Protein AF-0000000078703886 (afdb_homodimer)

Foldseek 3Di:
DVLVVLLVLQQVLLVLLQPADLVQLLLLLVLLLVLCVVCVPVLQVLLVVLLVVVVVCCVVPNDPPVLSVQSHQQPDVRVNVVVLSVLSVLLNPDDQQFFAWPFWWAFDVQKIKTKTKTFLAEEEEEEESHLSCLSNVLSLQSSNSYAYEYEYDPSNVSSNVVSLVSSLVSQVPPPPSGRDSSSYHYDYDPVSVLVNQEPVPSHAEYEYHYALVRLVVSVVSHPHHYFDFNAQAEEEEEDLAFDQVLSLVQLQCLCQVQPQDRLRHAEYEYEPNCLLPRLCSNLVSLLVSVAQEAEADVNLVNNCPDPDDPSSNVSDHHHDPVSLQDSPSDSYHYYYYDHDLVRVLVSCQVRGRLAEYEYGHPDPVSQVVSQVRRRHLYYYYSHHSVCQECVSVVLSGFPHAGSDPDQDHTTDHSSSRMDIDMDMRHDPDDCVCVVVVVDGTPTGGDDSVRVSVVD/DVLVVLLVLQQVLLVLLQPADLVQLLLLLVLLLVLCVVCVPVLQVLLVVLLVVVVVCCVVPNDPPVLSVQSHQQPDPRVNVVVLSVLSVLLNPDDQQFFAWPFWWAFDVQKIKTKTKTFLAEEEEEEESHLSCLSNVLSLQSSNSYAYEYEYDPSNVSSNVVSLVSSLVSQVPPPPSGRDSSSYHYDYDPVSVLVNLEPVPSHAEYEYHYDLVRLVVSVVSHPHHYFDFRALAEEEEEDLAFDQVLSLVQLLCLCQVQPQDRLRHAEYEYEPNCLLPRLCSNLVSLLVSVAQEAEADVNLVNNCPDDDDPSSNVSDHHHDPVSLQDSPSDSYHYYYYDHDLVRVLVSCQVRGRLAEYEYGHPDPVSQVVSQVRRRHLYYYYSHHSVCQECVSVPLSGFPHAGSDPDQDHTTDHSSSRMDIDMDMRHDPDDCVCVVVVVDGTPTGGDDSVRVSVVD

Sequence (910 aa):
MEALNIAQTARNSALVLQSASNQLKNDALLHIHAALKANKDSILAANRLDLEKAKAQVADGSLSASLFKRLDLAGPSDSKFDALLQGVLDIIQLDDPVGKVTFASQLDDGLNLYRVTCPVGVALIIFEARPEVVVQISSLILKSGNAVILKGGKEADCSNRALMECIQSALSGMNHSGVPVGAVQLVSSRDVVDGLLKMDGLIDLVIPRGGAGLVKHVRESTKIPVLSHADGICSVYVDEESDAKMAAAVIVDSKTDYPAACNAAETLLIHSSVLSTHLPIIGTALLDKGVQLRCDEKALALLESLSLSKQLSALIIPATPKDFDTEFLDLIMAVKVVDSLEETISHINTHGSKHTDVIVTCNKQTASRFMAQVDAGSVYWNASTRFTDGFRYGFGAEIGVSTNKTHVRGPVGLEGLMIYRYRIYGNGHTVAPYNSGEKMYCRQEISLSDAQKRIMEALNIAQTARNSALVLQSASNQLKNDALLHIHAALKANKDSILAANRLDLEKAKAQVADGSLSASLFKRLDLAGPSDSKFDALLQGVLDIIQLDDPVGKVTFASQLDDGLNLYRVTCPVGVALIIFEARPEVVVQISSLILKSGNAVILKGGKEADCSNRALMECIQSALSGMNHSGVPVGAVQLVSSRDVVDGLLKMDGLIDLVIPRGGAGLVKHVRESTKIPVLSHADGICSVYVDEESDAKMAAAVIVDSKTDYPAACNAAETLLIHSSVLSTHLPIIGTALLDKGVQLRCDEKALALLESLSLSKQLSALIIPATPKDFDTEFLDLIMAVKVVDSLEETISHINTHGSKHTDVIVTCNKQTASRFMAQVDAGSVYWNASTRFTDGFRYGFGAEIGVSTNKTHVRGPVGLEGLMIYRYRIYGNGHTVAPYNSGEKMYCRQEISLSDAQKRI

InterPro domains:
  IPR000965 GPR domain [MF_00412] (2-431)
  IPR000965 GPR domain [TIGR00407] (10-421)
  IPR000965 GPR domain [cd07079] (5-427)
  IPR012134 Glutamate-5-semialdehyde dehydrogenase [PIRSF000151] (4-430)
  IPR015590 Aldehyde dehydrogenase domain [PF00171] (109-278)
  IPR016161 Aldehyde/histidinol dehydrogenase [SSF53720] (5-431)
  IPR016162 Aldehyde dehydrogenase, N-terminal [G3DSA:3.40.605.10] (12-429)
  IPR016163 Aldehyde dehydrogenase, C-terminal [G3DSA:3.40.309.10] (231-389)

pLDDT: mean 94.42, std 5.3, range [54.94, 98.94]

Nearest PDB structures (foldseek):
  1o20-assembly1_A  TM=9.680E-01  e=2.217E-47  Thermotoga maritima
  4ghk-assembly2_B  TM=9.586E-01  e=2.901E-45  Burkholderia thailandensis E264
  4ghk-assembly3_D  TM=9.645E-01  e=3.319E-44  Burkholderia thailandensis E264
  2h5g-assembly2_B  TM=8.690E-01  e=4.978E-43  Homo sapiens
  2h5g-assembly1_A-2  TM=8.668E-01  e=1.928E-42  Homo sapiens

Solvent-accessible surface area (backbone atoms only — not comparable to full-atom values): 45059 Å² total; per-residue (Å²): 110,68,35,57,50,55,39,49,41,17,38,56,26,11,58,57,30,51,64,53,50,66,63,59,38,41,50,49,48,50,38,28,43,51,36,45,63,74,38,43,67,61,36,51,52,31,30,49,54,24,48,56,56,43,52,55,31,37,74,72,63,81,33,54,70,68,46,51,60,42,44,55,52,39,55,74,94,38,46,45,43,53,50,53,49,48,49,49,56,53,57,57,70,48,79,68,63,56,67,41,49,80,45,37,33,32,38,38,94,70,28,36,41,34,33,29,28,32,39,41,34,19,34,39,38,39,37,51,33,42,48,63,49,62,56,54,48,50,48,54,32,42,56,37,19,26,8,36,40,35,30,59,30,79,65,28,46,48,28,41,49,45,51,47,51,31,42,41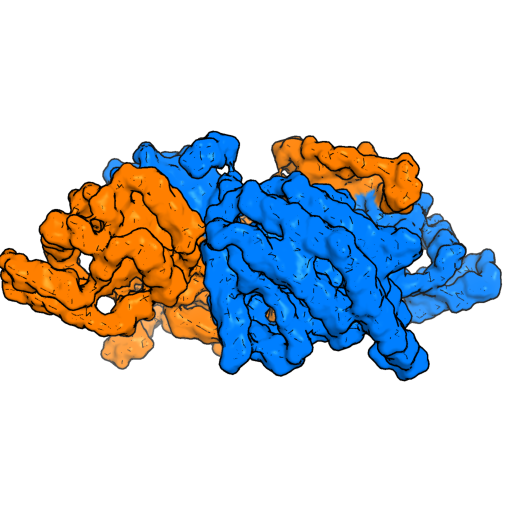,50,26,34,60,65,44,65,92,88,62,66,54,47,46,23,59,42,78,47,79,55,69,67,42,49,58,48,48,38,63,33,64,86,49,41,52,35,33,36,57,44,64,54,54,68,56,37,50,49,52,60,72,57,31,78,43,52,67,55,37,49,70,49,26,27,8,36,39,34,39,42,70,54,46,56,49,68,45,45,29,52,19,52,42,39,10,25,63,72,50,26,70,40,56,40,13,37,22,33,40,36,34,23,56,87,32,39,85,75,28,44,63,57,32,50,49,57,34,38,75,72,59,32,28,35,27,16,31,72,70,53,36,56,54,60,68,67,47,95,62,56,72,74,54,50,69,32,58,39,80,46,56,79,62,50,60,66,40,63,62,55,38,59,40,32,25,36,40,70,33,86,43,70,68,55,46,41,50,47,46,64,69,39,35,40,25,37,32,37,28,39,29,54,75,43,67,68,60,46,51,52,49,57,53,60,41,71,30,11,25,31,25,33,23,34,23,44,61,53,74,34,22,55,70,72,63,56,78,39,59,80,46,50,18,42,45,56,57,67,47,39,19,55,24,33,72,65,67,48,40,32,51,24,33,37,38,45,37,80,45,41,51,60,63,48,49,77,74,58,78,40,71,78,64,65,42,81,42,56,50,72,61,48,45,76,72,102,110,67,35,56,52,54,39,49,41,18,38,56,25,11,58,56,31,49,66,55,50,67,65,59,38,40,49,50,47,51,37,29,43,52,36,45,63,75,39,45,66,62,36,51,51,29,30,48,53,24,50,55,56,42,52,56,32,37,75,70,63,79,32,55,71,68,48,54,61,43,45,54,52,40,57,75,94,38,46,45,42,53,47,52,49,48,49,49,57,54,56,59,71,50,78,68,63,57,66,42,47,81,44,38,32,31,38,39,95,69,27,36,40,35,32,31,27,34,40,42,34,19,35,38,38,39,35,50,32,43,46,64,48,62,58,55,48,50,48,53,34,42,57,37,20,26,8,36,39,36,31,59,30,78,65,29,44,50,27,41,48,44,52,45,51,31,44,41,49,27,34,59,66,44,64,94,89,62,66,54,46,46,23,58,41,79,48,81,54,69,68,43,49,57,50,47,38,64,34,66,86,49,42,50,35,34,37,56,45,63,55,57,68,55,38,50,48,53,59,74,56,32,78,42,53,66,56,37,48,72,50,26,28,8,37,39,34,39,44,70,54,47,55,48,68,46,44,29,51,17,52,42,39,10,24,63,73,48,25,69,40,55,40,14,38,20,33,39,37,35,25,57,86,34,40,84,74,26,43,63,57,30,50,48,58,34,36,75,72,61,30,29,36,28,17,32,72,71,52,37,55,54,60,66,68,48,94,60,55,72,73,53,52,69,32,58,40,80,45,56,80,62,49,61,66,42,62,63,55,38,61,41,32,26,34,40,69,34,87,43,71,68,55,46,42,51,47,47,62,69,41,35,38,26,38,33,37,28,38,29,55,74,45,67,68,60,46,52,52,49,57,54,61,41,70,32,12,24,30,27,34,22,33,24,44,61,53,72,33,20,56,70,71,64,57,77,38,58,79,46,49,19,43,44,56,56,67,48,39,21,55,24,34,72,66,68,48,39,29,50,25,34,36,36,44,36,80,45,42,52,60,63,48,49,77,73,58,78,39,73,78,64,64,41,80,42,56,49,72,60,48,45,75,72,101

Structure (mmCIF, N/CA/C/O backbone):
data_AF-0000000078703886-model_v1
#
loop_
_entity.id
_entity.type
_entity.pdbx_description
1 polymer 'glutamate-5-semialdehyde dehydrogenase'
#
loop_
_atom_site.group_PDB
_atom_site.id
_atom_site.type_symbol
_atom_site.label_atom_id
_atom_site.label_alt_id
_atom_site.label_comp_id
_atom_site.label_asym_id
_atom_site.label_entity_id
_atom_site.label_seq_id
_atom_site.pdbx_PDB_ins_code
_atom_site.Cartn_x
_atom_site.Cartn_y
_atom_site.Cartn_z
_atom_site.occupancy
_atom_site.B_iso_or_equiv
_atom_site.auth_seq_id
_atom_site.auth_comp_id
_atom_site.auth_asym_id
_atom_site.auth_atom_id
_atom_site.pdbx_PDB_model_num
ATOM 1 N N . MET A 1 1 ? 22.547 -3.184 19.719 1 72.56 1 MET A N 1
ATOM 2 C CA . MET A 1 1 ? 23.406 -2.068 19.312 1 72.56 1 MET A CA 1
ATOM 3 C C . MET A 1 1 ? 23.828 -2.223 17.844 1 72.56 1 MET A C 1
ATOM 5 O O . MET A 1 1 ? 23.703 -1.288 17.062 1 72.56 1 MET A O 1
ATOM 9 N N . GLU A 1 2 ? 24.094 -3.471 17.5 1 89.38 2 GLU A N 1
ATOM 10 C CA . GLU A 1 2 ? 24.562 -3.693 16.125 1 89.38 2 GLU A CA 1
ATOM 11 C C . GLU A 1 2 ? 23.422 -3.531 15.125 1 89.38 2 GLU A C 1
ATOM 13 O O . GLU A 1 2 ? 23.562 -2.838 14.117 1 89.38 2 GLU A O 1
ATOM 18 N N . ALA A 1 3 ? 22.297 -4.066 15.453 1 93.62 3 ALA A N 1
ATOM 19 C CA . ALA A 1 3 ? 21.125 -3.961 14.586 1 93.62 3 ALA A CA 1
ATOM 20 C C . ALA A 1 3 ? 20.734 -2.502 14.367 1 93.62 3 ALA A C 1
ATOM 22 O O . ALA A 1 3 ? 20.422 -2.096 13.25 1 93.62 3 ALA A O 1
ATOM 23 N N . LEU A 1 4 ? 20.766 -1.734 15.438 1 94.88 4 LEU A N 1
ATOM 24 C CA . LEU A 1 4 ? 20.406 -0.323 15.359 1 94.88 4 LEU A CA 1
ATOM 25 C C . LEU A 1 4 ? 21.359 0.435 14.445 1 94.88 4 LEU A C 1
ATOM 27 O O . LEU A 1 4 ? 20.922 1.239 13.617 1 94.88 4 LEU A O 1
ATOM 31 N N . ASN A 1 5 ? 22.609 0.175 14.562 1 95.75 5 ASN A N 1
ATOM 32 C CA . ASN A 1 5 ? 23.594 0.834 13.719 1 95.75 5 ASN A CA 1
ATOM 33 C C . ASN A 1 5 ? 23.391 0.499 12.25 1 95.75 5 ASN A C 1
ATOM 35 O O . ASN A 1 5 ? 23.5 1.374 11.391 1 95.75 5 ASN A O 1
ATOM 39 N N . ILE A 1 6 ? 23.141 -0.737 11.984 1 96.81 6 ILE A N 1
ATOM 40 C CA . ILE A 1 6 ? 22.906 -1.197 10.617 1 96.81 6 ILE A CA 1
ATOM 41 C C . ILE A 1 6 ? 21.688 -0.492 10.039 1 96.81 6 ILE A C 1
ATOM 43 O O . ILE A 1 6 ? 21.734 0.026 8.922 1 96.81 6 ILE A O 1
ATOM 47 N N . ALA A 1 7 ? 20.656 -0.471 10.812 1 97 7 ALA A N 1
ATOM 48 C CA . ALA A 1 7 ? 19.406 0.151 10.367 1 97 7 ALA A CA 1
ATOM 49 C C . ALA A 1 7 ? 19.594 1.65 10.156 1 97 7 ALA A C 1
ATOM 51 O O . ALA A 1 7 ? 19.094 2.211 9.18 1 97 7 ALA A O 1
ATOM 52 N N . GLN A 1 8 ? 20.266 2.277 11.031 1 95.56 8 GLN A N 1
ATOM 53 C CA . GLN A 1 8 ? 20.5 3.713 10.922 1 95.56 8 GLN A CA 1
ATOM 54 C C . GLN A 1 8 ? 21.344 4.035 9.695 1 95.56 8 GLN A C 1
ATOM 56 O O . GLN A 1 8 ? 21.094 5.027 9.008 1 95.56 8 GLN A O 1
ATOM 61 N N . THR A 1 9 ? 22.344 3.256 9.508 1 96 9 THR A N 1
ATOM 62 C CA . THR A 1 9 ? 23.188 3.428 8.328 1 96 9 THR A CA 1
ATOM 63 C C . THR A 1 9 ? 22.375 3.309 7.051 1 96 9 THR A C 1
ATOM 65 O O . THR A 1 9 ? 22.516 4.117 6.133 1 96 9 THR A O 1
ATOM 68 N N . ALA A 1 10 ? 21.531 2.328 7.02 1 97.06 10 ALA A N 1
ATOM 69 C CA . ALA A 1 10 ? 20.656 2.148 5.867 1 97.06 10 ALA A CA 1
ATOM 70 C C . ALA A 1 10 ? 19.734 3.35 5.691 1 97.06 10 ALA A C 1
ATOM 72 O O . ALA A 1 10 ? 19.562 3.846 4.574 1 97.06 10 ALA A O 1
ATOM 73 N N . ARG A 1 11 ? 19.141 3.824 6.773 1 94.94 11 ARG A N 1
ATOM 74 C CA . ARG A 1 11 ? 18.234 4.961 6.73 1 94.94 11 ARG A CA 1
ATOM 75 C C . ARG A 1 11 ? 18.922 6.207 6.191 1 94.94 11 ARG A C 1
ATOM 77 O O . ARG A 1 11 ? 18.391 6.891 5.316 1 94.94 11 ARG A O 1
ATOM 84 N N . ASN A 1 12 ? 20.047 6.465 6.703 1 92.06 12 ASN A N 1
ATOM 85 C CA . ASN A 1 12 ? 20.812 7.617 6.238 1 92.06 12 ASN A CA 1
ATOM 86 C C . ASN A 1 12 ? 21.156 7.512 4.754 1 92.06 12 ASN A C 1
ATOM 88 O O . ASN A 1 12 ? 21.094 8.508 4.031 1 92.06 12 ASN A O 1
ATOM 92 N N . SER A 1 13 ? 21.469 6.359 4.352 1 94.12 13 SER A N 1
ATOM 93 C CA . SER A 1 13 ? 21.781 6.133 2.943 1 94.12 13 SER A CA 1
ATOM 94 C C . SER A 1 13 ? 20.547 6.332 2.068 1 94.12 13 SER A C 1
ATOM 96 O O . SER A 1 13 ? 20.625 6.918 0.987 1 94.12 13 SER A O 1
ATOM 98 N N . ALA A 1 14 ? 19.422 5.828 2.562 1 94.31 14 ALA A N 1
ATOM 99 C CA . ALA A 1 14 ? 18.172 5.965 1.822 1 94.31 14 ALA A CA 1
ATOM 100 C C . ALA A 1 14 ? 17.812 7.434 1.621 1 94.31 14 ALA A C 1
ATOM 102 O O . ALA A 1 14 ? 17.297 7.812 0.564 1 94.31 14 ALA A O 1
ATOM 103 N N . LEU A 1 15 ? 18.047 8.211 2.605 1 88.81 15 LEU A N 1
ATOM 104 C CA . LEU A 1 15 ? 17.734 9.633 2.529 1 88.81 15 LEU A CA 1
ATOM 105 C C . LEU A 1 15 ? 18.547 10.305 1.427 1 88.81 15 LEU A C 1
ATOM 107 O O . LEU A 1 15 ? 18.031 11.172 0.71 1 88.81 15 LEU A O 1
ATOM 111 N N . VAL A 1 16 ? 19.719 9.867 1.261 1 88.38 16 VAL A N 1
ATOM 112 C CA . VAL A 1 16 ? 20.594 10.406 0.215 1 88.38 16 VAL A CA 1
ATOM 113 C C . VAL A 1 16 ? 20.109 9.922 -1.151 1 88.38 16 VAL A C 1
ATOM 115 O O . VAL A 1 16 ? 20.016 10.703 -2.098 1 88.38 16 VAL A O 1
ATOM 118 N N . LEU A 1 17 ? 19.734 8.711 -1.245 1 92 17 LEU A N 1
ATOM 119 C CA . LEU A 1 17 ? 19.375 8.078 -2.51 1 92 17 LEU A CA 1
ATOM 120 C C . LEU A 1 17 ? 18.031 8.617 -3.023 1 92 17 LEU A C 1
ATOM 122 O O . LEU A 1 17 ? 17.766 8.555 -4.223 1 92 17 LEU A O 1
ATOM 126 N N . GLN A 1 18 ? 17.234 9.062 -2.139 1 88.31 18 GLN A N 1
ATOM 127 C CA . GLN A 1 18 ? 15.906 9.531 -2.521 1 88.31 18 GLN A CA 1
ATOM 128 C C . GLN A 1 18 ? 16 10.68 -3.525 1 88.31 18 GLN A C 1
ATOM 130 O O . GLN A 1 18 ? 15.07 10.898 -4.305 1 88.31 18 GLN A O 1
ATOM 135 N N . SER A 1 19 ? 17.078 11.359 -3.559 1 86.19 19 SER A N 1
ATOM 136 C CA . SER A 1 19 ? 17.25 12.492 -4.465 1 86.19 19 SER A CA 1
ATOM 137 C C . SER A 1 19 ? 18.297 12.203 -5.523 1 86.19 19 SER A C 1
ATOM 139 O O . SER A 1 19 ? 18.703 13.102 -6.277 1 86.19 19 SER A O 1
ATOM 141 N N . ALA A 1 20 ? 18.766 10.969 -5.527 1 91.19 20 ALA A N 1
ATOM 142 C CA . ALA A 1 20 ? 19.781 10.602 -6.512 1 91.19 20 ALA A CA 1
ATOM 143 C C . ALA A 1 20 ? 19.203 10.609 -7.922 1 91.19 20 ALA A C 1
ATOM 145 O O . ALA A 1 20 ? 18.062 10.188 -8.133 1 91.19 20 ALA A O 1
ATOM 146 N N . SER A 1 21 ? 19.953 11.078 -8.875 1 92 21 SER A N 1
ATOM 147 C CA . SER A 1 21 ? 19.516 11.086 -10.273 1 92 21 SER A CA 1
ATOM 148 C C . SER A 1 21 ? 19.531 9.688 -10.867 1 92 21 SER A C 1
ATOM 150 O O . SER A 1 21 ? 20.25 8.805 -10.375 1 92 21 SER A O 1
ATOM 152 N N . ASN A 1 22 ? 18.781 9.539 -11.891 1 94.38 22 ASN A N 1
ATOM 153 C CA . ASN A 1 22 ? 18.797 8.273 -12.617 1 94.38 22 ASN A CA 1
ATOM 154 C C . ASN A 1 22 ? 20.203 7.934 -13.109 1 94.38 22 ASN A C 1
ATOM 156 O O . ASN A 1 22 ? 20.609 6.777 -13.055 1 94.38 22 ASN A O 1
ATOM 160 N N . GLN A 1 23 ? 20.922 8.93 -13.562 1 94.75 23 GLN A N 1
ATOM 161 C CA . GLN A 1 23 ? 22.266 8.734 -14.07 1 94.75 23 GLN A CA 1
ATOM 162 C C . GLN A 1 23 ? 23.203 8.219 -12.984 1 94.75 23 GLN A C 1
ATOM 164 O O . GLN A 1 23 ? 23.969 7.277 -13.211 1 94.75 23 GLN A O 1
ATOM 169 N N . LEU A 1 24 ? 23.125 8.828 -11.844 1 93.94 24 LEU A N 1
ATOM 170 C CA . LEU A 1 24 ? 23.969 8.398 -10.742 1 93.94 24 LEU A CA 1
ATOM 171 C C . LEU A 1 24 ? 23.688 6.949 -10.359 1 93.94 24 LEU A C 1
ATOM 173 O O . LEU A 1 24 ? 24.609 6.168 -10.141 1 93.94 24 LEU A O 1
ATOM 177 N N . LYS A 1 25 ? 22.453 6.602 -10.273 1 95.75 25 LYS A N 1
ATOM 178 C CA . LYS A 1 25 ? 22.062 5.238 -9.93 1 95.75 25 LYS A CA 1
ATOM 179 C C . LYS A 1 25 ? 22.531 4.25 -10.992 1 95.75 25 LYS A C 1
ATOM 181 O O . LYS A 1 25 ? 23.047 3.178 -10.672 1 95.75 25 LYS A O 1
ATOM 186 N N . ASN A 1 26 ? 22.328 4.613 -12.25 1 96.38 26 ASN A N 1
ATOM 187 C CA . ASN A 1 26 ? 22.797 3.758 -13.336 1 96.38 26 ASN A CA 1
ATOM 188 C C . ASN A 1 26 ? 24.312 3.596 -13.328 1 96.38 26 ASN A C 1
ATOM 190 O O . ASN A 1 26 ? 24.828 2.508 -13.594 1 96.38 26 ASN A O 1
ATOM 194 N N . ASP A 1 27 ? 24.984 4.672 -13.023 1 95.44 27 ASP A N 1
ATOM 195 C CA . ASP A 1 27 ? 26.438 4.598 -12.93 1 95.44 27 ASP A CA 1
ATOM 196 C C . ASP A 1 27 ? 26.875 3.619 -11.836 1 95.44 27 ASP A C 1
ATOM 198 O O . ASP A 1 27 ? 27.812 2.85 -12.016 1 95.44 27 ASP A O 1
ATOM 202 N N . ALA A 1 28 ? 26.219 3.719 -10.734 1 96.12 28 ALA A N 1
ATOM 203 C CA . ALA A 1 28 ? 26.516 2.779 -9.656 1 96.12 28 ALA A CA 1
ATOM 204 C C . ALA A 1 28 ? 26.328 1.337 -10.117 1 96.12 28 ALA A C 1
ATOM 206 O O . ALA A 1 28 ? 27.172 0.478 -9.836 1 96.12 28 ALA A O 1
ATOM 207 N N . LEU A 1 29 ? 25.281 1.046 -10.852 1 97.25 29 LEU A N 1
ATOM 208 C CA . LEU A 1 29 ? 24.984 -0.302 -11.328 1 97.25 29 LEU A CA 1
ATOM 209 C C . LEU A 1 29 ? 26.031 -0.755 -12.344 1 97.25 29 LEU A C 1
ATOM 211 O O . LEU A 1 29 ? 26.406 -1.93 -12.367 1 97.25 29 LEU A O 1
ATOM 215 N N . LEU A 1 30 ? 26.484 0.171 -13.148 1 96.94 30 LEU A N 1
ATOM 216 C CA . LEU A 1 30 ? 27.547 -0.155 -14.094 1 96.94 30 LEU A CA 1
ATOM 217 C C . LEU A 1 30 ? 28.828 -0.521 -13.367 1 96.94 30 LEU A C 1
ATOM 219 O O . LEU A 1 30 ? 29.531 -1.455 -13.766 1 96.94 30 LEU A O 1
ATOM 223 N N . HIS A 1 31 ? 29.125 0.218 -12.305 1 96.38 31 HIS A N 1
ATOM 224 C CA . HIS A 1 31 ? 30.297 -0.098 -11.5 1 96.38 31 HIS A CA 1
ATOM 225 C C . HIS A 1 31 ? 30.172 -1.468 -10.844 1 96.38 31 HIS A C 1
ATOM 227 O O . HIS A 1 31 ? 31.141 -2.229 -10.781 1 96.38 31 HIS A O 1
ATOM 233 N N . ILE A 1 32 ? 29.031 -1.733 -10.398 1 97.25 32 ILE A N 1
ATOM 234 C CA . ILE A 1 32 ? 28.781 -3.033 -9.789 1 97.25 32 ILE A CA 1
ATOM 235 C C . ILE A 1 32 ? 28.938 -4.137 -10.836 1 97.25 32 ILE A C 1
ATOM 237 O O . ILE A 1 32 ? 29.594 -5.148 -10.578 1 97.25 32 ILE A O 1
ATOM 241 N N . HIS A 1 33 ? 28.297 -3.912 -11.992 1 98.19 33 HIS A N 1
ATOM 242 C CA . HIS A 1 33 ? 28.438 -4.863 -13.086 1 98.19 33 HIS A CA 1
ATOM 243 C C . HIS A 1 33 ? 29.906 -5.141 -13.398 1 98.19 33 HIS A C 1
ATOM 245 O O . HIS A 1 33 ? 30.312 -6.301 -13.508 1 98.19 33 HIS A O 1
ATOM 251 N N . ALA A 1 34 ? 30.703 -4.129 -13.523 1 97.69 34 ALA A N 1
ATOM 252 C CA . ALA A 1 34 ? 32.125 -4.25 -13.844 1 97.69 34 ALA A CA 1
ATOM 253 C C . ALA A 1 34 ? 32.875 -4.992 -12.75 1 97.69 34 ALA A C 1
ATOM 255 O O . ALA A 1 34 ? 33.719 -5.836 -13.031 1 97.69 34 ALA A O 1
ATOM 256 N N . ALA A 1 35 ? 32.562 -4.645 -11.516 1 97.69 35 ALA A N 1
ATOM 257 C CA . ALA A 1 35 ? 33.219 -5.293 -10.383 1 97.69 35 ALA A CA 1
ATOM 258 C C . ALA A 1 35 ? 32.906 -6.785 -10.352 1 97.69 35 ALA A C 1
ATOM 260 O O . ALA A 1 35 ? 33.812 -7.605 -10.117 1 97.69 35 ALA A O 1
ATOM 261 N N . LEU A 1 36 ? 31.688 -7.133 -10.562 1 98.44 36 LEU A N 1
ATOM 262 C CA . LEU A 1 36 ? 31.281 -8.539 -10.586 1 98.44 36 LEU A CA 1
ATOM 263 C C . LEU A 1 36 ? 31.984 -9.281 -11.719 1 98.44 36 LEU A C 1
ATOM 265 O O . LEU A 1 36 ? 32.5 -10.391 -11.508 1 98.44 36 LEU A O 1
ATOM 269 N N . LYS A 1 37 ? 31.969 -8.68 -12.883 1 98.12 37 LYS A N 1
ATOM 270 C CA . LYS A 1 37 ? 32.625 -9.281 -14.047 1 98.12 37 LYS A CA 1
ATOM 271 C C . LYS A 1 37 ? 34.094 -9.508 -13.789 1 98.12 37 LYS A C 1
ATOM 273 O O . LYS A 1 37 ? 34.625 -10.578 -14.086 1 98.12 37 LYS A O 1
ATOM 278 N N . ALA A 1 38 ? 34.75 -8.586 -13.219 1 97.81 38 ALA A N 1
ATOM 279 C CA . ALA A 1 38 ? 36.188 -8.633 -12.969 1 97.81 38 ALA A CA 1
ATOM 280 C C . ALA A 1 38 ? 36.531 -9.68 -11.914 1 97.81 38 ALA A C 1
ATOM 282 O O . ALA A 1 38 ? 37.625 -10.219 -11.898 1 97.81 38 ALA A O 1
ATOM 283 N N . ASN A 1 39 ? 35.625 -9.945 -11.062 1 98.06 39 ASN A N 1
ATOM 284 C CA . ASN A 1 39 ? 35.906 -10.852 -9.953 1 98.06 39 ASN A CA 1
ATOM 285 C C . ASN A 1 39 ? 35.156 -12.172 -10.109 1 98.06 39 ASN A C 1
ATOM 287 O O . ASN A 1 39 ? 34.906 -12.867 -9.125 1 98.06 39 ASN A O 1
ATOM 291 N N . LYS A 1 40 ? 34.75 -12.531 -11.289 1 97.88 40 LYS A N 1
ATOM 292 C CA . LYS A 1 40 ? 33.969 -13.727 -11.578 1 97.88 40 LYS A CA 1
ATOM 293 C C . LYS A 1 40 ? 34.625 -14.969 -10.969 1 97.88 40 LYS A C 1
ATOM 295 O O . LYS A 1 40 ? 33.969 -15.734 -10.266 1 97.88 40 LYS A O 1
ATOM 300 N N . ASP A 1 41 ? 35.906 -15.133 -11.133 1 97.5 41 ASP A N 1
ATOM 301 C CA . ASP A 1 41 ? 36.594 -16.344 -10.695 1 97.5 41 ASP A CA 1
ATOM 302 C C . ASP A 1 41 ? 36.594 -16.453 -9.172 1 97.5 41 ASP A C 1
ATOM 304 O O . ASP A 1 41 ? 36.344 -17.531 -8.625 1 97.5 41 ASP A O 1
ATOM 308 N N . SER A 1 42 ? 36.844 -15.344 -8.555 1 97.88 42 SER A N 1
ATOM 309 C CA . SER A 1 42 ? 36.844 -15.344 -7.094 1 97.88 42 SER A CA 1
ATOM 310 C C . SER A 1 42 ? 35.469 -15.648 -6.547 1 97.88 42 SER A C 1
ATOM 312 O O . SER A 1 42 ? 35.312 -16.359 -5.547 1 97.88 42 SER A O 1
ATOM 314 N N . ILE A 1 43 ? 34.438 -15.094 -7.133 1 98.25 43 ILE A N 1
ATOM 315 C CA . ILE A 1 43 ? 33.031 -15.312 -6.715 1 98.25 43 ILE A CA 1
ATOM 316 C C . ILE A 1 43 ? 32.688 -16.781 -6.891 1 98.25 43 ILE A C 1
ATOM 318 O O . ILE A 1 43 ? 32.125 -17.406 -5.984 1 98.25 43 ILE A O 1
ATOM 322 N N . LEU A 1 44 ? 33.062 -17.359 -8.047 1 97.94 44 LEU A N 1
ATOM 323 C CA . LEU A 1 44 ? 32.719 -18.75 -8.328 1 97.94 44 LEU A CA 1
ATOM 324 C C . LEU A 1 44 ? 33.5 -19.688 -7.422 1 97.94 44 LEU A C 1
ATOM 326 O O . LEU A 1 44 ? 33 -20.75 -7.039 1 97.94 44 LEU A O 1
ATOM 330 N N . ALA A 1 45 ? 34.719 -19.297 -7.105 1 97.94 45 ALA A N 1
ATOM 331 C CA . ALA A 1 45 ? 35.5 -20.078 -6.141 1 97.94 45 ALA A CA 1
ATOM 332 C C . ALA A 1 45 ? 34.812 -20.094 -4.781 1 97.94 45 ALA A C 1
ATOM 334 O O . ALA A 1 45 ? 34.75 -21.141 -4.129 1 97.94 45 ALA A O 1
ATOM 335 N N . ALA A 1 46 ? 34.375 -18.953 -4.355 1 98.06 46 ALA A N 1
ATOM 336 C CA . ALA A 1 46 ? 33.594 -18.875 -3.105 1 98.06 46 ALA A CA 1
ATOM 337 C C . ALA A 1 46 ? 32.344 -19.734 -3.182 1 98.06 46 ALA A C 1
ATOM 339 O O . ALA A 1 46 ? 31.969 -20.391 -2.207 1 98.06 46 ALA A O 1
ATOM 340 N N . ASN A 1 47 ? 31.656 -19.688 -4.32 1 97.81 47 ASN A N 1
ATOM 341 C CA . ASN A 1 47 ? 30.438 -20.484 -4.512 1 97.81 47 ASN A CA 1
ATOM 342 C C . ASN A 1 47 ? 30.734 -21.984 -4.434 1 97.81 47 ASN A C 1
ATOM 344 O O . ASN A 1 47 ? 29.922 -22.734 -3.887 1 97.81 47 ASN A O 1
ATOM 348 N N . ARG A 1 48 ? 31.859 -22.375 -4.938 1 96.56 48 ARG A N 1
ATOM 349 C CA . ARG A 1 48 ? 32.25 -23.781 -4.879 1 96.56 48 ARG A CA 1
ATOM 350 C C . ARG A 1 48 ? 32.406 -24.25 -3.436 1 96.56 48 ARG A C 1
ATOM 352 O O . ARG A 1 48 ? 32.094 -25.391 -3.102 1 96.56 48 ARG A O 1
ATOM 359 N N . LEU A 1 49 ? 32.938 -23.406 -2.619 1 96.94 49 LEU A N 1
ATOM 360 C CA . LEU A 1 49 ? 33.062 -23.75 -1.206 1 96.94 49 LEU A CA 1
ATOM 361 C C . LEU A 1 49 ? 31.703 -24 -0.576 1 96.94 49 LEU A C 1
ATOM 363 O O . LEU A 1 49 ? 31.531 -24.953 0.187 1 96.94 49 LEU A O 1
ATOM 367 N N . ASP A 1 50 ? 30.75 -23.125 -0.867 1 96.44 50 ASP A N 1
ATOM 368 C CA . ASP A 1 50 ? 29.391 -23.297 -0.367 1 96.44 50 ASP A CA 1
ATOM 369 C C . ASP A 1 50 ? 28.766 -24.594 -0.888 1 96.44 50 ASP A C 1
ATOM 371 O O . ASP A 1 50 ? 28.125 -25.328 -0.136 1 96.44 50 ASP A O 1
ATOM 375 N N . LEU A 1 51 ? 29 -24.891 -2.15 1 95.56 51 LEU A N 1
ATOM 376 C CA . LEU A 1 51 ? 28.422 -26.078 -2.783 1 95.56 51 LEU A CA 1
ATOM 377 C C . LEU A 1 51 ? 28.984 -27.344 -2.17 1 95.56 51 LEU A C 1
ATOM 379 O O . LEU A 1 51 ? 28.266 -28.312 -1.966 1 95.56 51 LEU A O 1
ATOM 383 N N . GLU A 1 52 ? 30.203 -27.297 -1.878 1 94.88 52 GLU A N 1
ATOM 384 C CA . GLU A 1 52 ? 30.844 -28.453 -1.258 1 94.88 52 GLU A CA 1
ATOM 385 C C . GLU A 1 52 ? 30.25 -28.734 0.121 1 94.88 52 GLU A C 1
ATOM 387 O O . GLU A 1 52 ? 29.953 -29.891 0.447 1 94.88 52 GLU A O 1
ATOM 392 N N . LYS A 1 53 ? 30.156 -27.719 0.813 1 93.56 53 LYS A N 1
ATOM 393 C CA . LYS A 1 53 ? 29.547 -27.859 2.131 1 93.56 53 LYS A CA 1
ATOM 394 C C . LYS A 1 53 ? 28.094 -28.328 2.018 1 93.56 53 LYS A C 1
ATOM 396 O O . LYS A 1 53 ? 27.625 -29.156 2.807 1 93.56 53 LYS A O 1
ATOM 401 N N . ALA A 1 54 ? 27.375 -27.734 1.059 1 93.19 54 ALA A N 1
ATOM 402 C CA . ALA A 1 54 ? 25.953 -28.031 0.877 1 93.19 54 ALA A CA 1
ATOM 403 C C . ALA A 1 54 ? 25.734 -29.453 0.407 1 93.19 54 ALA A C 1
ATOM 405 O O . ALA A 1 54 ? 24.719 -30.078 0.73 1 93.19 54 ALA A O 1
ATOM 406 N N . LYS A 1 55 ? 26.656 -30 -0.348 1 92.12 55 LYS A N 1
ATOM 407 C CA . LYS A 1 55 ? 26.562 -31.375 -0.804 1 92.12 55 LYS A CA 1
ATOM 408 C C . LYS A 1 55 ? 26.453 -32.344 0.377 1 92.12 55 LYS A C 1
ATOM 410 O O . LYS A 1 55 ? 25.656 -33.281 0.353 1 92.12 55 LYS A O 1
ATOM 415 N N . ALA A 1 56 ? 27.234 -32.062 1.329 1 91 56 ALA A N 1
ATOM 416 C CA . ALA A 1 56 ? 27.203 -32.875 2.541 1 91 56 ALA A CA 1
ATOM 417 C C . ALA A 1 56 ? 25.859 -32.75 3.256 1 91 56 ALA A C 1
ATOM 419 O O . ALA A 1 56 ? 25.344 -33.719 3.785 1 91 56 ALA A O 1
ATOM 420 N N . GLN A 1 57 ? 25.359 -31.594 3.234 1 89.62 57 GLN A N 1
ATOM 421 C CA . GLN A 1 57 ? 24.094 -31.328 3.893 1 89.62 57 GLN A CA 1
ATOM 422 C C . GLN A 1 57 ? 22.938 -31.984 3.15 1 89.62 57 GLN A C 1
ATOM 424 O O . GLN A 1 57 ? 21.953 -32.406 3.766 1 89.62 57 GLN A O 1
ATOM 429 N N . VAL A 1 58 ? 22.969 -32.062 1.882 1 88.56 58 VAL A N 1
ATOM 430 C CA . VAL A 1 58 ? 21.953 -32.75 1.09 1 88.56 58 VAL A CA 1
ATOM 431 C C . VAL A 1 58 ? 21.984 -34.25 1.394 1 88.56 58 VAL A C 1
ATOM 433 O O . VAL A 1 58 ? 20.938 -34.875 1.573 1 88.56 58 VAL A O 1
ATOM 436 N N . ALA A 1 59 ? 23.172 -34.781 1.53 1 89.31 59 ALA A N 1
ATOM 437 C CA . ALA A 1 59 ? 23.359 -36.219 1.801 1 89.31 59 ALA A CA 1
ATOM 438 C C . ALA A 1 59 ? 22.766 -36.594 3.156 1 89.31 59 ALA A C 1
ATOM 440 O O . ALA A 1 59 ? 22.203 -37.688 3.311 1 89.31 59 ALA A O 1
ATOM 441 N N . ASP A 1 60 ? 22.844 -35.656 4.035 1 89 60 ASP A N 1
ATOM 442 C CA . ASP A 1 60 ? 22.359 -36 5.371 1 89 60 ASP A CA 1
ATOM 443 C C . ASP A 1 60 ? 20.922 -35.5 5.555 1 89 60 ASP A C 1
ATOM 445 O O . ASP A 1 60 ? 20.344 -35.656 6.637 1 89 60 ASP A O 1
ATOM 449 N N . GLY A 1 61 ? 20.344 -34.875 4.559 1 83.94 61 GLY A N 1
ATOM 450 C CA . GLY A 1 61 ? 18.922 -34.531 4.539 1 83.94 61 GLY A CA 1
ATOM 451 C C . GLY A 1 61 ? 18.625 -33.188 5.141 1 83.94 61 GLY A C 1
ATOM 452 O O . GLY A 1 61 ? 17.469 -32.781 5.207 1 83.94 61 GLY A O 1
ATOM 453 N N . SER A 1 62 ? 19.594 -32.438 5.531 1 83.75 62 SER A N 1
ATOM 454 C CA . SER A 1 62 ? 19.375 -31.141 6.191 1 83.75 62 SER A CA 1
ATOM 455 C C . SER A 1 62 ? 19.125 -30.031 5.176 1 83.75 62 SER A C 1
ATOM 457 O O . SER A 1 62 ? 18.672 -28.953 5.539 1 83.75 62 SER A O 1
ATOM 459 N N . LEU A 1 63 ? 19.484 -30.344 3.973 1 85.06 63 LEU A N 1
ATOM 460 C CA . LEU A 1 63 ? 19.203 -29.422 2.871 1 85.06 63 LEU A CA 1
ATOM 461 C C . LEU A 1 63 ? 18.531 -30.156 1.712 1 85.06 63 LEU A C 1
ATOM 463 O O . LEU A 1 63 ? 18.953 -31.266 1.348 1 85.06 63 LEU A O 1
ATOM 467 N N . SER A 1 64 ? 17.5 -29.562 1.201 1 81.62 64 SER A N 1
ATOM 468 C CA . SER A 1 64 ? 16.797 -30.203 0.093 1 81.62 64 SER A CA 1
ATOM 469 C C . SER A 1 64 ? 17.594 -30.078 -1.204 1 81.62 64 SER A C 1
ATOM 471 O O . SER A 1 64 ? 18.406 -29.172 -1.363 1 81.62 64 SER A O 1
ATOM 473 N N . ALA A 1 65 ? 17.344 -31.031 -2.119 1 81.12 65 ALA A N 1
ATOM 474 C CA . ALA A 1 65 ? 17.984 -31 -3.43 1 81.12 65 ALA A CA 1
ATOM 475 C C . ALA A 1 65 ? 17.609 -29.734 -4.195 1 81.12 65 ALA A C 1
ATOM 477 O O . ALA A 1 65 ? 18.438 -29.188 -4.926 1 81.12 65 ALA A O 1
ATOM 478 N N . SER A 1 66 ? 16.453 -29.281 -3.977 1 77.12 66 SER A N 1
ATOM 479 C CA . SER A 1 66 ? 15.977 -28.078 -4.656 1 77.12 66 SER A CA 1
ATOM 480 C C . SER A 1 66 ? 16.734 -26.844 -4.195 1 77.12 66 SER A C 1
ATOM 482 O O . SER A 1 66 ? 17.156 -26.016 -5.016 1 77.12 66 SER A O 1
ATOM 484 N N . LEU A 1 67 ? 16.953 -26.766 -2.951 1 81.75 67 LEU A N 1
ATOM 485 C CA . LEU A 1 67 ? 17.688 -25.641 -2.404 1 81.75 67 LEU A CA 1
ATOM 486 C C . LEU A 1 67 ? 19.141 -25.672 -2.859 1 81.75 67 LEU A C 1
ATOM 488 O O . LEU A 1 67 ? 19.734 -24.625 -3.119 1 81.75 67 LEU A O 1
ATOM 492 N N . PHE A 1 68 ? 19.656 -26.906 -2.986 1 88.38 68 PHE A N 1
ATOM 493 C CA . PHE A 1 68 ? 21.031 -27.078 -3.445 1 88.38 68 PHE A CA 1
ATOM 494 C C . PHE A 1 68 ? 21.203 -26.547 -4.863 1 88.38 68 PHE A C 1
ATOM 496 O O . PHE A 1 68 ? 22.172 -25.844 -5.16 1 88.38 68 PHE A O 1
AT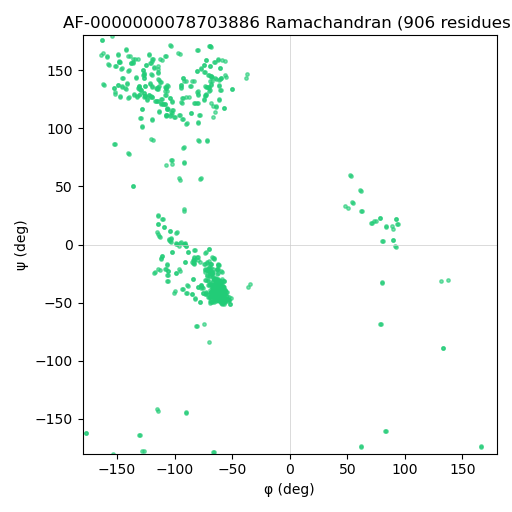OM 503 N N . LYS A 1 69 ? 20.297 -26.828 -5.676 1 84.75 69 LYS A N 1
ATOM 504 C CA . LYS A 1 69 ? 20.375 -26.375 -7.062 1 84.75 69 LYS A CA 1
ATOM 505 C C . LYS A 1 69 ? 20.359 -24.859 -7.145 1 84.75 69 LYS A C 1
ATOM 507 O O . LYS A 1 69 ? 21.016 -24.266 -8.008 1 84.75 69 LYS A O 1
ATOM 512 N N . ARG A 1 70 ? 19.672 -24.281 -6.277 1 86.62 70 ARG A N 1
ATOM 513 C CA . ARG A 1 70 ? 19.547 -22.828 -6.27 1 86.62 70 ARG A CA 1
ATOM 514 C C . ARG A 1 70 ? 20.828 -22.156 -5.793 1 86.62 70 ARG A C 1
ATOM 516 O O . ARG A 1 70 ? 21.062 -20.984 -6.086 1 86.62 70 ARG A O 1
ATOM 523 N N . LEU A 1 71 ? 21.609 -22.891 -5.078 1 92.31 71 LEU A N 1
ATOM 524 C CA . LEU A 1 71 ? 22.844 -22.375 -4.496 1 92.31 71 LEU A CA 1
ATOM 525 C C . LEU A 1 71 ? 23.906 -22.156 -5.574 1 92.31 71 LEU A C 1
ATOM 527 O O . LEU A 1 71 ? 24.828 -21.359 -5.395 1 92.31 71 LEU A O 1
ATOM 531 N N . ASP A 1 72 ? 23.734 -22.844 -6.648 1 93.75 72 ASP A N 1
ATOM 532 C CA . ASP A 1 72 ? 24.734 -22.828 -7.715 1 93.75 72 ASP A CA 1
ATOM 533 C C . ASP A 1 72 ? 24.672 -21.5 -8.484 1 93.75 72 ASP A C 1
ATOM 535 O O . ASP A 1 72 ? 23.641 -21.156 -9.047 1 93.75 72 ASP A O 1
ATOM 539 N N . LEU A 1 73 ? 25.812 -20.781 -8.578 1 94.88 73 LEU A N 1
ATOM 540 C CA . LEU A 1 73 ? 25.891 -19.5 -9.273 1 94.88 73 LEU A CA 1
ATOM 541 C C . LEU A 1 73 ? 26.453 -19.688 -10.68 1 94.88 73 LEU A C 1
ATOM 543 O O . LEU A 1 73 ? 26.328 -18.797 -11.523 1 94.88 73 LEU A O 1
ATOM 547 N N . ALA A 1 74 ? 27.156 -20.688 -10.836 1 92.12 74 ALA A N 1
ATOM 548 C CA . ALA A 1 74 ? 27.844 -20.891 -12.109 1 92.12 74 ALA A CA 1
ATOM 549 C C . ALA A 1 74 ? 26.875 -21.422 -13.164 1 92.12 74 ALA A C 1
ATOM 551 O O . ALA A 1 74 ? 26.625 -20.766 -14.18 1 92.12 74 ALA A O 1
ATOM 552 N N . GLY A 1 75 ? 26.094 -22.469 -12.852 1 85.81 75 GLY A N 1
ATOM 553 C CA . GLY A 1 75 ? 25.297 -23.172 -13.828 1 85.81 75 GLY A CA 1
ATOM 554 C C . GLY A 1 75 ? 26.109 -23.828 -14.922 1 85.81 75 GLY A C 1
ATOM 555 O O . GLY A 1 75 ? 27.344 -23.859 -14.844 1 85.81 75 GLY A O 1
ATOM 556 N N . PRO A 1 76 ? 25.469 -24.391 -15.914 1 84.38 76 PRO A N 1
ATOM 557 C CA . PRO A 1 76 ? 26.219 -24.984 -17.031 1 84.38 76 PRO A CA 1
ATOM 558 C C . PRO A 1 76 ? 27.062 -23.969 -17.781 1 84.38 76 PRO A C 1
ATOM 560 O O . PRO A 1 76 ? 26.547 -22.953 -18.234 1 84.38 76 PRO A O 1
ATOM 563 N N . SER A 1 77 ? 28.375 -24.156 -17.938 1 87.19 77 SER A N 1
ATOM 564 C CA . SER A 1 77 ? 29.328 -23.281 -18.625 1 87.19 77 SER A CA 1
ATOM 565 C C . SER A 1 77 ? 29.203 -21.844 -18.141 1 87.19 77 SER A C 1
ATOM 567 O O . SER A 1 77 ? 29.188 -20.922 -18.953 1 87.19 77 SER A O 1
ATOM 569 N N . ASP A 1 78 ? 28.844 -21.578 -16.875 1 87.5 78 ASP A N 1
ATOM 570 C CA . ASP A 1 78 ? 28.766 -20.297 -16.203 1 87.5 78 ASP A CA 1
ATOM 571 C C . ASP A 1 78 ? 27.562 -19.484 -16.688 1 87.5 78 ASP A C 1
ATOM 573 O O . ASP A 1 78 ? 27.531 -18.266 -16.547 1 87.5 78 ASP A O 1
ATOM 577 N N . SER A 1 79 ? 26.641 -20.109 -17.234 1 89.62 79 SER A N 1
ATOM 578 C CA . SER A 1 79 ? 25.469 -19.453 -17.828 1 89.62 79 SER A CA 1
ATOM 579 C C . SER A 1 79 ? 24.688 -18.672 -16.766 1 89.62 79 SER A C 1
ATOM 581 O O . SER A 1 79 ? 24.156 -17.594 -17.047 1 89.62 79 SER A O 1
ATOM 583 N N . LYS A 1 80 ? 24.625 -19.203 -15.609 1 92.06 80 LYS A N 1
ATOM 584 C CA . LYS A 1 80 ? 23.891 -18.547 -14.547 1 92.06 80 LYS A CA 1
ATOM 585 C C . LYS A 1 80 ? 24.578 -17.234 -14.133 1 92.06 80 LYS A C 1
ATOM 587 O O . LYS A 1 80 ? 23.906 -16.234 -13.891 1 92.06 80 LYS A O 1
ATOM 592 N N . PHE A 1 81 ? 25.891 -17.312 -14.023 1 96.19 81 PHE A N 1
ATOM 593 C CA . PHE A 1 81 ? 26.625 -16.109 -13.656 1 96.19 81 PHE A CA 1
ATOM 594 C C . PHE A 1 81 ? 26.516 -15.047 -14.742 1 96.19 81 PHE A C 1
ATOM 596 O O . PHE A 1 81 ? 26.359 -13.859 -14.445 1 96.19 81 PHE A O 1
ATOM 603 N N . ASP A 1 82 ? 26.562 -15.484 -15.992 1 95.88 82 ASP A N 1
ATOM 604 C CA . ASP A 1 82 ? 26.406 -14.555 -17.109 1 95.88 82 ASP A CA 1
ATOM 605 C C . ASP A 1 82 ? 25.016 -13.922 -17.109 1 95.88 82 ASP A C 1
ATOM 607 O O . ASP A 1 82 ? 24.859 -12.734 -17.406 1 95.88 82 ASP A O 1
ATOM 611 N N . ALA A 1 83 ? 24.062 -14.703 -16.797 1 92.56 83 ALA A N 1
ATOM 612 C CA . ALA A 1 83 ? 22.688 -14.195 -16.703 1 92.56 83 ALA A CA 1
ATOM 613 C C . ALA A 1 83 ? 22.578 -13.172 -15.57 1 92.56 83 ALA A C 1
ATOM 615 O O . ALA A 1 83 ? 21.828 -12.195 -15.688 1 92.56 83 ALA A O 1
ATOM 616 N N . LEU A 1 84 ? 23.25 -13.453 -14.539 1 94.81 84 LEU A N 1
ATOM 617 C CA . LEU A 1 84 ? 23.297 -12.531 -13.406 1 94.81 84 LEU A CA 1
ATOM 618 C C . LEU A 1 84 ? 23.859 -11.18 -13.82 1 94.81 84 LEU A C 1
ATOM 620 O O . LEU A 1 84 ? 23.281 -10.133 -13.484 1 94.81 84 LEU A O 1
ATOM 624 N N . LEU A 1 85 ? 24.922 -11.211 -14.578 1 97.19 85 LEU A N 1
ATOM 625 C CA . LEU A 1 85 ? 25.531 -9.984 -15.07 1 97.19 85 LEU A CA 1
ATOM 626 C C . LEU A 1 85 ? 24.594 -9.25 -16.016 1 97.19 85 LEU A C 1
ATOM 628 O O . LEU A 1 85 ? 24.438 -8.031 -15.922 1 97.19 85 LEU A O 1
ATOM 632 N N . GLN A 1 86 ? 23.969 -9.992 -16.859 1 95.69 86 GLN A N 1
ATOM 633 C CA . GLN A 1 86 ? 23.031 -9.391 -17.797 1 95.69 86 GLN A CA 1
ATOM 634 C C . GLN A 1 86 ? 21.844 -8.758 -17.062 1 95.69 86 GLN A C 1
ATOM 636 O O . GLN A 1 86 ? 21.328 -7.73 -17.5 1 95.69 86 GLN A O 1
ATOM 641 N N . GLY A 1 87 ? 21.469 -9.391 -16.031 1 94.75 87 GLY A N 1
ATOM 642 C CA . GLY A 1 87 ? 20.391 -8.859 -15.219 1 94.75 87 GLY A CA 1
ATOM 643 C C . GLY A 1 87 ? 20.641 -7.453 -14.719 1 94.75 87 GLY A C 1
ATOM 644 O O . GLY A 1 87 ? 19.734 -6.621 -14.695 1 94.75 87 GLY A O 1
ATOM 645 N N . VAL A 1 88 ? 21.875 -7.195 -14.344 1 97.5 88 VAL A N 1
ATOM 646 C CA . VAL A 1 88 ? 22.234 -5.863 -13.883 1 97.5 88 VAL A CA 1
ATOM 647 C C . VAL A 1 88 ? 22.047 -4.852 -15.016 1 97.5 88 VAL A C 1
ATOM 649 O O . VAL A 1 88 ? 21.484 -3.779 -14.812 1 97.5 88 VAL A O 1
ATOM 652 N N . LEU A 1 89 ? 22.453 -5.238 -16.188 1 97.38 89 LEU A N 1
ATOM 653 C CA . LEU A 1 89 ? 22.344 -4.363 -17.344 1 97.38 89 LEU A CA 1
ATOM 654 C C . LEU A 1 89 ? 20.875 -4.145 -17.719 1 97.38 89 LEU A C 1
ATOM 656 O O . LEU A 1 89 ? 20.484 -3.041 -18.109 1 97.38 89 LEU A O 1
ATOM 660 N N . ASP A 1 90 ? 20.062 -5.16 -17.609 1 95.31 90 ASP A N 1
ATOM 661 C CA . ASP A 1 90 ? 18.641 -5.047 -17.891 1 95.31 90 ASP A CA 1
ATOM 662 C C . ASP A 1 90 ? 17.969 -4.039 -16.953 1 95.31 90 ASP A C 1
ATOM 664 O O . ASP A 1 90 ? 17.109 -3.266 -17.375 1 95.31 90 ASP A O 1
ATOM 668 N N . ILE A 1 91 ? 18.328 -4.035 -15.711 1 95.94 91 ILE A N 1
ATOM 669 C CA . ILE A 1 91 ? 17.766 -3.135 -14.719 1 95.94 91 ILE A CA 1
ATOM 670 C C . ILE A 1 91 ? 18.125 -1.692 -15.055 1 95.94 91 ILE A C 1
ATOM 672 O O . ILE A 1 91 ? 17.328 -0.779 -14.867 1 95.94 91 ILE A O 1
ATOM 676 N N . ILE A 1 92 ? 19.328 -1.497 -15.547 1 96.88 92 ILE A N 1
ATOM 677 C CA . ILE A 1 92 ? 19.797 -0.174 -15.961 1 96.88 92 ILE A CA 1
ATOM 678 C C . ILE A 1 92 ? 18.859 0.384 -17.031 1 96.88 92 ILE A C 1
ATOM 680 O O . ILE A 1 92 ? 18.594 1.589 -17.078 1 96.88 92 ILE A O 1
ATOM 684 N N . GLN A 1 93 ? 18.281 -0.507 -17.828 1 95.44 93 GLN A N 1
ATOM 685 C CA . GLN A 1 93 ? 17.469 -0.094 -18.953 1 95.44 93 GLN A CA 1
ATOM 686 C C . GLN A 1 93 ? 16.031 0.238 -18.516 1 95.44 93 GLN A C 1
ATOM 688 O O . GLN A 1 93 ? 15.266 0.824 -19.281 1 95.44 93 GLN A O 1
ATOM 693 N N . LEU A 1 94 ? 15.688 -0.12 -17.359 1 94.56 94 LEU A N 1
ATOM 694 C CA . LEU A 1 94 ? 14.352 0.182 -16.875 1 94.56 94 LEU A CA 1
ATOM 695 C C . LEU A 1 94 ? 14.18 1.679 -16.641 1 94.56 94 LEU A C 1
ATOM 697 O O . LEU A 1 94 ? 15.148 2.375 -16.312 1 94.56 94 LEU A O 1
ATOM 701 N N . ASP A 1 95 ? 12.938 2.139 -16.734 1 93.69 95 ASP A N 1
ATOM 702 C CA . ASP A 1 95 ? 12.633 3.535 -16.438 1 93.69 95 ASP A CA 1
ATOM 703 C C . ASP A 1 95 ? 12.82 3.836 -14.945 1 93.69 95 ASP A C 1
ATOM 705 O O . ASP A 1 95 ? 12.555 2.984 -14.094 1 93.69 95 ASP A O 1
ATOM 709 N N . ASP A 1 96 ? 13.273 5.023 -14.703 1 95.25 96 ASP A N 1
ATOM 710 C CA . ASP A 1 96 ? 13.375 5.48 -13.32 1 95.25 96 ASP A CA 1
ATOM 711 C C . ASP A 1 96 ? 11.992 5.574 -12.68 1 95.25 96 ASP A C 1
ATOM 713 O O . ASP A 1 96 ? 11.141 6.34 -13.133 1 95.25 96 ASP A O 1
ATOM 717 N N . PRO A 1 97 ? 11.766 4.844 -11.664 1 95.81 97 PRO A N 1
ATOM 718 C CA . PRO A 1 97 ? 10.438 4.891 -11.047 1 95.81 97 PRO A CA 1
ATOM 719 C C . PRO A 1 97 ? 10.25 6.098 -10.125 1 95.81 97 PRO A C 1
ATOM 721 O O . PRO A 1 97 ? 9.141 6.379 -9.688 1 95.81 97 PRO A O 1
ATOM 724 N N . VAL A 1 98 ? 11.273 6.82 -9.805 1 95.88 98 VAL A N 1
ATOM 725 C CA . VAL A 1 98 ? 11.234 7.91 -8.836 1 95.88 98 VAL A CA 1
ATOM 726 C C . VAL A 1 98 ? 10.797 9.203 -9.531 1 95.88 98 VAL A C 1
ATOM 728 O O . VAL A 1 98 ? 11.242 9.5 -10.641 1 95.88 98 VAL A O 1
ATOM 731 N N . GLY A 1 99 ? 9.898 9.945 -8.852 1 95.12 99 GLY A N 1
ATOM 732 C CA . GLY A 1 99 ? 9.57 11.289 -9.305 1 95.12 99 GLY A CA 1
ATOM 733 C C . GLY A 1 99 ? 8.508 11.312 -10.391 1 95.12 99 GLY A C 1
ATOM 734 O O . GLY A 1 99 ? 8.375 12.297 -11.117 1 95.12 99 GLY A O 1
ATOM 735 N N . LYS A 1 100 ? 7.816 10.25 -10.555 1 95.5 100 LYS A N 1
ATOM 736 C CA . LYS A 1 100 ? 6.734 10.18 -11.531 1 95.5 100 LYS A CA 1
ATOM 737 C C . LYS A 1 100 ? 5.461 10.812 -10.977 1 95.5 100 LYS A C 1
ATOM 739 O O . LYS A 1 100 ? 5.07 10.555 -9.836 1 95.5 100 LYS A O 1
ATOM 744 N N . VAL A 1 101 ? 4.832 11.695 -11.789 1 96.94 101 VAL A N 1
ATOM 745 C CA . VAL A 1 101 ? 3.553 12.281 -11.406 1 96.94 101 VAL A CA 1
ATOM 746 C C . VAL A 1 101 ? 2.418 11.312 -11.742 1 96.94 101 VAL A C 1
ATOM 748 O O . VAL A 1 101 ? 2.268 10.898 -12.891 1 96.94 101 VAL A O 1
ATOM 751 N N . THR A 1 102 ? 1.656 10.93 -10.75 1 95.25 102 THR A N 1
ATOM 752 C CA . THR A 1 102 ? 0.575 9.969 -10.961 1 95.25 102 THR A CA 1
ATOM 753 C C . THR A 1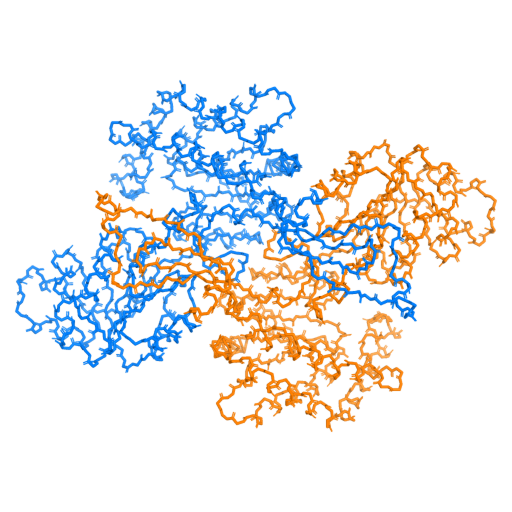 102 ? -0.784 10.641 -10.773 1 95.25 102 THR A C 1
ATOM 755 O O . THR A 1 102 ? -1.823 10.031 -11.031 1 95.25 102 THR A O 1
ATOM 758 N N . PHE A 1 103 ? -0.852 11.828 -10.242 1 95.44 103 PHE A N 1
ATOM 759 C CA . PHE A 1 103 ? -2.039 12.656 -10.062 1 95.44 103 PHE A CA 1
ATOM 760 C C . PHE A 1 103 ? -1.687 14.141 -10.148 1 95.44 103 PHE A C 1
ATOM 762 O O . PHE A 1 103 ? -0.645 14.562 -9.641 1 95.44 103 PHE A O 1
ATOM 769 N N . ALA A 1 104 ? -2.492 14.898 -10.828 1 97.38 104 ALA A N 1
ATOM 770 C CA . ALA A 1 104 ? -2.244 16.328 -10.992 1 97.38 104 ALA A CA 1
ATOM 771 C C . ALA A 1 104 ? -3.557 17.109 -11.07 1 97.38 104 ALA A C 1
ATOM 773 O O . ALA A 1 104 ? -4.441 16.766 -11.859 1 97.38 104 ALA A O 1
ATOM 774 N N . SER A 1 105 ? -3.641 18.094 -10.234 1 96.81 105 SER A N 1
ATOM 775 C CA . SER A 1 105 ? -4.852 18.906 -10.211 1 96.81 105 SER A CA 1
ATOM 776 C C . SER A 1 105 ? -4.531 20.359 -9.891 1 96.81 105 SER A C 1
ATOM 778 O O . SER A 1 105 ? -3.684 20.641 -9.039 1 96.81 105 SER A O 1
ATOM 780 N N . GLN A 1 106 ? -5.133 21.219 -10.602 1 97.06 106 GLN A N 1
ATOM 781 C CA . GLN A 1 106 ? -5.086 22.641 -10.242 1 97.06 106 GLN A CA 1
ATOM 782 C C . GLN A 1 106 ? -6.176 22.984 -9.234 1 97.06 106 GLN A C 1
ATOM 784 O O . GLN A 1 106 ? -7.367 22.922 -9.555 1 97.06 106 GLN A O 1
ATOM 789 N N . LEU A 1 107 ? -5.781 23.328 -8.047 1 96.81 107 LEU A N 1
ATOM 790 C CA . LEU A 1 107 ? -6.742 23.641 -6.996 1 96.81 107 LEU A CA 1
ATOM 791 C C . LEU A 1 107 ? -7.285 25.062 -7.156 1 96.81 107 LEU A C 1
ATOM 793 O O . LEU A 1 107 ? -8.438 25.328 -6.816 1 96.81 107 LEU A O 1
ATOM 797 N N . ASP A 1 108 ? -6.441 25.922 -7.566 1 96.69 108 ASP A N 1
ATOM 798 C CA . ASP A 1 108 ? -6.746 27.312 -7.855 1 96.69 108 ASP A CA 1
ATOM 799 C C . ASP A 1 108 ? -5.648 27.953 -8.703 1 96.69 108 ASP A C 1
ATOM 801 O O . ASP A 1 108 ? -4.652 27.297 -9.023 1 96.69 108 ASP A O 1
ATOM 805 N N . ASP A 1 109 ? -5.891 29.266 -9.102 1 95.19 109 ASP A N 1
ATOM 806 C CA . ASP A 1 109 ? -4.867 29.984 -9.852 1 95.19 109 ASP A CA 1
ATOM 807 C C . ASP A 1 109 ? -3.553 30.031 -9.078 1 95.19 109 ASP A C 1
ATOM 809 O O . ASP A 1 109 ? -3.504 30.562 -7.961 1 95.19 109 ASP A O 1
ATOM 813 N N . GLY A 1 110 ? -2.566 29.422 -9.68 1 95.62 110 GLY A N 1
ATOM 814 C CA . GLY A 1 110 ? -1.247 29.438 -9.07 1 95.62 110 GLY A CA 1
ATOM 815 C C . GLY A 1 110 ? -1.093 28.406 -7.961 1 95.62 110 GLY A C 1
ATOM 816 O O . GLY A 1 110 ? -0.086 28.406 -7.25 1 95.62 110 GLY A O 1
ATOM 817 N N . LEU A 1 111 ? -2.082 27.594 -7.711 1 97.62 111 LEU A N 1
ATOM 818 C CA . LEU A 1 111 ? -2.066 26.547 -6.699 1 97.62 111 LEU A CA 1
ATOM 819 C C . LEU A 1 111 ? -2.281 25.172 -7.328 1 97.62 111 LEU A C 1
ATOM 821 O O . LEU A 1 111 ? -3.389 24.859 -7.762 1 97.62 111 LEU A O 1
ATOM 825 N N . ASN A 1 112 ? -1.203 24.391 -7.367 1 97.94 112 ASN A N 1
ATOM 826 C CA . ASN A 1 112 ? -1.241 23.109 -8.039 1 97.94 112 ASN A CA 1
ATOM 827 C C . ASN A 1 112 ? -0.89 21.969 -7.094 1 97.94 112 ASN A C 1
ATOM 829 O O . ASN A 1 112 ? -0.001 22.109 -6.25 1 97.94 112 ASN A O 1
ATOM 833 N N . LEU A 1 113 ? -1.624 20.891 -7.223 1 98.12 113 LEU A N 1
ATOM 834 C CA . LEU A 1 113 ? -1.431 19.688 -6.441 1 98.12 113 LEU A CA 1
ATOM 835 C C . LEU A 1 113 ? -0.933 18.547 -7.32 1 98.12 113 LEU A C 1
ATOM 837 O O . LEU A 1 113 ? -1.536 18.234 -8.352 1 98.12 113 LEU A O 1
ATOM 841 N N . TYR A 1 114 ? 0.185 17.953 -6.941 1 98.19 114 TYR A N 1
ATOM 842 C CA . TYR A 1 114 ? 0.733 16.797 -7.648 1 98.19 114 TYR A CA 1
ATOM 843 C C . TYR A 1 114 ? 0.962 15.625 -6.699 1 98.19 114 TYR A C 1
ATOM 845 O O . TYR A 1 114 ? 1.358 15.828 -5.547 1 98.19 114 TYR A O 1
ATOM 853 N N . ARG A 1 115 ? 0.633 14.445 -7.055 1 97.5 115 ARG A N 1
ATOM 854 C CA . ARG A 1 115 ? 1.089 13.227 -6.402 1 97.5 115 ARG A CA 1
ATOM 855 C C . ARG A 1 115 ? 2.33 12.664 -7.09 1 97.5 115 ARG A C 1
ATOM 857 O O . ARG A 1 115 ? 2.305 12.375 -8.289 1 97.5 115 ARG A O 1
ATOM 864 N N . VAL A 1 116 ? 3.439 12.492 -6.395 1 97.75 116 VAL A N 1
ATOM 865 C CA . VAL A 1 116 ? 4.734 12.164 -6.988 1 97.75 116 VAL A CA 1
ATOM 866 C C . VAL A 1 116 ? 5.305 10.914 -6.316 1 97.75 116 VAL A C 1
ATOM 868 O O . VAL A 1 116 ? 5.363 10.828 -5.09 1 97.75 116 VAL A O 1
ATOM 871 N N . THR A 1 117 ? 5.742 9.945 -7.145 1 97.19 117 THR A N 1
ATOM 872 C CA . THR A 1 117 ? 6.289 8.711 -6.598 1 97.19 117 THR A CA 1
ATOM 873 C C . THR A 1 117 ? 7.621 8.969 -5.898 1 97.19 117 THR A C 1
ATOM 875 O O . THR A 1 117 ? 8.398 9.82 -6.328 1 97.19 117 THR A O 1
ATOM 878 N N . CYS A 1 118 ? 7.93 8.305 -4.844 1 97.12 118 CYS A N 1
ATOM 879 C CA . CYS A 1 118 ? 9.188 8.344 -4.113 1 97.12 118 CYS A CA 1
ATOM 880 C C . CYS A 1 118 ? 9.5 6.988 -3.486 1 97.12 118 CYS A C 1
ATOM 882 O O . CYS A 1 118 ? 8.617 6.137 -3.369 1 97.12 118 CYS A O 1
ATOM 884 N N . PRO A 1 119 ? 10.781 6.699 -3.201 1 97.12 119 PRO A N 1
ATOM 885 C CA . PRO A 1 119 ? 11.148 5.41 -2.609 1 97.12 119 PRO A CA 1
ATOM 886 C C . PRO A 1 119 ? 10.484 5.172 -1.255 1 97.12 119 PRO A C 1
ATOM 888 O O . PRO A 1 119 ? 10.227 6.125 -0.515 1 97.12 119 PRO A O 1
ATOM 891 N N . VAL A 1 120 ? 10.273 3.912 -0.945 1 96.88 120 VAL A N 1
ATOM 892 C CA . VAL A 1 120 ? 9.742 3.555 0.368 1 96.88 120 VAL A CA 1
ATOM 893 C C . VAL A 1 120 ? 10.766 3.906 1.447 1 96.88 120 VAL A C 1
ATOM 895 O O . VAL A 1 120 ? 10.398 4.336 2.543 1 96.88 120 VAL A O 1
ATOM 898 N N . GLY A 1 121 ? 12.062 3.66 1.185 1 96.31 121 GLY A N 1
ATOM 899 C CA . GLY A 1 121 ? 13.094 4.008 2.143 1 96.31 121 GLY A CA 1
ATOM 900 C C . GLY A 1 121 ? 14.102 2.893 2.369 1 96.31 121 GLY A C 1
ATOM 901 O O . GLY A 1 121 ? 15.102 2.799 1.659 1 96.31 121 GLY A O 1
ATOM 902 N N . VAL A 1 122 ? 13.812 1.992 3.35 1 97.81 122 VAL A N 1
ATOM 903 C CA . VAL A 1 122 ? 14.734 0.919 3.709 1 97.81 122 VAL A CA 1
ATOM 904 C C . VAL A 1 122 ? 14.016 -0.425 3.643 1 97.81 122 VAL A C 1
ATOM 906 O O . VAL A 1 122 ? 12.953 -0.598 4.25 1 97.81 122 VAL A O 1
ATOM 909 N N . ALA A 1 123 ? 14.609 -1.34 2.906 1 97.56 123 ALA A N 1
ATOM 910 C CA . ALA A 1 123 ? 14.062 -2.691 2.814 1 97.56 123 ALA A CA 1
ATOM 911 C C . ALA A 1 123 ? 14.977 -3.701 3.502 1 97.56 123 ALA A C 1
ATOM 913 O O . ALA A 1 123 ? 16.203 -3.576 3.447 1 97.56 123 ALA A O 1
ATOM 914 N N . LEU A 1 124 ? 14.422 -4.613 4.184 1 97.81 124 LEU A N 1
ATOM 915 C CA . LEU A 1 124 ? 15.094 -5.793 4.715 1 97.81 124 LEU A CA 1
ATOM 916 C C . LEU A 1 124 ? 14.719 -7.043 3.932 1 97.81 124 LEU A C 1
ATOM 918 O O . LEU A 1 124 ? 13.547 -7.434 3.912 1 97.81 124 LEU A O 1
ATOM 922 N N . ILE A 1 125 ? 15.703 -7.633 3.299 1 97 125 ILE A N 1
ATOM 923 C CA . ILE A 1 125 ? 15.453 -8.812 2.479 1 97 125 ILE A CA 1
ATOM 924 C C . ILE A 1 125 ? 16.062 -10.039 3.145 1 97 125 ILE A C 1
ATOM 926 O O . ILE A 1 125 ? 17.266 -10.078 3.412 1 97 125 ILE A O 1
ATOM 930 N N . ILE A 1 126 ? 15.266 -10.961 3.422 1 95.19 126 ILE A N 1
ATOM 931 C CA . ILE A 1 126 ? 15.703 -12.227 3.998 1 95.19 126 ILE A CA 1
ATOM 932 C C . ILE A 1 126 ? 15.5 -13.352 2.98 1 95.19 126 ILE A C 1
ATOM 934 O O . ILE A 1 126 ? 14.391 -13.586 2.512 1 95.19 126 ILE A O 1
ATOM 938 N N . PHE A 1 127 ? 16.578 -14.031 2.637 1 92.81 127 PHE A N 1
ATOM 939 C CA . PHE A 1 127 ? 16.453 -15.016 1.57 1 92.81 127 PHE A CA 1
ATOM 940 C C . PHE A 1 127 ? 17.266 -16.266 1.903 1 92.81 127 PHE A C 1
ATOM 942 O O . PHE A 1 127 ? 18.078 -16.25 2.82 1 92.81 127 PHE A O 1
ATOM 949 N N . GLU A 1 128 ? 16.922 -17.359 1.19 1 88.81 128 GLU A N 1
ATOM 950 C CA . GLU A 1 128 ? 17.562 -18.641 1.44 1 88.81 128 GLU A CA 1
ATOM 951 C C . GLU A 1 128 ? 18.047 -19.266 0.141 1 88.81 128 GLU A C 1
ATOM 953 O O . GLU A 1 128 ? 17.297 -19.391 -0.823 1 88.81 128 GLU A O 1
ATOM 958 N N . ALA A 1 129 ? 19.344 -19.688 0.156 1 86.44 129 ALA A N 1
ATOM 959 C CA . ALA A 1 129 ? 19.922 -20.594 -0.833 1 86.44 129 ALA A CA 1
ATOM 960 C C . ALA A 1 129 ? 19.875 -19.984 -2.23 1 86.44 129 ALA A C 1
ATOM 962 O O . ALA A 1 129 ? 19.672 -20.688 -3.217 1 86.44 129 ALA A O 1
ATOM 963 N N . ARG A 1 130 ? 19.922 -18.672 -2.381 1 90.31 130 ARG A N 1
ATOM 964 C CA . ARG A 1 130 ? 19.891 -17.953 -3.646 1 90.31 130 ARG A CA 1
ATOM 965 C C . ARG A 1 130 ? 20.859 -16.766 -3.625 1 90.31 130 ARG A C 1
ATOM 967 O O . ARG A 1 130 ? 20.438 -15.617 -3.547 1 90.31 130 ARG A O 1
ATOM 974 N N . PRO A 1 131 ? 22.141 -17.125 -3.812 1 94.88 131 PRO A N 1
ATOM 975 C CA . PRO A 1 131 ? 23.109 -16.047 -3.699 1 94.88 131 PRO A CA 1
ATOM 976 C C . PRO A 1 131 ? 22.922 -14.969 -4.766 1 94.88 131 PRO A C 1
ATOM 978 O O . PRO A 1 131 ? 23.375 -13.828 -4.586 1 94.88 131 PRO A O 1
ATOM 981 N N . GLU A 1 132 ? 22.234 -15.281 -5.922 1 94.31 132 GLU A N 1
ATOM 982 C CA . GLU A 1 132 ? 22 -14.297 -6.973 1 94.31 132 GLU A CA 1
ATOM 983 C C . GLU A 1 132 ? 21.141 -13.148 -6.469 1 94.31 132 GLU A C 1
ATOM 985 O O . GLU A 1 132 ? 21.141 -12.055 -7.047 1 94.31 132 GLU A O 1
ATOM 990 N N . VAL A 1 133 ? 20.375 -13.367 -5.402 1 93.75 133 VAL A N 1
ATOM 991 C CA . VAL A 1 133 ? 19.484 -12.375 -4.816 1 93.75 133 VAL A CA 1
ATOM 992 C C . VAL A 1 133 ? 20.297 -11.164 -4.352 1 93.75 133 VAL A C 1
ATOM 994 O O . VAL A 1 133 ? 19.828 -10.031 -4.434 1 93.75 133 VAL A O 1
ATOM 997 N N . VAL A 1 134 ? 21.516 -11.422 -3.883 1 96.94 134 VAL A N 1
ATOM 998 C CA . VAL A 1 134 ? 22.375 -10.344 -3.412 1 96.94 134 VAL A CA 1
ATOM 999 C C . VAL A 1 134 ? 22.531 -9.297 -4.512 1 96.94 134 VAL A C 1
ATOM 1001 O O . VAL A 1 134 ? 22.344 -8.102 -4.273 1 96.94 134 VAL A O 1
ATOM 1004 N N . VAL A 1 135 ? 22.75 -9.781 -5.719 1 97.38 135 VAL A N 1
ATOM 1005 C CA . VAL A 1 135 ? 23 -8.875 -6.836 1 97.38 135 VAL A CA 1
ATOM 1006 C C . VAL A 1 135 ? 21.688 -8.352 -7.387 1 97.38 135 VAL A C 1
ATOM 1008 O O . VAL A 1 135 ? 21.516 -7.145 -7.586 1 97.38 135 VAL A O 1
ATOM 1011 N N . GLN A 1 136 ? 20.75 -9.195 -7.578 1 95 136 GLN A N 1
ATOM 1012 C CA . GLN A 1 136 ? 19.484 -8.836 -8.203 1 95 136 GLN A CA 1
ATOM 1013 C C . GLN A 1 136 ? 18.75 -7.789 -7.375 1 95 136 GLN A C 1
ATOM 1015 O O . GLN A 1 136 ? 18.344 -6.746 -7.898 1 95 136 GLN A O 1
ATOM 1020 N N . ILE A 1 137 ? 18.656 -8.023 -6.121 1 95 137 ILE A N 1
ATOM 1021 C CA . ILE A 1 137 ? 17.875 -7.148 -5.254 1 95 137 ILE A CA 1
ATOM 1022 C C . ILE A 1 137 ? 18.641 -5.848 -5.012 1 95 137 ILE A C 1
ATOM 1024 O O . ILE A 1 137 ? 18.047 -4.766 -4.996 1 95 137 ILE A O 1
ATOM 1028 N N . SER A 1 138 ? 19.922 -5.984 -4.797 1 96.94 138 SER A N 1
ATOM 1029 C CA . SER A 1 138 ? 20.703 -4.762 -4.633 1 96.94 138 SER A CA 1
ATOM 1030 C C . SER A 1 138 ? 20.531 -3.834 -5.832 1 96.94 138 SER A C 1
ATOM 1032 O O . SER A 1 138 ? 20.406 -2.617 -5.672 1 96.94 138 SER A O 1
ATOM 1034 N N . SER A 1 139 ? 20.516 -4.445 -6.992 1 97.31 139 SER A N 1
ATOM 1035 C CA . SER A 1 139 ? 20.391 -3.656 -8.211 1 97.31 139 SER A CA 1
ATOM 1036 C C . SER A 1 139 ? 19.031 -2.982 -8.289 1 97.31 139 SER A C 1
ATOM 1038 O O . SER A 1 139 ? 18.938 -1.791 -8.602 1 97.31 139 SER A O 1
ATOM 1040 N N . LEU A 1 140 ? 18.016 -3.715 -7.984 1 96.5 140 LEU A N 1
ATOM 1041 C CA . LEU A 1 140 ? 16.656 -3.178 -8.031 1 96.5 140 LEU A CA 1
ATOM 1042 C C . LEU A 1 140 ? 16.469 -2.082 -6.984 1 96.5 140 LEU A C 1
ATOM 1044 O O . LEU A 1 140 ? 15.852 -1.053 -7.258 1 96.5 140 LEU A O 1
ATOM 1048 N N . ILE A 1 141 ? 17.031 -2.305 -5.84 1 96.31 141 ILE A N 1
ATOM 1049 C CA . ILE A 1 141 ? 16.906 -1.377 -4.719 1 96.31 141 ILE A CA 1
ATOM 1050 C C . ILE A 1 141 ? 17.625 -0.07 -5.047 1 96.31 141 ILE A C 1
ATOM 1052 O O . ILE A 1 141 ? 17.078 1.016 -4.844 1 96.31 141 ILE A O 1
ATOM 1056 N N . LEU A 1 142 ? 18.781 -0.186 -5.582 1 96.31 142 LEU A N 1
ATOM 1057 C CA . LEU A 1 142 ? 19.531 1.008 -5.945 1 96.31 142 LEU A CA 1
ATOM 1058 C C . LEU A 1 142 ? 18.844 1.766 -7.074 1 96.31 142 LEU A C 1
ATOM 1060 O O . LEU A 1 142 ? 18.734 2.992 -7.023 1 96.31 142 LEU A O 1
ATOM 1064 N N . LYS A 1 143 ? 18.328 1.039 -8.055 1 97.06 143 LYS A N 1
ATOM 1065 C CA . LYS A 1 143 ? 17.625 1.662 -9.172 1 97.06 143 LYS A CA 1
ATOM 1066 C C . LYS A 1 143 ? 16.406 2.441 -8.695 1 97.06 143 LYS A C 1
ATOM 1068 O O . LYS A 1 143 ? 16.062 3.479 -9.266 1 97.06 143 LYS A O 1
ATOM 1073 N N . SER A 1 144 ? 15.773 1.998 -7.668 1 96.94 144 SER A N 1
ATOM 1074 C CA . SER A 1 144 ? 14.555 2.607 -7.16 1 96.94 144 SER A CA 1
ATOM 1075 C C . SER A 1 144 ? 14.852 3.66 -6.098 1 96.94 144 SER A C 1
ATOM 1077 O O . SER A 1 144 ? 13.938 4.215 -5.488 1 96.94 144 SER A O 1
ATOM 1079 N N . GLY A 1 145 ? 16.109 3.873 -5.797 1 96.12 145 GLY A N 1
ATOM 1080 C CA . GLY A 1 145 ? 16.5 4.922 -4.863 1 96.12 145 GLY A CA 1
ATOM 1081 C C . GLY A 1 145 ? 16.281 4.535 -3.412 1 96.12 145 GLY A C 1
ATOM 1082 O O . GLY A 1 145 ? 16.094 5.402 -2.555 1 96.12 145 GLY A O 1
ATOM 1083 N N . ASN A 1 146 ? 16.234 3.244 -3.098 1 97.5 146 ASN A N 1
ATOM 1084 C CA . ASN A 1 146 ? 16.094 2.719 -1.743 1 97.5 146 ASN A CA 1
ATOM 1085 C C . ASN A 1 146 ? 17.422 2.191 -1.207 1 97.5 146 ASN A C 1
ATOM 1087 O O . ASN A 1 146 ? 18.422 2.158 -1.93 1 97.5 146 ASN A O 1
ATOM 1091 N N . ALA A 1 147 ? 17.438 1.87 0.067 1 97.75 147 ALA A N 1
ATOM 1092 C CA . ALA A 1 147 ? 18.516 1.121 0.684 1 97.75 147 ALA A CA 1
ATOM 1093 C C . ALA A 1 147 ? 18.062 -0.275 1.097 1 97.75 147 ALA A C 1
ATOM 1095 O O . ALA A 1 147 ? 16.859 -0.523 1.248 1 97.75 147 ALA A O 1
ATOM 1096 N N . VAL A 1 148 ? 19.109 -1.178 1.255 1 98 148 VAL A N 1
ATOM 1097 C CA . VAL A 1 148 ? 18.703 -2.553 1.532 1 98 148 VAL A CA 1
ATOM 1098 C C . VAL A 1 148 ? 19.656 -3.176 2.549 1 98 148 VAL A C 1
ATOM 1100 O O . VAL A 1 148 ? 20.859 -2.91 2.525 1 98 148 VAL A O 1
ATOM 1103 N N . ILE A 1 149 ? 19.078 -3.881 3.447 1 98.25 149 ILE A N 1
ATOM 1104 C CA . ILE A 1 149 ? 19.766 -4.809 4.328 1 98.25 149 ILE A CA 1
ATOM 1105 C C . ILE A 1 149 ? 19.438 -6.246 3.934 1 98.25 149 ILE A C 1
ATOM 1107 O O . ILE A 1 149 ? 18.281 -6.641 3.916 1 98.25 149 ILE A O 1
ATOM 1111 N N . LEU A 1 150 ? 20.484 -7.012 3.6 1 97.69 150 LEU A N 1
ATOM 1112 C CA . LEU A 1 150 ? 20.312 -8.375 3.115 1 97.69 150 LEU A CA 1
ATOM 1113 C C . LEU A 1 150 ? 20.703 -9.391 4.184 1 97.69 150 LEU A C 1
ATOM 1115 O O . LEU A 1 150 ? 21.688 -9.188 4.898 1 97.69 150 LEU A O 1
ATOM 1119 N N . LYS A 1 151 ? 19.922 -10.352 4.297 1 96.56 151 LYS A N 1
ATOM 1120 C CA . LYS A 1 151 ? 20.25 -11.516 5.117 1 96.56 151 LYS A CA 1
ATOM 1121 C C . LYS A 1 151 ? 20.047 -12.812 4.344 1 96.56 151 LYS A C 1
ATOM 1123 O O . LYS A 1 151 ? 18.922 -13.258 4.148 1 96.56 151 LYS A O 1
ATOM 1128 N N . GLY A 1 152 ? 21.125 -13.445 4.012 1 93.81 152 GLY A N 1
ATOM 1129 C CA . GLY A 1 152 ? 21.062 -14.711 3.309 1 93.81 152 GLY A CA 1
ATOM 1130 C C . GLY A 1 152 ? 21.188 -15.914 4.23 1 93.81 152 GLY A C 1
ATOM 1131 O O . GLY A 1 152 ? 21.594 -15.773 5.387 1 93.81 152 GLY A O 1
ATOM 1132 N N . GLY A 1 153 ? 20.828 -17.078 3.703 1 88.94 153 GLY A N 1
ATOM 1133 C CA . GLY A 1 153 ? 21.016 -18.312 4.449 1 88.94 153 GLY A CA 1
ATOM 1134 C C . GLY A 1 153 ? 22.469 -18.656 4.684 1 88.94 153 GLY A C 1
ATOM 1135 O O . GLY A 1 153 ? 23.344 -18.25 3.916 1 88.94 153 GLY A O 1
ATOM 1136 N N . LYS A 1 154 ? 22.688 -19.453 5.711 1 88.62 154 LYS A N 1
ATOM 1137 C CA . LYS A 1 154 ? 24.047 -19.844 6.078 1 88.62 154 LYS A CA 1
ATOM 1138 C C . LYS A 1 154 ? 24.672 -20.734 5.012 1 88.62 154 LYS A C 1
ATOM 1140 O O . LYS A 1 154 ? 25.891 -20.734 4.836 1 88.62 154 LYS A O 1
ATOM 1145 N N . GLU A 1 155 ? 23.875 -21.406 4.277 1 90.69 155 GLU A N 1
ATOM 1146 C CA . GLU A 1 155 ? 24.359 -22.344 3.262 1 90.69 155 GLU A CA 1
ATOM 1147 C C . GLU A 1 155 ? 25.047 -21.609 2.115 1 90.69 155 GLU A C 1
ATOM 1149 O O . GLU A 1 155 ? 25.781 -22.219 1.337 1 90.69 155 GLU A O 1
ATOM 1154 N N . ALA A 1 156 ? 24.766 -20.312 1.97 1 94.31 156 ALA A N 1
ATOM 1155 C CA . ALA A 1 156 ? 25.344 -19.531 0.878 1 94.31 156 ALA A CA 1
ATOM 1156 C C . ALA A 1 156 ? 26.281 -18.453 1.411 1 94.31 156 ALA A C 1
ATOM 1158 O O . ALA A 1 156 ? 26.516 -17.438 0.75 1 94.31 156 ALA A O 1
ATOM 1159 N N . ASP A 1 157 ? 26.844 -18.625 2.555 1 95.06 157 ASP A N 1
ATOM 1160 C CA . ASP A 1 157 ? 27.562 -17.578 3.271 1 95.06 157 ASP A CA 1
ATOM 1161 C C . ASP A 1 157 ? 28.766 -17.094 2.471 1 95.06 157 ASP A C 1
ATOM 1163 O O . ASP A 1 157 ? 28.984 -15.891 2.328 1 95.06 157 ASP A O 1
ATOM 1167 N N . CYS A 1 158 ? 29.547 -18 1.968 1 96.88 158 CYS A N 1
ATOM 1168 C CA . CYS A 1 158 ? 30.75 -17.625 1.226 1 96.88 158 CYS A CA 1
ATOM 1169 C C . CYS A 1 158 ? 30.391 -16.875 -0.043 1 96.88 158 CYS A C 1
ATOM 1171 O O . CYS A 1 158 ? 31 -15.844 -0.35 1 96.88 158 CYS A O 1
ATOM 1173 N N . SER A 1 159 ? 29.453 -17.344 -0.767 1 97.62 159 SER A N 1
ATOM 1174 C CA . SER A 1 159 ? 28.984 -16.688 -1.993 1 97.62 159 SER A CA 1
ATOM 1175 C C . SER A 1 159 ? 28.469 -15.289 -1.715 1 97.62 159 SER A C 1
ATOM 1177 O O . SER A 1 159 ? 28.844 -14.328 -2.393 1 97.62 159 SER A O 1
ATOM 1179 N N . ASN A 1 160 ? 27.594 -15.164 -0.675 1 97.56 160 ASN A N 1
ATOM 1180 C CA . ASN A 1 160 ? 27 -13.875 -0.324 1 97.56 160 ASN A CA 1
ATOM 1181 C C . ASN A 1 160 ? 28.062 -12.844 0.016 1 97.56 160 ASN A C 1
ATOM 1183 O O . ASN A 1 160 ? 27.969 -11.688 -0.415 1 97.56 160 ASN A O 1
ATOM 1187 N N . ARG A 1 161 ? 29.047 -13.281 0.736 1 97 161 ARG A N 1
ATOM 1188 C CA . ARG A 1 161 ? 30.125 -12.383 1.156 1 97 161 ARG A CA 1
ATOM 1189 C C . ARG A 1 161 ? 30.953 -11.922 -0.038 1 97 161 ARG A C 1
ATOM 1191 O O . ARG A 1 161 ? 31.312 -10.742 -0.136 1 97 161 ARG A O 1
ATOM 1198 N N . ALA A 1 162 ? 31.25 -12.859 -0.86 1 98.12 162 ALA A N 1
ATOM 1199 C CA . ALA A 1 162 ? 32.031 -12.523 -2.041 1 98.12 162 ALA A CA 1
ATOM 1200 C C . ALA A 1 162 ? 31.297 -11.523 -2.93 1 98.12 162 ALA A C 1
ATOM 1202 O O . ALA A 1 162 ? 31.891 -10.555 -3.41 1 98.12 162 ALA A O 1
ATOM 1203 N N . LEU A 1 163 ? 30.047 -11.773 -3.156 1 98.31 163 LEU A N 1
ATOM 1204 C CA . LEU A 1 163 ? 29.219 -10.875 -3.965 1 98.31 163 LEU A CA 1
ATOM 1205 C C . LEU A 1 163 ? 29.125 -9.5 -3.311 1 98.31 163 LEU A C 1
ATOM 1207 O O . LEU A 1 163 ? 29.266 -8.477 -3.98 1 98.31 163 LEU A O 1
ATOM 1211 N N . MET A 1 164 ? 28.891 -9.492 -1.994 1 97.62 164 MET A N 1
ATOM 1212 C CA . MET A 1 164 ? 28.734 -8.242 -1.25 1 97.62 164 MET A CA 1
ATOM 1213 C C . MET A 1 164 ? 30.031 -7.422 -1.295 1 97.62 164 MET A C 1
ATOM 1215 O O . MET A 1 164 ? 29.984 -6.199 -1.46 1 97.62 164 MET A O 1
ATOM 1219 N N . GLU A 1 165 ? 31.094 -8.109 -1.136 1 97.12 165 GLU A N 1
ATOM 1220 C CA . GLU A 1 165 ? 32.375 -7.422 -1.189 1 97.12 165 GLU A CA 1
ATOM 1221 C C . GLU A 1 165 ? 32.594 -6.715 -2.529 1 97.12 165 GLU A C 1
ATOM 1223 O O . GLU A 1 165 ? 33.094 -5.594 -2.578 1 97.12 165 GLU A O 1
ATOM 1228 N N . CYS A 1 166 ? 32.188 -7.383 -3.551 1 97.25 166 CYS A N 1
ATOM 1229 C CA . CYS A 1 166 ? 32.281 -6.789 -4.879 1 97.25 166 CYS A CA 1
ATOM 1230 C C . CYS A 1 166 ? 31.406 -5.555 -4.992 1 97.25 166 CYS A C 1
ATOM 1232 O O . CYS A 1 166 ? 31.844 -4.516 -5.492 1 97.25 166 CYS A O 1
ATOM 1234 N N . ILE A 1 167 ? 30.188 -5.637 -4.488 1 97 167 ILE A N 1
ATOM 1235 C CA . ILE A 1 167 ? 29.219 -4.539 -4.562 1 97 167 ILE A CA 1
ATOM 1236 C C . ILE A 1 167 ? 29.734 -3.357 -3.734 1 97 167 ILE A C 1
ATOM 1238 O O . ILE A 1 167 ? 29.734 -2.219 -4.207 1 97 167 ILE A O 1
ATOM 1242 N N . GLN A 1 168 ? 30.172 -3.646 -2.557 1 94.81 168 GLN A N 1
ATOM 1243 C CA . GLN A 1 168 ? 30.641 -2.596 -1.662 1 94.81 168 GLN A CA 1
ATOM 1244 C C . GLN A 1 168 ? 31.891 -1.915 -2.227 1 94.81 168 GLN A C 1
ATOM 1246 O O . GLN A 1 168 ? 32.031 -0.696 -2.121 1 94.81 168 GLN A O 1
ATOM 1251 N N . SER A 1 169 ? 32.75 -2.727 -2.775 1 94.12 169 SER A N 1
ATOM 1252 C CA . SER A 1 169 ? 33.938 -2.17 -3.396 1 94.12 169 SER A CA 1
ATOM 1253 C C . SER A 1 169 ? 33.562 -1.266 -4.57 1 94.12 169 SER A C 1
ATOM 1255 O O . SER A 1 169 ? 34.188 -0.199 -4.742 1 94.12 169 SER A O 1
ATOM 1257 N N . ALA A 1 170 ? 32.656 -1.699 -5.363 1 95.06 170 ALA A N 1
ATOM 1258 C CA . ALA A 1 170 ? 32.219 -0.909 -6.508 1 95.06 170 ALA A CA 1
ATOM 1259 C C . ALA A 1 170 ? 31.656 0.438 -6.059 1 95.06 170 ALA A C 1
ATOM 1261 O O . ALA A 1 170 ? 31.984 1.479 -6.629 1 95.06 170 ALA A O 1
ATOM 1262 N N . LEU A 1 171 ? 30.828 0.438 -5.031 1 94.19 171 LEU A N 1
ATOM 1263 C CA . LEU A 1 171 ? 30.203 1.658 -4.535 1 94.19 171 LEU A CA 1
ATOM 1264 C C . LEU A 1 171 ? 31.234 2.582 -3.896 1 94.19 171 LEU A C 1
ATOM 1266 O O . LEU A 1 171 ? 31.172 3.801 -4.07 1 94.19 171 LEU A O 1
ATOM 1270 N N . SER A 1 172 ? 32.125 1.979 -3.176 1 90.81 172 SER A N 1
ATOM 1271 C CA . SER A 1 172 ? 33.188 2.756 -2.531 1 90.81 172 SER A CA 1
ATOM 1272 C C . SER A 1 172 ? 34.062 3.434 -3.562 1 90.81 172 SER A C 1
ATOM 1274 O O . SER A 1 172 ? 34.625 4.516 -3.312 1 90.81 172 SER A O 1
ATOM 1276 N N . GLY A 1 173 ? 34.25 2.783 -4.645 1 86.56 173 GLY A N 1
ATOM 1277 C CA . GLY A 1 173 ? 35.125 3.291 -5.695 1 86.56 173 GLY A CA 1
ATOM 1278 C C . GLY A 1 173 ? 34.531 4.445 -6.465 1 86.56 173 GLY A C 1
ATOM 1279 O O . GLY A 1 173 ? 35.219 5.156 -7.191 1 86.56 173 GLY A O 1
ATOM 1280 N N . MET A 1 174 ? 33.25 4.488 -6.371 1 83.81 174 MET A N 1
ATOM 1281 C CA . MET A 1 174 ? 32.625 5.621 -7.039 1 83.81 174 MET A CA 1
ATOM 1282 C C . MET A 1 174 ? 33 6.934 -6.367 1 83.81 174 MET A C 1
ATOM 1284 O O . MET A 1 174 ? 33.281 6.961 -5.168 1 83.81 174 MET A O 1
ATOM 1288 N N . ASN A 1 175 ? 33.594 7.879 -6.898 1 61.66 175 ASN A N 1
ATOM 1289 C CA . ASN A 1 175 ? 34 9.172 -6.34 1 61.66 175 ASN A CA 1
ATOM 1290 C C . ASN A 1 175 ? 32.938 9.695 -5.367 1 61.66 175 ASN A C 1
ATOM 1292 O O . ASN A 1 175 ? 31.781 9.266 -5.406 1 61.66 175 ASN A O 1
ATOM 1296 N N . HIS A 1 176 ? 33.219 10.492 -4.164 1 55.12 176 HIS A N 1
ATOM 1297 C CA . HIS A 1 176 ? 32.594 10.992 -2.959 1 55.12 176 HIS A CA 1
ATOM 1298 C C . HIS A 1 176 ? 31.125 11.375 -3.229 1 55.12 176 HIS A C 1
ATOM 1300 O O . HIS A 1 176 ? 30.312 11.43 -2.303 1 55.12 176 HIS A O 1
ATOM 1306 N N . SER A 1 177 ? 30.719 11.906 -4.316 1 58.16 177 SER A N 1
ATOM 1307 C CA . SER A 1 177 ? 29.406 12.523 -4.402 1 58.16 177 SER A CA 1
ATOM 1308 C C . SER A 1 177 ? 28.359 11.531 -4.879 1 58.16 177 SER A C 1
ATOM 1310 O O . SER A 1 177 ? 27.234 11.914 -5.215 1 58.16 177 SER A O 1
ATOM 1312 N N . GLY A 1 178 ? 28.609 10.125 -4.508 1 76.06 178 GLY A N 1
ATOM 1313 C CA . GLY A 1 178 ? 27.766 9.18 -5.227 1 76.06 178 GLY A CA 1
ATOM 1314 C C . GLY A 1 178 ? 26.797 8.43 -4.324 1 76.06 178 GLY A C 1
ATOM 1315 O O . GLY A 1 178 ? 26.219 9.016 -3.414 1 76.06 178 GLY A O 1
ATOM 1316 N N . VAL A 1 179 ? 26.531 7.195 -4.559 1 88.69 179 VAL A N 1
ATOM 1317 C CA . VAL A 1 179 ? 25.703 6.219 -3.855 1 88.69 179 VAL A CA 1
ATOM 1318 C C . VAL A 1 179 ? 26.453 5.703 -2.625 1 88.69 179 VAL A C 1
ATOM 1320 O O . VAL A 1 179 ? 27.516 5.105 -2.746 1 88.69 179 VAL A O 1
ATOM 1323 N N . PRO A 1 180 ? 25.953 6.066 -1.352 1 92.19 180 PRO A N 1
ATOM 1324 C CA . PRO A 1 180 ? 26.625 5.609 -0.133 1 92.19 180 PRO A CA 1
ATOM 1325 C C . PRO A 1 180 ? 26.781 4.094 -0.08 1 92.19 180 PRO A C 1
ATOM 1327 O O . PRO A 1 180 ? 25.891 3.357 -0.499 1 92.19 180 PRO A O 1
ATOM 1330 N N . VAL A 1 181 ? 27.906 3.67 0.485 1 93.62 181 VAL A N 1
ATOM 1331 C CA . VAL A 1 181 ? 28.219 2.246 0.591 1 93.62 181 VAL A CA 1
ATOM 1332 C C . VAL A 1 181 ? 27.188 1.566 1.499 1 93.62 181 VAL A C 1
ATOM 1334 O O . VAL A 1 181 ? 26.859 0.397 1.298 1 93.62 181 VAL A O 1
ATOM 1337 N N . GLY A 1 182 ? 26.703 2.348 2.457 1 94.75 182 GLY A N 1
ATOM 1338 C CA . GLY A 1 182 ? 25.734 1.821 3.412 1 94.75 182 GLY A CA 1
ATOM 1339 C C . GLY A 1 182 ? 24.375 1.548 2.799 1 94.75 182 GLY A C 1
ATOM 1340 O O . GLY A 1 182 ? 23.484 1.008 3.461 1 94.75 182 GLY A O 1
ATOM 1341 N N . ALA A 1 183 ? 24.203 1.885 1.508 1 96.12 183 ALA A N 1
ATOM 1342 C CA . ALA A 1 183 ? 22.938 1.657 0.822 1 96.12 183 ALA A CA 1
ATOM 1343 C C . ALA A 1 183 ? 22.672 0.166 0.643 1 96.12 183 ALA A C 1
ATOM 1345 O O . ALA A 1 183 ? 21.516 -0.247 0.45 1 96.12 183 ALA A O 1
ATOM 1346 N N . VAL A 1 184 ? 23.781 -0.607 0.634 1 97.5 184 VAL A N 1
ATOM 1347 C CA . VAL A 1 184 ? 23.672 -2.059 0.523 1 97.5 184 VAL A CA 1
ATOM 1348 C C . VAL A 1 184 ? 24.469 -2.725 1.633 1 97.5 184 VAL A C 1
ATOM 1350 O O . VAL A 1 184 ? 25.703 -2.557 1.706 1 97.5 184 VAL A O 1
ATOM 1353 N N . GLN A 1 185 ? 23.75 -3.406 2.453 1 97.62 185 GLN A N 1
ATOM 1354 C CA . GLN A 1 185 ? 24.406 -4.078 3.568 1 97.62 185 GLN A CA 1
ATOM 1355 C C . GLN A 1 185 ? 24.031 -5.555 3.623 1 97.62 185 GLN A C 1
ATOM 1357 O O . GLN A 1 185 ? 22.938 -5.941 3.17 1 97.62 185 GLN A O 1
ATOM 1362 N N . LEU A 1 186 ? 24.922 -6.387 4.125 1 97.25 186 LEU A N 1
ATOM 1363 C CA . LEU A 1 186 ? 24.688 -7.809 4.348 1 97.25 186 LEU A CA 1
ATOM 1364 C C . LEU A 1 186 ? 24.906 -8.18 5.809 1 97.25 186 LEU A C 1
ATOM 1366 O O . LEU A 1 186 ? 25.922 -7.801 6.402 1 97.25 186 LEU A O 1
ATOM 1370 N N . VAL A 1 187 ? 23.922 -8.82 6.301 1 95.25 187 VAL A N 1
ATOM 1371 C CA . VAL A 1 187 ? 24.047 -9.266 7.688 1 95.25 187 VAL A CA 1
ATOM 1372 C C . VAL A 1 187 ? 24.078 -10.789 7.738 1 95.25 187 VAL A C 1
ATOM 1374 O O . VAL A 1 187 ? 23.453 -11.461 6.91 1 95.25 187 VAL A O 1
ATOM 1377 N N . SER A 1 188 ? 24.797 -11.406 8.711 1 84.56 188 SER A N 1
ATOM 1378 C CA . SER A 1 188 ? 24.953 -12.852 8.719 1 84.56 188 SER A CA 1
ATOM 1379 C C . SER A 1 188 ? 24.344 -13.477 9.961 1 84.56 188 SER A C 1
ATOM 1381 O O . SER A 1 188 ? 23.922 -14.633 9.945 1 84.56 188 SER A O 1
ATOM 1383 N N . SER A 1 189 ? 24.219 -12.781 11.016 1 85.44 189 SER A N 1
ATOM 1384 C CA . SER A 1 189 ? 23.781 -13.391 12.266 1 85.44 189 SER A CA 1
ATOM 1385 C C . SER A 1 189 ? 22.266 -13.352 12.414 1 85.44 189 SER A C 1
ATOM 1387 O O . SER A 1 189 ? 21.641 -12.352 12.078 1 85.44 189 SER A O 1
ATOM 1389 N N . ARG A 1 190 ? 21.75 -14.438 12.945 1 82.38 190 ARG A N 1
ATOM 1390 C CA . ARG A 1 190 ? 20.312 -14.547 13.219 1 82.38 190 ARG A CA 1
ATOM 1391 C C . ARG A 1 190 ? 19.891 -13.531 14.273 1 82.38 190 ARG A C 1
ATOM 1393 O O . ARG A 1 190 ? 18.797 -12.953 14.18 1 82.38 190 ARG A O 1
ATOM 1400 N N . ASP A 1 191 ? 20.719 -13.289 15.148 1 87.5 191 ASP A N 1
ATOM 1401 C CA . ASP A 1 191 ? 20.406 -12.359 16.234 1 87.5 191 ASP A CA 1
ATOM 1402 C C . ASP A 1 191 ? 20.219 -10.945 15.695 1 87.5 191 ASP A C 1
ATOM 1404 O O . ASP A 1 191 ? 19.328 -10.219 16.156 1 87.5 191 ASP A O 1
ATOM 1408 N N . VAL A 1 192 ? 21 -10.641 14.836 1 91.44 192 VAL A N 1
ATOM 1409 C CA . VAL A 1 192 ? 20.906 -9.305 14.266 1 91.44 192 VAL A CA 1
ATOM 1410 C C . VAL A 1 192 ? 19.594 -9.148 13.492 1 91.44 192 VAL A C 1
ATOM 1412 O O . VAL A 1 192 ? 18.938 -8.117 13.586 1 91.44 192 VAL A O 1
ATOM 1415 N N . VAL A 1 193 ? 19.188 -10.156 12.867 1 91.81 193 VAL A N 1
ATOM 1416 C CA . VAL A 1 193 ? 17.969 -10.109 12.062 1 91.81 193 VAL A CA 1
ATOM 1417 C C . VAL A 1 193 ? 16.75 -9.953 12.969 1 91.81 193 VAL A C 1
ATOM 1419 O O . VAL A 1 193 ? 15.828 -9.195 12.648 1 91.81 193 VAL A O 1
ATOM 1422 N N . ASP A 1 194 ? 16.797 -10.656 14.023 1 92.94 194 ASP A N 1
ATOM 1423 C CA . ASP A 1 194 ? 15.695 -10.547 14.984 1 92.94 194 ASP A CA 1
ATOM 1424 C C . ASP A 1 194 ? 15.555 -9.117 15.5 1 92.94 194 ASP A C 1
ATOM 1426 O O . ASP A 1 194 ? 14.445 -8.625 15.688 1 92.94 194 ASP A O 1
ATOM 1430 N N . GLY A 1 195 ? 16.719 -8.547 15.742 1 94.75 195 GLY A N 1
ATOM 1431 C CA . GLY A 1 195 ? 16.703 -7.152 16.156 1 94.75 195 GLY A CA 1
ATOM 1432 C C . GLY A 1 195 ? 16.188 -6.223 15.07 1 94.75 195 GLY A C 1
ATOM 1433 O O . GLY A 1 195 ? 15.445 -5.285 15.359 1 94.75 195 GLY A O 1
ATOM 1434 N N . LEU A 1 196 ? 16.578 -6.477 13.836 1 96.62 196 LEU A N 1
ATOM 1435 C CA . LEU A 1 196 ? 16.172 -5.648 12.703 1 96.62 196 LEU A CA 1
ATOM 1436 C C . LEU A 1 196 ? 14.672 -5.73 12.477 1 96.62 196 LEU A C 1
ATOM 1438 O O . LEU A 1 196 ? 14.031 -4.73 12.133 1 96.62 196 LEU A O 1
ATOM 1442 N N . LEU A 1 197 ? 14.086 -6.883 12.711 1 95.75 197 LEU A N 1
ATOM 1443 C CA . LEU A 1 197 ? 12.664 -7.117 12.492 1 95.75 197 LEU A CA 1
ATOM 1444 C C . LEU A 1 197 ? 11.82 -6.309 13.477 1 95.75 197 LEU A C 1
ATOM 1446 O O . LEU A 1 197 ? 10.609 -6.168 13.289 1 95.75 197 LEU A O 1
ATOM 1450 N N . LYS A 1 198 ? 12.5 -5.734 14.469 1 93.06 198 LYS A N 1
ATOM 1451 C CA . LYS A 1 198 ? 11.789 -4.945 15.477 1 93.06 198 LYS A CA 1
ATOM 1452 C C . LYS A 1 198 ? 12.016 -3.449 15.25 1 93.06 198 LYS A C 1
ATOM 1454 O O . LYS A 1 198 ? 11.578 -2.627 16.062 1 93.06 198 LYS A O 1
ATOM 1459 N N . MET A 1 199 ? 12.656 -3.119 14.273 1 93.06 199 MET A N 1
ATOM 1460 C CA . MET A 1 199 ? 13.039 -1.727 14.055 1 93.06 199 MET A CA 1
ATOM 1461 C C . MET A 1 199 ? 12.039 -1.028 13.141 1 93.06 199 MET A C 1
ATOM 1463 O O . MET A 1 199 ? 12.43 -0.411 12.148 1 93.06 199 MET A O 1
ATOM 1467 N N . ASP A 1 200 ? 10.766 -1.142 13.68 1 86.69 200 ASP A N 1
ATOM 1468 C CA . ASP A 1 200 ? 9.727 -0.391 12.977 1 86.69 200 ASP A CA 1
ATOM 1469 C C . ASP A 1 200 ? 9.977 1.112 13.07 1 86.69 200 ASP A C 1
ATOM 1471 O O . ASP A 1 200 ? 10.414 1.607 14.117 1 86.69 200 ASP A O 1
ATOM 1475 N N . GLY A 1 201 ? 10.25 1.896 12.164 1 85.38 201 GLY A N 1
ATOM 1476 C CA . GLY A 1 201 ? 10.602 3.307 12.102 1 85.38 201 GLY A CA 1
ATOM 1477 C C . GLY A 1 201 ? 11.828 3.578 11.25 1 85.38 201 GLY A C 1
ATOM 1478 O O . GLY A 1 201 ? 11.992 4.68 10.719 1 85.38 201 GLY A O 1
ATOM 1479 N N . LEU A 1 202 ? 12.648 2.482 11.344 1 92.88 202 LEU A N 1
ATOM 1480 C CA . LEU A 1 202 ? 13.867 2.639 10.562 1 92.88 202 LEU A CA 1
ATOM 1481 C C . LEU A 1 202 ? 13.82 1.783 9.297 1 92.88 202 LEU A C 1
ATOM 1483 O O . LEU A 1 202 ? 14.438 2.129 8.281 1 92.88 202 LEU A O 1
ATOM 1487 N N . ILE A 1 203 ? 13.148 0.663 9.383 1 96.81 203 ILE A N 1
ATOM 1488 C CA . ILE A 1 203 ? 12.953 -0.218 8.234 1 96.81 203 ILE A CA 1
ATOM 1489 C C . ILE A 1 203 ? 11.508 -0.134 7.762 1 96.81 203 ILE A C 1
ATOM 1491 O O . ILE A 1 203 ? 10.578 -0.215 8.562 1 96.81 203 ILE A O 1
ATOM 1495 N N . ASP A 1 204 ? 11.375 -0.027 6.508 1 96.38 204 ASP A N 1
ATOM 1496 C CA . ASP A 1 204 ? 10.047 0.324 6 1 96.38 204 ASP A CA 1
ATOM 1497 C C . ASP A 1 204 ? 9.359 -0.887 5.375 1 96.38 204 ASP A C 1
ATOM 1499 O O . ASP A 1 204 ? 8.141 -0.909 5.238 1 96.38 204 ASP A O 1
ATOM 1503 N N . LEU A 1 205 ? 10.086 -1.853 4.957 1 96.69 205 LEU A N 1
ATOM 1504 C CA . LEU A 1 205 ? 9.539 -2.988 4.223 1 96.69 205 LEU A CA 1
ATOM 1505 C C . LEU A 1 205 ? 10.398 -4.23 4.43 1 96.69 205 LEU A C 1
ATOM 1507 O O . LEU A 1 205 ? 11.633 -4.156 4.391 1 96.69 205 LEU A O 1
ATOM 1511 N N . VAL A 1 206 ? 9.797 -5.348 4.68 1 96.75 206 VAL A N 1
ATOM 1512 C CA . VAL A 1 206 ? 10.492 -6.629 4.77 1 96.75 206 VAL A CA 1
ATOM 1513 C C . VAL A 1 206 ? 10.039 -7.547 3.639 1 96.75 206 VAL A C 1
ATOM 1515 O O . VAL A 1 206 ? 8.836 -7.668 3.377 1 96.75 206 VAL A O 1
ATOM 1518 N N . ILE A 1 207 ? 10.914 -8.18 2.969 1 95.56 207 ILE A N 1
ATOM 1519 C CA . ILE A 1 207 ? 10.594 -9.094 1.872 1 95.56 207 ILE A CA 1
ATOM 1520 C C . ILE A 1 207 ? 11.289 -10.43 2.1 1 95.56 207 ILE A C 1
ATOM 1522 O O . ILE A 1 207 ? 12.484 -10.57 1.841 1 95.56 207 ILE A O 1
ATOM 1526 N N . PRO A 1 208 ? 10.617 -11.375 2.543 1 94.5 208 PRO A N 1
ATOM 1527 C CA . PRO A 1 208 ? 11.18 -12.719 2.656 1 94.5 208 PRO A CA 1
ATOM 1528 C C . PRO A 1 208 ? 11.188 -13.469 1.328 1 94.5 208 PRO A C 1
ATOM 1530 O O . PRO A 1 208 ? 10.188 -13.453 0.6 1 94.5 208 PRO A O 1
ATOM 1533 N N . ARG A 1 209 ? 12.242 -14 0.969 1 90.31 209 ARG A N 1
ATOM 1534 C CA . ARG A 1 209 ? 12.391 -14.828 -0.225 1 90.31 209 ARG A CA 1
ATOM 1535 C C . ARG A 1 209 ? 12.867 -16.234 0.134 1 90.31 209 ARG A C 1
ATOM 1537 O O . ARG A 1 209 ? 14.07 -16.484 0.181 1 90.31 209 ARG A O 1
ATOM 1544 N N . GLY A 1 210 ? 11.984 -17.094 0.357 1 84.69 210 GLY A N 1
ATOM 1545 C CA . GLY A 1 210 ? 12.281 -18.453 0.757 1 84.69 210 GLY A CA 1
ATOM 1546 C C . GLY A 1 210 ? 11.047 -19.328 0.895 1 84.69 210 GLY A C 1
ATOM 1547 O O . GLY A 1 210 ? 10.016 -19.047 0.283 1 84.69 210 GLY A O 1
ATOM 1548 N N . GLY A 1 211 ? 11.211 -20.406 1.57 1 80 211 GLY A N 1
ATOM 1549 C CA . GLY A 1 211 ? 10.109 -21.328 1.745 1 80 211 GLY A CA 1
ATOM 1550 C C . GLY A 1 211 ? 9.008 -20.797 2.643 1 80 211 GLY A C 1
ATOM 1551 O O . GLY A 1 211 ? 9.164 -19.734 3.264 1 80 211 GLY A O 1
ATOM 1552 N N . ALA A 1 212 ? 7.902 -21.5 2.686 1 80.69 212 ALA A N 1
ATOM 1553 C CA . ALA A 1 212 ? 6.711 -21.109 3.432 1 80.69 212 ALA A CA 1
ATOM 1554 C C . ALA A 1 212 ? 7.035 -20.906 4.91 1 80.69 212 ALA A C 1
ATOM 1556 O O . ALA A 1 212 ? 6.504 -19.984 5.547 1 80.69 212 ALA A O 1
ATOM 1557 N N . GLY A 1 213 ? 7.93 -21.75 5.395 1 83.94 213 GLY A N 1
ATOM 1558 C CA . GLY A 1 213 ? 8.312 -21.641 6.793 1 83.94 213 GLY A CA 1
ATOM 1559 C C . GLY A 1 213 ? 8.992 -20.312 7.113 1 83.94 213 GLY A C 1
ATOM 1560 O O . GLY A 1 213 ? 8.664 -19.672 8.109 1 83.94 213 GLY A O 1
ATOM 1561 N N . LEU A 1 214 ? 9.891 -19.906 6.289 1 86.62 214 LEU A N 1
ATOM 1562 C CA . LEU A 1 214 ? 10.586 -18.641 6.477 1 86.62 214 LEU A CA 1
ATOM 1563 C C . LEU A 1 214 ? 9.617 -17.469 6.402 1 86.62 214 LEU A C 1
ATOM 1565 O O . LEU A 1 214 ? 9.641 -16.578 7.258 1 86.62 214 LEU A O 1
ATOM 1569 N N . VAL A 1 215 ? 8.789 -17.484 5.438 1 87.75 215 VAL A N 1
ATOM 1570 C CA . VAL A 1 215 ? 7.832 -16.406 5.211 1 87.75 215 VAL A CA 1
ATOM 1571 C C . VAL A 1 215 ? 6.906 -16.266 6.418 1 87.75 215 VAL A C 1
ATOM 1573 O O . VAL A 1 215 ? 6.684 -15.164 6.918 1 87.75 215 VAL A O 1
ATOM 1576 N N . LYS A 1 216 ? 6.457 -17.344 6.852 1 86.81 216 LYS A N 1
ATOM 1577 C CA . LYS A 1 216 ? 5.57 -17.359 8.008 1 86.81 216 LYS A CA 1
ATOM 1578 C C . LYS A 1 216 ? 6.281 -16.812 9.25 1 86.81 216 LYS A C 1
ATOM 1580 O O . LYS A 1 216 ? 5.727 -15.992 9.977 1 86.81 216 LYS A O 1
ATOM 1585 N N . HIS A 1 217 ? 7.461 -17.234 9.406 1 89.5 217 HIS A N 1
ATOM 1586 C CA . HIS A 1 217 ? 8.234 -16.781 10.555 1 89.5 217 HIS A CA 1
ATOM 1587 C C . HIS A 1 217 ? 8.43 -15.266 10.523 1 89.5 217 HIS A C 1
ATOM 1589 O O . HIS A 1 217 ? 8.227 -14.594 11.539 1 89.5 217 HIS A O 1
ATOM 1595 N N . VAL A 1 218 ? 8.82 -14.781 9.383 1 92.06 218 VAL A N 1
ATOM 1596 C CA . VAL A 1 218 ? 9.062 -13.352 9.242 1 92.06 218 VAL A CA 1
ATOM 1597 C C . VAL A 1 218 ? 7.773 -12.578 9.508 1 92.06 218 VAL A C 1
ATOM 1599 O O . VAL A 1 218 ? 7.766 -11.617 10.281 1 92.06 218 VAL A O 1
ATOM 1602 N N . ARG A 1 219 ? 6.695 -13 8.953 1 87.44 219 ARG A N 1
ATOM 1603 C CA . ARG A 1 219 ? 5.406 -12.336 9.117 1 87.44 219 ARG A CA 1
ATOM 1604 C C . ARG A 1 219 ? 5.004 -12.273 10.586 1 87.44 219 ARG A C 1
ATOM 1606 O O . ARG A 1 219 ? 4.441 -11.273 11.039 1 87.44 219 ARG A O 1
ATOM 1613 N N . GLU A 1 220 ? 5.336 -13.25 11.281 1 88.5 220 GLU A N 1
ATOM 1614 C CA . GLU A 1 220 ? 4.93 -13.352 12.68 1 88.5 220 GLU A CA 1
ATOM 1615 C C . GLU A 1 220 ? 5.891 -12.586 13.586 1 88.5 220 GLU A C 1
ATOM 1617 O O . GLU A 1 220 ? 5.57 -12.312 14.742 1 88.5 220 GLU A O 1
ATOM 1622 N N . SER A 1 221 ? 7.035 -12.266 13.023 1 92 221 SER A N 1
ATOM 1623 C CA . SER A 1 221 ? 8.094 -11.75 13.891 1 92 221 SER A CA 1
ATOM 1624 C C . SER A 1 221 ? 8.234 -10.242 13.766 1 92 221 SER A C 1
ATOM 1626 O O . SER A 1 221 ? 9.125 -9.641 14.367 1 92 221 SER A O 1
ATOM 1628 N N . THR A 1 222 ? 7.375 -9.633 13.016 1 93.12 222 THR A N 1
ATOM 1629 C CA . THR A 1 222 ? 7.59 -8.211 12.812 1 93.12 222 THR A CA 1
ATOM 1630 C C . THR A 1 222 ? 6.262 -7.48 12.641 1 93.12 222 THR A C 1
ATOM 1632 O O . THR A 1 222 ? 5.246 -8.094 12.305 1 93.12 222 THR A O 1
ATOM 1635 N N . LYS A 1 223 ? 6.281 -6.172 12.914 1 89.19 223 LYS A N 1
ATOM 1636 C CA . LYS A 1 223 ? 5.16 -5.281 12.641 1 89.19 223 LYS A CA 1
ATOM 1637 C C . LYS A 1 223 ? 5.414 -4.457 11.383 1 89.19 223 LYS A C 1
ATOM 1639 O O . LYS A 1 223 ? 4.547 -3.695 10.945 1 89.19 223 LYS A O 1
ATOM 1644 N N . ILE A 1 224 ? 6.625 -4.578 10.844 1 93.44 224 ILE A N 1
ATOM 1645 C CA . ILE A 1 224 ? 6.961 -3.92 9.586 1 93.44 224 ILE A CA 1
ATOM 1646 C C . ILE A 1 224 ? 6.18 -4.566 8.445 1 93.44 224 ILE A C 1
ATOM 1648 O O . ILE A 1 224 ? 6.016 -5.785 8.406 1 93.44 224 ILE A O 1
ATOM 1652 N N . PRO A 1 225 ? 5.652 -3.729 7.539 1 92.88 225 PRO A N 1
ATOM 1653 C CA . PRO A 1 225 ? 4.969 -4.328 6.391 1 92.88 225 PRO A CA 1
ATOM 1654 C C . PRO A 1 225 ? 5.805 -5.398 5.695 1 92.88 225 PRO A C 1
ATOM 1656 O O . PRO A 1 225 ? 7.004 -5.203 5.469 1 92.88 225 PRO A O 1
ATOM 1659 N N . VAL A 1 226 ? 5.16 -6.496 5.418 1 93.75 226 VAL A N 1
ATOM 1660 C CA . VAL A 1 226 ? 5.848 -7.617 4.781 1 93.75 226 VAL A CA 1
ATOM 1661 C C . VAL A 1 226 ? 5.266 -7.852 3.389 1 93.75 226 VAL A C 1
ATOM 1663 O O . VAL A 1 226 ? 4.051 -7.973 3.229 1 93.75 226 VAL A O 1
ATOM 1666 N N . LEU A 1 227 ? 6.086 -7.824 2.391 1 93.25 227 LEU A N 1
ATOM 1667 C CA . LEU A 1 227 ? 5.707 -8.18 1.028 1 93.25 227 LEU A CA 1
ATOM 1668 C C . LEU A 1 227 ? 6 -9.648 0.749 1 93.25 227 LEU A C 1
ATOM 1670 O O . LEU A 1 227 ? 7.164 -10.055 0.684 1 93.25 227 LEU A O 1
ATOM 1674 N N . SER A 1 228 ? 4.953 -10.398 0.667 1 89.19 228 SER A N 1
ATOM 1675 C CA . SER A 1 228 ? 5.156 -11.836 0.51 1 89.19 228 SER A CA 1
ATOM 1676 C C . SER A 1 228 ? 3.885 -12.531 0.04 1 89.19 228 SER A C 1
ATOM 1678 O O . SER A 1 228 ? 2.83 -11.898 -0.068 1 89.19 228 SER A O 1
ATOM 1680 N N . HIS A 1 229 ? 4.137 -13.703 -0.423 1 83.69 229 HIS A N 1
ATOM 1681 C CA . HIS A 1 229 ? 3.033 -14.648 -0.594 1 83.69 229 HIS A CA 1
ATOM 1682 C C . HIS A 1 229 ? 3.168 -15.836 0.354 1 83.69 229 HIS A C 1
ATOM 1684 O O . HIS A 1 229 ? 4.277 -16.188 0.766 1 83.69 229 HIS A O 1
ATOM 1690 N N . ALA A 1 230 ? 2.107 -16.312 0.891 1 75 230 ALA A N 1
ATOM 1691 C CA . ALA A 1 230 ? 2.189 -17.438 1.807 1 75 230 ALA A CA 1
ATOM 1692 C C . ALA A 1 230 ? 2.453 -18.734 1.049 1 75 230 ALA A C 1
ATOM 1694 O O . ALA A 1 230 ? 3.51 -19.359 1.211 1 75 230 ALA A O 1
ATOM 1695 N N . ASP A 1 231 ? 1.493 -19.203 0.258 1 86.81 231 ASP A N 1
ATOM 1696 C CA . ASP A 1 231 ? 1.543 -20.422 -0.556 1 86.81 231 ASP A CA 1
ATOM 1697 C C . ASP A 1 231 ? 1.074 -20.141 -1.982 1 86.81 231 ASP A C 1
ATOM 1699 O O . ASP A 1 231 ? 0.573 -19.047 -2.275 1 86.81 231 ASP A O 1
ATOM 1703 N N . GLY A 1 232 ? 1.521 -21.078 -2.812 1 93.62 232 GLY A N 1
ATOM 1704 C CA . GLY A 1 232 ? 1.013 -21.031 -4.176 1 93.62 232 GLY A CA 1
ATOM 1705 C C . GLY A 1 232 ? 0.019 -22.141 -4.477 1 93.62 232 GLY A C 1
ATOM 1706 O O . GLY A 1 232 ? 0.332 -23.078 -5.215 1 93.62 232 GLY A O 1
ATOM 1707 N N . ILE A 1 233 ? -1.123 -22.062 -3.865 1 97.19 233 ILE A N 1
ATOM 1708 C CA . ILE A 1 233 ? -2.182 -23.031 -4.176 1 97.19 233 ILE A CA 1
ATOM 1709 C C . ILE A 1 233 ? -3.07 -22.469 -5.285 1 97.19 233 ILE A C 1
ATOM 1711 O O . ILE A 1 233 ? -4.152 -21.938 -5.016 1 97.19 233 ILE A O 1
ATOM 1715 N N . CYS A 1 234 ? -2.646 -22.641 -6.488 1 98.5 234 CYS A N 1
ATOM 1716 C CA . CYS A 1 234 ? -3.318 -22.125 -7.668 1 98.5 234 CYS A CA 1
ATOM 1717 C C . CYS A 1 234 ? -4.285 -23.141 -8.25 1 98.5 234 CYS A C 1
ATOM 1719 O O . CYS A 1 234 ? -3.998 -24.344 -8.258 1 98.5 234 CYS A O 1
ATOM 1721 N N . SER A 1 235 ? -5.398 -22.688 -8.742 1 98.88 235 SER A N 1
ATOM 1722 C CA . SER A 1 235 ? -6.414 -23.578 -9.305 1 98.88 235 SER A CA 1
ATOM 1723 C C . SER A 1 235 ? -6.676 -23.266 -10.773 1 98.88 235 SER A C 1
ATOM 1725 O O . SER A 1 235 ? -6.559 -22.109 -11.195 1 98.88 235 SER A O 1
ATOM 1727 N N . VAL A 1 236 ? -6.969 -24.312 -11.508 1 98.94 236 VAL A N 1
ATOM 1728 C CA . VAL A 1 236 ? -7.543 -24.188 -12.844 1 98.94 236 VAL A CA 1
ATOM 1729 C C . VAL A 1 236 ? -8.938 -24.797 -12.859 1 98.94 236 VAL A C 1
ATOM 1731 O O . VAL A 1 236 ? -9.117 -25.969 -12.523 1 98.94 236 VAL A O 1
ATOM 1734 N N . TYR A 1 237 ? -9.898 -24 -13.242 1 98.94 237 TYR A N 1
ATOM 1735 C CA . TYR A 1 237 ? -11.289 -24.438 -13.336 1 98.94 237 TYR A CA 1
ATOM 1736 C C . TYR A 1 237 ? -11.688 -24.672 -14.789 1 98.94 237 TYR A C 1
ATOM 1738 O O . TYR A 1 237 ? -11.523 -23.797 -15.633 1 98.94 237 TYR A O 1
ATOM 1746 N N . VAL A 1 238 ? -12.188 -25.844 -15.016 1 98.94 238 VAL A N 1
ATOM 1747 C CA . VAL A 1 238 ? -12.742 -26.203 -16.312 1 98.94 238 VAL A CA 1
ATOM 1748 C C . VAL A 1 238 ? -14.266 -26.094 -16.281 1 98.94 238 VAL A C 1
ATOM 1750 O O . VAL A 1 238 ? -14.938 -26.938 -15.688 1 98.94 238 VAL A O 1
ATOM 1753 N N . ASP A 1 239 ? -14.781 -25.125 -16.969 1 98.75 239 ASP A N 1
ATOM 1754 C CA . ASP A 1 239 ? -16.188 -24.75 -16.938 1 98.75 239 ASP A CA 1
ATOM 1755 C C . ASP A 1 239 ? -17.031 -25.656 -17.812 1 98.75 239 ASP A C 1
ATOM 1757 O O . ASP A 1 239 ? -16.484 -26.453 -18.578 1 98.75 239 ASP A O 1
ATOM 1761 N N . GLU A 1 240 ? -18.344 -25.609 -17.688 1 98.12 240 GLU A N 1
ATOM 1762 C CA . GLU A 1 240 ? -19.281 -26.422 -18.453 1 98.12 240 GLU A CA 1
ATOM 1763 C C . GLU A 1 240 ? -19.203 -26.109 -19.938 1 98.12 240 GLU A C 1
ATOM 1765 O O . GLU A 1 240 ? -19.438 -26.984 -20.781 1 98.12 240 GLU A O 1
ATOM 1770 N N . GLU A 1 241 ? -18.922 -24.844 -20.281 1 98.25 241 GLU A N 1
ATOM 1771 C CA . GLU A 1 241 ? -18.734 -24.438 -21.672 1 98.25 241 GLU A CA 1
ATOM 1772 C C . GLU A 1 241 ? -17.266 -24.25 -22.016 1 98.25 241 GLU A C 1
ATOM 1774 O O . GLU A 1 241 ? -16.797 -23.125 -22.203 1 98.25 241 GLU A O 1
ATOM 1779 N N . SER A 1 242 ? -16.562 -25.312 -22.125 1 98.25 242 SER A N 1
ATOM 1780 C CA . SER A 1 242 ? -15.125 -25.25 -22.391 1 98.25 242 SER A CA 1
ATOM 1781 C C . SER A 1 242 ? -14.719 -26.234 -23.469 1 98.25 242 SER A C 1
ATOM 1783 O O . SER A 1 242 ? -15.5 -27.125 -23.828 1 98.25 242 SER A O 1
ATOM 1785 N N . ASP A 1 243 ? -13.625 -25.984 -24.031 1 98.12 243 ASP A N 1
ATOM 1786 C CA . ASP A 1 243 ? -13 -26.906 -25 1 98.12 243 ASP A CA 1
ATOM 1787 C C . ASP A 1 243 ? -12.008 -27.828 -24.297 1 98.12 243 ASP A C 1
ATOM 1789 O O . ASP A 1 243 ? -11.086 -27.375 -23.625 1 98.12 243 ASP A O 1
ATOM 1793 N N . ALA A 1 244 ? -12.18 -29.109 -24.484 1 98.31 244 ALA A N 1
ATOM 1794 C CA . ALA A 1 244 ? -11.406 -30.109 -23.766 1 98.31 244 ALA A CA 1
ATOM 1795 C C . ALA A 1 244 ? -9.93 -30.031 -24.109 1 98.31 244 ALA A C 1
ATOM 1797 O O . ALA A 1 244 ? -9.062 -30.141 -23.25 1 98.31 244 ALA A O 1
ATOM 1798 N N . LYS A 1 245 ? -9.641 -29.844 -25.359 1 98.31 245 LYS A N 1
ATOM 1799 C CA . LYS A 1 245 ? -8.25 -29.797 -25.797 1 98.31 245 LYS A CA 1
ATOM 1800 C C . LYS A 1 245 ? -7.543 -28.547 -25.25 1 98.31 245 LYS A C 1
ATOM 1802 O O . LYS A 1 245 ? -6.398 -28.625 -24.797 1 98.31 245 LYS A O 1
ATOM 1807 N N . MET A 1 246 ? -8.227 -27.438 -25.312 1 98.44 246 MET A N 1
ATOM 1808 C CA . MET A 1 246 ? -7.672 -26.203 -24.75 1 98.44 246 MET A CA 1
ATOM 1809 C C . MET A 1 246 ? -7.414 -26.359 -23.266 1 98.44 246 MET A C 1
ATOM 1811 O O . MET A 1 246 ? -6.359 -25.969 -22.766 1 98.44 246 MET A O 1
ATOM 1815 N N . ALA A 1 247 ? -8.414 -26.891 -22.609 1 98.81 247 ALA A N 1
ATOM 1816 C CA . ALA A 1 247 ? -8.289 -27.109 -21.172 1 98.81 247 ALA A CA 1
ATOM 1817 C C . ALA A 1 247 ? -7.074 -27.969 -20.844 1 98.81 247 ALA A C 1
ATOM 1819 O O . ALA A 1 247 ? -6.289 -27.641 -19.953 1 98.81 247 ALA A O 1
ATOM 1820 N N . ALA A 1 248 ? -6.91 -29.062 -21.562 1 98.81 248 ALA A N 1
ATOM 1821 C CA . ALA A 1 248 ? -5.789 -29.969 -21.344 1 98.81 248 ALA A CA 1
ATOM 1822 C C . ALA A 1 248 ? -4.457 -29.25 -21.531 1 98.81 248 ALA A C 1
ATOM 1824 O O . ALA A 1 248 ? -3.551 -29.375 -20.703 1 98.81 248 ALA A O 1
ATOM 1825 N N . ALA A 1 249 ? -4.359 -28.469 -22.578 1 98.62 249 ALA A N 1
ATOM 1826 C CA . ALA A 1 249 ? -3.123 -27.75 -22.859 1 98.62 249 ALA A CA 1
ATOM 1827 C C . ALA A 1 249 ? -2.791 -26.766 -21.75 1 98.62 249 ALA A C 1
ATOM 1829 O O . ALA A 1 249 ? -1.655 -26.719 -21.266 1 98.62 249 ALA A O 1
ATOM 1830 N N . VAL A 1 250 ? -3.773 -25.984 -21.312 1 98.81 250 VAL A N 1
ATOM 1831 C CA . VAL A 1 250 ? -3.59 -24.969 -20.281 1 98.81 250 VAL A CA 1
ATOM 1832 C C . VAL A 1 250 ? -3.211 -25.625 -18.953 1 98.81 250 VAL A C 1
ATOM 1834 O O . VAL A 1 250 ? -2.268 -25.188 -18.297 1 98.81 250 VAL A O 1
ATOM 1837 N N . ILE A 1 251 ? -3.895 -26.672 -18.578 1 98.88 251 ILE A N 1
ATOM 1838 C CA . ILE A 1 251 ? -3.691 -27.312 -17.281 1 98.88 251 ILE A CA 1
ATOM 1839 C C . ILE A 1 251 ? -2.328 -28 -17.266 1 98.88 251 ILE A C 1
ATOM 1841 O O . ILE A 1 251 ? -1.6 -27.922 -16.266 1 98.88 251 ILE A O 1
ATOM 1845 N N . VAL A 1 252 ? -2.008 -28.719 -18.344 1 98.81 252 VAL A N 1
ATOM 1846 C CA . VAL A 1 252 ? -0.733 -29.422 -18.406 1 98.81 252 VAL A CA 1
ATOM 1847 C C . VAL A 1 252 ? 0.419 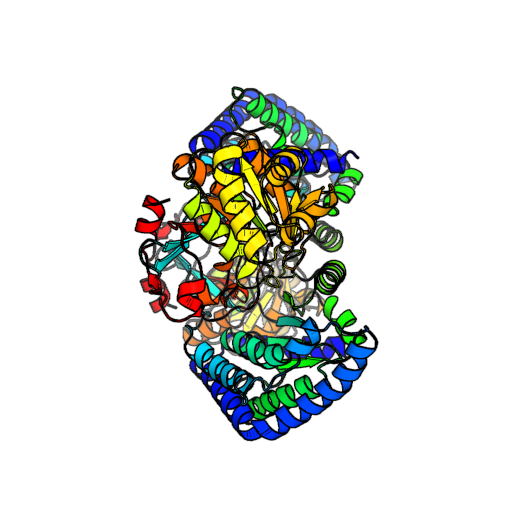-28.422 -18.312 1 98.81 252 VAL A C 1
ATOM 1849 O O . VAL A 1 252 ? 1.357 -28.625 -17.547 1 98.81 252 VAL A O 1
ATOM 1852 N N . ASP A 1 253 ? 0.299 -27.359 -19.047 1 98.81 253 ASP A N 1
ATOM 1853 C CA . ASP A 1 253 ? 1.335 -26.328 -19 1 98.81 253 ASP A CA 1
ATOM 1854 C C . ASP A 1 253 ? 1.421 -25.703 -17.625 1 98.81 253 ASP A C 1
ATOM 1856 O O . ASP A 1 253 ? 2.516 -25.5 -17.094 1 98.81 253 ASP A O 1
ATOM 1860 N N . SER A 1 254 ? 0.298 -25.406 -17.031 1 98.81 254 SER A N 1
ATOM 1861 C CA . SER A 1 254 ? 0.234 -24.797 -15.703 1 98.81 254 SER A CA 1
ATOM 1862 C C . SER A 1 254 ? 0.932 -25.656 -14.656 1 98.81 254 SER A C 1
ATOM 1864 O O . SER A 1 254 ? 1.581 -25.141 -13.75 1 98.81 254 SER A O 1
ATOM 1866 N N . LYS A 1 255 ? 0.831 -26.906 -14.766 1 98.69 255 LYS A N 1
ATOM 1867 C CA . LYS A 1 255 ? 1.362 -27.812 -13.742 1 98.69 255 LYS A CA 1
ATOM 1868 C C . LYS A 1 255 ? 2.785 -28.25 -14.086 1 98.69 255 LYS A C 1
ATOM 1870 O O . LYS A 1 255 ? 3.637 -28.344 -13.195 1 98.69 255 LYS A O 1
ATOM 1875 N N . THR A 1 256 ? 3.098 -28.5 -15.336 1 98.25 256 THR A N 1
ATOM 1876 C CA . THR A 1 256 ? 4.27 -29.312 -15.633 1 98.25 256 THR A CA 1
ATOM 1877 C C . THR A 1 256 ? 5.406 -28.453 -16.172 1 98.25 256 THR A C 1
ATOM 1879 O O . THR A 1 256 ? 6.555 -28.906 -16.234 1 98.25 256 THR A O 1
ATOM 1882 N N . ASP A 1 257 ? 5.066 -27.234 -16.625 1 96.75 257 ASP A N 1
ATOM 1883 C CA . ASP A 1 257 ? 6.133 -26.359 -17.109 1 96.75 257 ASP A CA 1
ATOM 1884 C C . ASP A 1 257 ? 7.246 -26.234 -16.078 1 96.75 257 ASP A C 1
ATOM 1886 O O . ASP A 1 257 ? 8.422 -26.453 -16.391 1 96.75 257 ASP A O 1
ATOM 1890 N N . TYR A 1 258 ? 6.934 -25.922 -14.867 1 94.19 258 TYR A N 1
ATOM 1891 C CA . TYR A 1 258 ? 7.848 -25.844 -13.734 1 94.19 258 TYR A CA 1
ATOM 1892 C C . TYR A 1 258 ? 7.121 -26.141 -12.43 1 94.19 258 TYR A C 1
ATOM 1894 O O . TYR A 1 258 ? 6.781 -25.219 -11.68 1 94.19 258 TYR A O 1
ATOM 1902 N N . PRO A 1 259 ? 7.027 -27.391 -12.078 1 95 259 PRO A N 1
ATOM 1903 C CA . PRO A 1 259 ? 6.172 -27.812 -10.969 1 95 259 PRO A CA 1
ATOM 1904 C C . PRO A 1 259 ? 6.594 -27.219 -9.633 1 95 259 PRO A C 1
ATOM 1906 O O . PRO A 1 259 ? 5.781 -27.125 -8.703 1 95 259 PRO A O 1
ATOM 1909 N N . ALA A 1 260 ? 7.785 -26.719 -9.539 1 88.75 260 ALA A N 1
ATOM 1910 C CA . ALA A 1 260 ? 8.305 -26.234 -8.266 1 88.75 260 ALA A CA 1
ATOM 1911 C C . ALA A 1 260 ? 7.984 -24.75 -8.078 1 88.75 260 ALA A C 1
ATOM 1913 O O . ALA A 1 260 ? 8.32 -24.156 -7.047 1 88.75 260 ALA A O 1
ATOM 1914 N N . ALA A 1 261 ? 7.34 -24.156 -9.047 1 91.12 261 ALA A N 1
ATOM 1915 C CA . ALA A 1 261 ? 7.004 -22.734 -8.984 1 91.12 261 ALA A CA 1
ATOM 1916 C C . ALA A 1 261 ? 5.754 -22.516 -8.141 1 91.12 261 ALA A C 1
ATOM 1918 O O . ALA A 1 261 ? 4.832 -23.328 -8.148 1 91.12 261 ALA A O 1
ATOM 1919 N N . CYS A 1 262 ? 5.75 -21.375 -7.527 1 92.94 262 CYS A N 1
ATOM 1920 C CA . CYS A 1 262 ? 4.609 -21.047 -6.676 1 92.94 262 CYS A CA 1
ATOM 1921 C C . CYS A 1 262 ? 3.357 -20.797 -7.508 1 92.94 262 CYS A C 1
ATOM 1923 O O . CYS A 1 262 ? 2.242 -20.828 -6.984 1 92.94 262 CYS A O 1
ATOM 1925 N N . ASN A 1 263 ? 3.492 -20.5 -8.82 1 96.56 263 ASN A N 1
ATOM 1926 C CA . ASN A 1 263 ? 2.328 -20.234 -9.664 1 96.56 263 ASN A CA 1
ATOM 1927 C C . ASN A 1 263 ? 1.933 -21.484 -10.469 1 96.56 263 ASN A C 1
ATOM 1929 O O . ASN A 1 263 ? 1.146 -21.391 -11.414 1 96.56 263 ASN A O 1
ATOM 1933 N N . ALA A 1 264 ? 2.52 -22.594 -10.141 1 97.5 264 ALA A N 1
ATOM 1934 C CA . ALA A 1 264 ? 2.088 -23.844 -10.758 1 97.5 264 ALA A CA 1
ATOM 1935 C C . ALA A 1 264 ? 0.705 -24.25 -10.258 1 97.5 264 ALA A C 1
ATOM 1937 O O . ALA A 1 264 ? 0.37 -24.031 -9.094 1 97.5 264 ALA A O 1
ATOM 1938 N N . ALA A 1 265 ? -0.069 -24.859 -11.125 1 98.62 265 ALA A N 1
ATOM 1939 C CA . ALA A 1 265 ? -1.403 -25.297 -10.719 1 98.62 265 ALA A CA 1
ATOM 1940 C C . ALA A 1 265 ? -1.325 -26.469 -9.75 1 98.62 265 ALA A C 1
ATOM 1942 O O . ALA A 1 265 ? -0.589 -27.422 -9.977 1 98.62 265 ALA A O 1
ATOM 1943 N N . GLU A 1 266 ? -2.068 -26.359 -8.688 1 98.62 266 GLU A N 1
ATOM 1944 C CA . GLU A 1 266 ? -2.08 -27.391 -7.66 1 98.62 266 GLU A CA 1
ATOM 1945 C C . GLU A 1 266 ? -3.43 -28.109 -7.605 1 98.62 266 GLU A C 1
ATOM 1947 O O . GLU A 1 266 ? -3.543 -29.188 -7.043 1 98.62 266 GLU A O 1
ATOM 1952 N N . THR A 1 267 ? -4.469 -27.469 -8.109 1 98.81 267 THR A N 1
ATOM 1953 C CA . THR A 1 267 ? -5.82 -28 -8.039 1 98.81 267 THR A CA 1
ATOM 1954 C C . THR A 1 267 ? -6.531 -27.859 -9.375 1 98.81 267 THR A C 1
ATOM 1956 O O . THR A 1 267 ? -6.504 -26.797 -9.992 1 98.81 267 THR A O 1
ATOM 1959 N N . LEU A 1 268 ? -7.094 -28.938 -9.828 1 98.88 268 LEU A N 1
ATOM 1960 C CA . LEU A 1 268 ? -8 -28.953 -10.969 1 98.88 268 LEU A CA 1
ATOM 1961 C C . LEU A 1 268 ? -9.453 -29.062 -10.508 1 98.88 268 LEU A C 1
ATOM 1963 O O . LEU A 1 268 ? -9.812 -30.016 -9.812 1 98.88 268 LEU A O 1
ATOM 1967 N N . LEU A 1 269 ? -10.203 -28.047 -10.789 1 98.94 269 LEU A N 1
ATOM 1968 C CA . LEU A 1 269 ? -11.648 -28.062 -10.602 1 98.94 269 LEU A CA 1
ATOM 1969 C C . LEU A 1 269 ? -12.375 -28.266 -11.93 1 98.94 269 LEU A C 1
ATOM 1971 O O . LEU A 1 269 ? -12.141 -27.531 -12.883 1 98.94 269 LEU A O 1
ATOM 1975 N N . ILE A 1 270 ? -13.172 -29.281 -12.008 1 98.88 270 ILE A N 1
ATOM 1976 C CA . ILE A 1 270 ? -13.828 -29.578 -13.273 1 98.88 270 ILE A CA 1
ATOM 1977 C C . ILE A 1 270 ? -15.336 -29.672 -13.07 1 98.88 270 ILE A C 1
ATOM 1979 O O . ILE A 1 270 ? -15.805 -30.328 -12.141 1 98.88 270 ILE A O 1
ATOM 1983 N N . HIS A 1 271 ? -16.094 -28.938 -13.867 1 98.81 271 HIS A N 1
ATOM 1984 C CA . HIS A 1 271 ? -17.562 -28.953 -13.781 1 98.81 271 HIS A CA 1
ATOM 1985 C C . HIS A 1 271 ? -18.109 -30.344 -14.047 1 98.81 271 HIS A C 1
ATOM 1987 O O . HIS A 1 271 ? -17.672 -31.031 -14.977 1 98.81 271 HIS A O 1
ATOM 1993 N N . SER A 1 272 ? -19.094 -30.734 -13.375 1 98.62 272 SER A N 1
ATOM 1994 C CA . SER A 1 272 ? -19.656 -32.094 -13.43 1 98.62 272 SER A CA 1
ATOM 1995 C C . SER A 1 272 ? -20.25 -32.375 -14.797 1 98.62 272 SER A C 1
ATOM 1997 O O . SER A 1 272 ? -20.219 -33.531 -15.258 1 98.62 272 SER A O 1
ATOM 1999 N N . SER A 1 273 ? -20.734 -31.406 -15.492 1 98.5 273 SER A N 1
ATOM 2000 C CA . SER A 1 273 ? -21.422 -31.594 -16.766 1 98.5 273 SER A CA 1
ATOM 2001 C C . SER A 1 273 ? -20.438 -32.031 -17.859 1 98.5 273 SER A C 1
ATOM 2003 O O . SER A 1 273 ? -20.844 -32.625 -18.859 1 98.5 273 SER A O 1
ATOM 2005 N N . VAL A 1 274 ? -19.172 -31.766 -17.688 1 98.44 274 VAL A N 1
ATOM 2006 C CA . VAL A 1 274 ? -18.203 -32.094 -18.75 1 98.44 274 VAL A CA 1
ATOM 2007 C C . VAL A 1 274 ? -17.234 -33.156 -18.234 1 98.44 274 VAL A C 1
ATOM 2009 O O . VAL A 1 274 ? -16.203 -33.438 -18.859 1 98.44 274 VAL A O 1
ATOM 2012 N N . LEU A 1 275 ? -17.531 -33.719 -17.109 1 98.12 275 LEU A N 1
ATOM 2013 C CA . LEU A 1 275 ? -16.641 -34.656 -16.469 1 98.12 275 LEU A CA 1
ATOM 2014 C C . LEU A 1 275 ? -16.312 -35.812 -17.422 1 98.12 275 LEU A C 1
ATOM 2016 O O . LEU A 1 275 ? -15.141 -36.094 -17.656 1 98.12 275 LEU A O 1
ATOM 2020 N N . SER A 1 276 ? -17.281 -36.438 -18.078 1 97.81 276 SER A N 1
ATOM 2021 C CA . SER A 1 276 ? -17.094 -37.625 -18.906 1 97.81 276 SER A CA 1
ATOM 2022 C C . SER A 1 276 ? -16.391 -37.281 -20.219 1 97.81 276 SER A C 1
ATOM 2024 O O . SER A 1 276 ? -15.672 -38.125 -20.766 1 97.81 276 SER A O 1
ATOM 2026 N N . THR A 1 277 ? -16.594 -36.094 -20.703 1 98.12 277 THR A N 1
ATOM 2027 C CA . THR A 1 277 ? -16.031 -35.719 -22 1 98.12 277 THR A CA 1
ATOM 2028 C C . THR A 1 277 ? -14.633 -35.125 -21.844 1 98.12 277 THR A C 1
ATOM 2030 O O . THR A 1 277 ? -13.781 -35.281 -22.719 1 98.12 277 THR A O 1
ATOM 2033 N N . HIS A 1 278 ? -14.391 -34.406 -20.781 1 98.62 278 HIS A N 1
ATOM 2034 C CA . HIS A 1 278 ? -13.172 -33.594 -20.672 1 98.62 278 HIS A CA 1
ATOM 2035 C C . HIS A 1 278 ? -12.133 -34.312 -19.812 1 98.62 278 HIS A C 1
ATOM 2037 O O . HIS A 1 278 ? -10.945 -34.312 -20.141 1 98.62 278 HIS A O 1
ATOM 2043 N N . LEU A 1 279 ? -12.516 -34.938 -18.688 1 98.38 279 LEU A N 1
ATOM 2044 C CA . LEU A 1 279 ? -11.562 -35.438 -17.703 1 98.38 279 LEU A CA 1
ATOM 2045 C C . LEU A 1 279 ? -10.695 -36.531 -18.297 1 98.38 279 LEU A C 1
ATOM 2047 O O . LEU A 1 279 ? -9.492 -36.594 -18.031 1 98.38 279 LEU A O 1
ATOM 2051 N N . PRO A 1 280 ? -11.266 -37.5 -19.125 1 98.06 280 PRO A N 1
ATOM 2052 C CA . PRO A 1 280 ? -10.398 -38.531 -19.734 1 98.06 280 PRO A CA 1
ATOM 2053 C C . PRO A 1 280 ? -9.266 -37.906 -20.547 1 98.06 280 PRO A C 1
ATOM 2055 O O . PRO A 1 280 ? -8.133 -38.375 -20.484 1 98.06 280 PRO A O 1
ATOM 2058 N N . ILE A 1 281 ? -9.586 -36.844 -21.25 1 98.19 281 ILE A N 1
ATOM 2059 C CA . ILE A 1 281 ? -8.602 -36.156 -22.094 1 98.19 281 ILE A CA 1
ATOM 2060 C C . ILE A 1 281 ? -7.562 -35.469 -21.219 1 98.19 281 ILE A C 1
ATOM 2062 O O . ILE A 1 281 ? -6.359 -35.656 -21.391 1 98.19 281 ILE A O 1
ATOM 2066 N N . ILE A 1 282 ? -8.008 -34.688 -20.234 1 98.62 282 ILE A N 1
ATOM 2067 C CA . ILE A 1 282 ? -7.156 -33.906 -19.359 1 98.62 282 ILE A CA 1
ATOM 2068 C C . ILE A 1 282 ? -6.332 -34.812 -18.469 1 98.62 282 ILE A C 1
ATOM 2070 O O . ILE A 1 282 ? -5.117 -34.656 -18.344 1 98.62 282 ILE A O 1
ATOM 2074 N N . GLY A 1 283 ? -7.016 -35.781 -17.828 1 98.06 283 GLY A N 1
ATOM 2075 C CA . GLY A 1 283 ? -6.355 -36.719 -16.938 1 98.06 283 GLY A CA 1
ATOM 2076 C C . GLY A 1 283 ? -5.246 -37.5 -17.609 1 98.06 283 GLY A C 1
ATOM 2077 O O . GLY A 1 283 ? -4.145 -37.594 -17.078 1 98.06 283 GLY A O 1
ATOM 2078 N N . THR A 1 284 ? -5.578 -38.031 -18.812 1 97.56 284 THR A N 1
ATOM 2079 C CA . THR A 1 284 ? -4.582 -38.812 -19.547 1 97.56 284 THR A CA 1
ATOM 2080 C C . THR A 1 284 ? -3.375 -37.938 -19.891 1 97.56 284 THR A C 1
ATOM 2082 O O . THR A 1 284 ? -2.23 -38.375 -19.766 1 97.56 284 THR A O 1
ATOM 2085 N N . ALA A 1 285 ? -3.639 -36.75 -20.344 1 98.19 285 ALA A N 1
ATOM 2086 C CA . ALA A 1 285 ? -2.557 -35.812 -20.688 1 98.19 285 ALA A CA 1
ATOM 2087 C C . ALA A 1 285 ? -1.653 -35.562 -19.484 1 98.19 285 ALA A C 1
ATOM 2089 O O . ALA A 1 285 ? -0.428 -35.5 -19.609 1 98.19 285 ALA A O 1
ATOM 2090 N N . LEU A 1 286 ? -2.219 -35.406 -18.281 1 98.62 286 LEU A N 1
ATOM 2091 C CA . LEU A 1 286 ? -1.465 -35.156 -17.047 1 98.62 286 LEU A CA 1
ATOM 2092 C C . LEU A 1 286 ? -0.698 -36.406 -16.625 1 98.62 286 LEU A C 1
ATOM 2094 O O . LEU A 1 286 ? 0.483 -36.312 -16.281 1 98.62 286 LEU A O 1
ATOM 2098 N N . LEU A 1 287 ? -1.354 -37.531 -16.672 1 98.12 287 LEU A N 1
ATOM 2099 C CA . LEU A 1 287 ? -0.743 -38.812 -16.297 1 98.12 287 LEU A CA 1
ATOM 2100 C C . LEU A 1 287 ? 0.443 -39.125 -17.203 1 98.12 287 LEU A C 1
ATOM 2102 O O . LEU A 1 287 ? 1.473 -39.625 -16.734 1 98.12 287 LEU A O 1
ATOM 2106 N N . ASP A 1 288 ? 0.277 -38.812 -18.484 1 97.56 288 ASP A N 1
ATOM 2107 C CA . ASP A 1 288 ? 1.342 -39.062 -19.453 1 97.56 288 ASP A CA 1
ATOM 2108 C C . ASP A 1 288 ? 2.588 -38.25 -19.109 1 97.56 288 ASP A C 1
ATOM 2110 O O . ASP A 1 288 ? 3.699 -38.625 -19.5 1 97.56 288 ASP A O 1
ATOM 2114 N N . LYS A 1 289 ? 2.371 -37.156 -18.406 1 98.06 289 LYS A N 1
ATOM 2115 C CA . LYS A 1 289 ? 3.486 -36.281 -18 1 98.06 289 LYS A CA 1
ATOM 2116 C C . LYS A 1 289 ? 3.996 -36.688 -16.625 1 98.06 289 LYS A C 1
ATOM 2118 O O . LYS A 1 289 ? 4.875 -36.031 -16.062 1 98.06 289 LYS A O 1
ATOM 2123 N N . GLY A 1 290 ? 3.377 -37.75 -16.031 1 97.75 290 GLY A N 1
ATOM 2124 C CA . GLY A 1 290 ? 3.832 -38.25 -14.758 1 97.75 290 GLY A CA 1
ATOM 2125 C C . GLY A 1 290 ? 3.182 -37.594 -13.57 1 97.75 290 GLY A C 1
ATOM 2126 O O . GLY A 1 290 ? 3.662 -37.719 -12.438 1 97.75 290 GLY A O 1
ATOM 2127 N N . VAL A 1 291 ? 2.137 -36.875 -13.727 1 98.69 291 VAL A N 1
ATOM 2128 C CA . VAL A 1 291 ? 1.484 -36.156 -12.633 1 98.69 291 VAL A CA 1
ATOM 2129 C C . VAL A 1 291 ? 0.617 -37.125 -11.828 1 98.69 291 VAL A C 1
ATOM 2131 O O . VAL A 1 291 ? -0.234 -37.812 -12.383 1 98.69 291 VAL A O 1
ATOM 2134 N N . GLN A 1 292 ? 0.896 -37.219 -10.555 1 98.75 292 GLN A N 1
ATOM 2135 C CA . GLN A 1 292 ? -0.002 -37.938 -9.656 1 98.75 292 GLN A CA 1
ATOM 2136 C C . GLN A 1 292 ? -1.281 -37.125 -9.406 1 98.75 292 GLN A C 1
ATOM 2138 O O . GLN A 1 292 ? -1.227 -35.938 -9.062 1 98.75 292 GLN A O 1
ATOM 2143 N N . LEU A 1 293 ? -2.393 -37.812 -9.602 1 98.81 293 LEU A N 1
ATOM 2144 C CA . LEU A 1 293 ? -3.68 -37.156 -9.43 1 98.81 293 LEU A CA 1
ATOM 2145 C C . LEU A 1 293 ? -4.359 -37.594 -8.141 1 98.81 293 LEU A C 1
ATOM 2147 O O . LEU A 1 293 ? -4.633 -38.781 -7.961 1 98.81 293 LEU A O 1
ATOM 2151 N N . ARG A 1 294 ? -4.559 -36.656 -7.234 1 98.81 294 ARG A N 1
ATOM 2152 C CA . ARG A 1 294 ? -5.363 -36.875 -6.035 1 98.81 294 ARG A CA 1
ATOM 2153 C C . ARG A 1 294 ? -6.828 -36.531 -6.285 1 98.81 294 ARG A C 1
ATOM 2155 O O . ARG A 1 294 ? -7.238 -35.375 -6.141 1 98.81 294 ARG A O 1
ATOM 2162 N N . CYS A 1 295 ? -7.645 -37.562 -6.445 1 98.69 295 CYS A N 1
ATOM 2163 C CA . CYS A 1 295 ? -8.953 -37.375 -7.051 1 98.69 295 CYS A CA 1
ATOM 2164 C C . CYS A 1 295 ? -10.062 -37.5 -6.004 1 98.69 295 CYS A C 1
ATOM 2166 O O . CYS A 1 295 ? -10.016 -38.406 -5.156 1 98.69 295 CYS A O 1
ATOM 2168 N N . ASP A 1 296 ? -11.023 -36.562 -6.07 1 98.38 296 ASP A N 1
ATOM 2169 C CA . ASP A 1 296 ? -12.227 -36.812 -5.277 1 98.38 296 ASP A CA 1
ATOM 2170 C C . ASP A 1 296 ? -12.992 -38.031 -5.797 1 98.38 296 ASP A C 1
ATOM 2172 O O . ASP A 1 296 ? -12.562 -38.688 -6.746 1 98.38 296 ASP A O 1
ATOM 2176 N N . GLU A 1 297 ? -14.078 -38.312 -5.188 1 98.06 297 GLU A N 1
ATOM 2177 C CA . GLU A 1 297 ? -14.773 -39.594 -5.426 1 98.06 297 GLU A CA 1
ATOM 2178 C C . GLU A 1 297 ? -15.219 -39.688 -6.883 1 98.06 297 GLU A C 1
ATOM 2180 O O . GLU A 1 297 ? -15 -40.719 -7.523 1 98.06 297 GLU A O 1
ATOM 2185 N N . LYS A 1 298 ? -15.828 -38.656 -7.438 1 98.25 298 LYS A N 1
ATOM 2186 C CA . LYS A 1 298 ? -16.375 -38.688 -8.789 1 98.25 298 LYS A CA 1
ATOM 2187 C C . LYS A 1 298 ? -15.258 -38.812 -9.828 1 98.25 298 LYS A C 1
ATOM 2189 O O . LYS A 1 298 ? -15.344 -39.594 -10.758 1 98.25 298 LYS A O 1
ATOM 2194 N N . ALA A 1 299 ? -14.281 -38 -9.695 1 98.44 299 ALA A N 1
ATOM 2195 C CA . ALA A 1 299 ? -13.156 -38.031 -10.625 1 98.44 299 ALA A CA 1
ATOM 2196 C C . ALA A 1 299 ? -12.414 -39.344 -10.555 1 98.44 299 ALA A C 1
ATOM 2198 O O . ALA A 1 299 ? -12 -39.906 -11.578 1 98.44 299 ALA A O 1
ATOM 2199 N N . LEU A 1 300 ? -12.25 -39.844 -9.312 1 98.06 300 LEU A N 1
ATOM 2200 C CA . LEU A 1 300 ? -11.578 -41.125 -9.102 1 98.06 300 LEU A CA 1
ATOM 2201 C C . LEU A 1 300 ? -12.289 -42.25 -9.859 1 98.06 300 LEU A C 1
ATOM 2203 O O . LEU A 1 300 ? -11.648 -43 -10.586 1 98.06 300 LEU A O 1
ATOM 2207 N N . ALA A 1 301 ? -13.539 -42.312 -9.672 1 97.56 301 ALA A N 1
ATOM 2208 C CA . ALA A 1 301 ? -14.336 -43.375 -10.297 1 97.56 301 ALA A CA 1
ATOM 2209 C C . ALA A 1 301 ? -14.195 -43.344 -11.812 1 97.56 301 ALA A C 1
ATOM 2211 O O . ALA A 1 301 ? -14.039 -44.375 -12.453 1 97.56 301 ALA A O 1
ATOM 2212 N N . LEU A 1 302 ? -14.258 -42.188 -12.352 1 97.88 302 LEU A N 1
ATOM 2213 C CA . LEU A 1 302 ? -14.188 -42.031 -13.805 1 97.88 302 LEU A CA 1
ATOM 2214 C C . LEU A 1 302 ? -12.805 -42.406 -14.32 1 97.88 302 LEU A C 1
ATOM 2216 O O . LEU A 1 302 ? -12.672 -43.156 -15.297 1 97.88 302 LEU A O 1
ATOM 2220 N N . LEU A 1 303 ? -11.789 -41.906 -13.727 1 97.25 303 LEU A N 1
ATOM 2221 C CA . LEU A 1 303 ? -10.43 -42.125 -14.203 1 97.25 303 LEU A CA 1
ATOM 2222 C C . LEU A 1 303 ? -10.047 -43.594 -14.055 1 97.25 303 LEU A C 1
ATOM 2224 O O . LEU A 1 303 ? -9.328 -44.156 -14.891 1 97.25 303 LEU A O 1
ATOM 2228 N N . GLU A 1 304 ? -10.547 -44.219 -13.008 1 94.75 304 GLU A N 1
ATOM 2229 C CA . GLU A 1 304 ? -10.258 -45.656 -12.781 1 94.75 304 GLU A CA 1
ATOM 2230 C C . GLU A 1 304 ? -10.961 -46.531 -13.82 1 94.75 304 GLU A C 1
ATOM 2232 O O . GLU A 1 304 ? -10.547 -47.656 -14.062 1 94.75 304 GLU A O 1
ATOM 2237 N N . SER A 1 305 ? -12 -45.969 -14.352 1 94.88 305 SER A N 1
ATOM 2238 C CA . SER A 1 305 ? -12.758 -46.75 -15.328 1 94.88 305 SER A CA 1
ATOM 2239 C C . SER A 1 305 ? -12.086 -46.719 -16.688 1 94.88 305 SER A C 1
ATOM 2241 O O . SER A 1 305 ? -12.43 -47.531 -17.562 1 94.88 305 SER A O 1
ATOM 2243 N N . LEU A 1 306 ? -11.164 -45.844 -16.828 1 93.75 306 LEU A N 1
ATOM 2244 C CA . LEU A 1 306 ? -10.461 -45.781 -18.094 1 93.75 306 LEU A CA 1
ATOM 2245 C C . LEU A 1 306 ? -9.492 -46.938 -18.266 1 93.75 306 LEU A C 1
ATOM 2247 O O . LEU A 1 306 ? -9.023 -47.5 -17.281 1 93.75 306 LEU A O 1
ATOM 2251 N N . SER A 1 307 ? -9.281 -47.375 -19.469 1 92.81 307 SER A N 1
ATOM 2252 C CA . SER A 1 307 ? -8.273 -48.375 -19.75 1 92.81 307 SER A CA 1
ATOM 2253 C C . SER A 1 307 ? -6.875 -47.781 -19.797 1 92.81 307 SER A C 1
ATOM 2255 O O . SER A 1 307 ? -6.426 -47.312 -20.859 1 92.81 307 SER A O 1
ATOM 2257 N N . LEU A 1 308 ? -6.25 -47.75 -18.688 1 92.88 308 LEU A N 1
ATOM 2258 C CA . LEU A 1 308 ? -4.91 -47.156 -18.578 1 92.88 308 LEU A CA 1
ATOM 2259 C C . LEU A 1 308 ? -3.893 -48.25 -18.234 1 92.88 308 LEU A C 1
ATOM 2261 O O . LEU A 1 308 ? -4.258 -49.344 -17.766 1 92.88 308 LEU A O 1
ATOM 2265 N N . SER A 1 309 ? -2.689 -48.062 -18.594 1 93.88 309 SER A N 1
ATOM 2266 C CA . SER A 1 309 ? -1.629 -48.969 -18.156 1 93.88 309 SER A CA 1
ATOM 2267 C C . SER A 1 309 ? -1.533 -49.031 -16.641 1 93.88 309 SER A C 1
ATOM 2269 O O . SER A 1 309 ? -2.02 -48.125 -15.953 1 93.88 309 SER A O 1
ATOM 2271 N N . LYS A 1 310 ? -0.942 -50.094 -16.078 1 93.12 310 LYS A N 1
ATOM 2272 C CA . LYS A 1 310 ? -0.777 -50.25 -14.633 1 93.12 310 LYS A CA 1
ATOM 2273 C C . LYS A 1 310 ? 0.024 -49.094 -14.047 1 93.12 310 LYS A C 1
ATOM 2275 O O . LYS A 1 310 ? -0.272 -48.625 -12.945 1 93.12 310 LYS A O 1
ATOM 2280 N N . GLN A 1 311 ? 0.989 -48.656 -14.781 1 93.88 311 GLN A N 1
ATOM 2281 C CA . GLN A 1 311 ? 1.851 -47.562 -14.328 1 93.88 311 GLN A CA 1
ATOM 2282 C C . GLN A 1 311 ? 1.063 -46.281 -14.164 1 93.88 311 GLN A C 1
ATOM 2284 O O . GLN A 1 311 ? 1.213 -45.562 -13.164 1 93.88 311 GLN A O 1
ATOM 2289 N N . LEU A 1 312 ? 0.258 -45.969 -15.133 1 94.88 312 LEU A N 1
ATOM 2290 C CA . LEU A 1 312 ? -0.542 -44.75 -15.102 1 94.88 312 LEU A CA 1
ATOM 2291 C C . LEU A 1 312 ? -1.632 -44.844 -14.039 1 94.88 312 LEU A C 1
ATOM 2293 O O . LEU A 1 312 ? -1.916 -43.844 -13.344 1 94.88 312 LEU A O 1
ATOM 2297 N N . SER A 1 313 ? -2.232 -46.031 -13.922 1 95.62 313 SER A N 1
ATOM 2298 C CA . SER A 1 313 ? -3.299 -46.25 -12.953 1 95.62 313 SER A CA 1
ATOM 2299 C C . SER A 1 313 ? -2.793 -46.031 -11.523 1 95.62 313 SER A C 1
ATOM 2301 O O . SER A 1 313 ? -3.549 -45.625 -10.641 1 95.62 313 SER A O 1
ATOM 2303 N N . ALA A 1 314 ? -1.555 -46.312 -11.297 1 96.69 314 ALA A N 1
ATOM 2304 C CA . ALA A 1 314 ? -0.95 -46.188 -9.969 1 96.69 314 ALA A CA 1
ATOM 2305 C C . ALA A 1 314 ? -0.837 -44.75 -9.547 1 96.69 314 ALA A C 1
ATOM 2307 O O . ALA A 1 314 ? -0.665 -44.438 -8.359 1 96.69 314 ALA A O 1
ATOM 2308 N N . LEU A 1 315 ? -0.945 -43.781 -10.477 1 98.12 315 LEU A N 1
ATOM 2309 C CA . LEU A 1 315 ? -0.803 -42.344 -10.203 1 98.12 315 LEU A CA 1
ATOM 2310 C C . LEU A 1 315 ? -2.145 -41.75 -9.82 1 98.12 315 LEU A C 1
ATOM 2312 O O . LEU A 1 315 ? -2.217 -40.562 -9.5 1 98.12 315 LEU A O 1
ATOM 2316 N N . ILE A 1 316 ? -3.178 -42.531 -9.914 1 98.31 316 ILE A N 1
ATOM 2317 C CA . ILE A 1 316 ? -4.516 -42.062 -9.531 1 98.31 316 ILE A CA 1
ATOM 2318 C C . ILE A 1 316 ? -4.82 -42.5 -8.102 1 98.31 316 ILE A C 1
ATOM 2320 O O . ILE A 1 316 ? -4.941 -43.688 -7.816 1 98.31 316 ILE A O 1
ATOM 2324 N N . ILE A 1 317 ? -4.887 -41.562 -7.207 1 98 317 ILE A N 1
ATOM 2325 C CA . ILE A 1 317 ? -5.039 -41.812 -5.777 1 98 317 ILE A CA 1
ATOM 2326 C C . ILE A 1 317 ? -6.238 -41.031 -5.234 1 98 317 ILE A C 1
ATOM 2328 O O . ILE A 1 317 ? -6.52 -39.938 -5.684 1 98 317 ILE A O 1
ATOM 2332 N N . PRO A 1 318 ? -6.996 -41.625 -4.277 1 98.38 318 PRO A N 1
ATOM 2333 C CA . PRO A 1 318 ? -8.062 -40.844 -3.645 1 98.38 318 PRO A CA 1
ATOM 2334 C C . PRO A 1 318 ? -7.539 -39.625 -2.908 1 98.38 318 PRO A C 1
ATOM 2336 O O . PRO A 1 318 ? -6.516 -39.688 -2.221 1 98.38 318 PRO A O 1
ATOM 2339 N N . ALA A 1 319 ? -8.227 -38.562 -3.111 1 98.5 319 ALA A N 1
ATOM 2340 C CA . ALA A 1 319 ? -7.848 -37.312 -2.432 1 98.5 319 ALA A CA 1
ATOM 2341 C C . ALA A 1 319 ? -8.289 -37.344 -0.971 1 98.5 319 ALA A C 1
ATOM 2343 O O . ALA A 1 319 ? -9.289 -37.969 -0.625 1 98.5 319 ALA A O 1
ATOM 2344 N N . THR A 1 320 ? -7.582 -36.625 -0.106 1 98 320 THR A N 1
ATOM 2345 C CA . THR A 1 320 ? -8 -36.25 1.241 1 98 320 THR A CA 1
ATOM 2346 C C . THR A 1 320 ? -8.312 -34.781 1.317 1 98 320 THR A C 1
ATOM 2348 O O . THR A 1 320 ? -7.898 -34 0.45 1 98 320 THR A O 1
ATOM 2351 N N . PRO A 1 321 ? -9.008 -34.344 2.305 1 97.25 321 PRO A N 1
ATOM 2352 C CA . PRO A 1 321 ? -9.297 -32.938 2.443 1 97.25 321 PRO A CA 1
ATOM 2353 C C . PRO A 1 321 ? -8.039 -32.062 2.494 1 97.25 321 PRO A C 1
ATOM 2355 O O . PRO A 1 321 ? -8.031 -30.938 1.996 1 97.25 321 PRO A O 1
ATOM 2358 N N . LYS A 1 322 ? -6.984 -32.531 3.006 1 97.5 322 LYS A N 1
ATOM 2359 C CA . LYS A 1 322 ? -5.727 -31.797 3.148 1 97.5 322 LYS A CA 1
ATOM 2360 C C . LYS A 1 322 ? -5.105 -31.5 1.787 1 97.5 322 LYS A C 1
ATOM 2362 O O . LYS A 1 322 ? -4.387 -30.516 1.626 1 97.5 322 LYS A O 1
ATOM 2367 N N . ASP A 1 323 ? -5.383 -32.375 0.851 1 98.06 323 ASP A N 1
ATOM 2368 C CA . ASP A 1 323 ? -4.789 -32.219 -0.474 1 98.06 323 ASP A CA 1
ATOM 2369 C C . ASP A 1 323 ? -5.203 -30.875 -1.109 1 98.06 323 ASP A C 1
ATOM 2371 O O . ASP A 1 323 ? -4.434 -30.281 -1.864 1 98.06 323 ASP A O 1
ATOM 2375 N N . PHE A 1 324 ? -6.391 -30.422 -0.769 1 98.25 324 PHE A N 1
ATOM 2376 C CA . PHE A 1 324 ? -6.902 -29.203 -1.385 1 98.25 324 PHE A CA 1
ATOM 2377 C C . PHE A 1 324 ? -6.348 -27.969 -0.688 1 98.25 324 PHE A C 1
ATOM 2379 O O . PHE A 1 324 ? -6.543 -26.844 -1.156 1 98.25 324 PHE A O 1
ATOM 2386 N N . ASP A 1 325 ? -5.582 -28.125 0.401 1 96.56 325 ASP A N 1
ATOM 2387 C CA . ASP A 1 325 ? -4.941 -27.047 1.147 1 96.56 325 ASP A CA 1
ATOM 2388 C C . ASP A 1 325 ? -3.418 -27.141 1.049 1 96.56 325 ASP A C 1
ATOM 2390 O O . ASP A 1 325 ? -2.701 -26.578 1.877 1 96.56 325 ASP A O 1
ATOM 2394 N N . THR A 1 326 ? -2.928 -27.891 0.066 1 95.94 326 THR A N 1
ATOM 2395 C CA . THR A 1 326 ? -1.498 -28.172 0.033 1 95.94 326 THR A CA 1
ATOM 2396 C C . THR A 1 326 ? -0.866 -27.641 -1.247 1 95.94 326 THR A C 1
ATOM 2398 O O . THR A 1 326 ? -1.397 -27.828 -2.34 1 95.94 326 THR A O 1
ATOM 2401 N N . GLU A 1 327 ? 0.162 -26.875 -1.125 1 95.25 327 GLU A N 1
ATOM 2402 C CA . GLU A 1 327 ? 1.082 -26.594 -2.223 1 95.25 327 GLU A CA 1
ATOM 2403 C C . GLU A 1 327 ? 2.072 -27.734 -2.424 1 95.25 327 GLU A C 1
ATOM 2405 O O . GLU A 1 327 ? 3.023 -27.891 -1.655 1 95.25 327 GLU A O 1
ATOM 2410 N N . PHE A 1 328 ? 1.881 -28.531 -3.459 1 94.94 328 PHE A N 1
ATOM 2411 C CA . PHE A 1 328 ? 2.66 -29.75 -3.615 1 94.94 328 PHE A CA 1
ATOM 2412 C C . PHE A 1 328 ? 4.062 -29.438 -4.117 1 94.94 328 PHE A C 1
ATOM 2414 O O . PHE A 1 328 ? 5.023 -30.125 -3.76 1 94.94 328 PHE A O 1
ATOM 2421 N N . LEU A 1 329 ? 4.145 -28.484 -4.965 1 91.69 329 LEU A N 1
ATOM 2422 C CA . LEU A 1 329 ? 5.418 -28.109 -5.566 1 91.69 329 LEU A CA 1
ATOM 2423 C C . LEU A 1 329 ? 6.086 -29.297 -6.227 1 91.69 329 LEU A C 1
ATOM 2425 O O . LEU A 1 329 ? 7.305 -29.469 -6.129 1 91.69 329 LEU A O 1
ATOM 2429 N N . ASP A 1 330 ? 5.309 -30.141 -6.797 1 94.62 330 ASP A N 1
ATOM 2430 C CA . ASP A 1 330 ? 5.727 -31.375 -7.461 1 94.62 330 ASP A CA 1
ATOM 2431 C C . ASP A 1 330 ? 4.719 -31.781 -8.531 1 94.62 330 ASP A C 1
ATOM 2433 O O . ASP A 1 330 ? 3.74 -31.078 -8.773 1 94.62 330 ASP A O 1
ATOM 2437 N N . LEU A 1 331 ? 5.023 -32.875 -9.164 1 97.81 331 LEU A N 1
ATOM 2438 C CA . LEU A 1 331 ? 4.105 -33.406 -10.156 1 97.81 331 LEU A CA 1
ATOM 2439 C C . LEU A 1 331 ? 2.932 -34.125 -9.492 1 97.81 331 LEU A C 1
ATOM 2441 O O . LEU A 1 331 ? 2.729 -35.312 -9.703 1 97.81 331 LEU A O 1
ATOM 2445 N N . ILE A 1 332 ? 2.225 -33.438 -8.641 1 98.62 332 ILE A N 1
ATOM 2446 C CA . ILE A 1 332 ? 1.021 -33.875 -7.934 1 98.62 332 ILE A CA 1
ATOM 2447 C C . ILE A 1 332 ? -0.063 -32.812 -8.07 1 98.62 332 ILE A C 1
ATOM 2449 O O . ILE A 1 332 ? 0.221 -31.594 -7.996 1 98.62 332 ILE A O 1
ATOM 2453 N N . MET A 1 333 ? -1.244 -33.188 -8.32 1 98.62 333 MET A N 1
ATOM 2454 C CA . MET A 1 333 ? -2.355 -32.25 -8.477 1 98.62 333 MET A CA 1
ATOM 2455 C C . MET A 1 333 ? -3.635 -32.812 -7.879 1 98.62 333 MET A C 1
ATOM 2457 O O . MET A 1 333 ? -3.934 -34 -8.047 1 98.62 333 MET A O 1
ATOM 2461 N N . ALA A 1 334 ? -4.324 -32.031 -7.133 1 98.88 334 ALA A N 1
ATOM 2462 C CA . ALA A 1 334 ? -5.629 -32.438 -6.613 1 98.88 334 ALA A CA 1
ATOM 2463 C C . ALA A 1 334 ? -6.73 -32.188 -7.637 1 98.88 334 ALA A C 1
ATOM 2465 O O . ALA A 1 334 ? -6.703 -31.172 -8.344 1 98.88 334 ALA A O 1
ATOM 2466 N N . VAL A 1 335 ? -7.676 -33.094 -7.727 1 98.88 335 VAL A N 1
ATOM 2467 C CA . VAL A 1 335 ? -8.766 -33 -8.695 1 98.88 335 VAL A CA 1
ATOM 2468 C C . VAL A 1 335 ? -10.109 -33.062 -7.973 1 98.88 335 VAL A C 1
ATOM 2470 O O . VAL A 1 335 ? -10.367 -34 -7.215 1 98.88 335 VAL A O 1
ATOM 2473 N N . LYS A 1 336 ? -10.922 -32.094 -8.195 1 98.81 336 LYS A N 1
ATOM 2474 C CA . LYS A 1 336 ? -12.25 -32.031 -7.586 1 98.81 336 LYS A CA 1
ATOM 2475 C C . LYS A 1 336 ? -13.32 -31.719 -8.625 1 98.81 336 LYS A C 1
ATOM 2477 O O . LYS A 1 336 ? -13.125 -30.859 -9.492 1 98.81 336 LYS A O 1
ATOM 2482 N N . VAL A 1 337 ? -14.406 -32.469 -8.555 1 98.81 337 VAL A N 1
ATOM 2483 C CA . VAL A 1 337 ? -15.57 -32.219 -9.398 1 98.81 337 VAL A CA 1
ATOM 2484 C C . VAL A 1 337 ? -16.5 -31.203 -8.711 1 98.81 337 VAL A C 1
ATOM 2486 O O . VAL A 1 337 ? -16.781 -31.328 -7.516 1 98.81 337 VAL A O 1
ATOM 2489 N N . VAL A 1 338 ? -16.875 -30.156 -9.359 1 98.75 338 VAL A N 1
ATOM 2490 C CA . VAL A 1 338 ? -17.75 -29.125 -8.812 1 98.75 338 VAL A CA 1
ATOM 2491 C C . VAL A 1 338 ? -19.016 -29.016 -9.664 1 98.75 338 VAL A C 1
ATOM 2493 O O . VAL A 1 338 ? -18.984 -29.328 -10.859 1 98.75 338 VAL A O 1
ATOM 2496 N N . ASP A 1 339 ? -20.094 -28.453 -9.109 1 98.38 339 ASP A N 1
ATOM 2497 C CA . ASP A 1 339 ? -21.391 -28.516 -9.797 1 98.38 339 ASP A CA 1
ATOM 2498 C C . ASP A 1 339 ? -21.797 -27.125 -10.297 1 98.38 339 ASP A C 1
ATOM 2500 O O . ASP A 1 339 ? -22.781 -27 -11.039 1 98.38 339 ASP A O 1
ATOM 2504 N N . SER A 1 340 ? -21.078 -26.094 -9.891 1 97.94 340 SER A N 1
ATOM 2505 C CA . SER A 1 340 ? -21.469 -24.734 -10.289 1 97.94 340 SER A CA 1
ATOM 2506 C C . SER A 1 340 ? -20.297 -23.766 -10.18 1 97.94 340 SER A C 1
ATOM 2508 O O . SER A 1 340 ? -19.281 -24.078 -9.555 1 97.94 340 SER A O 1
ATOM 2510 N N . LEU A 1 341 ? -20.469 -22.641 -10.891 1 97.44 341 LEU A N 1
ATOM 2511 C CA . LEU A 1 341 ? -19.469 -21.578 -10.781 1 97.44 341 LEU A CA 1
ATOM 2512 C C . LEU A 1 341 ? -19.375 -21.062 -9.352 1 97.44 341 LEU A C 1
ATOM 2514 O O . LEU A 1 341 ? -18.281 -20.781 -8.859 1 97.44 341 LEU A O 1
ATOM 2518 N N . GLU A 1 342 ? -20.516 -20.969 -8.641 1 95 342 GLU A N 1
ATOM 2519 C CA . GLU A 1 342 ? -20.562 -20.5 -7.258 1 95 342 GLU A CA 1
ATOM 2520 C C . GLU A 1 342 ? -19.75 -21.422 -6.344 1 95 342 GLU A C 1
ATOM 2522 O O . GLU A 1 342 ? -18.984 -20.938 -5.504 1 95 342 GLU A O 1
ATOM 2527 N N . GLU A 1 343 ? -19.953 -22.656 -6.551 1 97.62 343 GLU A N 1
ATOM 2528 C CA . GLU A 1 343 ? -19.188 -23.625 -5.766 1 97.62 343 GLU A CA 1
ATOM 2529 C C . GLU A 1 343 ? -17.688 -23.516 -6.051 1 97.62 343 GLU A C 1
ATOM 2531 O O . GLU A 1 343 ? -16.875 -23.625 -5.137 1 97.62 343 GLU A O 1
ATOM 2536 N N . THR A 1 344 ? -17.359 -23.344 -7.312 1 98.31 344 THR A N 1
ATOM 2537 C CA . THR A 1 344 ? -15.977 -23.188 -7.73 1 98.31 344 THR A CA 1
ATOM 2538 C C . THR A 1 344 ? -15.328 -21.984 -7.039 1 98.31 344 THR A C 1
ATOM 2540 O O . THR A 1 344 ? -14.266 -22.125 -6.426 1 98.31 344 THR A O 1
ATOM 2543 N N . ILE A 1 345 ? -15.984 -20.875 -7.094 1 96.44 345 ILE A N 1
ATOM 2544 C CA . ILE A 1 345 ? -15.477 -19.625 -6.508 1 96.44 345 ILE A CA 1
ATOM 2545 C C . ILE A 1 345 ? -15.328 -19.797 -4.996 1 96.44 345 ILE A C 1
ATOM 2547 O O . ILE A 1 345 ? -14.312 -19.406 -4.418 1 96.44 345 ILE A O 1
ATOM 2551 N N . SER A 1 346 ? -16.281 -20.406 -4.414 1 95.25 346 SER A N 1
ATOM 2552 C CA . SER A 1 346 ? -16.219 -20.672 -2.979 1 95.25 346 SER A CA 1
ATOM 2553 C C . SER A 1 346 ? -15.031 -21.547 -2.623 1 95.25 346 SER A C 1
ATOM 2555 O O . SER A 1 346 ? -14.312 -21.266 -1.658 1 95.25 346 SER A O 1
ATOM 2557 N N . HIS A 1 347 ? -14.82 -22.594 -3.381 1 97.69 347 HIS A N 1
ATOM 2558 C CA . HIS A 1 347 ? -13.695 -23.484 -3.137 1 97.69 347 HIS A CA 1
ATOM 2559 C C . HIS A 1 347 ? -12.367 -22.734 -3.229 1 97.69 347 HIS A C 1
ATOM 2561 O O . HIS A 1 347 ? -11.523 -22.859 -2.338 1 97.69 347 HIS A O 1
ATOM 2567 N N . ILE A 1 348 ? -12.211 -22.031 -4.285 1 97.88 348 ILE A N 1
ATOM 2568 C CA . ILE A 1 348 ? -10.953 -21.328 -4.531 1 97.88 348 ILE A CA 1
ATOM 2569 C C . ILE A 1 348 ? -10.711 -20.312 -3.42 1 97.88 348 ILE A C 1
ATOM 2571 O O . ILE A 1 348 ? -9.594 -20.219 -2.891 1 97.88 348 ILE A O 1
ATOM 2575 N N . ASN A 1 349 ? -11.703 -19.562 -3.01 1 93.94 349 ASN A N 1
ATOM 2576 C CA . ASN A 1 349 ? -11.555 -18.531 -1.985 1 93.94 349 ASN A CA 1
ATOM 2577 C C . ASN A 1 349 ? -11.297 -19.156 -0.612 1 93.94 349 ASN A C 1
ATOM 2579 O O . ASN A 1 349 ? -10.68 -18.516 0.25 1 93.94 349 ASN A O 1
ATOM 2583 N N . THR A 1 350 ? -11.695 -20.344 -0.449 1 93.56 350 THR A N 1
ATOM 2584 C CA . THR A 1 350 ? -11.523 -21.016 0.837 1 93.56 350 THR A CA 1
ATOM 2585 C C . THR A 1 350 ? -10.18 -21.734 0.905 1 93.56 350 THR A C 1
ATOM 2587 O O . THR A 1 350 ? -9.461 -21.625 1.905 1 93.56 350 THR A O 1
ATOM 2590 N N . HIS A 1 351 ? -9.82 -22.375 -0.199 1 96.12 351 HIS A N 1
ATOM 2591 C CA . HIS A 1 351 ? -8.68 -23.281 -0.148 1 96.12 351 HIS A CA 1
ATOM 2592 C C . HIS A 1 351 ? -7.465 -22.688 -0.853 1 96.12 351 HIS A C 1
ATOM 2594 O O . HIS A 1 351 ? -6.328 -23.078 -0.577 1 96.12 351 HIS A O 1
ATOM 2600 N N . GLY A 1 352 ? -7.711 -21.828 -1.771 1 95.31 352 GLY A N 1
ATOM 2601 C CA . GLY A 1 352 ? -6.621 -21.25 -2.541 1 95.31 352 GLY A CA 1
ATOM 2602 C C . GLY A 1 352 ? -5.727 -20.344 -1.724 1 95.31 352 GLY A C 1
ATOM 2603 O O . GLY A 1 352 ? -6.062 -19.984 -0.59 1 95.31 352 GLY A O 1
ATOM 2604 N N . SER A 1 353 ? -4.605 -19.938 -2.293 1 94.31 353 SER A N 1
ATOM 2605 C CA . SER A 1 353 ? -3.625 -19.094 -1.607 1 94.31 353 SER A CA 1
ATOM 2606 C C . SER A 1 353 ? -3.711 -17.656 -2.074 1 94.31 353 SER A C 1
ATOM 2608 O O . SER A 1 353 ? -2.877 -16.828 -1.7 1 94.31 353 SER A O 1
ATOM 2610 N N . LYS A 1 354 ? -4.609 -17.344 -2.934 1 95.12 354 LYS A N 1
ATOM 2611 C CA . LYS A 1 354 ? -4.816 -16 -3.48 1 95.12 354 LYS A CA 1
ATOM 2612 C C . LYS A 1 354 ? -3.68 -15.617 -4.422 1 95.12 354 LYS A C 1
ATOM 2614 O O . LYS A 1 354 ? -3.436 -14.43 -4.652 1 95.12 354 LYS A O 1
ATOM 2619 N N . HIS A 1 355 ? -2.93 -16.594 -4.898 1 96.88 355 HIS A N 1
ATOM 2620 C CA . HIS A 1 355 ? -1.804 -16.359 -5.793 1 96.88 355 HIS A CA 1
ATOM 2621 C C . HIS A 1 355 ? -2.273 -16.172 -7.234 1 96.88 355 HIS A C 1
ATOM 2623 O O . HIS A 1 355 ? -2.291 -15.047 -7.738 1 96.88 355 HIS A O 1
ATOM 2629 N N . THR A 1 356 ? -2.729 -17.203 -7.836 1 98.5 356 THR A N 1
ATOM 2630 C CA . THR A 1 356 ? -3.143 -17.234 -9.234 1 98.5 356 THR A CA 1
ATOM 2631 C C . THR A 1 356 ? -4.215 -18.281 -9.461 1 98.5 356 THR A C 1
ATOM 2633 O O . THR A 1 356 ? -4.066 -19.438 -9.039 1 98.5 356 THR A O 1
ATOM 2636 N N . ASP A 1 357 ? -5.289 -17.922 -10.117 1 98.81 357 ASP A N 1
ATOM 2637 C CA . ASP A 1 357 ? -6.324 -18.891 -10.453 1 98.81 357 ASP A CA 1
ATOM 2638 C C . ASP A 1 357 ? -6.879 -18.641 -11.852 1 98.81 357 ASP A C 1
ATOM 2640 O O . ASP A 1 357 ? -6.895 -17.5 -12.32 1 98.81 357 ASP A O 1
ATOM 2644 N N . VAL A 1 358 ? -7.32 -19.719 -12.523 1 98.88 358 VAL A N 1
ATOM 2645 C CA . VAL A 1 358 ? -7.633 -19.656 -13.945 1 98.88 358 VAL A CA 1
ATOM 2646 C C . VAL A 1 358 ? -8.977 -20.328 -14.219 1 98.88 358 VAL A C 1
ATOM 2648 O O . VAL A 1 358 ? -9.297 -21.344 -13.602 1 98.88 358 VAL A O 1
ATOM 2651 N N . ILE A 1 359 ? -9.703 -19.75 -15.148 1 98.94 359 ILE A N 1
ATOM 2652 C CA . ILE A 1 359 ? -10.898 -20.391 -15.688 1 98.94 359 ILE A CA 1
ATOM 2653 C C . ILE A 1 359 ? -10.695 -20.703 -17.172 1 98.94 359 ILE A C 1
ATOM 2655 O O . ILE A 1 359 ? -10.133 -19.891 -17.906 1 98.94 359 ILE A O 1
ATOM 2659 N N . VAL A 1 360 ? -11.047 -21.844 -17.578 1 98.94 360 VAL A N 1
ATOM 2660 C CA . VAL A 1 360 ? -11.133 -22.219 -18.984 1 98.94 360 VAL A CA 1
ATOM 2661 C C . VAL A 1 360 ? -12.602 -22.328 -19.406 1 98.94 360 VAL A C 1
ATOM 2663 O O . VAL A 1 360 ? -13.328 -23.203 -18.922 1 98.94 360 VAL A O 1
ATOM 2666 N N . THR A 1 361 ? -13.031 -21.438 -20.219 1 98.88 361 THR A N 1
ATOM 2667 C CA . THR A 1 361 ? -14.414 -21.406 -20.688 1 98.88 361 THR A CA 1
ATOM 2668 C C . THR A 1 361 ? -14.523 -20.656 -22.016 1 98.88 361 THR A C 1
ATOM 2670 O O . THR A 1 361 ? -13.641 -19.891 -22.359 1 98.88 361 THR A O 1
ATOM 2673 N N . CYS A 1 362 ? -15.523 -20.969 -22.797 1 98.25 362 CYS A N 1
ATOM 2674 C CA . CYS A 1 362 ? -15.836 -20.234 -24.016 1 98.25 362 CYS A CA 1
ATOM 2675 C C . CYS A 1 362 ? -16.891 -19.156 -23.766 1 98.25 362 CYS A C 1
ATOM 2677 O O . CYS A 1 362 ? -17.266 -18.422 -24.672 1 98.25 362 CYS A O 1
ATOM 2679 N N . ASN A 1 363 ? -17.297 -19.047 -22.516 1 98.12 363 ASN A N 1
ATOM 2680 C CA . ASN A 1 363 ? -18.344 -18.109 -22.125 1 98.12 363 ASN A CA 1
ATOM 2681 C C . ASN A 1 363 ? -17.75 -16.875 -21.453 1 98.12 363 ASN A C 1
ATOM 2683 O O . ASN A 1 363 ? -17.281 -16.938 -20.328 1 98.12 363 ASN A O 1
ATOM 2687 N N . LYS A 1 364 ? -17.906 -15.75 -22.141 1 96.94 364 LYS A N 1
ATOM 2688 C CA . LYS A 1 364 ? -17.312 -14.5 -21.688 1 96.94 364 LYS A CA 1
ATOM 2689 C C . LYS A 1 364 ? -17.922 -14.055 -20.359 1 96.94 364 LYS A C 1
ATOM 2691 O O . LYS A 1 364 ? -17.203 -13.562 -19.469 1 96.94 364 LYS A O 1
ATOM 2696 N N . GLN A 1 365 ? -19.172 -14.188 -20.188 1 95.75 365 GLN A N 1
ATOM 2697 C CA . GLN A 1 365 ? -19.859 -13.75 -18.984 1 95.75 365 GLN A CA 1
ATOM 2698 C C . GLN A 1 365 ? -19.406 -14.562 -17.766 1 95.75 365 GLN A C 1
ATOM 2700 O O . GLN A 1 365 ? -19.188 -14.016 -16.688 1 95.75 365 GLN A O 1
ATOM 2705 N N . THR A 1 366 ? -19.266 -15.867 -18 1 97.75 366 THR A N 1
ATOM 2706 C CA . THR A 1 366 ? -18.797 -16.75 -16.922 1 97.75 366 THR A CA 1
ATOM 2707 C C . THR A 1 366 ? -17.359 -16.391 -16.516 1 97.75 366 THR A C 1
ATOM 2709 O O . THR A 1 366 ? -17.047 -16.328 -15.336 1 97.75 366 THR A O 1
ATOM 2712 N N . ALA A 1 367 ? -16.547 -16.141 -17.531 1 98.06 367 ALA A N 1
ATOM 2713 C CA . ALA A 1 367 ? -15.164 -15.742 -17.266 1 98.06 367 ALA A CA 1
ATOM 2714 C C . ALA A 1 367 ? -15.109 -14.438 -16.469 1 98.06 367 ALA A C 1
ATOM 2716 O O . ALA A 1 367 ? -14.344 -14.328 -15.516 1 98.06 367 ALA A O 1
ATOM 2717 N N . SER A 1 368 ? -15.93 -13.523 -16.844 1 95.06 368 SER A N 1
ATOM 2718 C CA . SER A 1 368 ? -15.961 -12.227 -16.188 1 95.06 368 SER A CA 1
ATOM 2719 C C . SER A 1 368 ? -16.375 -12.352 -14.727 1 95.06 368 SER A C 1
ATOM 2721 O O . SER A 1 368 ? -15.766 -11.734 -13.852 1 95.06 368 SER A O 1
ATOM 2723 N N . ARG A 1 369 ? -17.391 -13.117 -14.531 1 93.5 369 ARG A N 1
ATOM 2724 C CA . ARG A 1 369 ? -17.844 -13.336 -13.156 1 93.5 369 ARG A CA 1
ATOM 2725 C C . ARG A 1 369 ? -16.766 -14 -12.312 1 93.5 369 ARG A C 1
ATOM 2727 O O . ARG A 1 369 ? -16.516 -13.594 -11.18 1 93.5 369 ARG A O 1
ATOM 2734 N N . PHE A 1 370 ? -16.156 -15.023 -12.875 1 97.06 370 PHE A N 1
ATOM 2735 C CA . PHE A 1 370 ? -15.062 -15.719 -12.195 1 97.06 370 PHE A CA 1
ATOM 2736 C C . PHE A 1 370 ? -13.945 -14.742 -11.836 1 97.06 370 PHE A C 1
ATOM 2738 O O . PHE A 1 370 ? -13.516 -14.688 -10.68 1 97.06 370 PHE A O 1
ATOM 2745 N N . MET A 1 371 ? -13.477 -13.938 -12.734 1 96.62 371 MET A N 1
ATOM 2746 C CA . MET A 1 371 ? -12.336 -13.039 -12.539 1 96.62 371 MET A CA 1
ATOM 2747 C C . MET A 1 371 ? -12.688 -11.914 -11.578 1 96.62 371 MET A C 1
ATOM 2749 O O . MET A 1 371 ? -11.805 -11.336 -10.945 1 96.62 371 MET A O 1
ATOM 2753 N N . ALA A 1 372 ? -13.945 -11.617 -11.414 1 91.75 372 ALA A N 1
ATOM 2754 C CA . ALA A 1 372 ? -14.383 -10.57 -10.5 1 91.75 372 ALA A CA 1
ATOM 2755 C C . ALA A 1 372 ? -14.5 -11.094 -9.078 1 91.75 372 ALA A C 1
ATOM 2757 O O . ALA A 1 372 ? -14.281 -10.359 -8.117 1 91.75 372 ALA A O 1
ATOM 2758 N N . GLN A 1 373 ? -14.797 -12.375 -8.961 1 93 373 GLN A N 1
ATOM 2759 C CA . GLN A 1 373 ? -15.219 -12.852 -7.645 1 93 373 GLN A CA 1
ATOM 2760 C C . GLN A 1 373 ? -14.133 -13.703 -6.992 1 93 373 GLN A C 1
ATOM 2762 O O . GLN A 1 373 ? -14.164 -13.93 -5.781 1 93 373 GLN A O 1
ATOM 2767 N N . VAL A 1 374 ? -13.25 -14.227 -7.773 1 96.19 374 VAL A N 1
ATOM 2768 C CA . VAL A 1 374 ? -12.117 -14.953 -7.199 1 96.19 374 VAL A CA 1
ATOM 2769 C C . VAL A 1 374 ? -11.125 -13.969 -6.59 1 96.19 374 VAL A C 1
ATOM 2771 O O . VAL A 1 374 ? -10.727 -13 -7.238 1 96.19 374 VAL A O 1
ATOM 2774 N N . ASP A 1 375 ? -10.773 -14.219 -5.34 1 93.75 375 ASP A N 1
ATOM 2775 C CA . ASP A 1 375 ? -9.906 -13.305 -4.609 1 93.75 375 ASP A CA 1
ATOM 2776 C C . ASP A 1 375 ? -8.438 -13.703 -4.758 1 93.75 375 ASP A C 1
ATOM 2778 O O . ASP A 1 375 ? -7.809 -14.148 -3.797 1 93.75 375 ASP A O 1
ATOM 2782 N N . ALA A 1 376 ? -7.844 -13.539 -5.918 1 96.31 376 ALA A N 1
ATOM 2783 C CA . ALA A 1 376 ? -6.434 -13.812 -6.184 1 96.31 376 ALA A CA 1
ATOM 2784 C C . ALA A 1 376 ? -5.738 -12.578 -6.762 1 96.31 376 ALA A C 1
ATOM 2786 O O . ALA A 1 376 ? -6.391 -11.695 -7.32 1 96.31 376 ALA A O 1
ATOM 2787 N N . GLY A 1 377 ? -4.461 -12.562 -6.531 1 96.88 377 GLY A N 1
ATOM 2788 C CA . GLY A 1 377 ? -3.678 -11.477 -7.098 1 96.88 377 GLY A CA 1
ATOM 2789 C C . GLY A 1 377 ? -3.641 -11.5 -8.617 1 96.88 377 GLY A C 1
ATOM 2790 O O . GLY A 1 377 ? -3.496 -10.453 -9.25 1 96.88 377 GLY A O 1
ATOM 2791 N N . SER A 1 378 ? -3.744 -12.695 -9.148 1 98.31 378 SER A N 1
ATOM 2792 C CA . SER A 1 378 ? -3.814 -12.898 -10.594 1 98.31 378 SER A CA 1
ATOM 2793 C C . SER A 1 378 ? -4.941 -13.859 -10.961 1 98.31 378 SER A C 1
ATOM 2795 O O . SER A 1 378 ? -5.059 -14.938 -10.375 1 98.31 378 SER A O 1
ATOM 2797 N N . VAL A 1 379 ? -5.781 -13.438 -11.852 1 98.62 379 VAL A N 1
ATOM 2798 C CA . VAL A 1 379 ? -6.875 -14.273 -12.336 1 98.62 379 VAL A CA 1
ATOM 2799 C C . VAL A 1 379 ? -6.879 -14.289 -13.867 1 98.62 379 VAL A C 1
ATOM 2801 O O . VAL A 1 379 ? -6.812 -13.234 -14.5 1 98.62 379 VAL A O 1
ATOM 2804 N N . TYR A 1 380 ? -7 -15.547 -14.492 1 98.88 380 TYR A N 1
ATOM 2805 C CA . TYR A 1 380 ? -6.828 -15.656 -15.938 1 98.88 380 TYR A CA 1
ATOM 2806 C C . TYR A 1 380 ? -8.023 -16.344 -16.578 1 98.88 380 TYR A C 1
ATOM 2808 O O . TYR A 1 380 ? -8.664 -17.188 -15.969 1 98.88 380 TYR A O 1
ATOM 2816 N N . TRP A 1 381 ? -8.25 -15.859 -17.781 1 98.81 381 TRP A N 1
ATOM 2817 C CA . TRP A 1 381 ? -9.18 -16.516 -18.688 1 98.81 381 TRP A CA 1
ATOM 2818 C C . TRP A 1 381 ? -8.438 -17.219 -19.812 1 98.81 381 TRP A C 1
ATOM 2820 O O . TRP A 1 381 ? -7.824 -16.562 -20.672 1 98.81 381 TRP A O 1
ATOM 2830 N N . ASN A 1 382 ? -8.453 -18.547 -19.828 1 98.88 382 ASN A N 1
ATOM 2831 C CA . ASN A 1 382 ? -7.934 -19.375 -20.922 1 98.88 382 ASN A CA 1
ATOM 2832 C C . ASN A 1 382 ? -6.441 -19.156 -21.125 1 98.88 382 ASN A C 1
ATOM 2834 O O . ASN A 1 382 ? -5.984 -18.984 -22.266 1 98.88 382 ASN A O 1
ATOM 2838 N N . ALA A 1 383 ? -5.668 -19.156 -20.062 1 98.88 383 ALA A N 1
ATOM 2839 C CA . ALA A 1 383 ? -4.215 -19.047 -20.125 1 98.88 383 ALA A CA 1
ATOM 2840 C C . ALA A 1 383 ? -3.568 -19.75 -18.922 1 98.88 383 ALA A C 1
ATOM 2842 O O . ALA A 1 383 ? -4.172 -19.844 -17.859 1 98.88 383 ALA A O 1
ATOM 2843 N N . SER A 1 384 ? -2.396 -20.156 -19.141 1 98.88 384 SER A N 1
ATOM 2844 C CA . SER A 1 384 ? -1.648 -20.891 -18.141 1 98.88 384 SER A CA 1
ATOM 2845 C C . SER A 1 384 ? -1.368 -20.031 -16.906 1 98.88 384 SER A C 1
ATOM 2847 O O . SER A 1 384 ? -1.044 -18.859 -17.031 1 98.88 384 SER A O 1
ATOM 2849 N N . THR A 1 385 ? -1.427 -20.688 -15.711 1 98.81 385 THR A N 1
ATOM 2850 C CA . THR A 1 385 ? -1.083 -19.984 -14.477 1 98.81 385 THR A CA 1
ATOM 2851 C C . THR A 1 385 ? 0.374 -19.531 -14.5 1 98.81 385 THR A C 1
ATOM 2853 O O . THR A 1 385 ? 0.766 -18.656 -13.734 1 98.81 385 THR A O 1
ATOM 2856 N N . ARG A 1 386 ? 1.194 -20.094 -15.375 1 98.5 386 ARG A N 1
ATOM 2857 C CA . ARG A 1 386 ? 2.637 -19.859 -15.422 1 98.5 386 ARG A CA 1
ATOM 2858 C C . ARG A 1 386 ? 2.959 -18.484 -15.961 1 98.5 386 ARG A C 1
ATOM 2860 O O . ARG A 1 386 ? 4.102 -18.031 -15.883 1 98.5 386 ARG A O 1
ATOM 2867 N N . PHE A 1 387 ? 1.987 -17.812 -16.406 1 98.19 387 PHE A N 1
ATOM 2868 C CA . PHE A 1 387 ? 2.223 -16.453 -16.906 1 98.19 387 PHE A CA 1
ATOM 2869 C C . PHE A 1 387 ? 2.467 -15.484 -15.758 1 98.19 387 PHE A C 1
ATOM 2871 O O . PHE A 1 387 ? 2.926 -14.359 -15.977 1 98.19 387 PHE A O 1
ATOM 2878 N N . THR A 1 388 ? 2.115 -15.852 -14.523 1 97.56 388 THR A N 1
ATOM 2879 C CA . THR A 1 388 ? 2.312 -14.969 -13.383 1 97.56 388 THR A CA 1
ATOM 2880 C C . THR A 1 388 ? 3.795 -14.852 -13.031 1 97.56 388 THR A C 1
ATOM 2882 O O . THR A 1 388 ? 4.293 -15.562 -12.156 1 97.56 388 THR A O 1
ATOM 2885 N N . ASP A 1 389 ? 4.406 -13.922 -13.617 1 94.06 389 ASP A N 1
ATOM 2886 C CA . ASP A 1 389 ? 5.84 -13.664 -13.523 1 94.06 389 ASP A CA 1
ATOM 2887 C C . ASP A 1 389 ? 6.164 -12.242 -13.984 1 94.06 389 ASP A C 1
ATOM 2889 O O . ASP A 1 389 ? 5.645 -11.781 -15 1 94.06 389 ASP A O 1
ATOM 2893 N N . GLY A 1 390 ? 7.027 -11.641 -13.234 1 92.94 390 GLY A N 1
ATOM 2894 C CA . GLY A 1 390 ? 7.34 -10.258 -13.539 1 92.94 390 GLY A CA 1
ATOM 2895 C C . GLY A 1 390 ? 7.906 -10.062 -14.938 1 92.94 390 GLY A C 1
ATOM 2896 O O . GLY A 1 390 ? 7.613 -9.062 -15.594 1 92.94 390 GLY A O 1
ATOM 2897 N N . PHE A 1 391 ? 8.758 -10.93 -15.336 1 89.31 391 PHE A N 1
ATOM 2898 C CA . PHE A 1 391 ? 9.328 -10.836 -16.672 1 89.31 391 PHE A CA 1
ATOM 2899 C C . PHE A 1 391 ? 8.258 -11.062 -17.734 1 89.31 391 PHE A C 1
ATOM 2901 O O . PHE A 1 391 ? 8.188 -10.32 -18.719 1 89.31 391 PHE A O 1
ATOM 2908 N N . ARG A 1 392 ? 7.398 -12.016 -17.5 1 93.81 392 ARG A N 1
ATOM 2909 C CA . ARG A 1 392 ? 6.363 -12.336 -18.469 1 93.81 392 ARG A CA 1
ATOM 2910 C C . ARG A 1 392 ? 5.312 -11.227 -18.531 1 93.81 392 ARG A C 1
ATOM 2912 O O . ARG A 1 392 ? 4.727 -10.984 -19.594 1 93.81 392 ARG A O 1
ATOM 2919 N N . TYR A 1 393 ? 5.094 -10.539 -17.359 1 95.25 393 TYR A N 1
ATOM 2920 C CA . TYR A 1 393 ? 4.188 -9.398 -17.328 1 95.25 393 TYR A CA 1
ATOM 2921 C C . TYR A 1 393 ? 4.797 -8.195 -18.047 1 95.25 393 TYR A C 1
ATOM 2923 O O . TYR A 1 393 ? 4.098 -7.23 -18.359 1 95.25 393 TYR A O 1
ATOM 2931 N N . GLY A 1 394 ? 6.133 -8.234 -18.297 1 91.19 394 GLY A N 1
ATOM 2932 C CA . GLY A 1 394 ? 6.801 -7.125 -18.953 1 91.19 394 GLY A CA 1
ATOM 2933 C C . GLY A 1 394 ? 7.402 -6.125 -17.984 1 91.19 394 GLY A C 1
ATOM 2934 O O . GLY A 1 394 ? 7.707 -4.992 -18.359 1 91.19 394 GLY A O 1
ATOM 2935 N N . PHE A 1 395 ? 7.594 -6.484 -16.734 1 91.12 395 PHE A N 1
ATOM 2936 C CA . PHE A 1 395 ? 8.141 -5.562 -15.742 1 91.12 395 PHE A CA 1
ATOM 2937 C C . PHE A 1 395 ? 9.664 -5.531 -15.812 1 91.12 395 PHE A C 1
ATOM 2939 O O . PHE A 1 395 ? 10.297 -4.656 -15.219 1 91.12 395 PHE A O 1
ATOM 2946 N N . GLY A 1 396 ? 10.273 -6.457 -16.547 1 84.88 396 GLY A N 1
ATOM 2947 C CA . GLY A 1 396 ? 11.711 -6.543 -16.703 1 84.88 396 GLY A CA 1
ATOM 2948 C C . GLY A 1 396 ? 12.414 -7.203 -15.539 1 84.88 396 GLY A C 1
ATOM 2949 O O . GLY A 1 396 ? 13.492 -7.781 -15.695 1 84.88 396 GLY A O 1
ATOM 2950 N N . ALA A 1 397 ? 11.914 -7.023 -14.383 1 85.94 397 ALA A N 1
ATOM 2951 C CA . ALA A 1 397 ? 12.445 -7.613 -13.156 1 85.94 397 ALA A CA 1
ATOM 2952 C C . ALA A 1 397 ? 11.328 -7.879 -12.148 1 85.94 397 ALA A C 1
ATOM 2954 O O . ALA A 1 397 ? 10.188 -7.449 -12.352 1 85.94 397 ALA A O 1
ATOM 2955 N N . GLU A 1 398 ? 11.656 -8.695 -11.203 1 89.62 398 GLU A N 1
ATOM 2956 C CA . GLU A 1 398 ? 10.672 -9.016 -10.172 1 89.62 398 GLU A CA 1
ATOM 2957 C C . GLU A 1 398 ? 11.32 -9.078 -8.789 1 89.62 398 GLU A C 1
ATOM 2959 O O . GLU A 1 398 ? 12.328 -9.758 -8.602 1 89.62 398 GLU A O 1
ATOM 2964 N N . ILE A 1 399 ? 10.727 -8.312 -7.895 1 89.31 399 ILE A N 1
ATOM 2965 C CA . ILE A 1 399 ? 11.141 -8.367 -6.496 1 89.31 399 ILE A CA 1
ATOM 2966 C C . ILE A 1 399 ? 10.57 -9.625 -5.84 1 89.31 399 ILE A C 1
ATOM 2968 O O . ILE A 1 399 ? 11.242 -10.266 -5.023 1 89.31 399 ILE A O 1
ATOM 2972 N N . GLY A 1 400 ? 9.453 -9.992 -6.219 1 89.62 400 GLY A N 1
ATOM 2973 C CA . GLY A 1 400 ? 8.695 -11.133 -5.715 1 89.62 400 GLY A CA 1
ATOM 2974 C C . GLY A 1 400 ? 7.242 -11.117 -6.141 1 89.62 400 GLY A C 1
ATOM 2975 O O . GLY A 1 400 ? 6.859 -10.375 -7.047 1 89.62 400 GLY A O 1
ATOM 2976 N N . VAL A 1 401 ? 6.531 -12.016 -5.613 1 93.06 401 VAL A N 1
ATOM 2977 C CA . VAL A 1 401 ? 5.086 -12.07 -5.809 1 93.06 401 VAL A CA 1
ATOM 2978 C C . VAL A 1 401 ? 4.375 -11.812 -4.484 1 93.06 401 VAL A C 1
ATOM 2980 O O . VAL A 1 401 ? 4.781 -12.328 -3.441 1 93.06 401 VAL A O 1
ATOM 2983 N N . SER A 1 402 ? 3.367 -11 -4.562 1 94.75 402 SER A N 1
ATOM 2984 C CA . SER A 1 402 ? 2.627 -10.656 -3.352 1 94.75 402 SER A CA 1
ATOM 2985 C C . SER A 1 402 ? 1.167 -11.078 -3.455 1 94.75 402 SER A C 1
ATOM 2987 O O . SER A 1 402 ? 0.54 -10.914 -4.504 1 94.75 402 SER A O 1
ATOM 2989 N N . THR A 1 403 ? 0.681 -11.656 -2.365 1 93.94 403 THR A N 1
ATOM 2990 C CA . THR A 1 403 ? -0.748 -11.938 -2.268 1 93.94 403 THR A CA 1
ATOM 2991 C C . THR A 1 403 ? -1.41 -11.016 -1.244 1 93.94 403 THR A C 1
ATOM 2993 O O . THR A 1 403 ? -2.531 -11.281 -0.801 1 93.94 403 THR A O 1
ATOM 2996 N N . ASN A 1 404 ? -0.684 -9.953 -0.884 1 91.38 404 ASN A N 1
ATOM 2997 C CA . ASN A 1 404 ? -1.197 -8.984 0.078 1 91.38 404 ASN A CA 1
ATOM 2998 C C . ASN A 1 404 ? -2.451 -8.289 -0.442 1 91.38 404 ASN A C 1
ATOM 3000 O O . ASN A 1 404 ? -2.678 -8.234 -1.652 1 91.38 404 ASN A O 1
ATOM 3004 N N . LYS A 1 405 ? -3.195 -7.746 0.505 1 93.38 405 LYS A N 1
ATOM 3005 C CA . LYS A 1 405 ? -4.402 -6.992 0.17 1 93.38 405 LYS A CA 1
ATOM 3006 C C . LYS A 1 405 ? -4.133 -5.488 0.186 1 93.38 405 LYS A C 1
ATOM 3008 O O . LYS A 1 405 ? -5.027 -4.691 -0.092 1 93.38 405 LYS A O 1
ATOM 3013 N N . THR A 1 406 ? -2.848 -5.145 0.476 1 93.94 406 THR A N 1
ATOM 3014 C CA . THR A 1 406 ? -2.486 -3.73 0.434 1 93.94 406 THR A CA 1
ATOM 3015 C C . THR A 1 406 ? -1.129 -3.539 -0.235 1 93.94 406 THR A C 1
ATOM 3017 O O . THR A 1 406 ? -0.333 -4.477 -0.316 1 93.94 406 THR A O 1
ATOM 3020 N N . HIS A 1 407 ? -0.881 -2.328 -0.788 1 95.25 407 HIS A N 1
ATOM 3021 C CA . HIS A 1 407 ? 0.363 -1.814 -1.35 1 95.25 407 HIS A CA 1
ATOM 3022 C C . HIS A 1 407 ? 0.603 -2.365 -2.75 1 95.25 407 HIS A C 1
ATOM 3024 O O . HIS A 1 407 ? 0.495 -1.633 -3.736 1 95.25 407 HIS A O 1
ATOM 3030 N N . VAL A 1 408 ? 0.874 -3.68 -2.773 1 95.81 408 VAL A N 1
ATOM 3031 C CA . VAL A 1 408 ? 1.088 -4.297 -4.078 1 95.81 408 VAL A CA 1
ATOM 3032 C C . VAL A 1 408 ? 0.56 -5.727 -4.066 1 95.81 408 VAL A C 1
ATOM 3034 O O . VAL A 1 408 ? 0.503 -6.367 -3.014 1 95.81 408 VAL A O 1
ATOM 3037 N N . ARG A 1 409 ? 0.173 -6.188 -5.188 1 96.38 409 ARG A N 1
ATOM 3038 C CA . ARG A 1 409 ? -0.382 -7.527 -5.332 1 96.38 409 ARG A CA 1
ATOM 3039 C C . ARG A 1 409 ? 0.001 -8.133 -6.68 1 96.38 409 ARG A C 1
ATOM 3041 O O . ARG A 1 409 ? -0.001 -7.445 -7.699 1 96.38 409 ARG A O 1
ATOM 3048 N N . GLY A 1 410 ? 0.278 -9.539 -6.746 1 96.38 410 GLY A N 1
ATOM 3049 C CA . GLY A 1 410 ? 0.795 -10.188 -7.941 1 96.38 410 GLY A CA 1
ATOM 3050 C C . GLY A 1 410 ? 2.301 -10.062 -8.086 1 96.38 410 GLY A C 1
ATOM 3051 O O . GLY A 1 410 ? 3.008 -9.859 -7.094 1 96.38 410 GLY A O 1
ATOM 3052 N N . PRO A 1 411 ? 2.805 -10.258 -9.281 1 96.06 411 PRO A N 1
ATOM 3053 C CA . PRO A 1 411 ? 4.227 -9.992 -9.523 1 96.06 411 PRO A CA 1
ATOM 3054 C C . PRO A 1 411 ? 4.605 -8.539 -9.25 1 96.06 411 PRO A C 1
ATOM 3056 O O . PRO A 1 411 ? 3.887 -7.621 -9.656 1 96.06 411 PRO A O 1
ATOM 3059 N N . VAL A 1 412 ? 5.684 -8.383 -8.531 1 94.12 412 VAL A N 1
ATOM 3060 C CA . VAL A 1 412 ? 6.043 -7.051 -8.078 1 94.12 412 VAL A CA 1
ATOM 3061 C C . VAL A 1 412 ? 7.336 -6.602 -8.75 1 94.12 412 VAL A C 1
ATOM 3063 O O . VAL A 1 412 ? 8.383 -7.238 -8.594 1 94.12 412 VAL A O 1
ATOM 3066 N N . GLY A 1 413 ? 7.254 -5.559 -9.586 1 92.56 413 GLY A N 1
ATOM 3067 C CA . GLY A 1 413 ? 8.438 -4.91 -10.133 1 92.56 413 GLY A CA 1
ATOM 3068 C C . GLY A 1 413 ? 8.945 -3.768 -9.281 1 92.56 413 GLY A C 1
ATOM 3069 O O . GLY A 1 413 ? 8.812 -3.799 -8.055 1 92.56 413 GLY A O 1
ATOM 3070 N N . LEU A 1 414 ? 9.438 -2.75 -9.852 1 94.38 414 LEU A N 1
ATOM 3071 C CA . LEU A 1 414 ? 10.023 -1.613 -9.148 1 94.38 414 LEU A CA 1
ATOM 3072 C C . LEU A 1 414 ? 8.961 -0.846 -8.375 1 94.38 414 LEU A C 1
ATOM 3074 O O . LEU A 1 414 ? 9.266 -0.182 -7.383 1 94.38 414 LEU A O 1
ATOM 3078 N N . GLU A 1 415 ? 7.762 -0.99 -8.812 1 91.44 415 GLU A N 1
ATOM 3079 C CA . GLU A 1 415 ? 6.672 -0.247 -8.188 1 91.44 415 GLU A CA 1
ATOM 3080 C C . GLU A 1 415 ? 6.488 -0.663 -6.734 1 91.44 415 GLU A C 1
ATOM 3082 O O . GLU A 1 415 ? 6.055 0.141 -5.902 1 91.44 415 GLU A O 1
ATOM 3087 N N . GLY A 1 416 ? 6.801 -1.887 -6.465 1 94.25 416 GLY A N 1
ATOM 3088 C CA . GLY A 1 416 ? 6.664 -2.375 -5.102 1 94.25 416 GLY A CA 1
ATOM 3089 C C . GLY A 1 416 ? 7.621 -1.707 -4.133 1 94.25 416 GLY A C 1
ATOM 3090 O O . GLY A 1 416 ? 7.457 -1.818 -2.914 1 94.25 416 GLY A O 1
ATOM 3091 N N . LEU A 1 417 ? 8.602 -0.971 -4.707 1 96.94 417 LEU A N 1
ATOM 3092 C CA . LEU A 1 417 ? 9.602 -0.295 -3.891 1 96.94 417 LEU A CA 1
ATOM 3093 C C . LEU A 1 417 ? 9.328 1.203 -3.818 1 96.94 417 LEU A C 1
ATOM 3095 O O . LEU A 1 417 ? 10.172 1.974 -3.357 1 96.94 417 LEU A O 1
ATOM 3099 N N . MET A 1 418 ? 8.117 1.574 -4.293 1 97.19 418 MET A N 1
ATOM 3100 C CA . MET A 1 418 ? 7.746 2.984 -4.348 1 97.19 418 MET A CA 1
ATOM 3101 C C . MET A 1 418 ? 6.535 3.262 -3.463 1 97.19 418 MET A C 1
ATOM 3103 O O . MET A 1 418 ? 5.762 2.352 -3.158 1 97.19 418 MET A O 1
ATOM 3107 N N . ILE A 1 419 ? 6.43 4.395 -3.006 1 97.12 419 ILE A N 1
ATOM 3108 C CA . ILE A 1 419 ? 5.246 5.062 -2.484 1 97.12 419 ILE A CA 1
ATOM 3109 C C . ILE A 1 419 ? 5.113 6.449 -3.117 1 97.12 419 ILE A C 1
ATOM 3111 O O . ILE A 1 419 ? 5.68 6.707 -4.184 1 97.12 419 ILE A O 1
ATOM 3115 N N . TYR A 1 420 ? 4.324 7.328 -2.561 1 97.31 420 TYR A N 1
ATOM 3116 C CA . TYR A 1 420 ? 4.199 8.664 -3.137 1 97.31 420 TYR A CA 1
ATOM 3117 C C . TYR A 1 420 ? 4.078 9.719 -2.043 1 97.31 420 TYR A C 1
ATOM 3119 O O . TYR A 1 420 ? 3.939 9.391 -0.864 1 97.31 420 TYR A O 1
ATOM 3127 N N . ARG A 1 421 ? 4.191 10.844 -2.359 1 97.31 421 ARG A N 1
ATOM 3128 C CA . ARG A 1 421 ? 3.865 12.008 -1.546 1 97.31 421 ARG A CA 1
ATOM 3129 C C . ARG A 1 421 ? 3.117 13.055 -2.363 1 97.31 421 ARG A C 1
ATOM 3131 O O . ARG A 1 421 ? 3.203 13.062 -3.594 1 97.31 421 ARG A O 1
ATOM 3138 N N . TYR A 1 422 ? 2.412 13.852 -1.706 1 98.38 422 TYR A N 1
ATOM 3139 C CA . TYR A 1 422 ? 1.735 14.969 -2.355 1 98.38 422 TYR A CA 1
ATOM 3140 C C . TYR A 1 422 ? 2.57 16.234 -2.266 1 98.38 422 TYR A C 1
ATOM 3142 O O . TYR A 1 422 ? 3.184 16.516 -1.23 1 98.38 422 TYR A O 1
ATOM 3150 N N . ARG A 1 423 ? 2.617 16.938 -3.342 1 98.38 423 ARG A N 1
ATOM 3151 C CA . ARG A 1 423 ? 3.309 18.219 -3.408 1 98.38 423 ARG A CA 1
ATOM 3152 C C . ARG A 1 423 ? 2.354 19.344 -3.809 1 98.38 423 ARG A C 1
ATOM 3154 O O . ARG A 1 423 ? 1.635 19.219 -4.805 1 98.38 423 ARG A O 1
ATOM 3161 N N . ILE A 1 424 ? 2.311 20.344 -3.072 1 98.44 424 ILE A N 1
ATOM 3162 C CA . ILE A 1 424 ? 1.561 21.531 -3.469 1 98.44 424 ILE A CA 1
ATOM 3163 C C . ILE A 1 424 ? 2.527 22.656 -3.852 1 98.44 424 ILE A C 1
ATOM 3165 O O . ILE A 1 424 ? 3.498 22.922 -3.139 1 98.44 424 ILE A O 1
ATOM 3169 N N . TYR A 1 425 ? 2.32 23.203 -4.973 1 98.25 425 TYR A N 1
ATOM 3170 C CA . TYR A 1 425 ? 3.014 24.391 -5.461 1 98.25 425 TYR A CA 1
ATOM 3171 C C . TYR A 1 425 ? 2.123 25.625 -5.359 1 98.25 425 TYR A C 1
ATOM 3173 O O . TYR A 1 425 ? 1.13 25.734 -6.078 1 98.25 425 TYR A O 1
ATOM 3181 N N . GLY A 1 426 ? 2.494 26.5 -4.453 1 98.25 426 GLY A N 1
ATOM 3182 C CA . GLY A 1 426 ? 1.697 27.703 -4.25 1 98.25 426 GLY A CA 1
ATOM 3183 C C . GLY A 1 426 ? 2.51 28.984 -4.336 1 98.25 426 GLY A C 1
ATOM 3184 O O . GLY A 1 426 ? 3.68 28.953 -4.723 1 98.25 426 GLY A O 1
ATOM 3185 N N . ASN A 1 427 ? 1.848 30.094 -4.117 1 97.75 427 ASN A N 1
ATOM 3186 C CA . ASN A 1 427 ? 2.422 31.438 -4.105 1 97.75 427 ASN A CA 1
ATOM 3187 C C . ASN A 1 427 ? 1.893 32.25 -2.934 1 97.75 427 ASN A C 1
ATOM 3189 O O . ASN A 1 427 ? 1.412 33.375 -3.123 1 97.75 427 ASN A O 1
ATOM 3193 N N . GLY A 1 428 ? 1.978 31.641 -1.8 1 98.31 428 GLY A N 1
ATOM 3194 C CA . GLY A 1 428 ? 1.499 32.312 -0.598 1 98.31 428 GLY A CA 1
ATOM 3195 C C . GLY A 1 428 ? 0.05 31.984 -0.278 1 98.31 428 GLY A C 1
ATOM 3196 O O . GLY A 1 428 ? -0.609 32.719 0.446 1 98.31 428 GLY A O 1
ATOM 3197 N N . HIS A 1 429 ? -0.439 30.906 -0.765 1 98.31 429 HIS A N 1
ATOM 3198 C CA . HIS A 1 429 ? -1.843 30.531 -0.609 1 98.31 429 HIS A CA 1
ATOM 3199 C C . HIS A 1 429 ? -2.143 30.094 0.818 1 98.31 429 HIS A C 1
ATOM 3201 O O . HIS A 1 429 ? -1.347 29.375 1.428 1 98.31 429 HIS A O 1
ATOM 3207 N N . THR A 1 430 ? -3.213 30.547 1.337 1 98.5 430 THR A N 1
ATOM 3208 C CA . THR A 1 430 ? -3.762 30.188 2.637 1 98.5 430 THR A CA 1
ATOM 3209 C C . THR A 1 430 ? -5.176 29.625 2.486 1 98.5 430 THR A C 1
ATOM 3211 O O . THR A 1 430 ? -5.801 29.781 1.434 1 98.5 430 THR A O 1
ATOM 3214 N N . VAL A 1 431 ? -5.699 28.953 3.469 1 98 431 VAL A N 1
ATOM 3215 C CA . VAL A 1 431 ? -7.004 28.312 3.311 1 98 431 VAL A CA 1
ATOM 3216 C C . VAL A 1 431 ? -8.102 29.281 3.754 1 98 431 VAL A C 1
ATOM 3218 O O . VAL A 1 431 ? -9.273 29.078 3.43 1 98 431 VAL A O 1
ATOM 3221 N N . ALA A 1 432 ? -7.82 30.359 4.469 1 95.75 432 ALA A N 1
ATOM 3222 C CA . ALA A 1 432 ? -8.781 31.281 5.062 1 95.75 432 ALA A CA 1
ATOM 3223 C C . ALA A 1 432 ? -9.766 31.812 4.016 1 95.75 432 ALA A C 1
ATOM 3225 O O . ALA A 1 432 ? -10.977 31.797 4.234 1 95.75 432 ALA A O 1
ATOM 3226 N N . PRO A 1 433 ? -9.289 32.25 2.844 1 95.25 433 PRO A N 1
ATOM 3227 C CA . PRO A 1 433 ? -10.227 32.781 1.847 1 95.25 433 PRO A CA 1
ATOM 3228 C C . PRO A 1 433 ? -11.219 31.719 1.365 1 95.25 433 PRO A C 1
ATOM 3230 O O . PRO A 1 433 ? -12.336 32.062 0.968 1 95.25 433 PRO A O 1
ATOM 3233 N N . TYR A 1 434 ? -10.852 30.484 1.351 1 94.12 434 TYR A N 1
ATOM 3234 C CA . TYR A 1 434 ? -11.734 29.406 0.917 1 94.12 434 TYR A CA 1
ATOM 3235 C C . TYR A 1 434 ? -12.758 29.078 1.997 1 94.12 434 TYR A C 1
ATOM 3237 O O . TYR A 1 434 ? -13.922 28.781 1.696 1 94.12 434 TYR A O 1
ATOM 3245 N N . ASN A 1 435 ? -12.344 29.141 3.244 1 90.69 435 ASN A N 1
ATOM 3246 C CA . ASN A 1 435 ? -13.227 28.875 4.375 1 90.69 435 ASN A CA 1
ATOM 3247 C C . ASN A 1 435 ? -14.344 29.922 4.461 1 90.69 435 ASN A C 1
ATOM 3249 O O . ASN A 1 435 ? -15.477 29.594 4.816 1 90.69 435 ASN A O 1
ATOM 3253 N N . SER A 1 436 ? -14.016 31.188 4.121 1 91.38 436 SER A N 1
ATOM 3254 C CA . SER A 1 436 ? -14.969 32.281 4.223 1 91.38 436 SER A CA 1
ATOM 3255 C C . SER A 1 436 ? -15.867 32.375 2.988 1 91.38 436 SER A C 1
ATOM 3257 O O . SER A 1 436 ? -16.859 33.094 2.977 1 91.38 436 SER A O 1
ATOM 3259 N N . GLY A 1 437 ? -15.43 31.656 1.975 1 90.44 437 GLY A N 1
ATOM 3260 C CA . GLY A 1 437 ? -16.203 31.703 0.74 1 90.44 437 GLY A CA 1
ATOM 3261 C C . GLY A 1 437 ? -15.727 32.781 -0.224 1 90.44 437 GLY A C 1
ATOM 3262 O O . GLY A 1 437 ? -16.297 32.938 -1.308 1 90.44 437 GLY A O 1
ATOM 3263 N N . GLU A 1 438 ? -14.766 33.5 0.171 1 92.56 438 GLU A N 1
ATOM 3264 C CA . GLU A 1 438 ? -14.195 34.531 -0.704 1 92.56 438 GLU A CA 1
ATOM 3265 C C . GLU A 1 438 ? -13.625 33.906 -1.975 1 92.56 438 GLU A C 1
ATOM 3267 O O . GLU A 1 438 ? -13.703 34.5 -3.053 1 92.56 438 GLU A O 1
ATOM 3272 N N . LYS A 1 439 ? -13 32.75 -1.822 1 93.38 439 LYS A N 1
ATOM 3273 C CA . LYS A 1 439 ? -12.477 31.984 -2.947 1 93.38 439 LYS A CA 1
ATOM 3274 C C . LYS A 1 439 ? -13.102 30.594 -3.002 1 93.38 439 LYS A C 1
ATOM 3276 O O . LYS A 1 439 ? -13.609 30.094 -1.993 1 93.38 439 LYS A O 1
ATOM 3281 N N . MET A 1 440 ? -13.094 30.016 -4.18 1 91.38 440 MET A N 1
ATOM 3282 C CA . MET A 1 440 ? -13.547 28.641 -4.395 1 91.38 440 MET A CA 1
ATOM 3283 C C . MET A 1 440 ? -12.477 27.828 -5.105 1 91.38 440 MET A C 1
ATOM 3285 O O . MET A 1 440 ? -11.742 28.344 -5.941 1 91.38 440 MET A O 1
ATOM 3289 N N . TYR A 1 441 ? -12.469 26.625 -4.738 1 91.62 441 TYR A N 1
ATOM 3290 C CA . TYR A 1 441 ? -11.539 25.719 -5.41 1 91.62 441 TYR A CA 1
ATOM 3291 C C . TYR A 1 441 ? -11.969 25.469 -6.848 1 91.62 441 TYR A C 1
ATOM 3293 O O . TYR A 1 441 ? -13.156 25.297 -7.129 1 91.62 441 TYR A O 1
ATOM 3301 N N . CYS A 1 442 ? -11.055 25.5 -7.84 1 87.12 442 CYS A N 1
ATOM 3302 C CA . CYS A 1 442 ? -11.328 25.219 -9.25 1 87.12 442 CYS A CA 1
ATOM 3303 C C . CYS A 1 442 ? -11.273 23.734 -9.531 1 87.12 442 CYS A C 1
ATOM 3305 O O . CYS A 1 442 ? -12.086 23.219 -10.305 1 87.12 442 CYS A O 1
ATOM 3307 N N . ARG A 1 443 ? -10.477 22.969 -9.117 1 83.44 443 ARG A N 1
ATOM 3308 C CA . ARG A 1 443 ? -10.227 21.547 -9.242 1 83.44 443 ARG A CA 1
ATOM 3309 C C . ARG A 1 443 ? -10.18 21.125 -10.703 1 83.44 443 ARG A C 1
ATOM 3311 O O . ARG A 1 443 ? -10.891 20.188 -11.109 1 83.44 443 ARG A O 1
ATOM 3318 N N . GLN A 1 444 ? -9.289 21.688 -11.438 1 89.94 444 GLN A N 1
ATOM 3319 C CA . GLN A 1 444 ? -9.117 21.344 -12.844 1 89.94 444 GLN A CA 1
ATOM 3320 C C . GLN A 1 444 ? -8.047 20.281 -13.031 1 89.94 444 GLN A C 1
ATOM 3322 O O . GLN A 1 444 ? -6.961 20.375 -12.453 1 89.94 444 GLN A O 1
ATOM 3327 N N . GLU A 1 445 ? -8.383 19.344 -13.844 1 90.69 445 GLU A N 1
ATOM 3328 C CA . GLU A 1 445 ? -7.426 18.281 -14.109 1 90.69 445 GLU A CA 1
ATOM 3329 C C . GLU A 1 445 ? -6.262 18.781 -14.961 1 90.69 445 GLU A C 1
ATOM 3331 O O . GLU A 1 445 ? -6.457 19.547 -15.906 1 90.69 445 GLU A O 1
ATOM 3336 N N . ILE A 1 446 ? -5.051 18.391 -14.555 1 92.62 446 ILE A N 1
ATOM 3337 C CA . ILE A 1 446 ? -3.834 18.609 -15.328 1 92.62 446 ILE A CA 1
ATOM 3338 C C . ILE A 1 446 ? -3.348 17.297 -15.93 1 92.62 446 ILE A C 1
ATOM 3340 O O . ILE A 1 446 ? -3.301 16.281 -15.242 1 92.62 446 ILE A O 1
ATOM 3344 N N . SER A 1 447 ? -3.025 17.312 -17.219 1 92.44 447 SER A N 1
ATOM 3345 C CA . SER A 1 447 ? -2.482 16.094 -17.797 1 92.44 447 SER A CA 1
ATOM 3346 C C . SER A 1 447 ? -1.2 15.656 -17.094 1 92.44 447 SER A C 1
ATOM 3348 O O . SER A 1 447 ? -0.386 16.5 -16.703 1 92.44 447 SER A O 1
ATOM 3350 N N . LEU A 1 448 ? -1.038 14.414 -16.969 1 91.25 448 LEU A N 1
ATOM 3351 C CA . LEU A 1 448 ? 0.131 13.891 -16.266 1 91.25 448 LEU A CA 1
ATOM 3352 C C . LEU A 1 448 ? 1.416 14.289 -16.984 1 91.25 448 LEU A C 1
ATOM 3354 O O . LEU A 1 448 ? 2.416 14.609 -16.344 1 91.25 448 LEU A O 1
ATOM 3358 N N . SER A 1 449 ? 1.363 14.258 -18.281 1 91.5 449 SER A N 1
ATOM 3359 C CA . SER A 1 449 ? 2.537 14.648 -19.062 1 91.5 449 SER A CA 1
ATOM 3360 C C . SER A 1 449 ? 2.902 16.109 -18.828 1 91.5 449 SER A C 1
ATOM 3362 O O . SER A 1 449 ? 4.078 16.438 -18.688 1 91.5 449 SER A O 1
ATOM 3364 N N . ASP A 1 450 ? 1.913 16.984 -18.719 1 93.25 450 ASP A N 1
ATOM 3365 C CA . ASP A 1 450 ? 2.15 18.406 -18.453 1 93.25 450 ASP A CA 1
ATOM 3366 C C . ASP A 1 450 ? 2.674 18.625 -17.047 1 93.25 450 ASP A C 1
ATOM 3368 O O . ASP A 1 450 ? 3.594 19.406 -16.828 1 93.25 450 ASP A O 1
ATOM 3372 N N . ALA A 1 451 ? 2.082 17.922 -16.141 1 94.69 451 ALA A N 1
ATOM 3373 C CA . ALA A 1 451 ? 2.498 18.016 -14.742 1 94.69 451 ALA A CA 1
ATOM 3374 C C . ALA A 1 451 ? 3.941 17.562 -14.57 1 94.69 451 ALA A C 1
ATOM 3376 O O . ALA A 1 451 ? 4.715 18.188 -13.844 1 94.69 451 ALA A O 1
ATOM 3377 N N . GLN A 1 452 ? 4.309 16.484 -15.242 1 94.06 452 GLN A N 1
ATOM 3378 C CA . GLN A 1 452 ? 5.656 15.945 -15.148 1 94.06 452 GLN A CA 1
ATOM 3379 C C . GLN A 1 452 ? 6.699 16.969 -15.578 1 94.06 452 GLN A C 1
ATOM 3381 O O . GLN A 1 452 ? 7.777 17.062 -14.984 1 94.06 452 GLN A O 1
ATOM 3386 N N . LYS A 1 453 ? 6.434 17.844 -16.641 1 90.56 453 LYS A N 1
ATOM 3387 C CA . LYS A 1 453 ? 7.336 18.859 -17.172 1 90.56 453 LYS A CA 1
ATOM 3388 C C . LYS A 1 453 ? 7.508 20.016 -16.172 1 90.56 453 LYS A C 1
ATOM 3390 O O . LYS A 1 453 ? 8.5 20.734 -16.234 1 90.56 453 LYS A O 1
ATOM 3395 N N . ARG A 1 454 ? 6.582 20.047 -15.156 1 87.56 454 ARG A N 1
ATOM 3396 C CA . ARG A 1 454 ? 6.555 21.219 -14.281 1 87.56 454 ARG A CA 1
ATOM 3397 C C . ARG A 1 454 ? 7.359 20.953 -13.008 1 87.56 454 ARG A C 1
ATOM 3399 O O . ARG A 1 454 ? 7.711 21.906 -12.289 1 87.56 454 ARG A O 1
ATOM 3406 N N . ILE A 1 455 ? 7.496 19.703 -12.773 1 89.44 455 ILE A N 1
ATOM 3407 C CA . ILE A 1 455 ? 8.133 19.453 -11.484 1 89.44 455 ILE A CA 1
ATOM 3408 C C . ILE A 1 455 ? 9.594 19.062 -11.703 1 89.44 455 ILE A C 1
ATOM 3410 O O . ILE A 1 455 ? 9.938 18.469 -12.734 1 89.44 455 ILE A O 1
ATOM 3414 N N . MET B 1 1 ? -15.312 -16.469 20 1 72.44 1 MET B N 1
ATOM 3415 C CA . MET B 1 1 ? -16.375 -16.984 19.141 1 72.44 1 MET B CA 1
ATOM 3416 C C . MET B 1 1 ? -17.172 -15.852 18.5 1 72.44 1 MET B C 1
ATOM 3418 O O . MET B 1 1 ? -17.391 -15.836 17.297 1 72.44 1 MET B O 1
ATOM 3422 N N . GLU B 1 2 ? -17.359 -14.82 19.312 1 89.31 2 GLU B N 1
ATOM 3423 C CA . GLU B 1 2 ? -18.156 -13.703 18.781 1 89.31 2 GLU B CA 1
ATOM 3424 C C . GLU B 1 2 ? -17.375 -12.898 17.75 1 89.31 2 GLU B C 1
ATOM 3426 O O . GLU B 1 2 ? -17.891 -12.602 16.672 1 89.31 2 GLU B O 1
ATOM 3431 N N . ALA B 1 3 ? -16.156 -12.664 18.047 1 93.69 3 ALA B N 1
ATOM 3432 C CA . ALA B 1 3 ? -15.297 -11.914 17.125 1 93.69 3 ALA B CA 1
ATOM 3433 C C . ALA B 1 3 ? -15.172 -12.641 15.789 1 93.69 3 ALA B C 1
ATOM 3435 O O . ALA B 1 3 ? -15.227 -12.016 14.727 1 93.69 3 ALA B O 1
ATOM 3436 N N . LEU B 1 4 ? -15.008 -13.945 15.852 1 94.88 4 LEU B N 1
ATOM 3437 C CA . LEU B 1 4 ? -14.867 -14.75 14.648 1 94.88 4 LEU B CA 1
ATOM 3438 C C . LEU B 1 4 ? -16.125 -14.664 13.789 1 94.88 4 LEU B C 1
ATOM 3440 O O . LEU B 1 4 ? -16.031 -14.5 12.57 1 94.88 4 LEU B O 1
ATOM 3444 N N . ASN B 1 5 ? -17.234 -14.758 14.398 1 95.81 5 ASN B N 1
ATOM 3445 C CA . ASN B 1 5 ? -18.5 -14.672 13.672 1 95.81 5 ASN B CA 1
ATOM 3446 C C . ASN B 1 5 ? -18.672 -13.32 12.992 1 95.81 5 ASN B C 1
ATOM 3448 O O . ASN B 1 5 ? -19.125 -13.242 11.852 1 95.81 5 ASN B O 1
ATOM 3452 N N . ILE B 1 6 ? -18.344 -12.289 13.695 1 96.81 6 ILE B N 1
ATOM 3453 C CA . ILE B 1 6 ? -18.438 -10.93 13.164 1 96.81 6 ILE B CA 1
ATOM 3454 C C . ILE B 1 6 ? -17.531 -10.789 11.945 1 96.81 6 ILE B C 1
ATOM 3456 O O . ILE B 1 6 ? -17.953 -10.289 10.906 1 96.81 6 ILE B O 1
ATOM 3460 N N . ALA B 1 7 ? -16.328 -11.258 12.109 1 97.06 7 ALA B N 1
ATOM 3461 C CA . ALA B 1 7 ? -15.344 -11.156 11.031 1 97.06 7 ALA B CA 1
ATOM 3462 C C . ALA B 1 7 ? -15.773 -11.984 9.828 1 97.06 7 ALA B C 1
ATOM 3464 O O . ALA B 1 7 ? -15.633 -11.539 8.68 1 97.06 7 ALA B O 1
ATOM 3465 N N . GLN B 1 8 ? -16.25 -13.141 10.062 1 95.56 8 GLN B N 1
ATOM 3466 C CA . GLN B 1 8 ? -16.703 -14.008 8.977 1 95.56 8 GLN B CA 1
ATOM 3467 C C . GLN B 1 8 ? -17.891 -13.406 8.242 1 95.56 8 GLN B C 1
ATOM 3469 O O . GLN B 1 8 ? -17.969 -13.492 7.012 1 95.56 8 GLN B O 1
ATOM 3474 N N . THR B 1 9 ? -18.797 -12.891 8.992 1 96 9 THR B N 1
ATOM 3475 C CA . THR B 1 9 ? -19.953 -12.227 8.391 1 96 9 THR B CA 1
ATOM 3476 C C . THR B 1 9 ? -19.5 -11.078 7.492 1 96 9 THR B C 1
ATOM 3478 O O . THR B 1 9 ? -20 -10.922 6.379 1 96 9 THR B O 1
ATOM 3481 N N . ALA B 1 10 ? -18.578 -10.305 7.984 1 97.12 10 ALA B N 1
ATOM 3482 C CA . ALA B 1 10 ? -18.047 -9.203 7.188 1 97.12 10 ALA B CA 1
ATOM 3483 C C . ALA B 1 10 ? -17.375 -9.727 5.922 1 97.12 10 ALA B C 1
ATOM 3485 O O . ALA B 1 10 ? -17.578 -9.18 4.832 1 97.12 10 ALA B O 1
ATOM 3486 N N . ARG B 1 11 ? -16.578 -10.773 6.047 1 94.94 11 ARG B N 1
ATOM 3487 C CA . ARG B 1 11 ? -15.867 -11.352 4.914 1 94.94 11 ARG B CA 1
ATOM 3488 C C . ARG B 1 11 ? -16.844 -11.844 3.846 1 94.94 11 ARG B C 1
ATOM 3490 O O . ARG B 1 11 ? -16.656 -11.555 2.66 1 94.94 11 ARG B O 1
ATOM 3497 N N . ASN B 1 12 ? -17.812 -12.539 4.262 1 92.19 12 ASN B N 1
ATOM 3498 C CA . ASN B 1 12 ? -18.812 -13.031 3.328 1 92.19 12 ASN B CA 1
ATOM 3499 C C . ASN B 1 12 ? -19.531 -11.891 2.617 1 92.19 12 ASN B C 1
ATOM 3501 O O . ASN B 1 12 ? -19.812 -11.977 1.421 1 92.19 12 ASN B O 1
ATOM 3505 N N . SER B 1 13 ? -19.781 -10.883 3.334 1 94.25 13 SER B N 1
ATOM 3506 C CA . SER B 1 13 ? -20.438 -9.719 2.75 1 94.25 13 SER B CA 1
ATOM 3507 C C . SER B 1 13 ? -19.531 -9.023 1.739 1 94.25 13 SER B C 1
ATOM 3509 O O . SER B 1 13 ? -19.984 -8.602 0.678 1 94.25 13 SER B O 1
ATOM 3511 N N . ALA B 1 14 ? -18.266 -8.93 2.105 1 94.31 14 ALA B N 1
ATOM 3512 C CA . ALA B 1 14 ? -17.297 -8.297 1.217 1 94.31 14 ALA B CA 1
ATOM 3513 C C . ALA B 1 14 ? -17.203 -9.047 -0.111 1 94.31 14 ALA B C 1
ATOM 3515 O O . ALA B 1 14 ? -17.062 -8.422 -1.168 1 94.31 14 ALA B O 1
ATOM 3516 N N . LEU B 1 15 ? -17.25 -10.312 -0.046 1 88.88 15 LEU B N 1
ATOM 3517 C CA . LEU B 1 15 ? -17.172 -11.125 -1.25 1 88.88 15 LEU B CA 1
ATOM 3518 C C . LEU B 1 15 ? -18.328 -10.836 -2.189 1 88.88 15 LEU B C 1
ATOM 3520 O O . LEU B 1 15 ? -18.156 -10.781 -3.408 1 88.88 15 LEU B O 1
ATOM 3524 N N . VAL B 1 16 ? -19.438 -10.586 -1.633 1 88.44 16 VAL B N 1
ATOM 3525 C CA . VAL B 1 16 ? -20.625 -10.258 -2.418 1 88.44 16 VAL B CA 1
ATOM 3526 C C . VAL B 1 16 ? -20.484 -8.852 -2.996 1 88.44 16 VAL B C 1
ATOM 3528 O O . VAL B 1 16 ? -20.75 -8.625 -4.18 1 88.44 16 VAL B O 1
ATOM 3531 N N . LEU B 1 17 ? -19.984 -7.953 -2.248 1 92.12 17 LEU B N 1
ATOM 3532 C CA . LEU B 1 17 ? -19.906 -6.547 -2.625 1 92.12 17 LEU B CA 1
ATOM 3533 C C . LEU B 1 17 ? -18.859 -6.332 -3.705 1 92.12 17 LEU B C 1
ATOM 3535 O O . LEU B 1 17 ? -18.922 -5.355 -4.457 1 92.12 17 LEU B O 1
ATOM 3539 N N . GLN B 1 18 ? -17.906 -7.18 -3.732 1 88.25 18 GLN B N 1
ATOM 3540 C CA . GLN B 1 18 ? -16.812 -7.023 -4.68 1 88.25 18 GLN B CA 1
ATOM 3541 C C . GLN B 1 18 ? -17.328 -7.016 -6.117 1 88.25 18 GLN B C 1
ATOM 3543 O O . GLN B 1 18 ? -16.688 -6.449 -7.008 1 88.25 18 GLN B O 1
ATOM 3548 N N . SER B 1 19 ? -18.453 -7.574 -6.355 1 86.12 19 SER B N 1
ATOM 3549 C CA . SER B 1 19 ? -19 -7.641 -7.703 1 86.12 19 SER B CA 1
ATOM 3550 C C . SER B 1 19 ? -20.266 -6.797 -7.828 1 86.12 19 SER B C 1
ATOM 3552 O O . SER B 1 19 ? -20.969 -6.859 -8.844 1 86.12 19 SER B O 1
ATOM 3554 N N . ALA B 1 20 ? -20.531 -6.055 -6.773 1 91.19 20 ALA B N 1
ATOM 3555 C CA . ALA B 1 20 ? -21.734 -5.211 -6.809 1 91.19 20 ALA B CA 1
ATOM 3556 C C . ALA B 1 20 ? -21.562 -4.078 -7.816 1 91.19 20 ALA B C 1
ATOM 3558 O O . ALA B 1 20 ? -20.484 -3.496 -7.941 1 91.19 20 ALA B O 1
ATOM 3559 N N . SER B 1 21 ? -22.609 -3.76 -8.531 1 92.06 21 SER B N 1
ATOM 3560 C CA . SER B 1 21 ? -22.578 -2.656 -9.484 1 92.06 21 SER B CA 1
ATOM 3561 C C . SER B 1 21 ? -22.578 -1.308 -8.773 1 92.06 21 SER B C 1
ATOM 3563 O O . SER B 1 21 ? -23 -1.21 -7.621 1 92.06 21 SER B O 1
ATOM 3565 N N . ASN B 1 22 ? -22.125 -0.347 -9.484 1 94.44 22 ASN B N 1
ATOM 3566 C CA . ASN B 1 22 ? -22.172 1.011 -8.961 1 94.44 22 ASN B CA 1
ATOM 3567 C C . ASN B 1 22 ? -23.609 1.421 -8.609 1 94.44 22 ASN B C 1
ATOM 3569 O O . ASN B 1 22 ? -23.844 2.066 -7.586 1 94.44 22 ASN B O 1
ATOM 3573 N N . GLN B 1 23 ? -24.547 1.036 -9.43 1 94.75 23 GLN B N 1
ATOM 3574 C CA . GLN B 1 23 ? -25.953 1.372 -9.219 1 94.75 23 GLN B CA 1
ATOM 3575 C C . GLN B 1 23 ? -26.469 0.762 -7.918 1 94.75 23 GLN B C 1
ATOM 3577 O O . GLN B 1 23 ? -27.141 1.435 -7.137 1 94.75 23 GLN B O 1
ATOM 3582 N N . LEU B 1 24 ? -26.156 -0.481 -7.715 1 93.94 24 LEU B N 1
ATOM 3583 C CA . LEU B 1 24 ? -26.609 -1.149 -6.5 1 93.94 24 LEU B CA 1
ATOM 3584 C C . LEU B 1 24 ? -26.047 -0.465 -5.262 1 93.94 24 LEU B C 1
ATOM 3586 O O . LEU B 1 24 ? -26.75 -0.249 -4.281 1 93.94 24 LEU B O 1
ATOM 3590 N N . LYS B 1 25 ? -24.797 -0.145 -5.289 1 95.75 25 LYS B N 1
ATOM 3591 C CA . LYS B 1 25 ? -24.156 0.522 -4.16 1 95.75 25 LYS B CA 1
ATOM 3592 C C . LYS B 1 25 ? -24.75 1.904 -3.922 1 95.75 25 LYS B C 1
ATOM 3594 O O . LYS B 1 25 ? -25.016 2.281 -2.777 1 95.75 25 LYS B O 1
ATOM 3599 N N . ASN B 1 26 ? -24.969 2.645 -4.996 1 96.44 26 ASN B N 1
ATOM 3600 C CA . ASN B 1 26 ? -25.594 3.957 -4.875 1 96.44 26 ASN B CA 1
ATOM 3601 C C . ASN B 1 26 ? -27.016 3.854 -4.328 1 96.44 26 ASN B C 1
ATOM 3603 O O . ASN B 1 26 ? -27.438 4.688 -3.523 1 96.44 26 ASN B O 1
ATOM 3607 N N . ASP B 1 27 ? -27.719 2.844 -4.781 1 95.44 27 ASP B N 1
ATOM 3608 C CA . ASP B 1 27 ? -29.062 2.625 -4.262 1 95.44 27 ASP B CA 1
ATOM 3609 C C . ASP B 1 27 ? -29.031 2.375 -2.756 1 95.44 27 ASP B C 1
ATOM 3611 O O . ASP B 1 27 ? -29.891 2.885 -2.025 1 95.44 27 ASP B O 1
ATOM 3615 N N . ALA B 1 28 ? -28.125 1.564 -2.352 1 96.12 28 ALA B N 1
ATOM 3616 C CA . ALA B 1 28 ? -27.984 1.315 -0.919 1 96.12 28 ALA B CA 1
ATOM 3617 C C . ALA B 1 28 ? -27.75 2.617 -0.156 1 96.12 28 ALA B C 1
ATOM 3619 O O . ALA B 1 28 ? -28.375 2.846 0.891 1 96.12 28 ALA B O 1
ATOM 3620 N N . LEU B 1 29 ? -26.922 3.496 -0.67 1 97.25 29 LEU B N 1
ATOM 3621 C CA . LEU B 1 29 ? -26.609 4.766 -0.019 1 97.25 29 LEU B CA 1
ATOM 3622 C C . LEU B 1 29 ? -27.828 5.68 0.008 1 97.25 29 LEU B C 1
ATOM 3624 O O . LEU B 1 29 ? -28.031 6.41 0.979 1 97.25 29 LEU B O 1
ATOM 3628 N N . LEU B 1 30 ? -28.594 5.633 -1.038 1 96.94 30 LEU B N 1
ATOM 3629 C CA . LEU B 1 30 ? -29.828 6.418 -1.067 1 96.94 30 LEU B CA 1
ATOM 3630 C C . LEU B 1 30 ? -30.812 5.934 -0.002 1 96.94 30 LEU B C 1
ATOM 3632 O O . LEU B 1 30 ? -31.469 6.746 0.656 1 96.94 30 LEU B O 1
ATOM 3636 N N . HIS B 1 31 ? -30.891 4.625 0.153 1 96.31 31 HIS B N 1
ATOM 3637 C CA . HIS B 1 31 ? -31.734 4.066 1.195 1 96.31 31 HIS B CA 1
ATOM 3638 C C . HIS B 1 31 ? -31.25 4.473 2.582 1 96.31 31 HIS B C 1
ATOM 3640 O O . HIS B 1 31 ? -32.062 4.789 3.459 1 96.31 31 HIS B O 1
ATOM 3646 N N . ILE B 1 32 ? -30.016 4.453 2.736 1 97.19 32 ILE B N 1
ATOM 3647 C CA . ILE B 1 32 ? -29.438 4.863 4.008 1 97.19 32 ILE B CA 1
ATOM 3648 C C . ILE B 1 32 ? -29.734 6.336 4.262 1 97.19 32 ILE B C 1
ATOM 3650 O O . ILE B 1 32 ? -30.156 6.711 5.359 1 97.19 32 ILE B O 1
ATOM 3654 N N . HIS B 1 33 ? -29.469 7.152 3.223 1 98.12 33 HIS B N 1
ATOM 3655 C CA . HIS B 1 33 ? -29.781 8.57 3.324 1 98.12 33 HIS B CA 1
ATOM 3656 C C . HIS B 1 33 ? -31.234 8.797 3.752 1 98.12 33 HIS B C 1
ATOM 3658 O O . HIS B 1 33 ? -31.5 9.57 4.672 1 98.12 33 HIS B O 1
ATOM 3664 N N . ALA B 1 34 ? -32.156 8.133 3.146 1 97.62 34 ALA B N 1
ATOM 3665 C CA . ALA B 1 34 ? -33.594 8.266 3.436 1 97.62 34 ALA B CA 1
ATOM 3666 C C . ALA B 1 34 ? -33.906 7.816 4.859 1 97.62 34 ALA B C 1
ATOM 3668 O O . ALA B 1 34 ? -34.688 8.461 5.559 1 97.62 34 ALA B O 1
ATOM 3669 N N . ALA B 1 35 ? -33.312 6.707 5.242 1 97.62 35 ALA B N 1
ATOM 3670 C CA . ALA B 1 35 ? -33.531 6.188 6.59 1 97.62 35 ALA B CA 1
ATOM 3671 C C . ALA B 1 35 ? -33.031 7.168 7.648 1 97.62 35 ALA B C 1
ATOM 3673 O O . ALA B 1 35 ? -33.719 7.398 8.656 1 97.62 35 ALA B O 1
ATOM 3674 N N . LEU B 1 36 ? -31.875 7.707 7.441 1 98.44 36 LEU B N 1
ATOM 3675 C CA . LEU B 1 36 ? -31.312 8.68 8.375 1 98.44 36 LEU B CA 1
ATOM 3676 C C . LEU B 1 36 ? -32.219 9.914 8.461 1 98.44 36 LEU B C 1
ATOM 3678 O O . LEU B 1 36 ? -32.5 10.406 9.555 1 98.44 36 LEU B O 1
ATOM 3682 N N . LYS B 1 37 ? -32.594 10.398 7.297 1 98.19 37 LYS B N 1
ATOM 3683 C CA . LYS B 1 37 ? -33.469 11.578 7.242 1 98.19 37 LYS B CA 1
ATOM 3684 C C . LYS B 1 37 ? -34.781 11.336 7.973 1 98.19 37 LYS B C 1
ATOM 3686 O O . LYS B 1 37 ? -35.219 12.18 8.75 1 98.19 37 LYS B O 1
ATOM 3691 N N . ALA B 1 38 ? -35.344 10.227 7.801 1 97.81 38 ALA B N 1
ATOM 3692 C CA . ALA B 1 38 ? -36.656 9.875 8.383 1 97.81 38 ALA B CA 1
ATOM 3693 C C . ALA B 1 38 ? -36.531 9.711 9.898 1 97.81 38 ALA B C 1
ATOM 3695 O O . ALA B 1 38 ? -37.531 9.898 10.617 1 97.81 38 ALA B O 1
ATOM 3696 N N . ASN B 1 39 ? -35.406 9.367 10.359 1 98.06 39 ASN B N 1
ATOM 3697 C CA . ASN B 1 39 ? -35.25 9.078 11.781 1 98.06 39 ASN B CA 1
ATOM 3698 C C . ASN B 1 39 ? -34.406 10.148 12.469 1 98.06 39 ASN B C 1
ATOM 3700 O O . ASN B 1 39 ? -33.781 9.883 13.508 1 98.06 39 ASN B O 1
ATOM 3704 N N . LYS B 1 40 ? -34.312 11.32 11.922 1 97.88 40 LYS B N 1
ATOM 3705 C CA . LYS B 1 40 ? -33.469 12.414 12.445 1 97.88 40 LYS B CA 1
ATOM 3706 C C . LYS B 1 40 ? -33.781 12.672 13.922 1 97.88 40 LYS B C 1
ATOM 3708 O O . LYS B 1 40 ? -32.844 12.727 14.734 1 97.88 40 LYS B O 1
ATOM 3713 N N . ASP B 1 41 ? -35.031 12.727 14.305 1 97.5 41 ASP B N 1
ATOM 3714 C CA . ASP B 1 41 ? -35.406 13.07 15.672 1 97.5 41 ASP B CA 1
ATOM 3715 C C . ASP B 1 41 ? -34.969 12 16.656 1 97.5 41 ASP B C 1
ATOM 3717 O O . ASP B 1 41 ? -34.438 12.32 17.734 1 97.5 41 ASP B O 1
ATOM 3721 N N . SER B 1 42 ? -35.188 10.781 16.266 1 97.88 42 SER B N 1
ATOM 3722 C CA . SER B 1 42 ? -34.75 9.68 17.141 1 97.88 42 SER B CA 1
ATOM 3723 C C . SER B 1 42 ? -33.25 9.648 17.297 1 97.88 42 SER B C 1
ATOM 3725 O O . SER B 1 42 ? -32.75 9.375 18.391 1 97.88 42 SER B O 1
ATOM 3727 N N . ILE B 1 43 ? -32.5 9.883 16.25 1 98.25 43 ILE B N 1
ATOM 3728 C CA . ILE B 1 43 ? -31.047 9.891 16.281 1 98.25 43 ILE B CA 1
ATOM 3729 C C . ILE B 1 43 ? -30.547 11.016 17.188 1 98.25 43 ILE B C 1
ATOM 3731 O O . ILE B 1 43 ? -29.688 10.805 18.031 1 98.25 43 ILE B O 1
ATOM 3735 N N . LEU B 1 44 ? -31.156 12.203 17.031 1 97.94 44 LEU B N 1
ATOM 3736 C CA . LEU B 1 44 ? -30.734 13.359 17.828 1 97.94 44 LEU B CA 1
ATOM 3737 C C . LEU B 1 44 ? -31.109 13.172 19.297 1 97.94 44 LEU B C 1
ATOM 3739 O O . LEU B 1 44 ? -30.391 13.633 20.188 1 97.94 44 LEU B O 1
ATOM 3743 N N . ALA B 1 45 ? -32.25 12.508 19.531 1 97.88 45 ALA B N 1
ATOM 3744 C CA . ALA B 1 45 ? -32.594 12.18 20.906 1 97.88 45 ALA B CA 1
ATOM 3745 C C . ALA B 1 45 ? -31.578 11.266 21.547 1 97.88 45 ALA B C 1
ATOM 3747 O O . ALA B 1 45 ? -31.203 11.453 22.703 1 97.88 45 ALA B O 1
ATOM 3748 N N . ALA B 1 46 ? -31.172 10.266 20.797 1 98.06 46 ALA B N 1
ATOM 3749 C CA . ALA B 1 46 ? -30.109 9.383 21.281 1 98.06 46 ALA B CA 1
ATOM 3750 C C . ALA B 1 46 ? -28.828 10.156 21.531 1 98.06 46 ALA B C 1
ATOM 3752 O O . ALA B 1 46 ? -28.125 9.898 22.516 1 98.06 46 ALA B O 1
ATOM 3753 N N . ASN B 1 47 ? -28.5 11.086 20.625 1 97.88 47 ASN B N 1
ATOM 3754 C CA . ASN B 1 47 ? -27.297 11.898 20.781 1 97.88 47 ASN B CA 1
ATOM 3755 C C . ASN B 1 47 ? -27.344 12.758 22.031 1 97.88 47 ASN B C 1
ATOM 3757 O O . ASN B 1 47 ? -26.344 12.945 22.703 1 97.88 47 ASN B O 1
ATOM 3761 N N . ARG B 1 48 ? -28.516 13.242 22.344 1 96.56 48 ARG B N 1
ATOM 3762 C CA . ARG B 1 48 ? -28.688 14.047 23.547 1 96.56 48 ARG B CA 1
ATOM 3763 C C . ARG B 1 48 ? -28.375 13.234 24.797 1 96.56 48 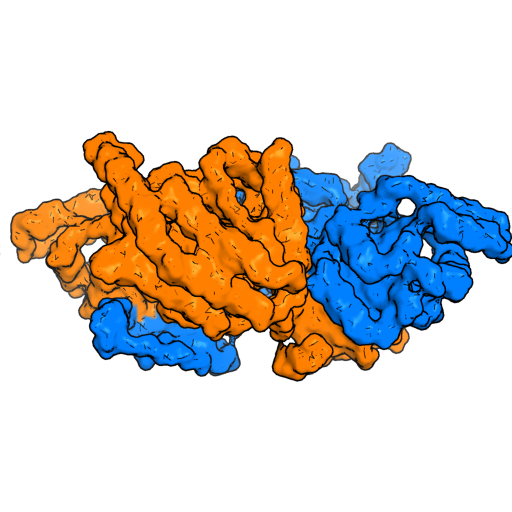ARG B C 1
ATOM 3765 O O . ARG B 1 48 ? -27.828 13.766 25.766 1 96.56 48 ARG B O 1
ATOM 3772 N N . LEU B 1 49 ? -28.766 12.023 24.797 1 96.94 49 LEU B N 1
ATOM 3773 C CA . LEU B 1 49 ? -28.453 11.156 25.938 1 96.94 49 LEU B CA 1
ATOM 3774 C C . LEU B 1 49 ? -26.953 11.023 26.125 1 96.94 49 LEU B C 1
ATOM 3776 O O . LEU B 1 49 ? -26.453 11.078 27.25 1 96.94 49 LEU B O 1
ATOM 3780 N N . ASP B 1 50 ? -26.234 10.797 25.031 1 96.44 50 ASP B N 1
ATOM 3781 C CA . ASP B 1 50 ? -24.766 10.719 25.078 1 96.44 50 ASP B CA 1
ATOM 3782 C C . ASP B 1 50 ? -24.172 12.023 25.578 1 96.44 50 ASP B C 1
ATOM 3784 O O . ASP B 1 50 ? -23.25 12.016 26.406 1 96.44 50 ASP B O 1
ATOM 3788 N N . LEU B 1 51 ? -24.703 13.125 25.109 1 95.5 51 LEU B N 1
ATOM 3789 C CA . LEU B 1 51 ? -24.172 14.438 25.469 1 95.5 51 LEU B CA 1
ATOM 3790 C C . LEU B 1 51 ? -24.375 14.719 26.953 1 95.5 51 LEU B C 1
ATOM 3792 O O . LEU B 1 51 ? -23.5 15.281 27.609 1 95.5 51 LEU B O 1
ATOM 3796 N N . GLU B 1 52 ? -25.469 14.305 27.438 1 94.94 52 GLU B N 1
ATOM 3797 C CA . GLU B 1 52 ? -25.75 14.492 28.844 1 94.94 52 GLU B CA 1
ATOM 3798 C C . GLU B 1 52 ? -24.766 13.711 29.719 1 94.94 52 GLU B C 1
ATOM 3800 O O . GLU B 1 52 ? -24.234 14.242 30.703 1 94.94 52 GLU B O 1
ATOM 3805 N N . LYS B 1 53 ? -24.594 12.555 29.328 1 93.56 53 LYS B N 1
ATOM 3806 C CA . LYS B 1 53 ? -23.641 11.734 30.047 1 93.56 53 LYS B CA 1
ATOM 3807 C C . LYS B 1 53 ? -22.234 12.305 29.938 1 93.56 53 LYS B C 1
ATOM 3809 O O . LYS B 1 53 ? -21.469 12.297 30.906 1 93.56 53 LYS B O 1
ATOM 3814 N N . ALA B 1 54 ? -21.891 12.75 28.734 1 93.19 54 ALA B N 1
ATOM 3815 C CA . ALA B 1 54 ? -20.562 13.258 28.438 1 93.19 54 ALA B CA 1
ATOM 3816 C C . ALA B 1 54 ? -20.297 14.562 29.188 1 93.19 54 ALA B C 1
ATOM 3818 O O . ALA B 1 54 ? -19.156 14.852 29.562 1 93.19 54 ALA B O 1
ATOM 3819 N N . LYS B 1 55 ? -21.312 15.352 29.406 1 92.12 55 LYS B N 1
ATOM 3820 C CA . LYS B 1 55 ? -21.172 16.594 30.156 1 92.12 55 LYS B CA 1
ATOM 3821 C C . LYS B 1 55 ? -20.609 16.328 31.562 1 92.12 55 LYS B C 1
ATOM 3823 O O . LYS B 1 55 ? -19.734 17.062 32.031 1 92.12 55 LYS B O 1
ATOM 3828 N N . ALA B 1 56 ? -21.125 15.328 32.125 1 90.94 56 ALA B N 1
ATOM 3829 C CA . ALA B 1 56 ? -20.656 14.945 33.438 1 90.94 56 ALA B CA 1
ATOM 3830 C C . ALA B 1 56 ? -19.203 14.492 33.406 1 90.94 56 ALA B C 1
ATOM 3832 O O . ALA B 1 56 ? -18.422 14.797 34.312 1 90.94 56 ALA B O 1
ATOM 3833 N N . GLN B 1 57 ? -18.875 13.844 32.375 1 89.56 57 GLN B N 1
ATOM 3834 C CA . GLN B 1 57 ? -17.516 13.344 32.219 1 89.56 57 GLN B CA 1
ATOM 3835 C C . GLN B 1 57 ? -16.531 14.484 31.953 1 89.56 57 GLN B C 1
ATOM 3837 O O . GLN B 1 57 ? -15.375 14.422 32.375 1 89.56 57 GLN B O 1
ATOM 3842 N N . VAL B 1 58 ? -16.906 15.477 31.266 1 88.5 58 VAL B N 1
ATOM 3843 C CA . VAL B 1 58 ? -16.078 16.656 31.047 1 88.5 58 VAL B CA 1
ATOM 3844 C C . VAL B 1 58 ? -15.828 17.375 32.375 1 88.5 58 VAL B C 1
ATOM 3846 O O . VAL B 1 58 ? -14.695 17.781 32.656 1 88.5 58 VAL B O 1
ATOM 3849 N N . ALA B 1 59 ? -16.844 17.469 33.188 1 89.25 59 ALA B N 1
ATOM 3850 C CA . ALA B 1 59 ? -16.75 18.141 34.469 1 89.25 59 ALA B CA 1
ATOM 3851 C C . ALA B 1 59 ? -15.773 17.438 35.406 1 89.25 59 ALA B C 1
ATOM 3853 O O . ALA B 1 59 ? -15.047 18.094 36.156 1 89.25 59 ALA B O 1
ATOM 3854 N N . ASP B 1 60 ? -15.719 16.172 35.25 1 89 60 ASP B N 1
ATOM 3855 C CA . ASP B 1 60 ? -14.844 15.43 36.125 1 89 60 ASP B CA 1
ATOM 3856 C C . ASP B 1 60 ? -13.484 15.164 35.469 1 89 60 ASP B C 1
ATOM 3858 O O . ASP B 1 60 ? -12.625 14.516 36.062 1 89 60 ASP B O 1
ATOM 3862 N N . GLY B 1 61 ? -13.289 15.594 34.25 1 83.88 61 GLY B N 1
ATOM 3863 C CA . GLY B 1 61 ? -11.992 15.578 33.594 1 83.88 61 GLY B CA 1
ATOM 3864 C C . GLY B 1 61 ? -11.727 14.289 32.844 1 83.88 61 GLY B C 1
ATOM 3865 O O . GLY B 1 61 ? -10.656 14.125 32.25 1 83.88 61 GLY B O 1
ATOM 3866 N N . SER B 1 62 ? -12.633 13.391 32.781 1 83.69 62 SER B N 1
ATOM 3867 C CA . SER B 1 62 ? -12.414 12.094 32.156 1 83.69 62 SER B CA 1
ATOM 3868 C C . SER B 1 62 ? -12.609 12.188 30.641 1 83.69 62 SER B C 1
ATOM 3870 O O . SER B 1 62 ? -12.219 11.273 29.906 1 83.69 62 SER B O 1
ATOM 3872 N N . LEU B 1 63 ? -13.227 13.25 30.25 1 85 63 LEU B N 1
ATOM 3873 C CA . LEU B 1 63 ? -13.391 13.539 28.828 1 85 63 LEU B CA 1
ATOM 3874 C C . LEU B 1 63 ? -12.977 14.969 28.516 1 85 63 LEU B C 1
ATOM 3876 O O . LEU B 1 63 ? -13.328 15.898 29.25 1 85 63 LEU B O 1
ATOM 3880 N N . SER B 1 64 ? -12.219 15.109 27.469 1 81.69 64 SER B N 1
ATOM 3881 C CA . SER B 1 64 ? -11.781 16.453 27.094 1 81.69 64 SER B CA 1
ATOM 3882 C C . SER B 1 64 ? -12.906 17.25 26.469 1 81.69 64 SER B C 1
ATOM 3884 O O . SER B 1 64 ? -13.844 16.672 25.906 1 81.69 64 SER B O 1
ATOM 3886 N N . ALA B 1 65 ? -12.812 18.578 26.562 1 81.12 65 ALA B N 1
ATOM 3887 C CA . ALA B 1 65 ? -13.789 19.469 25.938 1 81.12 65 ALA B CA 1
ATOM 3888 C C . ALA B 1 65 ? -13.812 19.281 24.422 1 81.12 65 ALA B C 1
ATOM 3890 O O . ALA B 1 65 ? -14.867 19.375 23.797 1 81.12 65 ALA B O 1
ATOM 3891 N N . SER B 1 66 ? -12.695 18.984 23.891 1 77 66 SER B N 1
ATOM 3892 C CA . SER B 1 66 ? -12.586 18.781 22.438 1 77 66 SER B CA 1
ATOM 3893 C C . SER B 1 66 ? -13.344 17.547 22 1 77 66 SER B C 1
ATOM 3895 O O . SER B 1 66 ? -14.078 17.578 21 1 77 66 SER B O 1
ATOM 3897 N N . LEU B 1 67 ? -13.203 16.531 22.734 1 81.81 67 LEU B N 1
ATOM 3898 C CA . LEU B 1 67 ? -13.898 15.297 22.406 1 81.81 67 LEU B CA 1
ATOM 3899 C C . LEU B 1 67 ? -15.406 15.469 22.562 1 81.81 67 LEU B C 1
ATOM 3901 O O . LEU B 1 67 ? -16.188 14.906 21.781 1 81.81 67 LEU B O 1
ATOM 3905 N N . PHE B 1 68 ? -15.781 16.281 23.562 1 88.38 68 PHE B N 1
ATOM 3906 C CA . PHE B 1 68 ? -17.203 16.562 23.797 1 88.38 68 PHE B CA 1
ATOM 3907 C C . PHE B 1 68 ? -17.812 17.266 22.609 1 88.38 68 PHE B C 1
ATOM 3909 O O . PHE B 1 68 ? -18.922 16.922 22.172 1 88.38 68 PHE B O 1
ATOM 3916 N N . LYS B 1 69 ? -17.141 18.188 22.094 1 84.81 69 LYS B N 1
ATOM 3917 C CA . LYS B 1 69 ? -17.656 18.938 20.938 1 84.81 69 LYS B CA 1
ATOM 3918 C C . LYS B 1 69 ? -17.859 18.016 19.734 1 84.81 69 LYS B C 1
ATOM 3920 O O . LYS B 1 69 ? -18.797 18.219 18.969 1 84.81 69 LYS B O 1
ATOM 3925 N N . ARG B 1 70 ? -17.062 17.094 19.625 1 86.56 70 ARG B N 1
ATOM 3926 C CA . ARG B 1 70 ? -17.109 16.172 18.5 1 86.56 70 ARG B CA 1
ATOM 3927 C C . ARG B 1 70 ? -18.281 15.211 18.625 1 86.56 70 ARG B C 1
ATOM 3929 O O . ARG B 1 70 ? -18.75 14.641 17.641 1 86.56 70 ARG B O 1
ATOM 3936 N N . LEU B 1 71 ? -18.734 15.023 19.828 1 92.31 71 LEU B N 1
ATOM 3937 C CA . LEU B 1 71 ? -19.812 14.086 20.125 1 92.31 71 LEU B CA 1
ATOM 3938 C C . LEU B 1 71 ? -21.156 14.625 19.609 1 92.31 71 LEU B C 1
ATOM 3940 O O . LEU B 1 71 ? -22.078 13.852 19.375 1 92.31 71 LEU B O 1
ATOM 3944 N N . ASP B 1 72 ? -21.188 15.914 19.438 1 93.75 72 ASP B N 1
ATOM 3945 C CA . ASP B 1 72 ? -22.438 16.562 19.062 1 93.75 72 ASP B CA 1
ATOM 3946 C C . ASP B 1 72 ? -22.766 16.297 17.594 1 93.75 72 ASP B C 1
ATOM 3948 O O . ASP B 1 72 ? -21.984 16.641 16.703 1 93.75 72 ASP B O 1
ATOM 3952 N N . LEU B 1 73 ? -23.969 15.758 17.297 1 94.88 73 LEU B N 1
ATOM 3953 C CA . LEU B 1 73 ? -24.406 15.445 15.945 1 94.88 73 LEU B CA 1
ATOM 3954 C C . LEU B 1 73 ? -25.312 16.562 15.398 1 94.88 73 LEU B C 1
ATOM 3956 O O . LEU B 1 73 ? -25.531 16.641 14.188 1 94.88 73 LEU B O 1
ATOM 3960 N N . ALA B 1 74 ? -25.891 17.234 16.25 1 92.25 74 ALA B N 1
ATOM 3961 C CA . ALA B 1 74 ? -26.859 18.234 15.844 1 92.25 74 ALA B CA 1
ATOM 3962 C C . ALA B 1 74 ? -26.156 19.5 15.344 1 92.25 74 ALA B C 1
ATOM 3964 O O . ALA B 1 74 ? -26.297 19.875 14.18 1 92.25 74 ALA B O 1
ATOM 3965 N N . GLY B 1 75 ? -25.203 20.031 16.094 1 85.88 75 GLY B N 1
ATOM 3966 C CA . GLY B 1 75 ? -24.609 21.344 15.82 1 85.88 75 GLY B CA 1
ATOM 3967 C C . GLY B 1 75 ? -25.609 22.469 15.898 1 85.88 75 GLY B C 1
ATOM 3968 O O . GLY B 1 75 ? -26.766 22.281 16.297 1 85.88 75 GLY B O 1
ATOM 3969 N N . PRO B 1 76 ? -25.219 23.672 15.547 1 84.56 76 PRO B N 1
ATOM 3970 C CA . PRO B 1 76 ? -26.156 24.797 15.531 1 84.56 76 PRO B CA 1
ATOM 3971 C C . PRO B 1 76 ? -27.312 24.578 14.555 1 84.56 76 PRO B C 1
ATOM 3973 O O . PRO B 1 76 ? -27.094 24.312 13.375 1 84.56 76 PRO B O 1
ATOM 3976 N N . SER B 1 77 ? -28.578 24.656 14.953 1 87.44 77 SER B N 1
ATOM 3977 C CA . SER B 1 77 ? -29.797 24.469 14.164 1 87.44 77 SER B CA 1
ATOM 3978 C C . SER B 1 77 ? -29.719 23.203 13.32 1 87.44 77 SER B C 1
ATOM 3980 O O . SER B 1 77 ? -30.047 23.219 12.133 1 87.44 77 SER B O 1
ATOM 3982 N N . ASP B 1 78 ? -29.047 22.141 13.781 1 87.75 78 ASP B N 1
ATOM 3983 C CA . ASP B 1 78 ? -28.969 20.812 13.188 1 87.75 78 ASP B CA 1
ATOM 3984 C C . ASP B 1 78 ? -28.062 20.812 11.961 1 87.75 78 ASP B C 1
ATOM 3986 O O . ASP B 1 78 ? -28.156 19.922 11.109 1 87.75 78 ASP B O 1
ATOM 3990 N N . SER B 1 79 ? -27.25 21.734 11.852 1 89.75 79 SER B N 1
ATOM 3991 C CA . SER B 1 79 ? -26.406 21.906 10.68 1 89.75 79 SER B CA 1
ATOM 3992 C C . SER B 1 79 ? -25.453 20.719 10.508 1 89.75 79 SER B C 1
ATOM 3994 O O . SER B 1 79 ? -25.172 20.312 9.383 1 89.75 79 SER B O 1
ATOM 3996 N N . LYS B 1 80 ? -25 20.203 11.586 1 92.06 80 LYS B N 1
ATOM 3997 C CA . LYS B 1 80 ? -24.094 19.078 11.516 1 92.06 80 LYS B CA 1
ATOM 3998 C C . LYS B 1 80 ? -24.797 17.828 10.969 1 92.06 80 LYS B C 1
ATOM 4000 O O . LYS B 1 80 ? -24.219 17.094 10.18 1 92.06 80 LYS B O 1
ATOM 4005 N N . PHE B 1 81 ? -26 17.625 11.445 1 96.19 81 PHE B N 1
ATOM 4006 C CA . PHE B 1 81 ? -26.766 16.484 10.969 1 96.19 81 PHE B CA 1
ATOM 4007 C C . PHE B 1 81 ? -27.094 16.625 9.492 1 96.19 81 PHE B C 1
ATOM 4009 O O . PHE B 1 81 ? -27.016 15.656 8.734 1 96.19 81 PHE B O 1
ATOM 4016 N N . ASP B 1 82 ? -27.422 17.844 9.086 1 95.94 82 ASP B N 1
ATOM 4017 C CA . ASP B 1 82 ? -27.703 18.094 7.68 1 95.94 82 ASP B CA 1
ATOM 4018 C C . ASP B 1 82 ? -26.469 17.875 6.816 1 95.94 82 ASP B C 1
ATOM 4020 O O . ASP B 1 82 ? -26.562 17.344 5.707 1 95.94 82 ASP B O 1
ATOM 4024 N N . ALA B 1 83 ? -25.375 18.281 7.32 1 92.62 83 ALA B N 1
ATOM 4025 C CA . ALA B 1 83 ? -24.109 18.047 6.621 1 92.62 83 ALA B CA 1
ATOM 4026 C C . ALA B 1 83 ? -23.812 16.562 6.488 1 92.62 83 ALA B C 1
ATOM 4028 O O . ALA B 1 83 ? -23.266 16.109 5.477 1 92.62 83 ALA B O 1
ATOM 4029 N N . LEU B 1 84 ? -24.141 15.875 7.508 1 94.81 84 LEU B N 1
ATOM 4030 C CA . LEU B 1 84 ? -23.984 14.43 7.504 1 94.81 84 LEU B CA 1
ATOM 4031 C C . LEU B 1 84 ? -24.812 13.797 6.387 1 94.81 84 LEU B C 1
ATOM 4033 O O . LEU B 1 84 ? -24.312 12.945 5.645 1 94.81 84 LEU B O 1
ATOM 4037 N N . LEU B 1 85 ? -26.031 14.25 6.25 1 97.19 85 LEU B N 1
ATOM 4038 C CA . LEU B 1 85 ? -26.906 13.742 5.203 1 97.19 85 LEU B CA 1
ATOM 4039 C C . LEU B 1 85 ? -26.375 14.109 3.822 1 97.19 85 LEU B C 1
ATOM 4041 O O . LEU B 1 85 ? -26.359 13.273 2.918 1 97.19 85 LEU B O 1
ATOM 4045 N N . GLN B 1 86 ? -25.922 15.305 3.713 1 95.69 86 GLN B N 1
ATOM 4046 C CA . GLN B 1 86 ? -25.359 15.75 2.441 1 95.69 86 GLN B CA 1
ATOM 4047 C C . GLN B 1 86 ? -24.109 14.953 2.076 1 95.69 86 GLN B C 1
ATOM 4049 O O . GLN B 1 86 ? -23.875 14.68 0.9 1 95.69 86 GLN B O 1
ATOM 4054 N N . GLY B 1 87 ? -23.391 14.625 3.074 1 94.75 87 GLY B N 1
ATOM 4055 C CA . GLY B 1 87 ? -22.188 13.82 2.854 1 94.75 87 GLY B CA 1
ATOM 4056 C C . GLY B 1 87 ? -22.484 12.5 2.16 1 94.75 87 GLY B C 1
ATOM 4057 O O . GLY B 1 87 ? -21.719 12.062 1.294 1 94.75 87 GLY B O 1
ATOM 4058 N N . VAL B 1 88 ? -23.578 11.891 2.525 1 97.44 88 VAL B N 1
ATOM 4059 C CA . VAL B 1 88 ? -23.969 10.633 1.895 1 97.44 88 VAL B CA 1
ATOM 4060 C C . VAL B 1 88 ? -24.234 10.859 0.408 1 97.44 88 VAL B C 1
ATOM 4062 O O . VAL B 1 88 ? -23.781 10.086 -0.436 1 97.44 88 VAL B O 1
ATOM 4065 N N . LEU B 1 89 ? -24.906 11.938 0.11 1 97.44 89 LEU B N 1
ATOM 4066 C CA . LEU B 1 89 ? -25.219 12.266 -1.274 1 97.44 89 LEU B CA 1
ATOM 4067 C C . LEU B 1 89 ? -23.953 12.594 -2.062 1 97.44 89 LEU B C 1
ATOM 4069 O O . LEU B 1 89 ? -23.844 12.227 -3.236 1 97.44 89 LEU B O 1
ATOM 4073 N N . ASP B 1 90 ? -23.016 13.273 -1.455 1 95.38 90 ASP B N 1
ATOM 4074 C CA . ASP B 1 90 ? -21.75 13.594 -2.1 1 95.38 90 ASP B CA 1
ATOM 4075 C C . ASP B 1 90 ? -20.984 12.328 -2.48 1 95.38 90 ASP B C 1
ATOM 4077 O O . ASP B 1 90 ? -20.391 12.266 -3.553 1 95.38 90 ASP B O 1
ATOM 4081 N N . ILE B 1 91 ? -21 11.352 -1.642 1 95.88 91 ILE B N 1
ATOM 4082 C CA . ILE B 1 91 ? -20.297 10.094 -1.883 1 95.88 91 ILE B CA 1
ATOM 4083 C C . ILE B 1 91 ? -20.922 9.375 -3.072 1 95.88 91 ILE B C 1
ATOM 4085 O O . ILE B 1 91 ? -20.219 8.75 -3.869 1 95.88 91 ILE B O 1
ATOM 4089 N N . ILE B 1 92 ? -22.234 9.461 -3.184 1 96.81 92 ILE B N 1
ATOM 4090 C CA . ILE B 1 92 ? -22.953 8.859 -4.301 1 96.81 92 ILE B CA 1
ATOM 4091 C C . ILE B 1 92 ? -22.438 9.43 -5.617 1 96.81 92 ILE B C 1
ATOM 4093 O O . ILE B 1 92 ? -22.344 8.719 -6.621 1 96.81 92 ILE B O 1
ATOM 4097 N N . GLN B 1 93 ? -21.984 10.672 -5.574 1 95.38 93 GLN B N 1
ATOM 4098 C CA . GLN B 1 93 ? -21.562 11.375 -6.785 1 95.38 93 GLN B CA 1
ATOM 4099 C C . GLN B 1 93 ? -20.125 11.016 -7.164 1 95.38 93 GLN B C 1
ATOM 4101 O O . GLN B 1 93 ? -19.688 11.32 -8.273 1 95.38 93 GLN B O 1
ATOM 4106 N N . LEU B 1 94 ? -19.438 10.422 -6.301 1 94.56 94 LEU B N 1
ATOM 4107 C CA . LEU B 1 94 ? -18.062 10.031 -6.602 1 94.56 94 LEU B CA 1
ATOM 4108 C C . LEU B 1 94 ? -18.031 8.914 -7.641 1 94.56 94 LEU B C 1
ATOM 4110 O O . LEU B 1 94 ? -18.953 8.102 -7.715 1 94.56 94 LEU B O 1
ATOM 4114 N N . ASP B 1 95 ? -16.922 8.852 -8.383 1 93.62 95 ASP B N 1
ATOM 4115 C CA . ASP B 1 95 ? -16.719 7.773 -9.344 1 93.62 95 ASP B CA 1
ATOM 4116 C C . ASP B 1 95 ? -16.531 6.434 -8.633 1 93.62 95 ASP B C 1
ATOM 4118 O O . ASP B 1 95 ? -15.945 6.375 -7.551 1 93.62 95 ASP B O 1
ATOM 4122 N N . ASP B 1 96 ? -17.062 5.422 -9.266 1 95.19 96 ASP B N 1
ATOM 4123 C CA . ASP B 1 96 ? -16.828 4.074 -8.758 1 95.19 96 ASP B CA 1
ATOM 4124 C C . ASP B 1 96 ? -15.352 3.705 -8.828 1 95.19 96 ASP B C 1
ATOM 4126 O O . ASP B 1 96 ? -14.766 3.672 -9.906 1 95.19 96 ASP B O 1
ATOM 4130 N N . PRO B 1 97 ? -14.766 3.445 -7.727 1 95.75 97 PRO B N 1
ATOM 4131 C CA . PRO B 1 97 ? -13.336 3.121 -7.758 1 95.75 97 PRO B CA 1
ATOM 4132 C C . PRO B 1 97 ? -13.062 1.678 -8.18 1 95.75 97 PRO B C 1
ATOM 4134 O O . PRO B 1 97 ? -11.914 1.307 -8.43 1 95.75 97 PRO B O 1
ATOM 4137 N N . VAL B 1 98 ? -14.047 0.842 -8.258 1 95.88 98 VAL B N 1
ATOM 4138 C CA . VAL B 1 98 ? -13.883 -0.586 -8.516 1 95.88 98 VAL B CA 1
ATOM 4139 C C . VAL B 1 98 ? -13.828 -0.837 -10.023 1 95.88 98 VAL B C 1
ATOM 4141 O O . VAL B 1 98 ? -14.594 -0.245 -10.789 1 95.88 98 VAL B O 1
ATOM 4144 N N . GLY B 1 99 ? -12.875 -1.714 -10.43 1 95.12 99 GLY B N 1
ATOM 4145 C CA . GLY B 1 99 ? -12.859 -2.189 -11.805 1 95.12 99 GLY B CA 1
ATOM 4146 C C . GLY B 1 99 ? -12.148 -1.245 -12.758 1 95.12 99 GLY B C 1
ATOM 4147 O O . GLY B 1 99 ? -12.336 -1.318 -13.969 1 95.12 99 GLY B O 1
ATOM 4148 N N . LYS B 1 100 ? -11.406 -0.337 -12.234 1 95.5 100 LYS B N 1
ATOM 4149 C CA . LYS B 1 100 ? -10.633 0.585 -13.062 1 95.5 100 LYS B CA 1
ATOM 4150 C C . LYS B 1 100 ? -9.352 -0.07 -13.562 1 95.5 100 LYS B C 1
ATOM 4152 O O . LYS B 1 100 ? -8.633 -0.714 -12.797 1 95.5 100 LYS B O 1
ATOM 4157 N N . VAL B 1 101 ? -9.078 0.057 -14.875 1 96.94 101 VAL B N 1
ATOM 4158 C CA . VAL B 1 101 ? -7.836 -0.447 -15.445 1 96.94 101 VAL B CA 1
ATOM 4159 C C . VAL B 1 101 ? -6.719 0.574 -15.234 1 96.94 101 VAL B C 1
ATOM 4161 O O . VAL B 1 101 ? -6.836 1.729 -15.648 1 96.94 101 VAL B O 1
ATOM 4164 N N . THR B 1 102 ? -5.676 0.18 -14.57 1 95.31 102 THR B N 1
ATOM 4165 C CA . THR B 1 102 ? -4.578 1.094 -14.273 1 95.31 102 THR B CA 1
ATOM 4166 C C . THR B 1 102 ? -3.32 0.695 -15.039 1 95.31 102 THR B C 1
ATOM 4168 O O . THR B 1 102 ? -2.324 1.42 -15.023 1 95.31 102 THR B O 1
ATOM 4171 N N . PHE B 1 103 ? -3.264 -0.462 -15.641 1 95.38 103 PHE B N 1
ATOM 4172 C CA . PHE B 1 103 ? -2.191 -0.975 -16.484 1 95.38 103 PHE B CA 1
ATOM 4173 C C . PHE B 1 103 ? -2.746 -1.911 -17.547 1 95.38 103 PHE B C 1
ATOM 4175 O O . PHE B 1 103 ? -3.652 -2.701 -17.281 1 95.38 103 PHE B O 1
ATOM 4182 N N . ALA B 1 104 ? -2.27 -1.784 -18.75 1 97.31 104 ALA B N 1
ATOM 4183 C CA . ALA B 1 104 ? -2.734 -2.613 -19.859 1 97.31 104 ALA B CA 1
ATOM 4184 C C . ALA B 1 104 ? -1.608 -2.881 -20.859 1 97.31 104 ALA B C 1
ATOM 4186 O O . ALA B 1 104 ? -0.943 -1.951 -21.312 1 97.31 104 ALA B O 1
ATOM 4187 N N . SER B 1 105 ? -1.418 -4.129 -21.141 1 96.81 105 SER B N 1
ATOM 4188 C CA . SER B 1 105 ? -0.363 -4.516 -22.062 1 96.81 105 SER B CA 1
ATOM 4189 C C . SER B 1 105 ? -0.768 -5.734 -22.891 1 96.81 105 SER B C 1
ATOM 4191 O O . SER B 1 105 ? -1.367 -6.672 -22.359 1 96.81 105 SER B O 1
ATOM 4193 N N . GLN B 1 106 ? -0.512 -5.668 -24.125 1 97.06 106 GLN B N 1
ATOM 4194 C CA . GLN B 1 106 ? -0.644 -6.852 -24.969 1 97.06 106 GLN B CA 1
ATOM 4195 C C . GLN B 1 106 ? 0.628 -7.695 -24.938 1 97.06 106 GLN B C 1
ATOM 4197 O O . GLN B 1 106 ? 1.68 -7.258 -25.406 1 97.06 106 GLN B O 1
ATOM 4202 N N . LEU B 1 107 ? 0.536 -8.859 -24.391 1 96.88 107 LEU B N 1
ATOM 4203 C CA . LEU B 1 107 ? 1.702 -9.734 -24.266 1 96.88 107 LEU B CA 1
ATOM 4204 C C . LEU B 1 107 ? 1.987 -10.453 -25.578 1 96.88 107 LEU B C 1
ATOM 4206 O O . LEU B 1 107 ? 3.145 -10.719 -25.891 1 96.88 107 LEU B O 1
ATOM 4210 N N . ASP B 1 108 ? 0.966 -10.805 -26.234 1 96.75 108 ASP B N 1
ATOM 4211 C CA . ASP B 1 108 ? 0.992 -11.445 -27.547 1 96.75 108 ASP B CA 1
ATOM 4212 C C . ASP B 1 108 ? -0.372 -11.352 -28.219 1 96.75 108 ASP B C 1
ATOM 4214 O O . ASP B 1 108 ? -1.325 -10.828 -27.656 1 96.75 108 ASP B O 1
ATOM 4218 N N . ASP B 1 109 ? -0.427 -11.867 -29.516 1 95.25 109 ASP B N 1
ATOM 4219 C CA . ASP B 1 109 ? -1.706 -11.898 -30.219 1 95.25 109 ASP B CA 1
ATOM 4220 C C . ASP B 1 109 ? -2.748 -12.688 -29.438 1 95.25 109 ASP B C 1
ATOM 4222 O O . ASP B 1 109 ? -2.557 -13.875 -29.156 1 95.25 109 ASP B O 1
ATOM 4226 N N . GLY B 1 110 ? -3.77 -11.961 -29.062 1 95.69 110 GLY B N 1
ATOM 4227 C CA . GLY B 1 110 ? -4.859 -12.602 -28.344 1 95.69 110 GLY B CA 1
ATOM 4228 C C . GLY B 1 110 ? -4.562 -12.797 -26.859 1 95.69 110 GLY B C 1
ATOM 4229 O O . GLY B 1 110 ? -5.324 -13.461 -26.156 1 95.69 110 GLY B O 1
ATOM 4230 N N . LEU B 1 111 ? -3.447 -12.344 -26.359 1 97.62 111 LEU B N 1
ATOM 4231 C CA . LEU B 1 111 ? -3.043 -12.438 -24.969 1 97.62 111 LEU B CA 1
ATOM 4232 C C . LEU B 1 111 ? -2.836 -11.055 -24.359 1 97.62 111 LEU B C 1
ATOM 4234 O O . LEU B 1 111 ? -1.855 -10.375 -24.688 1 97.62 111 LEU B O 1
ATOM 4238 N N . ASN B 1 112 ? -3.77 -10.664 -23.5 1 97.94 112 ASN B N 1
ATOM 4239 C CA . ASN B 1 112 ? -3.752 -9.312 -22.938 1 97.94 112 ASN B CA 1
ATOM 4240 C C . ASN B 1 112 ? -3.678 -9.344 -21.422 1 97.94 112 ASN B C 1
ATOM 4242 O O . ASN B 1 112 ? -4.312 -10.18 -20.781 1 97.94 112 ASN B O 1
ATOM 4246 N N . LEU B 1 113 ? -2.869 -8.469 -20.891 1 98.12 113 LEU B N 1
ATOM 4247 C CA . LEU B 1 113 ? -2.68 -8.305 -19.453 1 98.12 113 LEU B CA 1
ATOM 4248 C C . LEU B 1 113 ? -3.25 -6.973 -18.984 1 98.12 113 LEU B C 1
ATOM 4250 O O . LEU B 1 113 ? -2.926 -5.922 -19.547 1 98.12 113 LEU B O 1
ATOM 4254 N N . TYR B 1 114 ? -4.129 -7.02 -18 1 98.19 114 TYR B N 1
ATOM 4255 C CA . TYR B 1 114 ? -4.699 -5.82 -17.391 1 98.19 114 TYR B CA 1
ATOM 4256 C C . TYR B 1 114 ? -4.5 -5.816 -15.883 1 98.19 114 TYR B C 1
ATOM 4258 O O . TYR B 1 114 ? -4.586 -6.863 -15.234 1 98.19 114 TYR B O 1
ATOM 4266 N N . ARG B 1 115 ? -4.137 -4.746 -15.312 1 97.5 115 ARG B N 1
ATOM 4267 C CA . ARG B 1 115 ? -4.23 -4.512 -13.875 1 97.5 115 ARG B CA 1
ATOM 4268 C C . ARG B 1 115 ? -5.531 -3.797 -13.516 1 97.5 115 ARG B C 1
ATOM 4270 O O . ARG B 1 115 ? -5.801 -2.703 -14.023 1 97.5 115 ARG B O 1
ATOM 4277 N N . VAL B 1 116 ? -6.363 -4.352 -12.664 1 97.75 116 VAL B N 1
ATOM 4278 C CA . VAL B 1 116 ? -7.719 -3.865 -12.414 1 97.75 116 VAL B CA 1
ATOM 4279 C C . VAL B 1 116 ? -7.918 -3.646 -10.914 1 97.75 116 VAL B C 1
ATOM 4281 O O . VAL B 1 116 ? -7.625 -4.531 -10.109 1 97.75 116 VAL B O 1
ATOM 4284 N N . THR B 1 117 ? -8.438 -2.461 -10.547 1 97.19 117 THR B N 1
ATOM 4285 C CA . THR B 1 117 ? -8.648 -2.152 -9.141 1 97.19 117 THR B CA 1
ATOM 4286 C C . THR B 1 117 ? -9.758 -3.021 -8.555 1 97.19 117 THR B C 1
ATOM 4288 O O . THR B 1 117 ? -10.727 -3.346 -9.25 1 97.19 117 THR B O 1
ATOM 4291 N N . CYS B 1 118 ? -9.68 -3.426 -7.344 1 97.12 118 CYS B N 1
ATOM 4292 C CA . CYS B 1 118 ? -10.688 -4.168 -6.594 1 97.12 118 CYS B CA 1
ATOM 4293 C C . CYS B 1 118 ? -10.633 -3.811 -5.113 1 97.12 118 CYS B C 1
ATOM 4295 O O . CYS B 1 118 ? -9.648 -3.24 -4.641 1 97.12 118 CYS B O 1
ATOM 4297 N N . PRO B 1 119 ? -11.734 -4.008 -4.371 1 97.12 119 PRO B N 1
ATOM 4298 C CA . PRO B 1 119 ? -11.75 -3.674 -2.947 1 97.12 119 PRO B CA 1
ATOM 4299 C C . PRO B 1 119 ? -10.719 -4.453 -2.143 1 97.12 119 PRO B C 1
ATOM 4301 O O . PRO B 1 119 ? -10.391 -5.594 -2.488 1 97.12 119 PRO B O 1
ATOM 4304 N N . VAL B 1 120 ? -10.266 -3.844 -1.063 1 96.88 120 VAL B N 1
ATOM 4305 C CA . VAL B 1 120 ? -9.359 -4.535 -0.154 1 96.88 120 VAL B CA 1
ATOM 4306 C C . VAL B 1 120 ? -10.078 -5.707 0.503 1 96.88 120 VAL B C 1
ATOM 4308 O O . VAL B 1 120 ? -9.484 -6.762 0.729 1 96.88 120 VAL B O 1
ATOM 4311 N N . GLY B 1 121 ? -11.344 -5.523 0.886 1 96.31 121 GLY B N 1
ATOM 4312 C CA . GLY B 1 121 ? -12.117 -6.605 1.479 1 96.31 121 GLY B CA 1
ATOM 4313 C C . GLY B 1 121 ? -12.859 -6.188 2.732 1 96.31 121 GLY B C 1
ATOM 4314 O O . GLY B 1 121 ? -14 -5.723 2.658 1 96.31 121 GLY B O 1
ATOM 4315 N N . VAL B 1 122 ? -12.203 -6.312 3.912 1 97.81 122 VAL B N 1
ATOM 4316 C CA . VAL B 1 122 ? -12.836 -6.012 5.191 1 97.81 122 VAL B CA 1
ATOM 4317 C C . VAL B 1 122 ? -11.992 -5.004 5.969 1 97.81 122 VAL B C 1
ATOM 4319 O O . VAL B 1 122 ? -10.797 -5.211 6.164 1 97.81 122 VAL B O 1
ATOM 4322 N N . ALA B 1 123 ? -12.648 -3.941 6.391 1 97.56 123 ALA B N 1
ATOM 4323 C CA . ALA B 1 123 ? -11.977 -2.932 7.203 1 97.56 123 ALA B CA 1
ATOM 4324 C C . ALA B 1 123 ? -12.531 -2.916 8.625 1 97.56 123 ALA B C 1
ATOM 4326 O O . ALA B 1 123 ? -13.727 -3.111 8.836 1 97.56 123 ALA B O 1
ATOM 4327 N N . LEU B 1 124 ? -11.688 -2.77 9.57 1 97.81 124 LEU B N 1
ATOM 4328 C CA . LEU B 1 124 ? -12.031 -2.504 10.961 1 97.81 124 LEU B CA 1
ATOM 4329 C C . LEU B 1 124 ? -11.727 -1.058 11.336 1 97.81 124 LEU B C 1
ATOM 4331 O O . LEU B 1 124 ? -10.562 -0.637 11.289 1 97.81 124 LEU B O 1
ATOM 4335 N N . ILE B 1 125 ? -12.758 -0.328 11.672 1 97 125 ILE B N 1
ATOM 4336 C CA . ILE B 1 125 ? -12.594 1.082 12.008 1 97 125 ILE B CA 1
ATOM 4337 C C . ILE B 1 125 ? -12.836 1.289 13.508 1 97 125 ILE B C 1
ATOM 4339 O O . ILE B 1 125 ? -13.906 0.956 14.016 1 97 125 ILE B O 1
ATOM 4343 N N . ILE B 1 126 ? -11.883 1.779 14.148 1 95.19 126 ILE B N 1
ATOM 4344 C CA . ILE B 1 126 ? -11.977 2.105 15.57 1 95.19 126 ILE B CA 1
ATOM 4345 C C . ILE B 1 126 ? -11.922 3.619 15.758 1 95.19 126 ILE B C 1
ATOM 4347 O O . ILE B 1 126 ? -10.961 4.27 15.344 1 95.19 126 ILE B O 1
ATOM 4351 N N . PHE B 1 127 ? -12.945 4.18 16.344 1 92.81 127 PHE B N 1
ATOM 4352 C CA . PHE B 1 127 ? -13.008 5.633 16.422 1 92.81 127 PHE B CA 1
ATOM 4353 C C . PHE B 1 127 ? -13.516 6.082 17.797 1 92.81 127 PHE B C 1
ATOM 4355 O O . PHE B 1 127 ? -14.047 5.273 18.562 1 92.81 127 PHE B O 1
ATOM 4362 N N . GLU B 1 128 ? -13.25 7.367 18.094 1 88.69 128 GLU B N 1
ATOM 4363 C CA . GLU B 1 128 ? -13.633 7.918 19.391 1 88.69 128 GLU B CA 1
ATOM 4364 C C . GLU B 1 128 ? -14.383 9.242 19.234 1 88.69 128 GLU B C 1
ATOM 4366 O O . GLU B 1 128 ? -13.914 10.141 18.531 1 88.69 128 GLU B O 1
ATOM 4371 N N . ALA B 1 129 ? -15.555 9.32 19.891 1 86.62 129 ALA B N 1
ATOM 4372 C CA . ALA B 1 129 ? -16.266 10.578 20.141 1 86.62 129 ALA B CA 1
ATOM 4373 C C . ALA B 1 129 ? -16.688 11.242 18.844 1 86.62 129 ALA B C 1
ATOM 4375 O O . ALA B 1 129 ? -16.672 12.477 18.734 1 86.62 129 ALA B O 1
ATOM 4376 N N . ARG B 1 130 ? -16.938 10.516 17.766 1 90.19 130 ARG B N 1
ATOM 4377 C CA . ARG B 1 130 ? -17.359 11.016 16.469 1 90.19 130 ARG B CA 1
ATOM 4378 C C . ARG B 1 130 ? -18.422 10.109 15.844 1 90.19 130 ARG B C 1
ATOM 4380 O O . ARG B 1 130 ? -18.141 9.375 14.898 1 90.19 130 ARG B O 1
ATOM 4387 N N . PRO B 1 131 ? -19.625 10.305 16.375 1 94.81 131 PRO B N 1
ATOM 4388 C CA . PRO B 1 131 ? -20.672 9.391 15.883 1 94.81 131 PRO B CA 1
ATOM 4389 C C . PRO B 1 131 ? -20.922 9.531 14.383 1 94.81 131 PRO B C 1
ATOM 4391 O O . PRO B 1 131 ? -21.438 8.602 13.758 1 94.81 131 PRO B O 1
ATOM 4394 N N . GLU B 1 132 ? -20.547 10.703 13.75 1 94.31 132 GLU B N 1
ATOM 4395 C CA . GLU B 1 132 ? -20.75 10.891 12.312 1 94.31 132 GLU B CA 1
ATOM 4396 C C . GLU B 1 132 ? -19.922 9.883 11.508 1 94.31 132 GLU B C 1
ATOM 4398 O O . GLU B 1 132 ? -20.234 9.625 10.344 1 94.31 132 GLU B O 1
ATOM 4403 N N . VAL B 1 133 ? -18.875 9.32 12.109 1 93.69 133 VAL B N 1
ATOM 4404 C CA . VAL B 1 133 ? -18 8.359 11.461 1 93.69 133 VAL B CA 1
ATOM 4405 C C . VAL B 1 133 ? -18.797 7.121 11.047 1 93.69 133 VAL B C 1
ATOM 4407 O O . VAL B 1 133 ? -18.516 6.512 10.016 1 93.69 133 VAL B O 1
ATOM 4410 N N . VAL B 1 134 ? -19.781 6.773 11.859 1 96.94 134 VAL B N 1
ATOM 4411 C CA . VAL B 1 134 ? -20.609 5.609 11.555 1 96.94 134 VAL B CA 1
ATOM 4412 C C . VAL B 1 134 ? -21.203 5.742 10.156 1 96.94 134 VAL B C 1
ATOM 4414 O O . VAL B 1 134 ? -21.109 4.816 9.344 1 96.94 134 VAL B O 1
ATOM 4417 N N . VAL B 1 135 ? -21.688 6.934 9.867 1 97.31 135 VAL B N 1
ATOM 4418 C CA . VAL B 1 135 ? -22.359 7.164 8.586 1 97.31 135 VAL B CA 1
ATOM 4419 C C . VAL B 1 135 ? -21.312 7.418 7.496 1 97.31 135 VAL B C 1
ATOM 4421 O O . VAL B 1 135 ? -21.375 6.812 6.426 1 97.31 135 VAL B O 1
ATOM 4424 N N . GLN B 1 136 ? -20.375 8.234 7.766 1 95 136 GLN B N 1
ATOM 4425 C CA . GLN B 1 136 ? -19.391 8.641 6.773 1 95 136 GLN B CA 1
ATOM 4426 C C . GLN B 1 136 ? -18.594 7.438 6.27 1 95 136 GLN B C 1
ATOM 4428 O O . GLN B 1 136 ? -18.484 7.215 5.062 1 95 136 GLN B O 1
ATOM 4433 N N . ILE B 1 137 ? -18.125 6.652 7.172 1 95 137 ILE B N 1
ATOM 4434 C CA . ILE B 1 137 ? -17.25 5.539 6.809 1 95 137 ILE B CA 1
ATOM 4435 C C . ILE B 1 137 ? -18.094 4.418 6.188 1 95 137 ILE B C 1
ATOM 4437 O O . ILE B 1 137 ? -17.656 3.785 5.219 1 95 137 ILE B O 1
ATOM 4441 N N . SER B 1 138 ? -19.234 4.172 6.773 1 96.94 138 SER B N 1
ATOM 4442 C CA . SER B 1 138 ? -20.078 3.156 6.164 1 96.94 138 SER B CA 1
ATOM 4443 C C . SER B 1 138 ? -20.375 3.484 4.703 1 96.94 138 SER B C 1
ATOM 4445 O O . SER B 1 138 ? -20.359 2.598 3.848 1 96.94 138 SER B O 1
ATOM 4447 N N . SER B 1 139 ? -20.609 4.754 4.465 1 97.31 139 SER B N 1
ATOM 4448 C CA . SER B 1 139 ? -20.922 5.184 3.105 1 97.31 139 SER B CA 1
ATOM 4449 C C . SER B 1 139 ? -19.734 4.988 2.176 1 97.31 139 SER B C 1
ATOM 4451 O O . SER B 1 139 ? -19.875 4.465 1.069 1 97.31 139 SER B O 1
ATOM 4453 N N . LEU B 1 140 ? -18.594 5.363 2.637 1 96.5 140 LEU B N 1
ATOM 4454 C CA . LEU B 1 140 ? -17.375 5.23 1.831 1 96.5 140 LEU B CA 1
ATOM 4455 C C . LEU B 1 140 ? -17.062 3.762 1.577 1 96.5 140 LEU B C 1
ATOM 4457 O O . LEU B 1 140 ? -16.672 3.389 0.465 1 96.5 140 LEU B O 1
ATOM 4461 N N . ILE B 1 141 ? -17.25 2.969 2.584 1 96.25 141 ILE B N 1
ATOM 4462 C CA . ILE B 1 141 ? -16.922 1.546 2.512 1 96.25 141 ILE B CA 1
ATOM 4463 C C . ILE B 1 141 ? -17.875 0.855 1.53 1 96.25 141 ILE B C 1
ATOM 4465 O O . ILE B 1 141 ? -17.438 0.073 0.684 1 96.25 141 ILE B O 1
ATOM 4469 N N . LEU B 1 142 ? -19.109 1.178 1.621 1 96.25 142 LEU B N 1
ATOM 4470 C CA . LEU B 1 142 ? -20.078 0.583 0.712 1 96.25 142 LEU B CA 1
ATOM 4471 C C . LEU B 1 142 ? -19.828 1.035 -0.723 1 96.25 142 LEU B C 1
ATOM 4473 O O . LEU B 1 142 ? -19.875 0.222 -1.649 1 96.25 142 LEU B O 1
ATOM 4477 N N . LYS B 1 143 ? -19.531 2.309 -0.903 1 97.06 143 LYS B N 1
ATOM 4478 C CA . LYS B 1 143 ? -19.25 2.844 -2.234 1 97.06 143 LYS B CA 1
ATOM 4479 C C . LYS B 1 143 ? -18.062 2.143 -2.875 1 97.06 143 LYS B C 1
ATOM 4481 O O . LYS B 1 143 ? -18.016 1.95 -4.09 1 97.06 143 LYS B O 1
ATOM 4486 N N . SER B 1 144 ? -17.109 1.74 -2.102 1 96.88 144 SER B N 1
ATOM 4487 C CA . SER B 1 144 ? -15.883 1.128 -2.594 1 96.88 144 SER B CA 1
ATOM 4488 C C . SER B 1 144 ? -16.016 -0.39 -2.676 1 96.88 144 SER B C 1
ATOM 4490 O O . SER B 1 144 ? -15.047 -1.087 -2.984 1 96.88 144 SER B O 1
ATOM 4492 N N . GLY B 1 145 ? -17.156 -0.925 -2.314 1 96.12 145 GLY B N 1
ATOM 4493 C CA . GLY B 1 145 ? -17.406 -2.354 -2.447 1 96.12 145 GLY B CA 1
ATOM 4494 C C . GLY B 1 145 ? -16.75 -3.174 -1.351 1 96.12 145 GLY B C 1
ATOM 4495 O O . GLY B 1 145 ? -16.469 -4.359 -1.542 1 96.12 145 GLY B O 1
ATOM 4496 N N . ASN B 1 146 ? -16.453 -2.578 -0.2 1 97.56 146 ASN B N 1
ATOM 4497 C CA . ASN B 1 146 ? -15.875 -3.244 0.964 1 97.56 146 ASN B CA 1
ATOM 4498 C C . ASN B 1 146 ? -16.922 -3.48 2.049 1 97.56 146 ASN B C 1
ATOM 4500 O O . ASN B 1 146 ? -18.062 -3.037 1.919 1 97.56 146 ASN B O 1
ATOM 4504 N N . ALA B 1 147 ? -16.531 -4.23 3.061 1 97.75 147 ALA B N 1
ATOM 4505 C CA . ALA B 1 147 ? -17.312 -4.355 4.293 1 97.75 147 ALA B CA 1
ATOM 4506 C C . ALA B 1 147 ? -16.578 -3.711 5.469 1 97.75 147 ALA B C 1
ATOM 4508 O O . ALA B 1 147 ? -15.367 -3.506 5.414 1 97.75 147 ALA B O 1
ATOM 4509 N N . VAL B 1 148 ? -17.406 -3.385 6.527 1 98 148 VAL B N 1
ATOM 4510 C CA . VAL B 1 148 ? -16.766 -2.658 7.617 1 98 148 VAL B CA 1
ATOM 4511 C C . VAL B 1 148 ? -17.312 -3.152 8.953 1 98 148 VAL B C 1
ATOM 4513 O O . VAL B 1 148 ? -18.5 -3.465 9.07 1 98 148 VAL B O 1
ATOM 4516 N N . ILE B 1 149 ? -16.422 -3.291 9.867 1 98.25 149 ILE B N 1
ATOM 4517 C CA . ILE B 1 149 ? -16.719 -3.455 11.281 1 98.25 149 ILE B CA 1
ATOM 4518 C C . ILE B 1 149 ? -16.344 -2.189 12.047 1 98.25 149 ILE B C 1
ATOM 4520 O O . ILE B 1 149 ? -15.18 -1.771 12.016 1 98.25 149 ILE B O 1
ATOM 4524 N N . LEU B 1 150 ? -17.312 -1.584 12.703 1 97.69 150 LEU B N 1
ATOM 4525 C CA . LEU B 1 150 ? -17.094 -0.317 13.391 1 97.69 150 LEU B CA 1
ATOM 4526 C C . LEU B 1 150 ? -17.062 -0.522 14.906 1 97.69 150 LEU B C 1
ATOM 4528 O O . LEU B 1 150 ? -17.828 -1.32 15.445 1 97.69 150 LEU B O 1
ATOM 4532 N N . LYS B 1 151 ? -16.156 0.121 15.484 1 96.56 151 LYS B N 1
ATOM 4533 C CA . LYS B 1 151 ? -16.094 0.204 16.938 1 96.56 151 LYS B CA 1
ATOM 4534 C C . LYS B 1 151 ? -15.945 1.651 17.406 1 96.56 151 LYS B C 1
ATOM 4536 O O . LYS B 1 151 ? -14.859 2.232 17.312 1 96.56 151 LYS B O 1
ATOM 4541 N N . GLY B 1 152 ? -16.984 2.168 17.969 1 93.88 152 GLY B N 1
ATOM 4542 C CA . GLY B 1 152 ? -16.969 3.525 18.5 1 93.88 152 GLY B CA 1
ATOM 4543 C C . GLY B 1 152 ? -16.672 3.586 19.984 1 93.88 152 GLY B C 1
ATOM 4544 O O . GLY B 1 152 ? -16.75 2.57 20.688 1 93.88 152 GLY B O 1
ATOM 4545 N N . GLY B 1 153 ? -16.312 4.773 20.453 1 88.88 153 GLY B N 1
ATOM 4546 C CA . GLY B 1 153 ? -16.125 4.984 21.875 1 88.88 153 GLY B CA 1
ATOM 4547 C C . GLY B 1 153 ? -17.391 4.844 22.688 1 88.88 153 GLY B C 1
ATOM 4548 O O . GLY B 1 153 ? -18.484 5.047 22.156 1 88.88 153 GLY B O 1
ATOM 4549 N N . LYS B 1 154 ? -17.219 4.555 23.953 1 88.62 154 LYS B N 1
ATOM 4550 C CA . LYS B 1 154 ? -18.359 4.344 24.828 1 88.62 154 LYS B CA 1
ATOM 4551 C C . LYS B 1 154 ? -19.141 5.637 25.047 1 88.62 154 LYS B C 1
ATOM 4553 O O . LYS B 1 154 ? -20.344 5.605 25.281 1 88.62 154 LYS B O 1
ATOM 4558 N N . GLU B 1 155 ? -18.5 6.73 24.906 1 90.75 155 GLU B N 1
ATOM 4559 C CA . GLU B 1 155 ? -19.109 8.031 25.125 1 90.75 155 GLU B CA 1
ATOM 4560 C C . GLU B 1 155 ? -20.188 8.336 24.078 1 90.75 155 GLU B C 1
ATOM 4562 O O . GLU B 1 155 ? -21.016 9.219 24.281 1 90.75 155 GLU B O 1
ATOM 4567 N N . ALA B 1 156 ? -20.125 7.652 22.938 1 94.25 156 ALA B N 1
ATOM 4568 C CA . ALA B 1 156 ? -21.062 7.895 21.859 1 94.25 156 ALA B CA 1
ATOM 4569 C C . ALA B 1 156 ? -21.953 6.676 21.625 1 94.25 156 ALA B C 1
ATOM 4571 O O . ALA B 1 156 ? -22.484 6.492 20.531 1 94.25 156 ALA B O 1
ATOM 4572 N N . ASP B 1 157 ? -22.141 5.852 22.594 1 95.06 157 ASP B N 1
ATOM 4573 C CA . ASP B 1 157 ? -22.766 4.543 22.422 1 95.06 157 ASP B CA 1
ATOM 4574 C C . ASP B 1 157 ? -24.203 4.676 21.922 1 95.06 157 ASP B C 1
ATOM 4576 O O . ASP B 1 157 ? -24.609 3.979 20.984 1 95.06 157 ASP B O 1
ATOM 4580 N N . CYS B 1 158 ? -24.969 5.531 22.531 1 96.88 158 CYS B N 1
ATOM 4581 C CA . CYS B 1 158 ? -26.375 5.691 22.141 1 96.88 158 CYS B CA 1
ATOM 4582 C C . CYS B 1 158 ? -26.484 6.207 20.703 1 96.88 158 CYS B C 1
ATOM 4584 O O . CYS B 1 158 ? -27.281 5.703 19.922 1 96.88 158 CYS B O 1
ATOM 4586 N N . SER B 1 159 ? -25.719 7.184 20.359 1 97.62 159 SER B N 1
ATOM 4587 C CA . SER B 1 159 ? -25.703 7.75 19.016 1 97.62 159 SER B CA 1
ATOM 4588 C C . SER B 1 159 ? -25.312 6.707 17.984 1 97.62 159 SER B C 1
ATOM 4590 O O . SER B 1 159 ? -25.984 6.551 16.953 1 97.62 159 SER B O 1
ATOM 4592 N N . ASN B 1 160 ? -24.203 5.953 18.266 1 97.56 160 ASN B N 1
ATOM 4593 C CA . ASN B 1 160 ? -23.719 4.941 17.344 1 97.56 160 ASN B CA 1
ATOM 4594 C C . ASN B 1 160 ? -24.766 3.877 17.047 1 97.56 160 ASN B C 1
ATOM 4596 O O . ASN B 1 160 ? -24.953 3.473 15.906 1 97.56 160 ASN B O 1
ATOM 4600 N N . ARG B 1 161 ? -25.453 3.494 18.094 1 96.94 161 ARG B N 1
ATOM 4601 C CA . ARG B 1 161 ? -26.469 2.457 17.953 1 96.94 161 ARG B CA 1
ATOM 4602 C C . ARG B 1 161 ? -27.656 2.953 17.125 1 96.94 161 ARG B C 1
ATOM 4604 O O . ARG B 1 161 ? -28.172 2.223 16.281 1 96.94 161 ARG B O 1
ATOM 4611 N N . ALA B 1 162 ? -28.047 4.133 17.422 1 98.12 162 ALA B N 1
ATOM 4612 C CA . ALA B 1 162 ? -29.172 4.703 16.688 1 98.12 162 ALA B CA 1
ATOM 4613 C C . ALA B 1 162 ? -28.844 4.828 15.203 1 98.12 162 ALA B C 1
ATOM 4615 O O . ALA B 1 162 ? -29.656 4.492 14.344 1 98.12 162 ALA B O 1
ATOM 4616 N N . LEU B 1 163 ? -27.672 5.324 14.898 1 98.31 163 LEU B N 1
ATOM 4617 C CA . LEU B 1 163 ? -27.234 5.465 13.516 1 98.31 163 LEU B CA 1
ATOM 4618 C C . LEU B 1 163 ? -27.125 4.102 12.836 1 98.31 163 LEU B C 1
ATOM 4620 O O . LEU B 1 163 ? -27.578 3.93 11.711 1 98.31 163 LEU B O 1
ATOM 4624 N N . MET B 1 164 ? -26.547 3.135 13.555 1 97.62 164 MET B N 1
ATOM 4625 C CA . MET B 1 164 ? -26.359 1.79 13.016 1 97.62 164 MET B CA 1
ATOM 4626 C C . MET B 1 164 ? -27.703 1.13 12.727 1 97.62 164 MET B C 1
ATOM 4628 O O . MET B 1 164 ? -27.859 0.473 11.695 1 97.62 164 MET B O 1
ATOM 4632 N N . GLU B 1 165 ? -28.594 1.303 13.625 1 97.06 165 GLU B N 1
ATOM 4633 C CA . GLU B 1 165 ? -29.922 0.734 13.43 1 97.06 165 GLU B CA 1
ATOM 4634 C C . GLU B 1 165 ? -30.562 1.266 12.156 1 97.06 165 GLU B C 1
ATOM 4636 O O . GLU B 1 165 ? -31.203 0.513 11.414 1 97.06 165 GLU B O 1
ATOM 4641 N N . CYS B 1 166 ? -30.391 2.518 11.945 1 97.25 166 CYS B N 1
ATOM 4642 C CA . CYS B 1 166 ? -30.922 3.125 10.734 1 97.25 166 CYS B CA 1
ATOM 4643 C C . CYS B 1 166 ? -30.281 2.529 9.492 1 97.25 166 CYS B C 1
ATOM 4645 O O . CYS B 1 166 ? -30.969 2.182 8.531 1 97.25 166 CYS B O 1
ATOM 4647 N N . ILE B 1 167 ? -28.953 2.359 9.508 1 96.94 167 ILE B N 1
ATOM 4648 C CA . ILE B 1 167 ? -28.203 1.829 8.375 1 96.94 167 ILE B CA 1
ATOM 4649 C C . ILE B 1 167 ? -28.609 0.38 8.117 1 96.94 167 ILE B C 1
ATOM 4651 O O . ILE B 1 167 ? -28.906 0.002 6.98 1 96.94 167 ILE B O 1
ATOM 4655 N N . GLN B 1 168 ? -28.672 -0.379 9.164 1 94.81 168 GLN B N 1
ATOM 4656 C CA . GLN B 1 168 ? -29.016 -1.792 9.031 1 94.81 168 GLN B CA 1
ATOM 4657 C C . GLN B 1 168 ? -30.438 -1.968 8.523 1 94.81 168 GLN B C 1
ATOM 4659 O O . GLN B 1 168 ? -30.719 -2.85 7.707 1 94.81 168 GLN B O 1
ATOM 4664 N N . SER B 1 169 ? -31.297 -1.143 9.047 1 94.06 169 SER B N 1
ATOM 4665 C CA . SER B 1 169 ? -32.688 -1.188 8.594 1 94.06 169 SER B CA 1
ATOM 4666 C C . SER B 1 169 ? -32.781 -0.839 7.109 1 94.06 169 SER B C 1
ATOM 4668 O O . SER B 1 169 ? -33.531 -1.474 6.367 1 94.06 169 SER B O 1
ATOM 4670 N N . ALA B 1 170 ? -32.094 0.162 6.703 1 95.06 170 ALA B N 1
ATOM 4671 C CA . ALA B 1 170 ? -32.062 0.575 5.305 1 95.06 170 ALA B CA 1
ATOM 4672 C C . ALA B 1 170 ? -31.594 -0.558 4.402 1 95.06 170 ALA B C 1
ATOM 4674 O O . ALA B 1 170 ? -32.188 -0.84 3.367 1 95.06 170 ALA B O 1
ATOM 4675 N N . LEU B 1 171 ? -30.516 -1.23 4.789 1 94.12 171 LEU B N 1
ATOM 4676 C CA . LEU B 1 171 ? -29.938 -2.307 3.988 1 94.12 171 LEU B CA 1
ATOM 4677 C C . LEU B 1 171 ? -30.875 -3.518 3.957 1 94.12 171 LEU B C 1
ATOM 4679 O O . LEU B 1 171 ? -31.016 -4.164 2.918 1 94.12 171 LEU B O 1
ATOM 4683 N N . SER B 1 172 ? -31.438 -3.789 5.09 1 90.75 172 SER B N 1
ATOM 4684 C CA . SER B 1 172 ? -32.375 -4.914 5.18 1 90.75 172 SER B CA 1
ATOM 4685 C C . SER B 1 172 ? -33.594 -4.691 4.301 1 90.75 172 SER B C 1
ATOM 4687 O O . SER B 1 172 ? -34.156 -5.648 3.785 1 90.75 172 SER B O 1
ATOM 4689 N N . GLY B 1 173 ? -34 -3.488 4.203 1 86.31 173 GLY B N 1
ATOM 4690 C CA . GLY B 1 173 ? -35.156 -3.141 3.436 1 86.31 173 GLY B CA 1
ATOM 4691 C C . GLY B 1 173 ? -34.969 -3.227 1.937 1 86.31 173 GLY B C 1
ATOM 4692 O O . GLY B 1 173 ? -35.906 -3.238 1.166 1 86.31 173 GLY B O 1
ATOM 4693 N N . MET B 1 174 ? -33.719 -3.168 1.598 1 83.75 174 MET B N 1
ATOM 4694 C CA . MET B 1 174 ? -33.469 -3.311 0.171 1 83.75 174 MET B CA 1
ATOM 4695 C C . MET B 1 174 ? -33.781 -4.719 -0.309 1 83.75 174 MET B C 1
ATOM 4697 O O . MET B 1 174 ? -33.75 -5.676 0.466 1 83.75 174 MET B O 1
ATOM 4701 N N . ASN B 1 175 ? -34.594 -4.992 -1.18 1 61.78 175 ASN B N 1
ATOM 4702 C CA . ASN B 1 175 ? -34.969 -6.301 -1.707 1 61.78 175 ASN B CA 1
ATOM 4703 C C . ASN B 1 175 ? -33.75 -7.223 -1.812 1 61.78 175 ASN B C 1
ATOM 4705 O O . ASN B 1 175 ? -32.625 -6.754 -1.857 1 61.78 175 ASN B O 1
ATOM 4709 N N . HIS B 1 176 ? -33.812 -8.688 -1.543 1 54.94 176 HIS B N 1
ATOM 4710 C CA . HIS B 1 176 ? -32.906 -9.836 -1.37 1 54.94 176 HIS B CA 1
ATOM 4711 C C . HIS B 1 176 ? -31.688 -9.711 -2.252 1 54.94 176 HIS B C 1
ATOM 4713 O O . HIS B 1 176 ? -30.641 -10.312 -1.958 1 54.94 176 HIS B O 1
ATOM 4719 N N . SER B 1 177 ? -31.688 -9.172 -3.42 1 58 177 SER B N 1
ATOM 4720 C CA . SER B 1 177 ? -30.547 -9.344 -4.32 1 58 177 SER B CA 1
ATOM 4721 C C . SER B 1 177 ? -29.531 -8.211 -4.152 1 58 177 SER B C 1
ATOM 4723 O O . SER B 1 177 ? -28.609 -8.07 -4.961 1 58 177 SER B O 1
ATOM 4725 N N . GLY B 1 178 ? -29.469 -7.586 -2.828 1 75.94 178 GLY B N 1
ATOM 4726 C CA . GLY B 1 178 ? -28.734 -6.332 -2.789 1 75.94 178 GLY B CA 1
ATOM 4727 C C . GLY B 1 178 ? -27.484 -6.398 -1.942 1 75.94 178 GLY B C 1
ATOM 4728 O O . GLY B 1 178 ? -26.734 -7.375 -2.018 1 75.94 178 GLY B O 1
ATOM 4729 N N . VAL B 1 179 ? -27.156 -5.402 -1.212 1 88.62 179 VAL B N 1
ATOM 4730 C CA . VAL B 1 179 ? -26.047 -5.184 -0.275 1 88.62 179 VAL B CA 1
ATOM 4731 C C . VAL B 1 179 ? -26.359 -5.871 1.053 1 88.62 179 VAL B C 1
ATOM 4733 O O . VAL B 1 179 ? -27.344 -5.527 1.725 1 88.62 179 VAL B O 1
ATOM 4736 N N . PRO B 1 180 ? -25.578 -6.992 1.401 1 92.19 180 PRO B N 1
ATOM 4737 C CA . PRO B 1 180 ? -25.844 -7.703 2.658 1 92.19 180 PRO B CA 1
ATOM 4738 C C . PRO B 1 180 ? -25.781 -6.785 3.877 1 92.19 180 PRO B C 1
ATOM 4740 O O . PRO B 1 180 ? -24.938 -5.883 3.932 1 92.19 180 PRO B O 1
ATOM 4743 N N . VAL B 1 181 ? -26.641 -7.086 4.859 1 93.69 181 VAL B N 1
ATOM 4744 C CA . VAL B 1 181 ? -26.703 -6.285 6.078 1 93.69 181 VAL B CA 1
ATOM 4745 C C . VAL B 1 181 ? -25.391 -6.402 6.848 1 93.69 181 VAL B C 1
ATOM 4747 O O . VAL B 1 181 ? -24.969 -5.457 7.512 1 93.69 181 VAL B O 1
ATOM 4750 N N . GLY B 1 182 ? -24.766 -7.566 6.684 1 94.81 182 GLY B N 1
ATOM 4751 C CA . GLY B 1 182 ? -23.5 -7.824 7.379 1 94.81 182 GLY B CA 1
ATOM 4752 C C . GLY B 1 182 ? -22.344 -7.008 6.84 1 94.81 182 GLY B C 1
ATOM 4753 O O . GLY B 1 182 ? -21.25 -7.047 7.395 1 94.81 182 GLY B O 1
ATOM 4754 N N . ALA B 1 183 ? -22.594 -6.223 5.773 1 96.12 183 ALA B N 1
ATOM 4755 C CA . ALA B 1 183 ? -21.547 -5.391 5.184 1 96.12 183 ALA B CA 1
ATOM 4756 C C . ALA B 1 183 ? -21.141 -4.258 6.129 1 96.12 183 ALA B C 1
ATOM 4758 O O . ALA B 1 183 ? -20.047 -3.693 6.008 1 96.12 183 ALA B O 1
ATOM 4759 N N . VAL B 1 184 ? -22.109 -3.898 7.012 1 97.5 184 VAL B N 1
ATOM 4760 C CA . VAL B 1 184 ? -21.844 -2.867 8.008 1 97.5 184 VAL B CA 1
ATOM 4761 C C . VAL B 1 184 ? -22.219 -3.381 9.398 1 97.5 184 VAL B C 1
ATOM 4763 O O . VAL B 1 184 ? -23.391 -3.703 9.648 1 97.5 184 VAL B O 1
ATOM 4766 N N . GLN B 1 185 ? -21.219 -3.465 10.203 1 97.56 185 GLN B N 1
ATOM 4767 C CA . GLN B 1 185 ? -21.438 -3.961 11.555 1 97.56 185 GLN B CA 1
ATOM 4768 C C . GLN B 1 185 ? -20.875 -3.002 12.602 1 97.56 185 GLN B C 1
ATOM 4770 O O . GLN B 1 185 ? -19.922 -2.266 12.32 1 97.56 185 GLN B O 1
ATOM 4775 N N . LEU B 1 186 ? -21.484 -2.967 13.766 1 97.19 186 LEU B N 1
ATOM 4776 C CA . LEU B 1 186 ? -21.016 -2.188 14.914 1 97.19 186 LEU B CA 1
ATOM 4777 C C . LEU B 1 186 ? -20.766 -3.086 16.125 1 97.19 186 LEU B C 1
ATOM 4779 O O . LEU B 1 186 ? -21.625 -3.906 16.469 1 97.19 186 LEU B O 1
ATOM 4783 N N . VAL B 1 187 ? -19.609 -2.908 16.625 1 95.19 187 VAL B N 1
ATOM 4784 C CA . VAL B 1 187 ? -19.281 -3.686 17.828 1 95.19 187 VAL B CA 1
ATOM 4785 C C . VAL B 1 187 ? -19.109 -2.75 19.016 1 95.19 187 VAL B C 1
ATOM 4787 O O . VAL B 1 187 ? -18.656 -1.611 18.859 1 95.19 187 VAL B O 1
ATOM 4790 N N . SER B 1 188 ? -19.453 -3.189 20.25 1 84.38 188 SER B N 1
ATOM 4791 C CA . SER B 1 188 ? -19.422 -2.285 21.391 1 84.38 188 SER B CA 1
ATOM 4792 C C . SER B 1 188 ? -18.406 -2.738 22.438 1 84.38 188 SER B C 1
ATOM 4794 O O . SER B 1 188 ? -17.891 -1.921 23.203 1 84.38 188 SER B O 1
ATOM 4796 N N . SER B 1 189 ? -18.062 -3.953 22.5 1 85.38 189 SER B N 1
ATOM 4797 C CA . SER B 1 189 ? -17.234 -4.441 23.594 1 85.38 189 SER B CA 1
ATOM 4798 C C . SER B 1 189 ? -15.758 -4.383 23.234 1 85.38 189 SER B C 1
ATOM 4800 O O . SER B 1 189 ? -15.375 -4.699 22.109 1 85.38 189 SER B O 1
ATOM 4802 N N . ARG B 1 190 ? -14.977 -4.012 24.203 1 82.25 190 ARG B N 1
ATOM 4803 C CA . ARG B 1 190 ? -13.523 -3.965 24.062 1 82.25 190 ARG B CA 1
ATOM 4804 C C . ARG B 1 190 ? -12.953 -5.355 23.812 1 82.25 190 ARG B C 1
ATOM 4806 O O . ARG B 1 190 ? -12.016 -5.516 23.016 1 82.25 190 ARG B O 1
ATOM 4813 N N . ASP B 1 191 ? -13.539 -6.281 24.391 1 87.31 191 ASP B N 1
ATOM 4814 C CA . ASP B 1 191 ? -13.055 -7.652 24.234 1 87.31 191 ASP B CA 1
ATOM 4815 C C . ASP B 1 191 ? -13.203 -8.141 22.797 1 87.31 191 ASP B C 1
ATOM 4817 O O . ASP B 1 191 ? -12.328 -8.836 22.281 1 87.31 191 ASP B O 1
ATOM 4821 N N . VAL B 1 192 ? -14.227 -7.789 22.281 1 91.38 192 VAL B N 1
ATOM 4822 C CA . VAL B 1 192 ? -14.477 -8.211 20.906 1 91.38 192 VAL B CA 1
ATOM 4823 C C . VAL B 1 192 ? -13.461 -7.555 19.969 1 91.38 192 VAL B C 1
ATOM 4825 O O . VAL B 1 192 ? -12.938 -8.203 19.062 1 91.38 192 VAL B O 1
ATOM 4828 N N . VAL B 1 193 ? -13.117 -6.375 20.234 1 91.69 193 VAL B N 1
ATOM 4829 C CA . VAL B 1 193 ? -12.188 -5.641 19.391 1 91.69 193 VAL B CA 1
ATOM 4830 C C . VAL B 1 193 ? -10.797 -6.262 19.469 1 91.69 193 VAL B C 1
ATOM 4832 O O . VAL B 1 193 ? -10.102 -6.383 18.469 1 91.69 193 VAL B O 1
ATOM 4835 N N . ASP B 1 194 ? -10.445 -6.613 20.641 1 92.94 194 ASP B N 1
ATOM 4836 C CA . ASP B 1 194 ? -9.156 -7.258 20.828 1 92.94 194 ASP B CA 1
ATOM 4837 C C . ASP B 1 194 ? -9.062 -8.555 20.031 1 92.94 194 ASP B C 1
ATOM 4839 O O . ASP B 1 194 ? -8.008 -8.859 19.453 1 92.94 194 ASP B O 1
ATOM 4843 N N . GLY B 1 195 ? -10.172 -9.258 20.062 1 94.75 195 GLY B N 1
ATOM 4844 C CA . GLY B 1 195 ? -10.234 -10.461 19.25 1 94.75 195 GLY B CA 1
ATOM 4845 C C . GLY B 1 195 ? -10.164 -10.18 17.766 1 94.75 195 GLY B C 1
ATOM 4846 O O . GLY B 1 195 ? -9.492 -10.906 17.016 1 94.75 195 GLY B O 1
ATOM 4847 N N . LEU B 1 196 ? -10.828 -9.141 17.312 1 96.62 196 LEU B N 1
ATOM 4848 C CA . LEU B 1 196 ? -10.867 -8.773 15.914 1 96.62 196 LEU B CA 1
ATOM 4849 C C . LEU B 1 196 ? -9.484 -8.352 15.422 1 96.62 196 LEU B C 1
ATOM 4851 O O . LEU B 1 196 ? -9.109 -8.648 14.289 1 96.62 196 LEU B O 1
ATOM 4855 N N . LEU B 1 197 ? -8.719 -7.703 16.266 1 95.75 197 LEU B N 1
ATOM 4856 C CA . LEU B 1 197 ? -7.395 -7.203 15.922 1 95.75 197 LEU B CA 1
ATOM 4857 C C . LEU B 1 197 ? -6.43 -8.352 15.664 1 95.75 197 LEU B C 1
ATOM 4859 O O . LEU B 1 197 ? -5.348 -8.148 15.109 1 95.75 197 LEU B O 1
ATOM 4863 N N . LYS B 1 198 ? -6.871 -9.562 16.016 1 93.06 198 LYS B N 1
ATOM 4864 C CA . LYS B 1 198 ? -6.02 -10.734 15.82 1 93.06 198 LYS B CA 1
ATOM 4865 C C . LYS B 1 198 ? -6.488 -11.562 14.625 1 93.06 198 LYS B C 1
ATOM 4867 O O . LYS B 1 198 ? -5.957 -12.641 14.367 1 93.06 198 LYS B O 1
ATOM 4872 N N . MET B 1 199 ? -7.406 -11.125 13.969 1 93.06 199 MET B N 1
ATOM 4873 C CA . MET B 1 199 ? -8.008 -11.906 12.891 1 93.06 199 MET B CA 1
ATOM 4874 C C . MET B 1 199 ? -7.406 -11.523 11.539 1 93.06 199 MET B C 1
ATOM 4876 O O . MET B 1 199 ? -8.141 -11.227 10.594 1 93.06 199 MET B O 1
ATOM 4880 N N . ASP B 1 200 ? -6.02 -11.711 11.602 1 86.44 200 ASP B N 1
ATOM 4881 C CA . ASP B 1 200 ? -5.324 -11.516 10.328 1 86.44 200 ASP B CA 1
ATOM 4882 C C . ASP B 1 200 ? -5.719 -12.586 9.312 1 86.44 200 ASP B C 1
ATOM 4884 O O . ASP B 1 200 ? -5.883 -13.75 9.672 1 86.44 200 ASP B O 1
ATOM 4888 N N . GLY B 1 201 ? -6.391 -12.469 8.305 1 85.38 201 GLY B N 1
ATOM 4889 C CA . GLY B 1 201 ? -6.922 -13.367 7.297 1 85.38 201 GLY B CA 1
ATOM 4890 C C . GLY B 1 201 ? -8.352 -13.055 6.91 1 85.38 201 GLY B C 1
ATOM 4891 O O . GLY B 1 201 ? -8.797 -13.383 5.805 1 85.38 201 GLY B O 1
ATOM 4892 N N . LEU B 1 202 ? -8.953 -12.516 8.008 1 92.94 202 LEU B N 1
ATOM 4893 C CA . LEU B 1 202 ? -10.352 -12.188 7.754 1 92.94 202 LEU B CA 1
ATOM 4894 C C . LEU B 1 202 ? -10.539 -10.68 7.629 1 92.94 202 LEU B C 1
ATOM 4896 O O . LEU B 1 202 ? -11.445 -10.219 6.93 1 92.94 202 LEU B O 1
ATOM 4900 N N . ILE B 1 203 ? -9.734 -9.93 8.336 1 96.81 203 ILE B N 1
ATOM 4901 C CA . ILE B 1 203 ? -9.75 -8.469 8.266 1 96.81 203 ILE B CA 1
ATOM 4902 C C . ILE B 1 203 ? -8.516 -7.977 7.516 1 96.81 203 ILE B C 1
ATOM 4904 O O . ILE B 1 203 ? -7.395 -8.406 7.801 1 96.81 203 ILE B O 1
ATOM 4908 N N . ASP B 1 204 ? -8.742 -7.082 6.652 1 96.44 204 ASP B N 1
ATOM 4909 C CA . ASP B 1 204 ? -7.668 -6.75 5.719 1 96.44 204 ASP B CA 1
ATOM 4910 C C . ASP B 1 204 ? -7.031 -5.41 6.07 1 96.44 204 ASP B C 1
ATOM 4912 O O . ASP B 1 204 ? -5.902 -5.125 5.66 1 96.44 204 ASP B O 1
ATOM 4916 N N . LEU B 1 205 ? -7.711 -4.57 6.754 1 96.69 205 LEU B N 1
ATOM 4917 C CA . LEU B 1 205 ? -7.246 -3.213 7.023 1 96.69 205 LEU B CA 1
ATOM 4918 C C . LEU B 1 205 ? -7.844 -2.682 8.32 1 96.69 205 LEU B C 1
ATOM 4920 O O . LEU B 1 205 ? -9.039 -2.863 8.578 1 96.69 205 LEU B O 1
ATOM 4924 N N . VAL B 1 206 ? -7.059 -2.068 9.148 1 96.75 206 VAL B N 1
ATOM 4925 C CA . VAL B 1 206 ? -7.531 -1.405 10.359 1 96.75 206 VAL B CA 1
ATOM 4926 C C . VAL B 1 206 ? -7.281 0.098 10.258 1 96.75 206 VAL B C 1
ATOM 4928 O O . VAL B 1 206 ? -6.195 0.528 9.859 1 96.75 206 VAL B O 1
ATOM 4931 N N . ILE B 1 207 ? -8.227 0.898 10.578 1 95.62 207 ILE B N 1
ATOM 4932 C CA . ILE B 1 207 ? -8.102 2.352 10.523 1 95.62 207 ILE B CA 1
ATOM 4933 C C . ILE B 1 207 ? -8.531 2.953 11.859 1 95.62 207 ILE B C 1
ATOM 4935 O O . ILE B 1 207 ? -9.719 3.08 12.141 1 95.62 207 ILE B O 1
ATOM 4939 N N . PRO B 1 208 ? -7.641 3.311 12.656 1 94.56 208 PRO B N 1
ATOM 4940 C CA . PRO B 1 208 ? -7.973 4.02 13.898 1 94.56 208 PRO B CA 1
ATOM 4941 C C . PRO B 1 208 ? -8.242 5.508 13.672 1 94.56 208 PRO B C 1
ATOM 4943 O O . PRO B 1 208 ? -7.492 6.172 12.945 1 94.56 208 PRO B O 1
ATOM 4946 N N . ARG B 1 209 ? -9.289 5.984 14.133 1 90.31 209 ARG B N 1
ATOM 4947 C CA . ARG B 1 209 ? -9.656 7.398 14.078 1 90.31 209 ARG B CA 1
ATOM 4948 C C . ARG B 1 209 ? -9.82 7.973 15.484 1 90.31 209 ARG B C 1
ATOM 4950 O O . ARG B 1 209 ? -10.922 7.957 16.031 1 90.31 209 ARG B O 1
ATOM 4957 N N . GLY B 1 210 ? -8.797 8.477 16.031 1 84.81 210 GLY B N 1
ATOM 4958 C CA . GLY B 1 210 ? -8.797 9.016 17.375 1 84.81 210 GLY B CA 1
ATOM 4959 C C . GLY B 1 210 ? -7.465 9.625 17.781 1 84.81 210 GLY B C 1
ATOM 4960 O O . GLY B 1 210 ? -6.684 10.039 16.922 1 84.81 210 GLY B O 1
ATOM 4961 N N . GLY B 1 211 ? -7.289 9.781 19.031 1 80.12 211 GLY B N 1
ATOM 4962 C CA . GLY B 1 211 ? -6.07 10.391 19.531 1 80.12 211 GLY B CA 1
ATOM 4963 C C . GLY B 1 211 ? -4.848 9.508 19.359 1 80.12 211 GLY B C 1
ATOM 4964 O O . GLY B 1 211 ? -4.969 8.336 19 1 80.12 211 GLY B O 1
ATOM 4965 N N . ALA B 1 212 ? -3.695 10.07 19.625 1 80.69 212 ALA B N 1
ATOM 4966 C CA . ALA B 1 212 ? -2.41 9.398 19.438 1 80.69 212 ALA B CA 1
ATOM 4967 C C . ALA B 1 212 ? -2.34 8.109 20.25 1 80.69 212 ALA B C 1
ATOM 4969 O O . ALA B 1 212 ? -1.782 7.109 19.797 1 80.69 212 ALA B O 1
ATOM 4970 N N . GLY B 1 213 ? -2.951 8.188 21.438 1 84 213 GLY B N 1
ATOM 4971 C CA . GLY B 1 213 ? -2.951 7.004 22.281 1 84 213 GLY B CA 1
ATOM 4972 C C . GLY B 1 213 ? -3.68 5.828 21.672 1 84 213 GLY B C 1
ATOM 4973 O O . GLY B 1 213 ? -3.18 4.699 21.688 1 84 213 GLY B O 1
ATOM 4974 N N . LEU B 1 214 ? -4.809 6.066 21.109 1 86.88 214 LEU B N 1
ATOM 4975 C CA . LEU B 1 214 ? -5.586 5.02 20.453 1 86.88 214 LEU B CA 1
ATOM 4976 C C . LEU B 1 214 ? -4.832 4.449 19.266 1 86.88 214 LEU B C 1
ATOM 4978 O O . LEU B 1 214 ? -4.734 3.23 19.109 1 86.88 214 LEU B O 1
ATOM 4982 N N . VAL B 1 215 ? -4.305 5.289 18.469 1 87.88 215 VAL B N 1
ATOM 4983 C CA . VAL B 1 215 ? -3.596 4.891 17.266 1 87.88 215 VAL B CA 1
ATOM 4984 C C . VAL B 1 215 ? -2.4 4.012 17.625 1 87.88 215 VAL B C 1
ATOM 4986 O O . VAL B 1 215 ? -2.193 2.955 17.031 1 87.88 215 VAL B O 1
ATOM 4989 N N . LYS B 1 216 ? -1.714 4.441 18.578 1 87.06 216 LYS B N 1
ATOM 4990 C CA . LYS B 1 216 ? -0.551 3.682 19.031 1 87.06 216 LYS B CA 1
ATOM 4991 C C . LYS B 1 216 ? -0.961 2.307 19.562 1 87.06 216 LYS B C 1
ATOM 4993 O O . LYS B 1 216 ? -0.337 1.298 19.219 1 87.06 216 LYS B O 1
ATOM 4998 N N . HIS B 1 217 ? -1.983 2.309 20.281 1 89.62 217 HIS B N 1
ATOM 4999 C CA . HIS B 1 217 ? -2.469 1.05 20.828 1 89.62 217 HIS B CA 1
ATOM 5000 C C . HIS B 1 217 ? -2.854 0.073 19.734 1 89.62 217 HIS B C 1
ATOM 5002 O O . HIS B 1 217 ? -2.473 -1.1 19.766 1 89.62 217 HIS B O 1
ATOM 5008 N N . VAL B 1 218 ? -3.6 0.571 18.797 1 92.06 218 VAL B N 1
ATOM 5009 C CA . VAL B 1 218 ? -4.055 -0.274 17.688 1 92.06 218 VAL B CA 1
ATOM 5010 C C . VAL B 1 218 ? -2.852 -0.804 16.922 1 92.06 218 VAL B C 1
ATOM 5012 O O . VAL B 1 218 ? -2.76 -2.004 16.641 1 92.06 218 VAL B O 1
ATOM 5015 N N . ARG B 1 219 ? -1.925 0.034 16.609 1 87.5 219 ARG B N 1
ATOM 5016 C CA . ARG B 1 219 ? -0.738 -0.347 15.852 1 87.5 219 ARG B CA 1
ATOM 5017 C C . ARG B 1 219 ? 0.039 -1.447 16.562 1 87.5 219 ARG B C 1
ATOM 5019 O O . ARG B 1 219 ? 0.571 -2.355 15.93 1 87.5 219 ARG B O 1
ATOM 5026 N N . GLU B 1 220 ? 0.04 -1.385 17.812 1 88.5 220 GLU B N 1
ATOM 5027 C CA . GLU B 1 220 ? 0.826 -2.324 18.609 1 88.5 220 GLU B CA 1
ATOM 5028 C C . GLU B 1 220 ? 0.062 -3.625 18.844 1 88.5 220 GLU B C 1
ATOM 5030 O O . GLU B 1 220 ? 0.65 -4.633 19.234 1 88.5 220 GLU B O 1
ATOM 5035 N N . SER B 1 221 ? -1.224 -3.555 18.578 1 92.06 221 SER B N 1
ATOM 5036 C CA . SER B 1 221 ? -2.057 -4.676 19 1 92.06 221 SER B CA 1
ATOM 5037 C C . SER B 1 221 ? -2.422 -5.57 17.812 1 92.06 221 SER B C 1
ATOM 5039 O O . SER B 1 221 ? -3.186 -6.523 17.969 1 92.06 221 SER B O 1
ATOM 5041 N N . THR B 1 222 ? -1.886 -5.293 16.672 1 93.12 222 THR B N 1
ATOM 5042 C CA . THR B 1 222 ? -2.332 -6.086 15.539 1 93.12 222 THR B CA 1
ATOM 5043 C C . THR B 1 222 ? -1.206 -6.25 14.523 1 93.12 222 THR B C 1
ATOM 5045 O O . THR B 1 222 ? -0.254 -5.469 14.508 1 93.12 222 THR B O 1
ATOM 5048 N N . LYS B 1 223 ? -1.318 -7.297 13.695 1 89.19 223 LYS B N 1
ATOM 5049 C CA . LYS B 1 223 ? -0.442 -7.512 12.547 1 89.19 223 LYS B CA 1
ATOM 5050 C C . LYS B 1 223 ? -1.138 -7.129 11.242 1 89.19 223 LYS B C 1
ATOM 5052 O O . LYS B 1 223 ? -0.529 -7.168 10.172 1 89.19 223 LYS B O 1
ATOM 5057 N N . ILE B 1 224 ? -2.434 -6.801 11.352 1 93.44 224 ILE B N 1
ATOM 5058 C CA . ILE B 1 224 ? -3.182 -6.32 10.195 1 93.44 224 ILE B CA 1
ATOM 5059 C C . ILE B 1 224 ? -2.67 -4.941 9.789 1 93.44 224 ILE B C 1
ATOM 5061 O O . ILE B 1 224 ? -2.369 -4.105 10.641 1 93.44 224 ILE B O 1
ATOM 5065 N N . PRO B 1 225 ? -2.523 -4.73 8.469 1 92.94 225 PRO B N 1
ATOM 5066 C CA . PRO B 1 225 ? -2.113 -3.389 8.047 1 92.94 225 PRO B CA 1
ATOM 5067 C C . PRO B 1 225 ? -2.963 -2.287 8.68 1 92.94 225 PRO B C 1
ATOM 5069 O O . PRO B 1 225 ? -4.191 -2.398 8.727 1 92.94 225 PRO B O 1
ATOM 5072 N N . VAL B 1 226 ? -2.281 -1.283 9.172 1 93.81 226 VAL B N 1
ATOM 5073 C CA . VAL B 1 226 ? -2.967 -0.176 9.828 1 93.81 226 VAL B CA 1
ATOM 5074 C C . VAL B 1 226 ? -2.77 1.105 9.023 1 93.81 226 VAL B C 1
ATOM 5076 O O . VAL B 1 226 ? -1.64 1.467 8.688 1 93.81 226 VAL B O 1
ATOM 5079 N N . LEU B 1 227 ? -3.83 1.732 8.625 1 93.38 227 LEU B N 1
ATOM 5080 C CA . LEU B 1 227 ? -3.799 3.043 7.988 1 93.38 227 LEU B CA 1
ATOM 5081 C C . LEU B 1 227 ? -3.957 4.156 9.016 1 93.38 227 LEU B C 1
ATOM 5083 O O . LEU B 1 227 ? -5.027 4.312 9.609 1 93.38 227 LEU B O 1
ATOM 5087 N N . SER B 1 228 ? -2.881 4.824 9.242 1 89.44 228 SER B N 1
ATOM 5088 C CA . SER B 1 228 ? -2.918 5.836 10.289 1 89.44 228 SER B CA 1
ATOM 5089 C C . SER B 1 228 ? -1.757 6.816 10.156 1 89.44 228 SER B C 1
ATOM 5091 O O . SER B 1 228 ? -0.89 6.645 9.297 1 89.44 228 SER B O 1
ATOM 5093 N N . HIS B 1 229 ? -1.964 7.859 10.852 1 83.75 229 HIS B N 1
ATOM 5094 C CA . HIS B 1 229 ? -0.837 8.75 11.117 1 83.75 229 HIS B CA 1
ATOM 5095 C C . HIS B 1 229 ? -0.495 8.789 12.602 1 83.75 229 HIS B C 1
ATOM 5097 O O . HIS B 1 229 ? -1.352 8.516 13.445 1 83.75 229 HIS B O 1
ATOM 5103 N N . ALA B 1 230 ? 0.739 8.859 12.914 1 75.56 230 ALA B N 1
ATOM 5104 C CA . ALA B 1 230 ? 1.135 8.93 14.32 1 75.56 230 ALA B CA 1
ATOM 5105 C C . ALA B 1 230 ? 0.751 10.281 14.93 1 75.56 230 ALA B C 1
ATOM 5107 O O . ALA B 1 230 ? -0.207 10.367 15.703 1 75.56 230 ALA B O 1
ATOM 5108 N N . ASP B 1 231 ? 1.544 11.297 14.781 1 87.12 231 ASP B N 1
ATOM 5109 C CA . ASP B 1 231 ? 1.38 12.68 15.211 1 87.12 231 ASP B CA 1
ATOM 5110 C C . ASP B 1 231 ? 1.407 13.633 14.023 1 87.12 231 ASP B C 1
ATOM 5112 O O . ASP B 1 231 ? 1.718 13.227 12.898 1 87.12 231 ASP B O 1
ATOM 5116 N N . GLY B 1 232 ? 0.801 14.781 14.312 1 93.62 232 GLY B N 1
ATOM 5117 C CA . GLY B 1 232 ? 0.908 15.844 13.32 1 93.62 232 GLY B CA 1
ATOM 5118 C C . GLY B 1 232 ? 1.92 16.906 13.695 1 93.62 232 GLY B C 1
ATOM 5119 O O . GLY B 1 232 ? 1.546 18.016 14.078 1 93.62 232 GLY B O 1
ATOM 5120 N N . ILE B 1 233 ? 3.174 16.547 13.664 1 97.12 233 ILE B N 1
ATOM 5121 C CA . ILE B 1 233 ? 4.223 17.531 13.906 1 97.12 233 ILE B CA 1
ATOM 5122 C C . ILE B 1 233 ? 4.691 18.125 12.586 1 97.12 233 ILE B C 1
ATOM 5124 O O . ILE B 1 233 ? 5.73 17.734 12.055 1 97.12 233 ILE B O 1
ATOM 5128 N N . CYS B 1 234 ? 3.977 19.094 12.125 1 98.5 234 CYS B N 1
ATOM 5129 C CA . CYS B 1 234 ? 4.219 19.734 10.836 1 98.5 234 CYS B CA 1
ATOM 5130 C C . CYS B 1 234 ? 5.117 20.953 11 1 98.5 234 CYS B C 1
ATOM 5132 O O . CYS B 1 234 ? 5.004 21.688 11.977 1 98.5 234 CYS B O 1
ATOM 5134 N N . SER B 1 235 ? 5.984 21.188 10.047 1 98.88 235 SER B N 1
ATOM 5135 C CA . SER B 1 235 ? 6.914 22.312 10.109 1 98.88 235 SER B CA 1
ATOM 5136 C C . SER B 1 235 ? 6.723 23.25 8.93 1 98.88 235 SER B C 1
ATOM 5138 O O . SER B 1 235 ? 6.344 22.828 7.84 1 98.88 235 SER B O 1
ATOM 5140 N N . VAL B 1 236 ? 6.941 24.516 9.195 1 98.94 236 VAL B N 1
ATOM 5141 C CA . VAL B 1 236 ? 7.102 25.516 8.148 1 98.94 236 VAL B CA 1
ATOM 5142 C C . VAL B 1 236 ? 8.508 26.109 8.219 1 98.94 236 VAL B C 1
ATOM 5144 O O . VAL B 1 236 ? 8.922 26.641 9.258 1 98.94 236 VAL B O 1
ATOM 5147 N N . TYR B 1 237 ? 9.203 26.016 7.121 1 98.94 237 TYR B N 1
ATOM 5148 C CA . TYR B 1 237 ? 10.562 26.547 7.016 1 98.94 237 TYR B CA 1
ATOM 5149 C C . TYR B 1 237 ? 10.57 27.844 6.219 1 98.94 237 TYR B C 1
ATOM 5151 O O . TYR B 1 237 ? 10.07 27.891 5.094 1 98.94 237 TYR B O 1
ATOM 5159 N N . VAL B 1 238 ? 11.133 28.828 6.824 1 98.94 238 VAL B N 1
ATOM 5160 C CA . VAL B 1 238 ? 11.352 30.109 6.164 1 98.94 238 VAL B CA 1
ATOM 5161 C C . VAL B 1 238 ? 12.797 30.219 5.691 1 98.94 238 VAL B C 1
ATOM 5163 O O . VAL B 1 238 ? 13.711 30.406 6.5 1 98.94 238 VAL B O 1
ATOM 5166 N N . ASP B 1 239 ? 12.984 30.172 4.406 1 98.75 239 ASP B N 1
ATOM 5167 C CA . ASP B 1 239 ? 14.289 30.094 3.756 1 98.75 239 ASP B CA 1
ATOM 5168 C C . ASP B 1 239 ? 14.961 31.453 3.695 1 98.75 239 ASP B C 1
ATOM 5170 O O . ASP B 1 239 ? 14.336 32.469 3.992 1 98.75 239 ASP B O 1
ATOM 5174 N N . GLU B 1 240 ? 16.234 31.5 3.367 1 98.19 240 GLU B N 1
ATOM 5175 C CA . GLU B 1 240 ? 17.031 32.719 3.275 1 98.19 240 GLU B CA 1
ATOM 5176 C C . GLU B 1 240 ? 16.5 33.625 2.168 1 98.19 240 GLU B C 1
ATOM 5178 O O . GLU B 1 240 ? 16.594 34.844 2.268 1 98.19 240 GLU B O 1
ATOM 5183 N N . GLU B 1 241 ? 15.969 33.031 1.089 1 98.25 241 GLU B N 1
ATOM 5184 C CA . GLU B 1 241 ? 15.367 33.781 -0 1 98.25 241 GLU B CA 1
ATOM 5185 C C . GLU B 1 241 ? 13.844 33.75 0.07 1 98.25 241 GLU B C 1
ATOM 5187 O O . GLU B 1 241 ? 13.195 33.094 -0.751 1 98.25 241 GLU B O 1
ATOM 5192 N N . SER B 1 242 ? 13.273 34.438 0.983 1 98.25 242 SER B N 1
ATOM 5193 C CA . SER B 1 242 ? 11.828 34.406 1.179 1 98.25 242 SER B CA 1
ATOM 5194 C C . SER B 1 242 ? 11.273 35.812 1.4 1 98.25 242 SER B C 1
ATOM 5196 O O . SER B 1 242 ? 12.031 36.75 1.647 1 98.25 242 SER B O 1
ATOM 5198 N N . ASP B 1 243 ? 10.039 35.938 1.173 1 98.12 243 ASP B N 1
ATOM 5199 C CA . ASP B 1 243 ? 9.297 37.156 1.466 1 98.12 243 ASP B CA 1
ATOM 5200 C C . ASP B 1 243 ? 8.672 37.094 2.855 1 98.12 243 ASP B C 1
ATOM 5202 O O . ASP B 1 243 ? 7.914 36.188 3.162 1 98.12 243 ASP B O 1
ATOM 5206 N N . ALA B 1 244 ? 8.945 38.094 3.658 1 98.31 244 ALA B N 1
ATOM 5207 C CA . ALA B 1 244 ? 8.539 38.062 5.062 1 98.31 244 ALA B CA 1
ATOM 5208 C C . ALA B 1 244 ? 7.02 38.094 5.195 1 98.31 244 ALA B C 1
ATOM 5210 O O . ALA B 1 244 ? 6.457 37.406 6.043 1 98.31 244 ALA B O 1
ATOM 5211 N N . LYS B 1 245 ? 6.383 38.875 4.406 1 98.38 245 LYS B N 1
ATOM 5212 C CA . LYS B 1 245 ? 4.934 39 4.488 1 98.38 245 LYS B CA 1
ATOM 5213 C C . LYS B 1 245 ? 4.25 37.688 4.066 1 98.38 245 LYS B C 1
ATOM 5215 O O . LYS B 1 245 ? 3.289 37.25 4.703 1 98.38 245 LYS B O 1
ATOM 5220 N N . MET B 1 246 ? 4.734 37.125 3.002 1 98.44 246 MET B N 1
ATOM 5221 C CA . MET B 1 246 ? 4.199 35.844 2.557 1 98.44 246 MET B CA 1
ATOM 5222 C C . MET B 1 246 ? 4.387 34.75 3.627 1 98.44 246 MET B C 1
ATOM 5224 O O . MET B 1 246 ? 3.467 34 3.914 1 98.44 246 MET B O 1
ATOM 5228 N N . ALA B 1 247 ? 5.594 34.75 4.141 1 98.81 247 ALA B N 1
ATOM 5229 C CA . ALA B 1 247 ? 5.898 33.781 5.195 1 98.81 247 ALA B CA 1
ATOM 5230 C C . ALA B 1 247 ? 4.938 33.938 6.371 1 98.81 247 ALA B C 1
ATOM 5232 O O . ALA B 1 247 ? 4.398 32.938 6.871 1 98.81 247 ALA B O 1
ATOM 5233 N N . ALA B 1 248 ? 4.723 35.156 6.812 1 98.81 248 ALA B N 1
ATOM 5234 C CA . ALA B 1 248 ? 3.834 35.406 7.941 1 98.81 248 ALA B CA 1
ATOM 5235 C C . ALA B 1 248 ? 2.422 34.906 7.652 1 98.81 248 ALA B C 1
ATOM 5237 O O . ALA B 1 248 ? 1.801 34.281 8.5 1 98.81 248 ALA B O 1
ATOM 5238 N N . ALA B 1 249 ? 1.943 35.219 6.461 1 98.62 249 ALA B N 1
ATOM 5239 C CA . ALA B 1 249 ? 0.592 34.812 6.09 1 98.62 249 ALA B CA 1
ATOM 5240 C C . ALA B 1 249 ? 0.456 33.281 6.102 1 98.62 249 ALA B C 1
ATOM 5242 O O . ALA B 1 249 ? -0.5 32.75 6.668 1 98.62 249 ALA B O 1
ATOM 5243 N N . VAL B 1 250 ? 1.411 32.562 5.508 1 98.81 250 VAL B N 1
ATOM 5244 C CA . VAL B 1 250 ? 1.385 31.125 5.395 1 98.81 250 VAL B CA 1
ATOM 5245 C C . VAL B 1 250 ? 1.473 30.484 6.781 1 98.81 250 VAL B C 1
ATOM 5247 O O . VAL B 1 250 ? 0.703 29.578 7.109 1 98.81 250 VAL B O 1
ATOM 5250 N N . ILE B 1 251 ? 2.367 30.969 7.609 1 98.88 251 ILE B N 1
ATOM 5251 C CA . ILE B 1 251 ? 2.611 30.375 8.922 1 98.88 251 ILE B CA 1
ATOM 5252 C C . ILE B 1 251 ? 1.409 30.625 9.828 1 98.88 251 ILE B C 1
ATOM 5254 O O . ILE B 1 251 ? 0.981 29.734 10.562 1 98.88 251 ILE B O 1
ATOM 5258 N N . VAL B 1 252 ? 0.9 31.859 9.82 1 98.81 252 VAL B N 1
ATOM 5259 C CA . VAL B 1 252 ? -0.24 32.219 10.664 1 98.81 252 VAL B CA 1
ATOM 5260 C C . VAL B 1 252 ? -1.441 31.344 10.281 1 98.81 252 VAL B C 1
ATOM 5262 O O . VAL B 1 252 ? -2.098 30.766 11.156 1 98.81 252 VAL B O 1
ATOM 5265 N N . ASP B 1 253 ? -1.665 31.234 9.008 1 98.81 253 ASP B N 1
ATOM 5266 C CA . ASP B 1 253 ? -2.773 30.391 8.539 1 98.81 253 ASP B CA 1
ATOM 5267 C C . ASP B 1 253 ? -2.555 28.938 8.914 1 98.81 253 ASP B C 1
ATOM 5269 O O . ASP B 1 253 ? -3.479 28.266 9.383 1 98.81 253 ASP B O 1
ATOM 5273 N N . SER B 1 254 ? -1.364 28.438 8.75 1 98.81 254 SER B N 1
ATOM 5274 C CA . SER B 1 254 ? -1.02 27.047 9.062 1 98.81 254 SER B CA 1
ATOM 5275 C C . SER B 1 254 ? -1.285 26.734 10.523 1 98.81 254 SER B C 1
ATOM 5277 O O . SER B 1 254 ? -1.727 25.625 10.852 1 98.81 254 SER B O 1
ATOM 5279 N N . LYS B 1 255 ? -1.053 27.641 11.367 1 98.69 255 LYS B N 1
ATOM 5280 C CA . LYS B 1 255 ? -1.16 27.375 12.797 1 98.69 255 LYS B CA 1
ATOM 5281 C C . LYS B 1 255 ? -2.551 27.734 13.32 1 98.69 255 LYS B C 1
ATOM 5283 O O . LYS B 1 255 ? -3.104 27.016 14.156 1 98.69 255 LYS B O 1
ATOM 5288 N N . THR B 1 256 ? -3.16 28.797 12.852 1 98.25 256 THR B N 1
ATOM 5289 C CA . THR B 1 256 ? -4.25 29.391 13.617 1 98.25 256 THR B CA 1
ATOM 5290 C C . THR B 1 256 ? -5.598 29.094 12.961 1 98.25 256 THR B C 1
ATOM 5292 O O . THR B 1 256 ? -6.648 29.281 13.57 1 98.25 256 THR B O 1
ATOM 5295 N N . ASP B 1 257 ? -5.555 28.688 11.672 1 96.81 257 ASP B N 1
ATOM 5296 C CA . ASP B 1 257 ? -6.816 28.344 11.023 1 96.81 257 ASP B CA 1
ATOM 5297 C C . ASP B 1 257 ? -7.609 27.344 11.852 1 96.81 257 ASP B C 1
ATOM 5299 O O . ASP B 1 257 ? -8.789 27.578 12.148 1 96.81 257 ASP B O 1
ATOM 5303 N N . TYR B 1 258 ? -7.016 26.266 12.258 1 94.25 258 TYR B N 1
ATOM 5304 C CA . TYR B 1 258 ? -7.582 25.25 13.125 1 94.25 258 TYR B CA 1
ATOM 5305 C C . TYR B 1 258 ? -6.492 24.531 13.922 1 94.25 258 TYR B C 1
ATOM 5307 O O . TYR B 1 258 ? -6.086 23.422 13.578 1 94.25 258 TYR B O 1
ATOM 5315 N N . PRO B 1 259 ? -6.137 25.094 15.047 1 95 259 PRO B N 1
ATOM 5316 C CA . PRO B 1 259 ? -4.961 24.641 15.789 1 95 259 PRO B CA 1
ATOM 5317 C C . PRO B 1 259 ? -5.074 23.188 16.25 1 95 259 PRO B C 1
ATOM 5319 O O . PRO B 1 259 ? -4.059 22.531 16.5 1 95 259 PRO B O 1
ATOM 5322 N N . ALA B 1 260 ? -6.25 22.641 16.266 1 88.81 260 ALA B N 1
ATOM 5323 C CA . ALA B 1 260 ? -6.457 21.297 16.797 1 88.81 260 ALA B CA 1
ATOM 5324 C C . ALA B 1 260 ? -6.301 20.25 15.695 1 88.81 260 ALA B C 1
ATOM 5326 O O . ALA B 1 260 ? -6.41 19.047 15.961 1 88.81 260 ALA B O 1
ATOM 5327 N N . ALA B 1 261 ? -6.043 20.688 14.5 1 91.19 261 ALA B N 1
ATOM 5328 C CA . ALA B 1 261 ? -5.895 19.766 13.375 1 91.19 261 ALA B CA 1
ATOM 5329 C C . ALA B 1 261 ? -4.5 19.156 13.359 1 91.19 261 ALA B C 1
ATOM 5331 O O . ALA B 1 261 ? -3.516 19.797 13.711 1 91.19 261 ALA B O 1
ATOM 5332 N N . CYS B 1 262 ? -4.477 17.953 12.852 1 93 262 CYS B N 1
ATOM 5333 C CA . CYS B 1 262 ? -3.197 17.25 12.805 1 93 262 CYS B CA 1
ATOM 5334 C C . CYS B 1 262 ? -2.27 17.891 11.773 1 93 262 CYS B C 1
ATOM 5336 O O . CYS B 1 262 ? -1.061 17.641 11.797 1 93 262 CYS B O 1
ATOM 5338 N N . ASN B 1 263 ? -2.795 18.672 10.797 1 96.56 263 ASN B N 1
ATOM 5339 C CA . ASN B 1 263 ? -1.952 19.297 9.781 1 96.56 263 ASN B CA 1
ATOM 5340 C C . ASN B 1 263 ? -1.635 20.75 10.125 1 96.56 263 ASN B C 1
ATOM 5342 O O . ASN B 1 263 ? -1.159 21.5 9.281 1 96.56 263 ASN B O 1
ATOM 5346 N N . ALA B 1 264 ? -1.951 21.141 11.328 1 97.56 264 ALA B N 1
ATOM 5347 C CA . ALA B 1 264 ? -1.544 22.469 11.789 1 97.56 264 ALA B CA 1
ATOM 5348 C C . ALA B 1 264 ? -0.036 22.531 12.016 1 97.56 264 ALA B C 1
ATOM 5350 O O . ALA B 1 264 ? 0.575 21.562 12.445 1 97.56 264 ALA B O 1
ATOM 5351 N N . ALA B 1 265 ? 0.542 23.672 11.742 1 98.62 265 ALA B N 1
ATOM 5352 C CA . ALA B 1 265 ? 1.979 23.828 11.945 1 98.62 265 ALA B CA 1
ATOM 5353 C C . ALA B 1 265 ? 2.324 23.828 13.43 1 98.62 265 ALA B C 1
ATOM 5355 O O . ALA B 1 265 ? 1.677 24.516 14.227 1 98.62 265 ALA B O 1
ATOM 5356 N N . GLU B 1 266 ? 3.314 23.078 13.773 1 98.62 266 GLU B N 1
ATOM 5357 C CA . GLU B 1 266 ? 3.744 22.969 15.164 1 98.62 266 GLU B CA 1
ATOM 5358 C C . GLU B 1 266 ? 5.137 23.547 15.359 1 98.62 266 GLU B C 1
ATOM 5360 O O . GLU B 1 266 ? 5.543 23.844 16.484 1 98.62 266 GLU B O 1
ATOM 5365 N N . THR B 1 267 ? 5.906 23.656 14.289 1 98.81 267 THR B N 1
ATOM 5366 C CA . THR B 1 267 ? 7.285 24.125 14.367 1 98.81 267 THR B CA 1
ATOM 5367 C C . THR B 1 267 ? 7.574 25.141 13.266 1 98.81 267 THR B C 1
ATOM 5369 O O . THR B 1 267 ? 7.246 24.906 12.102 1 98.81 267 THR B O 1
ATOM 5372 N N . LEU B 1 268 ? 8.109 26.25 13.648 1 98.88 268 LEU B N 1
ATOM 5373 C CA . LEU B 1 268 ? 8.664 27.234 12.734 1 98.88 268 LEU B CA 1
ATOM 5374 C C . LEU B 1 268 ? 10.188 27.141 12.688 1 98.88 268 LEU B C 1
ATOM 5376 O O . LEU B 1 268 ? 10.852 27.281 13.719 1 98.88 268 LEU B O 1
ATOM 5380 N N . LEU B 1 269 ? 10.703 26.797 11.539 1 98.94 269 LEU B N 1
ATOM 5381 C CA . LEU B 1 269 ? 12.133 26.859 11.273 1 98.94 269 LEU B CA 1
ATOM 5382 C C . LEU B 1 269 ? 12.484 28.094 10.438 1 98.94 269 LEU B C 1
ATOM 5384 O O . LEU B 1 269 ? 11.898 28.312 9.375 1 98.94 269 LEU B O 1
ATOM 5388 N N . ILE B 1 270 ? 13.359 28.906 10.938 1 98.88 270 ILE B N 1
ATOM 5389 C CA . ILE B 1 270 ? 13.672 30.141 10.234 1 98.88 270 ILE B CA 1
ATOM 5390 C C . ILE B 1 270 ? 15.172 30.234 10.008 1 98.88 270 ILE B C 1
ATOM 5392 O O . ILE B 1 270 ? 15.961 30.016 10.93 1 98.88 270 ILE B O 1
ATOM 5396 N N . HIS B 1 271 ? 15.586 30.469 8.766 1 98.81 271 HIS B N 1
ATOM 5397 C CA . HIS B 1 271 ? 17 30.594 8.43 1 98.81 271 HIS B CA 1
ATOM 5398 C C . HIS B 1 271 ? 17.641 31.766 9.164 1 98.81 271 HIS B C 1
ATOM 5400 O O . HIS B 1 271 ? 17.047 32.844 9.25 1 98.8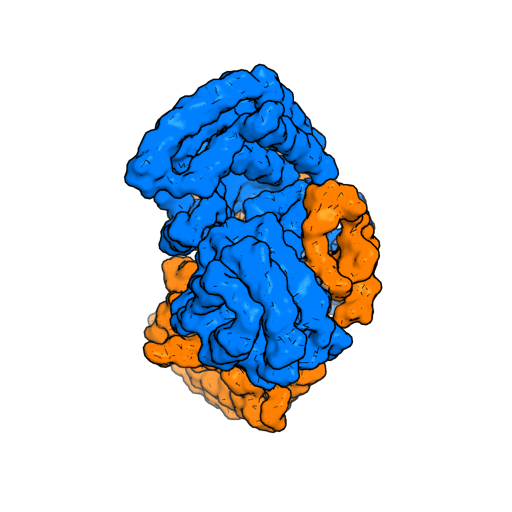1 271 HIS B O 1
ATOM 5406 N N . SER B 1 272 ? 18.812 31.641 9.594 1 98.62 272 SER B N 1
ATOM 5407 C CA . SER B 1 272 ? 19.516 32.625 10.422 1 98.62 272 SER B CA 1
ATOM 5408 C C . SER B 1 272 ? 19.734 33.938 9.672 1 98.62 272 SER B C 1
ATOM 5410 O O . SER B 1 272 ? 19.719 35 10.273 1 98.62 272 SER B O 1
ATOM 5412 N N . SER B 1 273 ? 19.875 33.875 8.383 1 98.5 273 SER B N 1
ATOM 5413 C CA . SER B 1 273 ? 20.203 35.062 7.586 1 98.5 273 SER B CA 1
ATOM 5414 C C . SER B 1 273 ? 19.031 36.031 7.527 1 98.5 273 SER B C 1
ATOM 5416 O O . SER B 1 273 ? 19.219 37.219 7.258 1 98.5 273 SER B O 1
ATOM 5418 N N . VAL B 1 274 ? 17.812 35.562 7.77 1 98.44 274 VAL B N 1
ATOM 5419 C CA . VAL B 1 274 ? 16.656 36.438 7.664 1 98.44 274 VAL B CA 1
ATOM 5420 C C . VAL B 1 274 ? 16.016 36.625 9.039 1 98.44 274 VAL B C 1
ATOM 5422 O O . VAL B 1 274 ? 14.898 37.125 9.148 1 98.44 274 VAL B O 1
ATOM 5425 N N . LEU B 1 275 ? 16.688 36.156 10.039 1 98.12 275 LEU B N 1
ATOM 5426 C CA . LEU B 1 275 ? 16.141 36.188 11.391 1 98.12 275 LEU B CA 1
ATOM 5427 C C . LEU B 1 275 ? 15.711 37.594 11.781 1 98.12 275 LEU B C 1
ATOM 5429 O O . LEU B 1 275 ? 14.562 37.812 12.188 1 98.12 275 LEU B O 1
ATOM 5433 N N . SER B 1 276 ? 16.516 38.625 11.586 1 97.81 276 SER B N 1
ATOM 5434 C CA . SER B 1 276 ? 16.281 39.969 12.039 1 97.81 276 SER B CA 1
ATOM 5435 C C . SER B 1 276 ? 15.195 40.656 11.211 1 97.81 276 SER B C 1
ATOM 5437 O O . SER B 1 276 ? 14.477 41.531 11.703 1 97.81 276 SER B O 1
ATOM 5439 N N . THR B 1 277 ? 15.102 40.281 9.953 1 98.12 277 THR B N 1
ATOM 5440 C CA . THR B 1 277 ? 14.164 40.938 9.062 1 98.12 277 THR B CA 1
ATOM 5441 C C . THR B 1 277 ? 12.797 40.281 9.094 1 98.12 277 THR B C 1
ATOM 5443 O O . THR B 1 277 ? 11.766 40.938 8.922 1 98.12 277 THR B O 1
ATOM 5446 N N . HIS B 1 278 ? 12.766 38.969 9.234 1 98.62 278 HIS B N 1
ATOM 5447 C CA . HIS B 1 278 ? 11.531 38.219 9.039 1 98.62 278 HIS B CA 1
ATOM 5448 C C . HIS B 1 278 ? 10.867 37.875 10.375 1 98.62 278 HIS B C 1
ATOM 5450 O O . HIS B 1 278 ? 9.648 37.969 10.508 1 98.62 278 HIS B O 1
ATOM 5456 N N . LEU B 1 279 ? 11.625 37.5 11.406 1 98.44 279 LEU B N 1
ATOM 5457 C CA . LEU B 1 279 ? 11.055 36.938 12.633 1 98.44 279 LEU B CA 1
ATOM 5458 C C . LEU B 1 279 ? 10.203 38 13.352 1 98.44 279 LEU B C 1
ATOM 5460 O O . LEU B 1 279 ? 9.141 37.656 13.891 1 98.44 279 LEU B O 1
ATOM 5464 N N . PRO B 1 280 ? 10.648 39.312 13.445 1 98.06 280 PRO B N 1
ATOM 5465 C CA . PRO B 1 280 ? 9.789 40.312 14.078 1 98.06 280 PRO B CA 1
ATOM 5466 C C . PRO B 1 280 ? 8.398 40.375 13.445 1 98.06 280 PRO B C 1
ATOM 5468 O O . PRO B 1 280 ? 7.398 40.5 14.156 1 98.06 280 PRO B O 1
ATOM 5471 N N . ILE B 1 281 ? 8.367 40.281 12.117 1 98.25 281 ILE B N 1
ATOM 5472 C CA . ILE B 1 281 ? 7.109 40.344 11.383 1 98.25 281 ILE B CA 1
ATOM 5473 C C . ILE B 1 281 ? 6.273 39.094 11.656 1 98.25 281 ILE B C 1
ATOM 5475 O O . ILE B 1 281 ? 5.105 39.188 12.039 1 98.25 281 ILE B O 1
ATOM 5479 N N . ILE B 1 282 ? 6.871 37.906 11.547 1 98.62 282 ILE B N 1
ATOM 5480 C CA . ILE B 1 282 ? 6.195 36.625 11.703 1 98.62 282 ILE B CA 1
ATOM 5481 C C . ILE B 1 282 ? 5.777 36.438 13.156 1 98.62 282 ILE B C 1
ATOM 5483 O O . ILE B 1 282 ? 4.633 36.094 13.445 1 98.62 282 ILE B O 1
ATOM 5487 N N . GLY B 1 283 ? 6.734 36.656 14.07 1 98.06 283 GLY B N 1
ATOM 5488 C CA . GLY B 1 283 ? 6.477 36.5 15.492 1 98.06 283 GLY B CA 1
ATOM 5489 C C . GLY B 1 283 ? 5.336 37.375 15.984 1 98.06 283 GLY B C 1
ATOM 5490 O O . GLY B 1 283 ? 4.449 36.906 16.703 1 98.06 283 GLY B O 1
ATOM 5491 N N . THR B 1 284 ? 5.395 38.688 15.602 1 97.56 284 THR B N 1
ATOM 5492 C CA . THR B 1 284 ? 4.344 39.594 16.016 1 97.56 284 THR B CA 1
ATOM 5493 C C . THR B 1 284 ? 2.984 39.156 15.492 1 97.56 284 THR B C 1
ATOM 5495 O O . THR B 1 284 ? 1.986 39.188 16.219 1 97.56 284 THR B O 1
ATOM 5498 N N . ALA B 1 285 ? 2.943 38.75 14.234 1 98.19 285 ALA B N 1
ATOM 5499 C CA . ALA B 1 285 ? 1.699 38.281 13.641 1 98.19 285 ALA B CA 1
ATOM 5500 C C . ALA B 1 285 ? 1.138 37.062 14.406 1 98.19 285 ALA B C 1
ATOM 5502 O O . ALA B 1 285 ? -0.072 37 14.633 1 98.19 285 ALA B O 1
ATOM 5503 N N . LEU B 1 286 ? 1.989 36.125 14.844 1 98.62 286 LEU B N 1
ATOM 5504 C CA . LEU B 1 286 ? 1.578 34.938 15.602 1 98.62 286 LEU B CA 1
ATOM 5505 C C . LEU B 1 286 ? 1.129 35.344 17.016 1 98.62 286 LEU B C 1
ATOM 5507 O O . LEU B 1 286 ? 0.09 34.875 17.484 1 98.62 286 LEU B O 1
ATOM 5511 N N . LEU B 1 287 ? 1.892 36.188 17.656 1 98.12 287 LEU B N 1
ATOM 5512 C CA . LEU B 1 287 ? 1.581 36.656 19 1 98.12 287 LEU B CA 1
ATOM 5513 C C . LEU B 1 287 ? 0.244 37.375 19.031 1 98.12 287 LEU B C 1
ATOM 5515 O O . LEU B 1 287 ? -0.542 37.219 19.969 1 98.12 287 LEU B O 1
ATOM 5519 N N . ASP B 1 288 ? 0.005 38.156 18 1 97.56 288 ASP B N 1
ATOM 5520 C CA . ASP B 1 288 ? -1.244 38.906 17.906 1 97.56 288 ASP B CA 1
ATOM 5521 C C . ASP B 1 288 ? -2.443 37.969 17.828 1 97.56 288 ASP B C 1
ATOM 5523 O O . ASP B 1 288 ? -3.562 38.344 18.188 1 97.56 288 ASP B O 1
ATOM 5527 N N . LYS B 1 289 ? -2.188 36.75 17.344 1 98.06 289 LYS B N 1
ATOM 5528 C CA . LYS B 1 289 ? -3.246 35.75 17.266 1 98.06 289 LYS B CA 1
ATOM 5529 C C . LYS B 1 289 ? -3.297 34.906 18.516 1 98.06 289 LYS B C 1
ATOM 5531 O O . LYS B 1 289 ? -4.07 33.938 18.594 1 98.06 289 LYS B O 1
ATOM 5536 N N . GLY B 1 290 ? -2.41 35.219 19.484 1 97.75 290 GLY B N 1
ATOM 5537 C CA . GLY B 1 290 ? -2.422 34.531 20.766 1 97.75 290 GLY B CA 1
ATOM 5538 C C . GLY B 1 290 ? -1.562 33.281 20.781 1 97.75 290 GLY B C 1
ATOM 5539 O O . GLY B 1 290 ? -1.696 32.438 21.672 1 97.75 290 GLY B O 1
ATOM 5540 N N . VAL B 1 291 ? -0.698 33.094 19.875 1 98.69 291 VAL B N 1
ATOM 5541 C CA . VAL B 1 291 ? 0.129 31.891 19.797 1 98.69 291 VAL B CA 1
ATOM 5542 C C . VAL B 1 291 ? 1.304 32 20.766 1 98.69 291 VAL B C 1
ATOM 5544 O O . VAL B 1 291 ? 2.055 32.969 20.719 1 98.69 291 VAL B O 1
ATOM 5547 N N . GLN B 1 292 ? 1.398 31.062 21.656 1 98.75 292 GLN B N 1
ATOM 5548 C CA . GLN B 1 292 ? 2.594 30.953 22.484 1 98.75 292 GLN B CA 1
ATOM 5549 C C . GLN B 1 292 ? 3.777 30.422 21.688 1 98.75 292 GLN B C 1
ATOM 5551 O O . GLN B 1 292 ? 3.662 29.406 21 1 98.75 292 GLN B O 1
ATOM 5556 N N . LEU B 1 293 ? 4.863 31.156 21.781 1 98.81 293 LEU B N 1
ATOM 5557 C CA . LEU B 1 293 ? 6.051 30.766 21.016 1 98.81 293 LEU B CA 1
ATOM 5558 C C . LEU B 1 293 ? 7.109 30.172 21.938 1 98.81 293 LEU B C 1
ATOM 5560 O O . LEU B 1 293 ? 7.578 30.844 22.875 1 98.81 293 LEU B O 1
ATOM 5564 N N . ARG B 1 294 ? 7.434 28.906 21.719 1 98.81 294 ARG B N 1
ATOM 5565 C CA . ARG B 1 294 ? 8.562 28.25 22.375 1 98.81 294 ARG B CA 1
ATOM 5566 C C . ARG B 1 294 ? 9.844 28.422 21.562 1 98.81 294 ARG B C 1
ATOM 5568 O O . ARG B 1 294 ? 10.125 27.625 20.672 1 98.81 294 ARG B O 1
ATOM 5575 N N . CYS B 1 295 ? 10.703 29.297 22.031 1 98.69 295 CYS B N 1
ATOM 5576 C CA . CYS B 1 295 ? 11.758 29.797 21.172 1 98.69 295 CYS B CA 1
ATOM 5577 C C . CYS B 1 295 ? 13.117 29.234 21.578 1 98.69 295 CYS B C 1
ATOM 5579 O O . CYS B 1 295 ? 13.422 29.156 22.766 1 98.69 295 CYS B O 1
ATOM 5581 N N . ASP B 1 296 ? 13.898 28.812 20.562 1 98.38 296 ASP B N 1
ATOM 5582 C CA . ASP B 1 296 ? 15.297 28.531 20.891 1 98.38 296 ASP B CA 1
ATOM 5583 C C . ASP B 1 296 ? 16.047 29.797 21.281 1 98.38 296 ASP B C 1
ATOM 5585 O O . ASP B 1 296 ? 15.453 30.875 21.344 1 98.38 296 ASP B O 1
ATOM 5589 N N . GLU B 1 297 ? 17.281 29.672 21.562 1 98.06 297 GLU B N 1
ATOM 5590 C CA . GLU B 1 297 ? 18.047 30.766 22.188 1 98.06 297 GLU B CA 1
ATOM 5591 C C . GLU B 1 297 ? 18.078 32 21.281 1 98.06 297 GLU B C 1
ATOM 5593 O O . GLU B 1 297 ? 17.844 33.125 21.75 1 98.06 297 GLU B O 1
ATOM 5598 N N . LYS B 1 298 ? 18.375 31.828 20 1 98.25 298 LYS B N 1
ATOM 5599 C CA . LYS B 1 298 ? 18.516 32.938 19.062 1 98.25 298 LYS B CA 1
ATOM 5600 C C . LYS B 1 298 ? 17.188 33.656 18.844 1 98.25 298 LYS B C 1
ATOM 5602 O O . LYS B 1 298 ? 17.109 34.875 18.875 1 98.25 298 LYS B O 1
ATOM 5607 N N . ALA B 1 299 ? 16.188 32.906 18.578 1 98.44 299 ALA B N 1
ATOM 5608 C CA . ALA B 1 299 ? 14.852 33.469 18.359 1 98.44 299 ALA B CA 1
ATOM 5609 C C . ALA B 1 299 ? 14.344 34.188 19.625 1 98.44 299 ALA B C 1
ATOM 5611 O O . ALA B 1 299 ? 13.734 35.25 19.531 1 98.44 299 ALA B O 1
ATOM 5612 N N . LEU B 1 300 ? 14.594 33.531 20.781 1 98.06 300 LEU B N 1
ATOM 5613 C CA . LEU B 1 300 ? 14.188 34.094 22.047 1 98.06 300 LEU B CA 1
ATOM 5614 C C . LEU B 1 300 ? 14.797 35.5 22.25 1 98.06 300 LEU B C 1
ATOM 5616 O O . LEU B 1 300 ? 14.086 36.438 22.578 1 98.06 300 LEU B O 1
ATOM 5620 N N . ALA B 1 301 ? 16.047 35.562 22.078 1 97.56 301 ALA B N 1
ATOM 5621 C CA . ALA B 1 301 ? 16.781 36.812 22.281 1 97.56 301 ALA B CA 1
ATOM 5622 C C . ALA B 1 301 ? 16.219 37.938 21.391 1 97.56 301 ALA B C 1
ATOM 5624 O O . ALA B 1 301 ? 16.031 39.062 21.844 1 97.56 301 ALA B O 1
ATOM 5625 N N . LEU B 1 302 ? 15.977 37.594 20.172 1 97.88 302 LEU B N 1
ATOM 5626 C CA . LEU B 1 302 ? 15.492 38.594 19.219 1 97.88 302 LEU B CA 1
ATOM 5627 C C . LEU B 1 302 ? 14.078 39.031 19.578 1 97.88 302 LEU B C 1
ATOM 5629 O O . LEU B 1 302 ? 13.781 40.219 19.594 1 97.88 302 LEU B O 1
ATOM 5633 N N . LEU B 1 303 ? 13.211 38.125 19.828 1 97.19 303 LEU B N 1
ATOM 5634 C CA . LEU B 1 303 ? 11.812 38.469 20.094 1 97.19 303 LEU B CA 1
ATOM 5635 C C . LEU B 1 303 ? 11.68 39.25 21.391 1 97.19 303 LEU B C 1
ATOM 5637 O O . LEU B 1 303 ? 10.836 40.125 21.5 1 97.19 303 LEU B O 1
ATOM 5641 N N . GLU B 1 304 ? 12.531 38.906 22.344 1 94.75 304 GLU B N 1
ATOM 5642 C CA . GLU B 1 304 ? 12.508 39.625 23.625 1 94.75 304 GLU B CA 1
ATOM 5643 C C . GLU B 1 304 ? 13.008 41.062 23.469 1 94.75 304 GLU B C 1
ATOM 5645 O O . GLU B 1 304 ? 12.688 41.906 24.297 1 94.75 304 GLU B O 1
ATOM 5650 N N . SER B 1 305 ? 13.773 41.25 22.469 1 94.88 305 SER B N 1
ATOM 5651 C CA . SER B 1 305 ? 14.328 42.562 22.25 1 94.88 305 SER B CA 1
ATOM 5652 C C . SER B 1 305 ? 13.305 43.5 21.625 1 94.88 305 SER B C 1
ATOM 5654 O O . SER B 1 305 ? 13.492 44.719 21.609 1 94.88 305 SER B O 1
ATOM 5656 N N . LEU B 1 306 ? 12.273 42.938 21.125 1 93.69 306 LEU B N 1
ATOM 5657 C CA . LEU B 1 306 ? 11.242 43.75 20.5 1 93.69 306 LEU B CA 1
ATOM 5658 C C . LEU B 1 306 ? 10.422 44.469 21.547 1 93.69 306 LEU B C 1
ATOM 5660 O O . LEU B 1 306 ? 10.32 44.031 22.703 1 93.69 306 LEU B O 1
ATOM 5664 N N . SER B 1 307 ? 9.945 45.625 21.219 1 92.75 307 SER B N 1
ATOM 5665 C CA . SER B 1 307 ? 9.039 46.375 22.094 1 92.75 307 SER B CA 1
ATOM 5666 C C . SER B 1 307 ? 7.613 45.844 21.984 1 92.75 307 SER B C 1
AT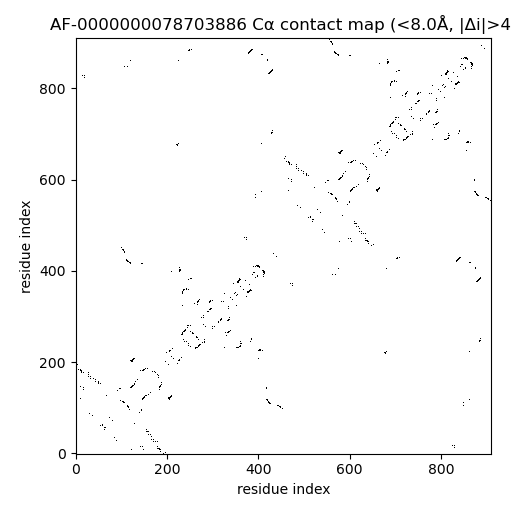OM 5668 O O . SER B 1 307 ? 6.832 46.281 21.141 1 92.75 307 SER B O 1
ATOM 5670 N N . LEU B 1 308 ? 7.328 44.906 22.797 1 92.75 308 LEU B N 1
ATOM 5671 C CA . LEU B 1 308 ? 6.016 44.281 22.812 1 92.75 308 LEU B CA 1
ATOM 5672 C C . LEU B 1 308 ? 5.277 44.562 24.109 1 92.75 308 LEU B C 1
ATOM 5674 O O . LEU B 1 308 ? 5.895 44.969 25.094 1 92.75 308 LEU B O 1
ATOM 5678 N N . SER B 1 309 ? 4.008 44.594 24.094 1 93.75 309 SER B N 1
ATOM 5679 C CA . SER B 1 309 ? 3.232 44.688 25.328 1 93.75 309 SER B CA 1
ATOM 5680 C C . SER B 1 309 ? 3.568 43.562 26.297 1 93.75 309 SER B C 1
ATOM 5682 O O . SER B 1 309 ? 4.098 42.531 25.875 1 93.75 309 SER B O 1
ATOM 5684 N N . LYS B 1 310 ? 3.305 43.75 27.594 1 93.06 310 LYS B N 1
ATOM 5685 C CA . LYS B 1 310 ? 3.566 42.75 28.625 1 93.06 310 LYS B CA 1
ATOM 5686 C C . LYS B 1 310 ? 2.816 41.438 28.328 1 93.06 310 LYS B C 1
ATOM 5688 O O . LYS B 1 310 ? 3.342 40.344 28.547 1 93.06 310 LYS B O 1
ATOM 5693 N N . GLN B 1 311 ? 1.634 41.594 27.812 1 93.81 311 GLN B N 1
ATOM 5694 C CA . GLN B 1 311 ? 0.797 40.438 27.5 1 93.81 311 GLN B CA 1
ATOM 5695 C C . GLN B 1 311 ? 1.421 39.594 26.406 1 93.81 311 GLN B C 1
ATOM 5697 O O . GLN B 1 311 ? 1.459 38.375 26.5 1 93.81 311 GLN B O 1
ATOM 5702 N N . LEU B 1 312 ? 1.882 40.219 25.375 1 94.81 312 LEU B N 1
ATOM 5703 C CA . LEU B 1 312 ? 2.492 39.531 24.25 1 94.81 312 LEU B CA 1
ATOM 5704 C C . LEU B 1 312 ? 3.836 38.906 24.656 1 94.81 312 LEU B C 1
ATOM 5706 O O . LEU B 1 312 ? 4.172 37.812 24.234 1 94.81 312 LEU B O 1
ATOM 5710 N N . SER B 1 313 ? 4.594 39.688 25.453 1 95.56 313 SER B N 1
ATOM 5711 C CA . SER B 1 313 ? 5.906 39.219 25.906 1 95.56 313 SER B CA 1
ATOM 5712 C C . SER B 1 313 ? 5.793 37.938 26.734 1 95.56 313 SER B C 1
ATOM 5714 O O . SER B 1 313 ? 6.699 37.125 26.734 1 95.56 313 SER B O 1
ATOM 5716 N N . ALA B 1 314 ? 4.715 37.781 27.438 1 96.69 314 ALA B N 1
ATOM 5717 C CA . ALA B 1 314 ? 4.488 36.625 28.297 1 96.69 314 ALA B CA 1
ATOM 5718 C C . ALA B 1 314 ? 4.309 35.344 27.469 1 96.69 314 ALA B C 1
ATOM 5720 O O . ALA B 1 314 ? 4.43 34.25 28 1 96.69 314 ALA B O 1
ATOM 5721 N N . LEU B 1 315 ? 4.031 35.469 26.172 1 98.06 315 LEU B N 1
ATOM 5722 C CA . LEU B 1 315 ? 3.783 34.312 25.281 1 98.06 315 LEU B CA 1
ATOM 5723 C C . LEU B 1 315 ? 5.086 33.812 24.688 1 98.06 315 LEU B C 1
ATOM 5725 O O . LEU B 1 315 ? 5.09 32.812 23.969 1 98.06 315 LEU B O 1
ATOM 5729 N N . ILE B 1 316 ? 6.148 34.531 24.938 1 98.31 316 ILE B N 1
ATOM 5730 C CA . ILE B 1 316 ? 7.465 34.125 24.453 1 98.31 316 ILE B CA 1
ATOM 5731 C C . ILE B 1 316 ? 8.203 33.344 25.547 1 98.31 316 ILE B C 1
ATOM 5733 O O . ILE B 1 316 ? 8.547 33.938 26.578 1 98.31 316 ILE B O 1
ATOM 5737 N N . ILE B 1 317 ? 8.391 32.094 25.344 1 98 317 ILE B N 1
ATOM 5738 C CA . ILE B 1 317 ? 8.961 31.188 26.344 1 98 317 ILE B CA 1
ATOM 5739 C C . ILE B 1 317 ? 10.148 30.438 25.75 1 98 317 ILE B C 1
ATOM 5741 O O . ILE B 1 317 ? 10.148 30.094 24.562 1 98 317 ILE B O 1
ATOM 5745 N N . PRO B 1 318 ? 11.211 30.188 26.562 1 98.38 318 PRO B N 1
ATOM 5746 C CA . PRO B 1 318 ? 12.297 29.344 26.047 1 98.38 318 PRO B CA 1
ATOM 5747 C C . PRO B 1 318 ? 11.844 27.938 25.703 1 98.38 318 PRO B C 1
ATOM 5749 O O . PRO B 1 318 ? 11.07 27.328 26.453 1 98.38 318 PRO B O 1
ATOM 5752 N N . ALA B 1 319 ? 12.312 27.484 24.594 1 98.5 319 ALA B N 1
ATOM 5753 C CA . ALA B 1 319 ? 11.977 26.125 24.156 1 98.5 319 ALA B CA 1
ATOM 5754 C C . ALA B 1 319 ? 12.797 25.094 24.922 1 98.5 319 ALA B C 1
ATOM 5756 O O . ALA B 1 319 ? 13.93 25.375 25.328 1 98.5 319 ALA B O 1
ATOM 5757 N N . THR B 1 320 ? 12.281 23.906 25.109 1 98 320 THR B N 1
ATOM 5758 C CA . THR B 1 320 ? 13 22.703 25.516 1 98 320 THR B CA 1
ATOM 5759 C C . THR B 1 320 ? 13.125 21.734 24.344 1 98 320 THR B C 1
ATOM 5761 O O . THR B 1 320 ? 12.383 21.828 23.359 1 98 320 THR B O 1
ATOM 5764 N N . PRO B 1 321 ? 14 20.812 24.422 1 97.25 321 PRO B N 1
ATOM 5765 C CA . PRO B 1 321 ? 14.133 19.828 23.359 1 97.25 321 PRO B CA 1
ATOM 5766 C C . PRO B 1 321 ? 12.828 19.062 23.078 1 97.25 321 PRO B C 1
ATOM 5768 O O . PRO B 1 321 ? 12.547 18.719 21.938 1 97.25 321 PRO B O 1
ATOM 5771 N N . LYS B 1 322 ? 12.023 18.844 24.031 1 97.5 322 LYS B N 1
ATOM 5772 C CA . LYS B 1 322 ? 10.773 18.109 23.906 1 97.5 322 LYS B CA 1
ATOM 5773 C C . LYS B 1 322 ? 9.766 18.859 23.047 1 97.5 322 LYS B C 1
ATOM 5775 O O . LYS B 1 322 ? 8.906 18.25 22.406 1 97.5 322 LYS B O 1
ATOM 5780 N N . ASP B 1 323 ? 9.891 20.156 23.047 1 98.06 323 ASP B N 1
ATOM 5781 C CA . ASP B 1 323 ? 8.938 20.969 22.312 1 98.06 323 ASP B CA 1
ATOM 5782 C C . ASP B 1 323 ? 8.977 20.656 20.812 1 98.06 323 ASP B C 1
ATOM 5784 O O . ASP B 1 323 ? 7.957 20.734 20.125 1 98.06 323 ASP B O 1
ATOM 5788 N N . PHE B 1 324 ? 10.141 20.25 20.344 1 98.25 324 PHE B N 1
ATOM 5789 C CA . PHE B 1 324 ? 10.305 20 18.922 1 98.25 324 PHE B CA 1
ATOM 5790 C C . PHE B 1 324 ? 9.805 18.609 18.562 1 98.25 324 PHE B C 1
ATOM 5792 O O . PHE B 1 324 ? 9.711 18.266 17.375 1 98.25 324 PHE B O 1
ATOM 5799 N N . ASP B 1 325 ? 9.398 17.797 19.531 1 96.56 325 ASP B N 1
ATOM 5800 C CA . ASP B 1 325 ? 8.852 16.453 19.344 1 96.56 325 ASP B CA 1
ATOM 5801 C C . ASP B 1 325 ? 7.387 16.391 19.781 1 96.56 325 ASP B C 1
ATOM 5803 O O . ASP B 1 325 ? 6.855 15.312 20.031 1 96.56 325 ASP B O 1
ATOM 5807 N N . THR B 1 326 ? 6.746 17.547 19.891 1 95.94 326 THR B N 1
ATOM 5808 C CA . THR B 1 326 ? 5.414 17.578 20.484 1 95.94 326 THR B CA 1
ATOM 5809 C C . THR B 1 326 ? 4.387 18.109 19.5 1 95.94 326 THR B C 1
ATOM 5811 O O . THR B 1 326 ? 4.617 19.141 18.844 1 95.94 326 THR B O 1
ATOM 5814 N N . GLU B 1 327 ? 3.334 17.406 19.281 1 95.25 327 GLU B N 1
ATOM 5815 C CA . GLU B 1 327 ? 2.117 17.922 18.672 1 95.25 327 GLU B CA 1
ATOM 5816 C C . GLU B 1 327 ? 1.273 18.688 19.688 1 95.25 327 GLU B C 1
ATOM 5818 O O . GLU B 1 327 ? 0.6 18.078 20.531 1 95.25 327 GLU B O 1
ATOM 5823 N N . PHE B 1 328 ? 1.274 20.016 19.625 1 94.94 328 PHE B N 1
ATOM 5824 C CA . PHE B 1 328 ? 0.65 20.812 20.672 1 94.94 328 PHE B CA 1
ATOM 5825 C C . PHE B 1 328 ? -0.867 20.812 20.516 1 94.94 328 PHE B C 1
ATOM 5827 O O . PHE B 1 328 ? -1.594 20.859 21.516 1 94.94 328 PHE B O 1
ATOM 5834 N N . LEU B 1 329 ? -1.301 20.812 19.312 1 91.62 329 LEU B N 1
ATOM 5835 C CA . LEU B 1 329 ? -2.729 20.859 19.016 1 91.62 329 LEU B CA 1
ATOM 5836 C C . LEU B 1 329 ? -3.393 22.047 19.703 1 91.62 329 LEU B C 1
ATOM 5838 O O . LEU B 1 329 ? -4.508 21.922 20.219 1 91.62 329 LEU B O 1
ATOM 5842 N N . ASP B 1 330 ? -2.703 23.125 19.781 1 94.56 330 ASP B N 1
ATOM 5843 C CA . ASP B 1 330 ? -3.121 24.359 20.438 1 94.56 330 ASP B CA 1
ATOM 5844 C C . ASP B 1 330 ? -2.396 25.562 19.828 1 94.56 330 ASP B C 1
ATOM 5846 O O . ASP B 1 330 ? -1.622 25.422 18.891 1 94.56 330 ASP B O 1
ATOM 5850 N N . LEU B 1 331 ? -2.725 26.703 20.359 1 97.81 331 LEU B N 1
ATOM 5851 C CA . LEU B 1 331 ? -2.049 27.922 19.906 1 97.81 331 LEU B CA 1
ATOM 5852 C C . LEU B 1 331 ? -0.657 28.016 20.531 1 97.81 331 LEU B C 1
ATOM 5854 O O . LEU B 1 331 ? -0.362 28.969 21.25 1 97.81 331 LEU B O 1
ATOM 5858 N N . ILE B 1 332 ? 0.16 27.031 20.328 1 98.56 332 ILE B N 1
ATOM 5859 C CA . ILE B 1 332 ? 1.556 26.922 20.734 1 98.56 332 ILE B CA 1
ATOM 5860 C C . ILE B 1 332 ? 2.412 26.484 19.547 1 98.56 332 ILE B C 1
ATOM 5862 O O . ILE B 1 332 ? 2.006 25.625 18.766 1 98.56 332 ILE B O 1
ATOM 5866 N N . MET B 1 333 ? 3.523 27.078 19.375 1 98.62 333 MET B N 1
ATOM 5867 C CA . MET B 1 333 ? 4.418 26.734 18.266 1 98.62 333 MET B CA 1
ATOM 5868 C C . MET B 1 333 ? 5.875 26.812 18.703 1 98.62 333 MET B C 1
ATOM 5870 O O . MET B 1 333 ? 6.266 27.75 19.406 1 98.62 333 MET B O 1
ATOM 5874 N N . ALA B 1 334 ? 6.637 25.844 18.359 1 98.88 334 ALA B N 1
ATOM 5875 C CA . ALA B 1 334 ? 8.07 25.875 18.625 1 98.88 334 ALA B CA 1
ATOM 5876 C C . ALA B 1 334 ? 8.805 26.625 17.516 1 98.88 334 ALA B C 1
ATOM 5878 O O . ALA B 1 334 ? 8.453 26.516 16.328 1 98.88 334 ALA B O 1
ATOM 5879 N N . VAL B 1 335 ? 9.797 27.406 17.875 1 98.88 335 VAL B N 1
ATOM 5880 C CA . VAL B 1 335 ? 10.547 28.219 16.938 1 98.88 335 VAL B CA 1
ATOM 5881 C C . VAL B 1 335 ? 12.039 27.891 17.047 1 98.88 335 VAL B C 1
ATOM 5883 O O . VAL B 1 335 ? 12.617 27.953 18.125 1 98.88 335 VAL B O 1
ATOM 5886 N N . LYS B 1 336 ? 12.625 27.531 15.938 1 98.81 336 LYS B N 1
ATOM 5887 C CA . LYS B 1 336 ? 14.055 27.203 15.898 1 98.81 336 LYS B CA 1
ATOM 5888 C C . LYS B 1 336 ? 14.742 27.938 14.75 1 98.81 336 LYS B C 1
ATOM 5890 O O . LYS B 1 336 ? 14.211 28.016 13.641 1 98.81 336 LYS B O 1
ATOM 5895 N N . VAL B 1 337 ? 15.898 28.484 15.055 1 98.81 337 VAL B N 1
ATOM 5896 C CA . VAL B 1 337 ? 16.734 29.109 14.039 1 98.81 337 VAL B CA 1
ATOM 5897 C C . VAL B 1 337 ? 17.688 28.078 13.438 1 98.81 337 VAL B C 1
ATOM 5899 O O . VAL B 1 337 ? 18.297 27.297 14.164 1 98.81 337 VAL B O 1
ATOM 5902 N N . VAL B 1 338 ? 17.719 27.938 12.156 1 98.75 338 VAL B N 1
ATOM 5903 C CA . VAL B 1 338 ? 18.578 26.984 11.453 1 98.75 338 VAL B CA 1
ATOM 5904 C C . VAL B 1 338 ? 19.531 27.734 10.523 1 98.75 338 VAL B C 1
ATOM 5906 O O . VAL B 1 338 ? 19.219 28.828 10.055 1 98.75 338 VAL B O 1
ATOM 5909 N N . ASP B 1 339 ? 20.641 27.078 10.133 1 98.44 339 ASP B N 1
ATOM 5910 C CA . ASP B 1 339 ? 21.688 27.797 9.414 1 98.44 339 ASP B CA 1
ATOM 5911 C C . ASP B 1 339 ? 21.766 27.344 7.961 1 98.44 339 ASP B C 1
ATOM 5913 O O . ASP B 1 339 ? 22.469 27.953 7.152 1 98.44 339 ASP B O 1
ATOM 5917 N N . SER B 1 340 ? 21.047 26.266 7.609 1 97.94 340 SER B N 1
ATOM 5918 C CA . SER B 1 340 ? 21.125 25.75 6.246 1 97.94 340 SER B CA 1
ATOM 5919 C C . SER B 1 340 ? 19.906 24.906 5.902 1 97.94 340 SER B C 1
ATOM 5921 O O . SER B 1 340 ? 19.156 24.5 6.793 1 97.94 340 SER B O 1
ATOM 5923 N N . LEU B 1 341 ? 19.734 24.734 4.582 1 97.5 341 LEU B N 1
ATOM 5924 C CA . LEU B 1 341 ? 18.672 23.844 4.117 1 97.5 341 LEU B CA 1
ATOM 5925 C C . LEU B 1 341 ? 18.906 22.422 4.605 1 97.5 341 LEU B C 1
ATOM 5927 O O . LEU B 1 341 ? 17.969 21.719 4.992 1 97.5 341 LEU B O 1
ATOM 5931 N N . GLU B 1 342 ? 20.188 21.969 4.641 1 95.06 342 GLU B N 1
ATOM 5932 C CA . GLU B 1 342 ? 20.531 20.625 5.098 1 95.06 342 GLU B CA 1
ATOM 5933 C C . GLU B 1 342 ? 20.141 20.422 6.559 1 95.06 342 GLU B C 1
ATOM 5935 O O . GLU B 1 342 ? 19.578 19.391 6.914 1 95.06 342 GLU B O 1
ATOM 5940 N N . GLU B 1 343 ? 20.438 21.406 7.316 1 97.62 343 GLU B N 1
ATOM 5941 C CA . GLU B 1 343 ? 20.062 21.344 8.727 1 97.62 343 GLU B CA 1
ATOM 5942 C C . GLU B 1 343 ? 18.547 21.281 8.883 1 97.62 343 GLU B C 1
ATOM 5944 O O . GLU B 1 343 ? 18.031 20.562 9.742 1 97.62 343 GLU B O 1
ATOM 5949 N N . THR B 1 344 ? 17.859 22.078 8.086 1 98.31 344 THR B N 1
ATOM 5950 C CA . THR B 1 344 ? 16.406 22.125 8.102 1 98.31 344 THR B CA 1
ATOM 5951 C C . THR B 1 344 ? 15.828 20.75 7.793 1 98.31 344 THR B C 1
ATOM 5953 O O . THR B 1 344 ? 15 20.234 8.547 1 98.31 344 THR B O 1
ATOM 5956 N N . ILE B 1 345 ? 16.281 20.156 6.738 1 96.44 345 ILE B N 1
ATOM 5957 C CA . ILE B 1 345 ? 15.797 18.844 6.289 1 96.44 345 ILE B CA 1
ATOM 5958 C C . ILE B 1 345 ? 16.094 17.797 7.355 1 96.44 345 ILE B C 1
ATOM 5960 O O . ILE B 1 345 ? 15.242 16.969 7.68 1 96.44 345 ILE B O 1
ATOM 5964 N N . SER B 1 346 ? 17.25 17.875 7.906 1 95.25 346 SER B N 1
ATOM 5965 C CA . SER B 1 346 ? 17.609 16.953 8.969 1 95.25 346 SER B CA 1
ATOM 5966 C C . SER B 1 346 ? 16.688 17.094 10.172 1 95.25 346 SER B C 1
ATOM 5968 O O . SER B 1 346 ? 16.25 16.094 10.742 1 95.25 346 SER B O 1
ATOM 5970 N N . HIS B 1 347 ? 16.422 18.312 10.57 1 97.69 347 HIS B N 1
ATOM 5971 C CA . HIS B 1 347 ? 15.531 18.547 11.695 1 97.69 347 HIS B CA 1
ATOM 5972 C C . HIS B 1 347 ? 14.148 17.969 11.445 1 97.69 347 HIS B C 1
ATOM 5974 O O . HIS B 1 347 ? 13.602 17.266 12.289 1 97.69 347 HIS B O 1
ATOM 5980 N N . ILE B 1 348 ? 13.617 18.281 10.312 1 97.88 348 ILE B N 1
ATOM 5981 C CA . ILE B 1 348 ? 12.266 17.844 9.984 1 97.88 348 ILE B CA 1
ATOM 5982 C C . ILE B 1 348 ? 12.195 16.328 9.945 1 97.88 348 ILE B C 1
ATOM 5984 O O . ILE B 1 348 ? 11.273 15.727 10.492 1 97.88 348 ILE B O 1
ATOM 5988 N N . ASN B 1 349 ? 13.164 15.672 9.359 1 93.94 349 ASN B N 1
ATOM 5989 C CA . ASN B 1 349 ? 13.164 14.219 9.242 1 93.94 349 ASN B CA 1
ATOM 5990 C C . ASN B 1 349 ? 13.383 13.539 10.594 1 93.94 349 ASN B C 1
ATOM 5992 O O . ASN B 1 349 ? 12.953 12.398 10.789 1 93.94 349 ASN B O 1
ATOM 5996 N N . THR B 1 350 ? 13.953 14.242 11.477 1 93.56 350 THR B N 1
ATOM 5997 C CA . THR B 1 350 ? 14.242 13.68 12.789 1 93.56 350 THR B CA 1
ATOM 5998 C C . THR B 1 350 ? 13.07 13.914 13.742 1 93.56 350 THR B C 1
ATOM 6000 O O . THR B 1 350 ? 12.648 12.992 14.453 1 93.56 350 THR B O 1
ATOM 6003 N N . HIS B 1 351 ? 12.516 15.109 13.68 1 96.06 351 HIS B N 1
ATOM 6004 C CA . HIS B 1 351 ? 11.562 15.508 14.711 1 96.06 351 HIS B CA 1
ATOM 6005 C C . HIS B 1 351 ? 10.133 15.492 14.172 1 96.06 351 HIS B C 1
ATOM 6007 O O . HIS B 1 351 ? 9.18 15.383 14.945 1 96.06 351 HIS B O 1
ATOM 6013 N N . GLY B 1 352 ? 9.992 15.656 12.914 1 95.31 352 GLY B N 1
ATOM 6014 C CA . GLY B 1 352 ? 8.664 15.727 12.328 1 95.31 352 GLY B CA 1
ATOM 6015 C C . GLY B 1 352 ? 7.926 14.406 12.367 1 95.31 352 GLY B C 1
ATOM 6016 O O . GLY B 1 352 ? 8.508 13.375 12.688 1 95.31 352 GLY B O 1
ATOM 6017 N N . SER B 1 353 ? 6.648 14.438 12.023 1 94.31 353 SER B N 1
ATOM 6018 C CA . SER B 1 353 ? 5.797 13.258 12.07 1 94.31 353 SER B CA 1
ATOM 6019 C C . SER B 1 353 ? 5.555 12.695 10.68 1 94.31 353 SER B C 1
ATOM 6021 O O . SER B 1 353 ? 4.75 11.773 10.5 1 94.31 353 SER B O 1
ATOM 6023 N N . LYS B 1 354 ? 6.133 13.25 9.68 1 95.12 354 LYS B N 1
ATOM 6024 C CA . LYS B 1 354 ? 6.004 12.836 8.289 1 95.12 354 LYS B CA 1
ATOM 6025 C C . LYS B 1 354 ? 4.613 13.156 7.742 1 95.12 354 LYS B C 1
ATOM 6027 O O . LYS B 1 354 ? 4.164 12.539 6.77 1 95.12 354 LYS B O 1
ATOM 6032 N N . HIS B 1 355 ? 3.889 14.055 8.414 1 96.81 355 HIS B N 1
ATOM 6033 C CA . HIS B 1 355 ? 2.541 14.43 8.008 1 96.81 355 HIS B CA 1
ATOM 6034 C C . HIS B 1 355 ? 2.572 15.453 6.879 1 96.81 355 HIS B C 1
ATOM 6036 O O . HIS B 1 355 ? 2.312 15.117 5.723 1 96.81 355 HIS B O 1
ATOM 6042 N N . THR B 1 356 ? 2.973 16.641 7.188 1 98.5 356 THR B N 1
ATOM 6043 C CA . THR B 1 356 ? 2.984 17.766 6.258 1 98.5 356 THR B CA 1
ATOM 6044 C C . THR B 1 356 ? 4.082 18.766 6.625 1 98.5 356 THR B C 1
ATOM 6046 O O . THR B 1 356 ? 4.203 19.156 7.785 1 98.5 356 THR B O 1
ATOM 6049 N N . ASP B 1 357 ? 4.879 19.141 5.664 1 98.81 357 ASP B N 1
ATOM 6050 C CA . ASP B 1 357 ? 5.902 20.156 5.91 1 98.81 357 ASP B CA 1
ATOM 6051 C C . ASP B 1 357 ? 6.008 21.125 4.734 1 98.81 357 ASP B C 1
ATOM 6053 O O . ASP B 1 357 ? 5.75 20.75 3.59 1 98.81 357 ASP B O 1
ATOM 6057 N N . VAL B 1 358 ? 6.387 22.391 5.023 1 98.94 358 VAL B N 1
ATOM 6058 C CA . VAL B 1 358 ? 6.285 23.453 4.043 1 98.94 358 VAL B CA 1
ATOM 6059 C C . VAL B 1 358 ? 7.578 24.266 4.023 1 98.94 358 VAL B C 1
ATOM 6061 O O . VAL B 1 358 ? 8.188 24.5 5.07 1 98.94 358 VAL B O 1
ATOM 6064 N N . ILE B 1 359 ? 7.938 24.703 2.824 1 98.94 359 ILE B N 1
ATOM 6065 C CA . ILE B 1 359 ? 9.008 25.688 2.67 1 98.94 359 ILE B CA 1
ATOM 6066 C C . ILE B 1 359 ? 8.453 26.969 2.072 1 98.94 359 ILE B C 1
ATOM 6068 O O . ILE B 1 359 ? 7.609 26.938 1.175 1 98.94 359 ILE B O 1
ATOM 6072 N N . VAL B 1 360 ? 8.82 28.062 2.604 1 98.94 360 VAL B N 1
ATOM 6073 C CA . VAL B 1 360 ? 8.562 29.375 2.025 1 98.94 360 VAL B CA 1
ATOM 6074 C C . VAL B 1 360 ? 9.859 29.938 1.45 1 98.94 360 VAL B C 1
ATOM 6076 O O . VAL B 1 360 ? 10.797 30.234 2.193 1 98.94 360 VAL B O 1
ATOM 6079 N N . THR B 1 361 ? 9.93 30.047 0.172 1 98.88 361 THR B N 1
ATOM 6080 C CA . THR B 1 361 ? 11.117 30.562 -0.508 1 98.88 361 THR B CA 1
ATOM 6081 C C . THR B 1 361 ? 10.758 31.094 -1.89 1 98.88 361 THR B C 1
ATOM 6083 O O . THR B 1 361 ? 9.711 30.766 -2.441 1 98.88 361 THR B O 1
ATOM 6086 N N . CYS B 1 362 ? 11.539 32 -2.4 1 98.25 362 CYS B N 1
ATOM 6087 C CA . CYS B 1 362 ? 11.406 32.5 -3.766 1 98.25 362 CYS B CA 1
ATOM 6088 C C . CYS B 1 362 ? 12.336 31.75 -4.711 1 98.25 362 CYS B C 1
ATOM 6090 O O . CYS B 1 362 ? 12.352 32.031 -5.914 1 98.25 362 CYS B O 1
ATOM 6092 N N . ASN B 1 363 ? 13.062 30.797 -4.176 1 98.12 363 ASN B N 1
ATOM 6093 C CA . ASN B 1 363 ? 14.031 30.031 -4.941 1 98.12 363 ASN B CA 1
ATOM 6094 C C . ASN B 1 363 ? 13.492 28.656 -5.312 1 98.12 363 ASN B C 1
ATOM 6096 O O . ASN B 1 363 ? 13.375 27.766 -4.457 1 98.12 363 ASN B O 1
ATOM 6100 N N . LYS B 1 364 ? 13.297 28.469 -6.609 1 96.94 364 LYS B N 1
ATOM 6101 C CA . LYS B 1 364 ? 12.688 27.25 -7.113 1 96.94 364 LYS B CA 1
ATOM 6102 C C . LYS B 1 364 ? 13.578 26.031 -6.836 1 96.94 364 LYS B C 1
ATOM 6104 O O . LYS B 1 364 ? 13.078 24.969 -6.484 1 96.94 364 LYS B O 1
ATOM 6109 N N . GLN B 1 365 ? 14.836 26.156 -6.98 1 95.81 365 GLN B N 1
ATOM 6110 C CA . GLN B 1 365 ? 15.758 25.047 -6.777 1 95.81 365 GLN B CA 1
ATOM 6111 C C . GLN B 1 365 ? 15.773 24.609 -5.32 1 95.81 365 GLN B C 1
ATOM 6113 O O . GLN B 1 365 ? 15.789 23.406 -5.035 1 95.81 365 GLN B O 1
ATOM 6118 N N . THR B 1 366 ? 15.742 25.594 -4.43 1 97.75 366 THR B N 1
ATOM 6119 C CA . THR B 1 366 ? 15.711 25.297 -3.006 1 97.75 366 THR B CA 1
ATOM 6120 C C . THR B 1 366 ? 14.414 24.578 -2.635 1 97.75 366 THR B C 1
ATOM 6122 O O . THR B 1 366 ? 14.43 23.594 -1.887 1 97.75 366 THR B O 1
ATOM 6125 N N . ALA B 1 367 ? 13.32 25.062 -3.205 1 98.12 367 ALA B N 1
ATOM 6126 C CA . ALA B 1 367 ? 12.031 24.438 -2.965 1 98.12 367 ALA B CA 1
ATOM 6127 C C . ALA B 1 367 ? 12.023 22.984 -3.459 1 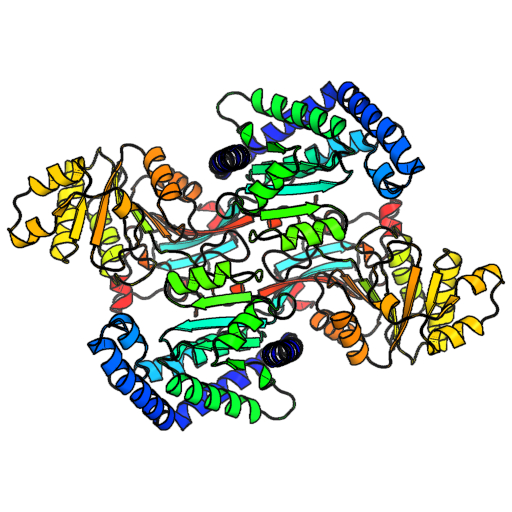98.12 367 ALA B C 1
ATOM 6129 O O . ALA B 1 367 ? 11.547 22.094 -2.764 1 98.12 367 ALA B O 1
ATOM 6130 N N . SER B 1 368 ? 12.586 22.797 -4.598 1 95.12 368 SER B N 1
ATOM 6131 C CA . SER B 1 368 ? 12.625 21.469 -5.199 1 95.12 368 SER B CA 1
ATOM 6132 C C . SER B 1 368 ? 13.43 20.5 -4.348 1 95.12 368 SER B C 1
ATOM 6134 O O . SER B 1 368 ? 13.016 19.359 -4.125 1 95.12 368 SER B O 1
ATOM 6136 N N . ARG B 1 369 ? 14.547 20.969 -3.926 1 93.62 369 ARG B N 1
ATOM 6137 C CA . ARG B 1 369 ? 15.391 20.125 -3.078 1 93.62 369 ARG B CA 1
ATOM 6138 C C . ARG B 1 369 ? 14.68 19.781 -1.774 1 93.62 369 ARG B C 1
ATOM 6140 O O . ARG B 1 369 ? 14.711 18.625 -1.335 1 93.62 369 ARG B O 1
ATOM 6147 N N . PHE B 1 370 ? 14.086 20.781 -1.169 1 97.12 370 PHE B N 1
ATOM 6148 C CA . PHE B 1 370 ? 13.328 20.562 0.06 1 97.12 370 PHE B CA 1
ATOM 6149 C C . PHE B 1 370 ? 12.234 19.531 -0.146 1 97.12 370 PHE B C 1
ATOM 6151 O O . PHE B 1 370 ? 12.141 18.562 0.617 1 97.12 370 PHE B O 1
ATOM 6158 N N . MET B 1 371 ? 11.438 19.625 -1.159 1 96.69 371 MET B N 1
ATOM 6159 C CA . MET B 1 371 ? 10.289 18.75 -1.404 1 96.69 371 MET B CA 1
ATOM 6160 C C . MET B 1 371 ? 10.734 17.344 -1.78 1 96.69 371 MET B C 1
ATOM 6162 O O . MET B 1 371 ? 10 16.375 -1.581 1 96.69 371 MET B O 1
ATOM 6166 N N . ALA B 1 372 ? 11.93 17.203 -2.258 1 91.88 372 ALA B N 1
ATOM 6167 C CA . ALA B 1 372 ? 12.461 15.898 -2.631 1 91.88 372 ALA B CA 1
ATOM 6168 C C . ALA B 1 372 ? 13.039 15.172 -1.419 1 91.88 372 ALA B C 1
ATOM 6170 O O . ALA B 1 372 ? 13 13.945 -1.345 1 91.88 372 ALA B O 1
ATOM 6171 N N . GLN B 1 373 ? 13.523 15.945 -0.46 1 93.06 373 GLN B N 1
ATOM 6172 C CA . GLN B 1 373 ? 14.352 15.312 0.561 1 93.06 373 GLN B CA 1
ATOM 6173 C C . GLN B 1 373 ? 13.609 15.227 1.894 1 93.06 373 GLN B C 1
ATOM 6175 O O . GLN B 1 373 ? 14 14.461 2.777 1 93.06 373 GLN B O 1
ATOM 6180 N N . VAL B 1 374 ? 12.617 16.047 2.066 1 96.25 374 VAL B N 1
ATOM 6181 C CA . VAL B 1 374 ? 11.797 15.922 3.268 1 96.25 374 VAL B CA 1
ATOM 6182 C C . VAL B 1 374 ? 10.891 14.695 3.158 1 96.25 374 VAL B C 1
ATOM 6184 O O . VAL B 1 374 ? 10.211 14.516 2.15 1 96.25 374 VAL B O 1
ATOM 6187 N N . ASP B 1 375 ? 10.938 13.867 4.199 1 93.81 375 ASP B N 1
ATOM 6188 C CA . ASP B 1 375 ? 10.195 12.609 4.18 1 93.81 375 ASP B CA 1
ATOM 6189 C C . ASP B 1 375 ? 8.805 12.789 4.801 1 93.81 375 ASP B C 1
ATOM 6191 O O . ASP B 1 375 ? 8.539 12.273 5.887 1 93.81 375 ASP B O 1
ATOM 6195 N N . ALA B 1 376 ? 7.902 13.477 4.148 1 96.38 376 ALA B N 1
ATOM 6196 C CA . ALA B 1 376 ? 6.52 13.672 4.586 1 96.38 376 ALA B CA 1
ATOM 6197 C C . ALA B 1 376 ? 5.539 13.234 3.504 1 96.38 376 ALA B C 1
ATOM 6199 O O . ALA B 1 376 ? 5.891 13.172 2.322 1 96.38 376 ALA B O 1
ATOM 6200 N N . GLY B 1 377 ? 4.371 12.875 3.975 1 96.88 377 GLY B N 1
ATOM 6201 C CA . GLY B 1 377 ? 3.328 12.508 3.031 1 96.88 377 GLY B CA 1
ATOM 6202 C C . GLY B 1 377 ? 2.883 13.664 2.156 1 96.88 377 GLY B C 1
ATOM 6203 O O . GLY B 1 377 ? 2.43 13.461 1.028 1 96.88 377 GLY B O 1
ATOM 6204 N N . SER B 1 378 ? 3.002 14.859 2.719 1 98.31 378 SER B N 1
ATOM 6205 C CA . SER B 1 378 ? 2.701 16.094 1.995 1 98.31 378 SER B CA 1
ATOM 6206 C C . SER B 1 378 ? 3.797 17.125 2.191 1 98.31 378 SER B C 1
ATOM 6208 O O . SER B 1 378 ? 4.211 17.391 3.32 1 98.31 378 SER B O 1
ATOM 6210 N N . VAL B 1 379 ? 4.293 17.641 1.113 1 98.62 379 VAL B N 1
ATOM 6211 C CA . VAL B 1 379 ? 5.312 18.688 1.154 1 98.62 379 VAL B CA 1
ATOM 6212 C C . VAL B 1 379 ? 4.895 19.859 0.258 1 98.62 379 VAL B C 1
ATOM 6214 O O . VAL B 1 379 ? 4.516 19.656 -0.898 1 98.62 379 VAL B O 1
ATOM 6217 N N . TYR B 1 380 ? 4.996 21.156 0.791 1 98.88 380 TYR B N 1
ATOM 6218 C CA . TYR B 1 380 ? 4.445 22.281 0.06 1 98.88 380 TYR B CA 1
ATOM 6219 C C . TYR B 1 380 ? 5.496 23.375 -0.137 1 98.88 380 TYR B C 1
ATOM 6221 O O . TYR B 1 380 ? 6.387 23.547 0.701 1 98.88 380 TYR B O 1
ATOM 6229 N N . TRP B 1 381 ? 5.316 24 -1.265 1 98.81 381 TRP B N 1
ATOM 6230 C CA . TRP B 1 381 ? 6.039 25.234 -1.57 1 98.81 381 TRP B CA 1
ATOM 6231 C C . TRP B 1 381 ? 5.105 26.438 -1.504 1 98.81 381 TRP B C 1
ATOM 6233 O O . TRP B 1 381 ? 4.207 26.578 -2.334 1 98.81 381 TRP B O 1
ATOM 6243 N N . ASN B 1 382 ? 5.297 27.297 -0.526 1 98.88 382 ASN B N 1
ATOM 6244 C CA . ASN B 1 382 ? 4.613 28.578 -0.398 1 98.88 382 ASN B CA 1
ATOM 6245 C C . ASN B 1 382 ? 3.102 28.406 -0.279 1 98.88 382 ASN B C 1
ATOM 6247 O O . ASN B 1 382 ? 2.336 29.109 -0.944 1 98.88 382 ASN B O 1
ATOM 6251 N N . ALA B 1 383 ? 2.66 27.5 0.566 1 98.88 383 ALA B N 1
ATOM 6252 C CA . ALA B 1 383 ? 1.245 27.281 0.853 1 98.88 383 ALA B CA 1
ATOM 6253 C C . ALA B 1 383 ? 1.05 26.75 2.27 1 98.88 383 ALA B C 1
ATOM 6255 O O . ALA B 1 383 ? 1.933 26.078 2.814 1 98.88 383 ALA B O 1
ATOM 6256 N N . SER B 1 384 ? -0.075 27.016 2.771 1 98.88 384 SER B N 1
ATOM 6257 C CA . SER B 1 384 ? -0.412 26.625 4.141 1 98.88 384 SER B CA 1
ATOM 6258 C C . SER B 1 384 ? -0.455 25.109 4.301 1 98.88 384 SER B C 1
ATOM 6260 O O . SER B 1 384 ? -0.953 24.406 3.424 1 98.88 384 SER B O 1
ATOM 6262 N N . THR B 1 385 ? 0.017 24.641 5.484 1 98.81 385 THR B N 1
ATOM 6263 C CA . THR B 1 385 ? -0.062 23.219 5.793 1 98.81 385 THR B CA 1
ATOM 6264 C C . THR B 1 385 ? -1.516 22.75 5.84 1 98.81 385 THR B C 1
ATOM 6266 O O . THR B 1 385 ? -1.795 21.562 5.734 1 98.81 385 THR B O 1
ATOM 6269 N N . ARG B 1 386 ? -2.461 23.672 5.961 1 98.5 386 ARG B N 1
ATOM 6270 C CA . ARG B 1 386 ? -3.875 23.375 6.164 1 98.5 386 ARG B CA 1
ATOM 6271 C C . ARG B 1 386 ? -4.516 22.844 4.883 1 98.5 386 ARG B C 1
ATOM 6273 O O . ARG B 1 386 ? -5.641 22.344 4.902 1 98.5 386 ARG B O 1
ATOM 6280 N N . PHE B 1 387 ? -3.799 22.875 3.846 1 98.19 387 PHE B N 1
ATOM 6281 C CA . PHE B 1 387 ? -4.336 22.359 2.592 1 98.19 387 PHE B CA 1
ATOM 6282 C C . PHE B 1 387 ? -4.379 20.844 2.609 1 98.19 387 PHE B C 1
ATOM 6284 O O . PHE B 1 387 ? -5.02 20.219 1.757 1 98.19 387 PHE B O 1
ATOM 6291 N N . THR B 1 388 ? -3.658 20.172 3.525 1 97.56 388 THR B N 1
ATOM 6292 C CA . THR B 1 388 ? -3.645 18.719 3.586 1 97.56 388 THR B CA 1
ATOM 6293 C C . THR B 1 388 ? -4.977 18.188 4.109 1 97.56 388 THR B C 1
ATOM 6295 O O . THR B 1 388 ? -5.113 17.922 5.305 1 97.56 388 THR B O 1
ATOM 6298 N N . ASP B 1 389 ? -5.844 17.969 3.232 1 94.12 389 ASP B N 1
ATOM 6299 C CA . ASP B 1 389 ? -7.219 17.547 3.48 1 94.12 389 ASP B CA 1
ATOM 6300 C C . ASP B 1 389 ? -7.84 16.938 2.227 1 94.12 389 ASP B C 1
ATOM 6302 O O . ASP B 1 389 ? -7.684 17.469 1.127 1 94.12 389 ASP B O 1
ATOM 6306 N N . GLY B 1 390 ? -8.523 15.867 2.459 1 93 390 GLY B N 1
ATOM 6307 C CA . GLY B 1 390 ? -9.086 15.156 1.319 1 93 390 GLY B CA 1
ATOM 6308 C C . GLY B 1 390 ? -10.039 16 0.499 1 93 390 GLY B C 1
ATOM 6309 O O . GLY B 1 390 ? -10.07 15.906 -0.729 1 93 390 GLY B O 1
ATOM 6310 N N . PHE B 1 391 ? -10.852 16.766 1.153 1 89.56 391 PHE B N 1
ATOM 6311 C CA . PHE B 1 391 ? -11.781 17.641 0.441 1 89.56 391 PHE B CA 1
ATOM 6312 C C . PHE B 1 391 ? -11.023 18.719 -0.318 1 89.56 391 PHE B C 1
ATOM 6314 O O . PHE B 1 391 ? -11.328 19 -1.48 1 89.56 391 PHE B O 1
ATOM 6321 N N . ARG B 1 392 ? -10.016 19.266 0.3 1 93.88 392 ARG B N 1
ATOM 6322 C CA . ARG B 1 392 ? -9.258 20.344 -0.328 1 93.88 392 ARG B CA 1
ATOM 6323 C C . ARG B 1 392 ? -8.422 19.812 -1.489 1 93.88 392 ARG B C 1
ATOM 6325 O O . ARG B 1 392 ? -8.188 20.531 -2.467 1 93.88 392 ARG B O 1
ATOM 6332 N N . TYR B 1 393 ? -7.977 18.531 -1.365 1 95.31 393 TYR B N 1
ATOM 6333 C CA . TYR B 1 393 ? -7.254 17.891 -2.457 1 95.31 393 TYR B CA 1
ATOM 6334 C C . TYR B 1 393 ? -8.188 17.562 -3.619 1 95.31 393 TYR B C 1
ATOM 6336 O O . TYR B 1 393 ? -7.73 17.281 -4.727 1 95.31 393 TYR B O 1
ATOM 6344 N N . GLY B 1 394 ? -9.516 17.594 -3.377 1 91.31 394 GLY B N 1
ATOM 6345 C CA . GLY B 1 394 ? -10.477 17.297 -4.422 1 91.31 394 GLY B CA 1
ATOM 6346 C C . GLY B 1 394 ? -10.914 15.844 -4.434 1 91.31 394 GLY B C 1
ATOM 6347 O O . GLY B 1 394 ? -11.453 15.359 -5.434 1 91.31 394 GLY B O 1
ATOM 6348 N N . PHE B 1 395 ? -10.703 15.109 -3.365 1 91.12 395 PHE B N 1
ATOM 6349 C CA . PHE B 1 395 ? -11.062 13.695 -3.322 1 91.12 395 PHE B CA 1
ATOM 6350 C C . PHE B 1 395 ? -12.539 13.523 -2.975 1 91.12 395 PHE B C 1
ATOM 6352 O O . PHE B 1 395 ? -13.094 12.43 -3.111 1 91.12 395 PHE B O 1
ATOM 6359 N N . GLY B 1 396 ? -13.203 14.594 -2.541 1 84.88 396 GLY B N 1
ATOM 6360 C CA . GLY B 1 396 ? -14.609 14.586 -2.182 1 84.88 396 GLY B CA 1
ATOM 6361 C C . GLY B 1 396 ? -14.867 14.023 -0.794 1 84.88 396 GLY B C 1
ATOM 6362 O O . GLY B 1 396 ? -15.875 14.367 -0.159 1 84.88 396 GLY B O 1
ATOM 6363 N N . ALA B 1 397 ? -14.086 13.117 -0.374 1 86 397 ALA B N 1
ATOM 6364 C CA . ALA B 1 397 ? -14.18 12.492 0.945 1 86 397 ALA B CA 1
ATOM 6365 C C . ALA B 1 397 ? -12.805 12.07 1.447 1 86 397 ALA B C 1
ATOM 6367 O O . ALA B 1 397 ? -11.82 12.109 0.702 1 86 397 ALA B O 1
ATOM 6368 N N . GLU B 1 398 ? -12.75 11.82 2.721 1 89.62 398 GLU B N 1
ATOM 6369 C CA . GLU B 1 398 ? -11.492 11.383 3.314 1 89.62 398 GLU B CA 1
ATOM 6370 C C . GLU B 1 398 ? -11.727 10.297 4.359 1 89.62 398 GLU B C 1
ATOM 6372 O O . GLU B 1 398 ? -12.547 10.461 5.262 1 89.62 398 GLU B O 1
ATOM 6377 N N . ILE B 1 399 ? -11.016 9.203 4.156 1 89.31 399 ILE B N 1
ATOM 6378 C CA . ILE B 1 399 ? -11.023 8.133 5.145 1 89.31 399 ILE B CA 1
ATOM 6379 C C . ILE B 1 399 ? -10.141 8.516 6.328 1 89.31 399 ILE B C 1
ATOM 6381 O O . ILE B 1 399 ? -10.469 8.211 7.477 1 89.31 399 ILE B O 1
ATOM 6385 N N . GLY B 1 400 ? -9.125 9.18 6.066 1 89.56 400 GLY B N 1
ATOM 6386 C CA . GLY B 1 400 ? -8.117 9.625 7.02 1 89.56 400 GLY B CA 1
ATOM 6387 C C . GLY B 1 400 ? -6.855 10.125 6.352 1 89.56 400 GLY B C 1
ATOM 6388 O O . GLY B 1 400 ? -6.84 10.383 5.148 1 89.56 400 GLY B O 1
ATOM 6389 N N . VAL B 1 401 ? -5.914 10.406 7.152 1 93.06 401 VAL B N 1
ATOM 6390 C CA . VAL B 1 401 ? -4.586 10.773 6.676 1 93.06 401 VAL B CA 1
ATOM 6391 C C . VAL B 1 401 ? -3.576 9.695 7.07 1 93.06 401 VAL B C 1
ATOM 6393 O O . VAL B 1 401 ? -3.609 9.188 8.195 1 93.06 401 VAL B O 1
ATOM 6396 N N . SER B 1 402 ? -2.742 9.375 6.137 1 94.81 402 SER B N 1
ATOM 6397 C CA . SER B 1 402 ? -1.748 8.336 6.387 1 94.81 402 SER B CA 1
ATOM 6398 C C . SER B 1 402 ? -0.331 8.883 6.242 1 94.81 402 SER B C 1
ATOM 6400 O O . SER B 1 402 ? -0.047 9.641 5.316 1 94.81 402 SER B O 1
ATOM 6402 N N . THR B 1 403 ? 0.51 8.5 7.195 1 93.94 403 THR B N 1
ATOM 6403 C CA . THR B 1 403 ? 1.933 8.789 7.062 1 93.94 403 THR B CA 1
ATOM 6404 C C . THR B 1 403 ? 2.725 7.512 6.793 1 93.94 403 THR B C 1
ATOM 6406 O O . THR B 1 403 ? 3.947 7.488 6.945 1 93.94 403 THR B O 1
ATOM 6409 N N . ASN B 1 404 ? 1.991 6.461 6.41 1 91.44 404 ASN B N 1
ATOM 6410 C CA . ASN B 1 404 ? 2.617 5.176 6.113 1 91.44 404 ASN B CA 1
ATOM 6411 C C . ASN B 1 404 ? 3.576 5.285 4.93 1 91.44 404 ASN B C 1
ATOM 6413 O O . ASN B 1 404 ? 3.445 6.184 4.098 1 91.44 404 ASN B O 1
ATOM 6417 N N . LYS B 1 405 ? 4.48 4.32 4.887 1 93.44 405 LYS B N 1
ATOM 6418 C CA . LYS B 1 405 ? 5.438 4.242 3.783 1 93.44 405 LYS B CA 1
ATOM 6419 C C . LYS B 1 405 ? 4.988 3.227 2.738 1 93.44 405 LYS B C 1
ATOM 6421 O O . LYS B 1 405 ? 5.656 3.041 1.719 1 93.44 405 LYS B O 1
ATOM 6426 N N . THR B 1 406 ? 3.805 2.615 3.012 1 93.88 406 THR B N 1
ATOM 6427 C CA . THR B 1 406 ? 3.266 1.691 2.02 1 93.88 406 THR B CA 1
ATOM 6428 C C . THR B 1 406 ? 1.761 1.892 1.857 1 93.88 406 THR B C 1
ATOM 6430 O O . THR B 1 406 ? 1.104 2.447 2.74 1 93.88 406 THR B O 1
ATOM 6433 N N . HIS B 1 407 ? 1.205 1.503 0.682 1 95.25 407 HIS B N 1
ATOM 6434 C CA . HIS B 1 407 ? -0.202 1.432 0.305 1 95.25 407 HIS B CA 1
ATOM 6435 C C . HIS B 1 407 ? -0.748 2.811 -0.051 1 95.25 407 HIS B C 1
ATOM 6437 O O . HIS B 1 407 ? -1.016 3.094 -1.221 1 95.25 407 HIS B O 1
ATOM 6443 N N . VAL B 1 408 ? -0.834 3.641 1.005 1 95.88 408 VAL B N 1
ATOM 6444 C CA . VAL B 1 408 ? -1.317 4.992 0.744 1 95.88 408 VAL B CA 1
ATOM 6445 C C . VAL B 1 408 ? -0.627 5.98 1.685 1 95.88 408 VAL B C 1
ATOM 6447 O O . VAL B 1 408 ? -0.209 5.609 2.783 1 95.88 408 VAL B O 1
ATOM 6450 N N . ARG B 1 409 ? -0.495 7.168 1.243 1 96.44 409 ARG B N 1
ATOM 6451 C CA . ARG B 1 409 ? 0.169 8.211 2.012 1 96.44 409 ARG B CA 1
ATOM 6452 C C . ARG B 1 409 ? -0.489 9.57 1.771 1 96.44 409 ARG B C 1
ATOM 6454 O O . ARG B 1 409 ? -0.858 9.898 0.642 1 96.44 409 ARG B O 1
ATOM 6461 N N . GLY B 1 410 ? -0.596 10.477 2.867 1 96.38 410 GLY B N 1
ATOM 6462 C CA . GLY B 1 410 ? -1.332 11.734 2.787 1 96.38 410 GLY B CA 1
ATOM 6463 C C . GLY B 1 410 ? -2.82 11.562 3.027 1 96.38 410 GLY B C 1
ATOM 6464 O O . GLY B 1 410 ? -3.246 10.602 3.664 1 96.38 410 GLY B O 1
ATOM 6465 N N . PRO B 1 411 ? -3.604 12.531 2.596 1 96.06 411 PRO B N 1
ATOM 6466 C CA . PRO B 1 411 ? -5.055 12.359 2.648 1 96.06 411 PRO B CA 1
ATOM 6467 C C . PRO B 1 411 ? -5.535 11.164 1.82 1 96.06 411 PRO B C 1
ATOM 6469 O O . PRO B 1 411 ? -5.09 10.977 0.686 1 96.06 411 PRO B O 1
ATOM 6472 N N . VAL B 1 412 ? -6.387 10.391 2.436 1 94.19 412 VAL B N 1
ATOM 6473 C CA . VAL B 1 412 ? -6.781 9.133 1.804 1 94.19 412 VAL B CA 1
ATOM 6474 C C . VAL B 1 412 ? -8.258 9.188 1.417 1 94.19 412 VAL B C 1
ATOM 6476 O O . VAL B 1 412 ? -9.125 9.336 2.279 1 94.19 412 VAL B O 1
ATOM 6479 N N . GLY B 1 413 ? -8.531 9.164 0.117 1 92.5 413 GLY B N 1
ATOM 6480 C CA . GLY B 1 413 ? -9.891 9.016 -0.379 1 92.5 413 GLY B CA 1
ATOM 6481 C C . GLY B 1 413 ? -10.289 7.562 -0.588 1 92.5 413 GLY B C 1
ATOM 6482 O O . GLY B 1 413 ? -9.828 6.676 0.133 1 92.5 413 GLY B O 1
ATOM 6483 N N . LEU B 1 414 ? -11.062 7.281 -1.566 1 94.31 414 LEU B N 1
ATOM 6484 C CA . LEU B 1 414 ? -11.578 5.941 -1.844 1 94.31 414 LEU B CA 1
ATOM 6485 C C . LEU B 1 414 ? -10.445 5.004 -2.258 1 94.31 414 LEU B C 1
ATOM 6487 O O . LEU B 1 414 ? -10.555 3.787 -2.086 1 94.31 414 LEU B O 1
ATOM 6491 N N . GLU B 1 415 ? -9.414 5.582 -2.742 1 91.44 415 GLU B N 1
ATOM 6492 C CA . GLU B 1 415 ? -8.305 4.773 -3.234 1 91.44 415 GLU B CA 1
ATOM 6493 C C . GLU B 1 415 ? -7.664 3.965 -2.107 1 91.44 415 GLU B C 1
ATOM 6495 O O . GLU B 1 415 ? -7.129 2.881 -2.34 1 91.44 415 GLU B O 1
ATOM 6500 N N . GLY B 1 416 ? -7.727 4.508 -0.934 1 94.19 416 GLY B N 1
ATOM 6501 C CA . GLY B 1 416 ? -7.156 3.811 0.207 1 94.19 416 GLY B CA 1
ATOM 6502 C C . GLY B 1 416 ? -7.883 2.523 0.543 1 94.19 416 GLY B C 1
ATOM 6503 O O . GLY B 1 416 ? -7.375 1.697 1.304 1 94.19 416 GLY B O 1
ATOM 6504 N N . LEU B 1 417 ? -9.07 2.355 -0.08 1 96.94 417 LEU B N 1
ATOM 6505 C CA . LEU B 1 417 ? -9.891 1.173 0.173 1 96.94 417 LEU B CA 1
ATOM 6506 C C . LEU B 1 417 ? -9.805 0.193 -0.992 1 96.94 417 LEU B C 1
ATOM 6508 O O . LEU B 1 417 ? -10.586 -0.758 -1.068 1 96.94 417 LEU B O 1
ATOM 6512 N N . MET B 1 418 ? -8.836 0.467 -1.88 1 97.19 418 MET B N 1
ATOM 6513 C CA . MET B 1 418 ? -8.68 -0.352 -3.078 1 97.19 418 MET B CA 1
ATOM 6514 C C . MET B 1 418 ? -7.316 -1.037 -3.096 1 97.19 418 MET B C 1
ATOM 6516 O O . MET B 1 418 ? -6.375 -0.578 -2.443 1 97.19 418 MET B O 1
ATOM 6520 N N . ILE B 1 419 ? -7.242 -2.105 -3.707 1 97.12 419 ILE B N 1
ATOM 6521 C CA . ILE B 1 419 ? -6.059 -2.775 -4.23 1 97.12 419 ILE B CA 1
ATOM 6522 C C . ILE B 1 419 ? -6.289 -3.172 -5.688 1 97.12 419 ILE B C 1
ATOM 6524 O O . ILE B 1 419 ? -7.16 -2.613 -6.359 1 97.12 419 ILE B O 1
ATOM 6528 N N . TYR B 1 420 ? -5.488 -4.047 -6.238 1 97.31 420 TYR B N 1
ATOM 6529 C CA . TYR B 1 420 ? -5.699 -4.453 -7.621 1 97.31 420 TYR B CA 1
ATOM 6530 C C . TYR B 1 420 ? -5.418 -5.941 -7.801 1 97.31 420 TYR B C 1
ATOM 6532 O O . TYR B 1 420 ? -4.922 -6.602 -6.887 1 97.31 420 TYR B O 1
ATOM 6540 N N . ARG B 1 421 ? -5.762 -6.438 -8.805 1 97.31 421 ARG B N 1
ATOM 6541 C CA . ARG B 1 421 ? -5.383 -7.762 -9.297 1 97.31 421 ARG B CA 1
ATOM 6542 C C . ARG B 1 421 ? -5.031 -7.719 -10.781 1 97.31 421 ARG B C 1
ATOM 6544 O O . ARG B 1 421 ? -5.453 -6.809 -11.492 1 97.31 421 ARG B O 1
ATOM 6551 N N . TYR B 1 422 ? -4.273 -8.633 -11.18 1 98.38 422 TYR B N 1
ATOM 6552 C CA . TYR B 1 422 ? -3.953 -8.773 -12.594 1 98.38 422 TYR B CA 1
ATOM 6553 C C . TYR B 1 422 ? -4.891 -9.773 -13.273 1 98.38 422 TYR B C 1
ATOM 6555 O O . TYR B 1 422 ? -5.223 -10.805 -12.695 1 98.38 422 TYR B O 1
ATOM 6563 N N . ARG B 1 423 ? -5.328 -9.406 -14.43 1 98.38 423 ARG B N 1
ATOM 6564 C CA . ARG B 1 423 ? -6.172 -10.273 -15.242 1 98.38 423 ARG B CA 1
ATOM 6565 C C . ARG B 1 423 ? -5.516 -10.562 -16.594 1 98.38 423 ARG B C 1
ATOM 6567 O O . ARG B 1 423 ? -5.09 -9.648 -17.297 1 98.38 423 ARG B O 1
ATOM 6574 N N . ILE B 1 424 ? -5.406 -11.758 -16.922 1 98.44 424 ILE B N 1
ATOM 6575 C CA . ILE B 1 424 ? -4.957 -12.125 -18.266 1 98.44 424 ILE B CA 1
ATOM 6576 C C . ILE B 1 424 ? -6.129 -12.688 -19.062 1 98.44 424 ILE B C 1
ATOM 6578 O O . ILE B 1 424 ? -6.887 -13.523 -18.562 1 98.44 424 ILE B O 1
ATOM 6582 N N . TYR B 1 425 ? -6.309 -12.164 -20.203 1 98.25 425 TYR B N 1
ATOM 6583 C CA . TYR B 1 425 ? -7.258 -12.648 -21.203 1 98.25 425 TYR B CA 1
ATOM 6584 C C . TYR B 1 425 ? -6.543 -13.406 -22.312 1 98.25 425 TYR B C 1
ATOM 6586 O O . TYR B 1 425 ? -5.805 -12.805 -23.109 1 98.25 425 TYR B O 1
ATOM 6594 N N . GLY B 1 426 ? -6.766 -14.703 -22.359 1 98.25 426 GLY B N 1
ATOM 6595 C CA . GLY B 1 426 ? -6.105 -15.523 -23.359 1 98.25 426 GLY B CA 1
ATOM 6596 C C . GLY B 1 426 ? -7.066 -16.391 -24.156 1 98.25 426 GLY B C 1
ATOM 6597 O O . GLY B 1 426 ? -8.281 -16.219 -24.047 1 98.25 426 GLY B O 1
ATOM 6598 N N . ASN B 1 427 ? -6.516 -17.172 -25.031 1 97.75 427 ASN B N 1
ATOM 6599 C CA . ASN B 1 427 ? -7.23 -18.125 -25.875 1 97.75 427 ASN B CA 1
ATOM 6600 C C . ASN B 1 427 ? -6.512 -19.469 -25.953 1 97.75 427 ASN B C 1
ATOM 6602 O O . ASN B 1 427 ? -6.254 -19.984 -27.047 1 97.75 427 ASN B O 1
ATOM 6606 N N . GLY B 1 428 ? -6.199 -19.938 -24.781 1 98.31 428 GLY B N 1
ATOM 6607 C CA . GLY B 1 428 ? -5.496 -21.203 -24.703 1 98.31 428 GLY B CA 1
ATOM 6608 C C . GLY B 1 428 ? -3.988 -21.047 -24.672 1 98.31 428 GLY B C 1
ATOM 6609 O O . GLY B 1 428 ? -3.258 -22 -24.984 1 98.31 428 GLY B O 1
ATOM 6610 N N . HIS B 1 429 ? -3.518 -19.922 -24.281 1 98.31 429 HIS B N 1
ATOM 6611 C CA . HIS B 1 429 ? -2.09 -19.625 -24.297 1 98.31 429 HIS B CA 1
ATOM 6612 C C . HIS B 1 429 ? -1.354 -20.375 -23.188 1 98.31 429 HIS B C 1
ATOM 6614 O O . HIS B 1 429 ? -1.852 -20.469 -22.078 1 98.31 429 HIS B O 1
ATOM 6620 N N . THR B 1 430 ? -0.248 -20.922 -23.531 1 98.5 430 THR B N 1
ATOM 6621 C CA . THR B 1 430 ? 0.679 -21.594 -22.625 1 98.5 430 THR B CA 1
ATOM 6622 C C . THR B 1 430 ? 2.059 -20.938 -22.688 1 98.5 430 THR B C 1
ATOM 6624 O O . THR B 1 430 ? 2.346 -20.172 -23.594 1 98.5 430 THR B O 1
ATOM 6627 N N . VAL B 1 431 ? 2.902 -21.188 -21.734 1 98 431 VAL B N 1
ATOM 6628 C CA . VAL B 1 431 ? 4.184 -20.484 -21.703 1 98 431 VAL B CA 1
ATOM 6629 C C . VAL B 1 431 ? 5.23 -21.297 -22.469 1 98 431 VAL B C 1
ATOM 6631 O O . VAL B 1 431 ? 6.285 -20.766 -22.828 1 98 431 VAL B O 1
ATOM 6634 N N . ALA B 1 432 ? 5.02 -22.578 -22.781 1 95.75 432 ALA B N 1
ATOM 6635 C CA . ALA B 1 432 ? 5.984 -23.484 -23.375 1 95.75 432 ALA B CA 1
ATOM 6636 C C . ALA B 1 432 ? 6.559 -22.906 -24.672 1 95.75 432 ALA B C 1
ATOM 6638 O O . ALA B 1 432 ? 7.777 -22.891 -24.859 1 95.75 432 ALA B O 1
ATOM 6639 N N . PRO B 1 433 ? 5.719 -22.375 -25.578 1 95.25 433 PRO B N 1
ATOM 6640 C CA . PRO B 1 433 ? 6.27 -21.828 -26.812 1 95.25 433 PRO B CA 1
ATOM 6641 C C . PRO B 1 433 ? 7.215 -20.656 -26.578 1 95.25 433 PRO B C 1
ATOM 6643 O O . PRO B 1 433 ? 8.133 -20.422 -27.391 1 95.25 433 PRO B O 1
ATOM 6646 N N . TYR B 1 434 ? 7.02 -19.891 -25.562 1 94.06 434 TYR B N 1
ATOM 6647 C CA . TYR B 1 434 ? 7.883 -18.766 -25.25 1 94.06 434 TYR B CA 1
ATOM 6648 C C . TYR B 1 434 ? 9.203 -19.219 -24.641 1 94.06 434 TYR B C 1
ATOM 6650 O O . TYR B 1 434 ? 10.258 -18.656 -24.938 1 94.06 434 TYR B O 1
ATOM 6658 N N . ASN B 1 435 ? 9.141 -20.25 -23.828 1 90.56 435 ASN B N 1
ATOM 6659 C CA . ASN B 1 435 ? 10.336 -20.812 -23.203 1 90.56 435 ASN B CA 1
ATOM 6660 C C . ASN B 1 435 ? 11.281 -21.422 -24.25 1 90.56 435 ASN B C 1
ATOM 6662 O O . ASN B 1 435 ? 12.5 -21.312 -24.109 1 90.56 435 ASN B O 1
ATOM 6666 N N . SER B 1 436 ? 10.719 -22.031 -25.312 1 91.31 436 SER B N 1
ATOM 6667 C CA . SER B 1 436 ? 11.516 -22.688 -26.344 1 91.31 436 SER B CA 1
ATOM 6668 C C . SER B 1 436 ? 12.016 -21.688 -27.391 1 91.31 436 SER B C 1
ATOM 6670 O O . SER B 1 436 ? 12.859 -22.016 -28.219 1 91.31 436 SER B O 1
ATOM 6672 N N . GLY B 1 437 ? 11.414 -20.516 -27.344 1 90.44 437 GLY B N 1
ATOM 6673 C CA . GLY B 1 437 ? 11.797 -19.516 -28.312 1 90.44 437 GLY B CA 1
ATOM 6674 C C . GLY B 1 437 ? 10.938 -19.547 -29.562 1 90.44 437 GLY B C 1
ATOM 6675 O O . GLY B 1 437 ? 11.164 -18.766 -30.5 1 90.44 437 GLY B O 1
ATOM 6676 N N . GLU B 1 438 ? 10.047 -20.438 -29.625 1 92.5 438 GLU B N 1
ATOM 6677 C CA . GLU B 1 438 ? 9.125 -20.516 -30.75 1 92.5 438 GLU B CA 1
ATOM 6678 C C . GLU B 1 438 ? 8.312 -19.219 -30.891 1 92.5 438 GLU B C 1
ATOM 6680 O O . GLU B 1 438 ? 8.016 -18.781 -32 1 92.5 438 GLU B O 1
ATOM 6685 N N . LYS B 1 439 ? 7.906 -18.672 -29.766 1 93.31 439 LYS B N 1
ATOM 6686 C CA . LYS B 1 439 ? 7.195 -17.406 -29.703 1 93.31 439 LYS B CA 1
ATOM 6687 C C . LYS B 1 439 ? 7.957 -16.391 -28.859 1 93.31 439 LYS B C 1
ATOM 6689 O O . LYS B 1 439 ? 8.781 -16.766 -28.031 1 93.31 439 LYS B O 1
ATOM 6694 N N . MET B 1 440 ? 7.695 -15.133 -29.109 1 91.25 440 MET B N 1
ATOM 6695 C CA . MET B 1 440 ? 8.25 -14.031 -28.328 1 91.25 440 MET B CA 1
ATOM 6696 C C . MET B 1 440 ? 7.148 -13.102 -27.844 1 91.25 440 MET B C 1
ATOM 6698 O O . MET B 1 440 ? 6.148 -12.898 -28.531 1 91.25 440 MET B O 1
ATOM 6702 N N . TYR B 1 441 ? 7.398 -12.609 -26.719 1 91.62 441 TYR B N 1
ATOM 6703 C CA . TYR B 1 441 ? 6.445 -11.641 -26.188 1 91.62 441 TYR B CA 1
ATOM 6704 C C . TYR B 1 441 ? 6.496 -10.336 -26.969 1 91.62 441 TYR B C 1
ATOM 6706 O O . TYR B 1 441 ? 7.574 -9.875 -27.344 1 91.62 441 TYR B O 1
ATOM 6714 N N . CYS B 1 442 ? 5.355 -9.727 -27.344 1 87.06 442 CYS B N 1
ATOM 6715 C CA . CYS B 1 442 ? 5.277 -8.453 -28.047 1 87.06 442 CYS B CA 1
ATOM 6716 C C . CYS B 1 442 ? 5.332 -7.281 -27.078 1 87.06 442 CYS B C 1
ATOM 6718 O O . CYS B 1 442 ? 5.953 -6.258 -27.359 1 87.06 442 CYS B O 1
ATOM 6720 N N . ARG B 1 443 ? 4.762 -7.219 -26.047 1 83.31 443 ARG B N 1
ATOM 6721 C CA . ARG B 1 443 ? 4.672 -6.238 -24.969 1 83.31 443 ARG B CA 1
ATOM 6722 C C . ARG B 1 443 ? 4.281 -4.867 -25.5 1 83.31 443 ARG B C 1
ATOM 6724 O O . ARG B 1 443 ? 4.969 -3.875 -25.25 1 83.31 443 ARG B O 1
ATOM 6731 N N . GLN B 1 444 ? 3.152 -4.789 -26.125 1 90 444 GLN B N 1
ATOM 6732 C CA . GLN B 1 444 ? 2.645 -3.533 -26.656 1 90 444 GLN B CA 1
ATOM 6733 C C . GLN B 1 444 ? 1.708 -2.848 -25.672 1 90 444 GLN B C 1
ATOM 6735 O O . GLN B 1 444 ? 0.824 -3.488 -25.094 1 90 444 GLN B O 1
ATOM 6740 N N . GLU B 1 445 ? 1.925 -1.597 -25.531 1 90.69 445 GLU B N 1
ATOM 6741 C CA . GLU B 1 445 ? 1.078 -0.831 -24.625 1 90.69 445 GLU B CA 1
ATOM 6742 C C . GLU B 1 445 ? -0.332 -0.67 -25.188 1 90.69 445 GLU B C 1
ATOM 6744 O O . GLU B 1 445 ? -0.506 -0.426 -26.391 1 90.69 445 GLU B O 1
ATOM 6749 N N . ILE B 1 446 ? -1.328 -0.875 -24.328 1 92.56 446 ILE B N 1
ATOM 6750 C CA . ILE B 1 446 ? -2.73 -0.601 -24.625 1 92.56 446 ILE B CA 1
ATOM 6751 C C . ILE B 1 446 ? -3.188 0.636 -23.844 1 92.56 446 ILE B C 1
ATOM 6753 O O . ILE B 1 446 ? -2.91 0.77 -22.656 1 92.56 446 ILE B O 1
ATOM 6757 N N . SER B 1 447 ? -3.855 1.562 -24.547 1 92.44 447 SER B N 1
ATOM 6758 C CA . SER B 1 447 ? -4.375 2.719 -23.812 1 92.44 447 SER B CA 1
ATOM 6759 C C . SER B 1 447 ? -5.344 2.295 -22.719 1 92.44 447 SER B C 1
ATOM 6761 O O . SER B 1 447 ? -6.125 1.359 -22.906 1 92.44 447 SER B O 1
ATOM 6763 N N . LEU B 1 448 ? -5.289 2.977 -21.656 1 91.12 448 LEU B N 1
ATOM 6764 C CA . LEU B 1 448 ? -6.141 2.639 -20.531 1 91.12 448 LEU B CA 1
ATOM 6765 C C . LEU B 1 448 ? -7.613 2.76 -20.906 1 91.12 448 LEU B C 1
ATOM 6767 O O . LEU B 1 448 ? -8.43 1.938 -20.484 1 91.12 448 LEU B O 1
ATOM 6771 N N . SER B 1 449 ? -7.922 3.76 -21.656 1 91.38 449 SER B N 1
ATOM 6772 C CA . SER B 1 449 ? -9.305 3.947 -22.094 1 91.38 449 SER B CA 1
ATOM 6773 C C . SER B 1 449 ? -9.781 2.781 -22.953 1 91.38 449 SER B C 1
ATOM 6775 O O . SER B 1 449 ? -10.906 2.305 -22.797 1 91.38 449 SER B O 1
ATOM 6777 N N . ASP B 1 450 ? -8.93 2.262 -23.828 1 93.19 450 ASP B N 1
ATOM 6778 C CA . ASP B 1 450 ? -9.266 1.118 -24.672 1 93.19 450 ASP B CA 1
ATOM 6779 C C . ASP B 1 450 ? -9.398 -0.154 -23.844 1 93.19 450 ASP B C 1
ATOM 6781 O O . ASP B 1 450 ? -10.32 -0.946 -24.047 1 93.19 450 ASP B O 1
ATOM 6785 N N . ALA B 1 451 ? -8.5 -0.296 -22.938 1 94.56 451 ALA B N 1
ATOM 6786 C CA . ALA B 1 451 ? -8.516 -1.468 -22.062 1 94.56 451 ALA B CA 1
ATOM 6787 C C . ALA B 1 451 ? -9.789 -1.495 -21.219 1 94.56 451 ALA B C 1
ATOM 6789 O O . ALA B 1 451 ? -10.398 -2.551 -21.047 1 94.56 451 ALA B O 1
ATOM 6790 N N . GLN B 1 452 ? -10.172 -0.341 -20.703 1 93.81 452 GLN B N 1
ATOM 6791 C CA . GLN B 1 452 ? -11.359 -0.241 -19.859 1 93.81 452 GLN B CA 1
ATOM 6792 C C . GLN B 1 452 ? -12.609 -0.711 -20.609 1 93.81 452 GLN B C 1
ATOM 6794 O O . GLN B 1 452 ? -13.484 -1.355 -20.031 1 93.81 452 GLN B O 1
ATOM 6799 N N . LYS B 1 453 ? -12.766 -0.449 -21.969 1 90.5 453 LYS B N 1
ATOM 6800 C CA . LYS B 1 453 ? -13.898 -0.826 -22.812 1 90.5 453 LYS B CA 1
ATOM 6801 C C . LYS B 1 453 ? -13.938 -2.334 -23.031 1 90.5 453 LYS B C 1
ATOM 6803 O O . LYS B 1 453 ? -14.992 -2.896 -23.344 1 90.5 453 LYS B O 1
ATOM 6808 N N . ARG B 1 454 ? -12.773 -3.004 -22.734 1 87.38 454 ARG B N 1
ATOM 6809 C CA . ARG B 1 454 ? -12.656 -4.41 -23.094 1 87.38 454 ARG B CA 1
ATOM 6810 C C . ARG B 1 454 ? -13.031 -5.312 -21.922 1 87.38 454 ARG B C 1
ATOM 6812 O O . ARG B 1 454 ? -13.305 -6.5 -22.109 1 87.38 454 ARG B O 1
ATOM 6819 N N . ILE B 1 455 ? -12.914 -4.711 -20.812 1 89.31 455 ILE B N 1
ATOM 6820 C CA . ILE B 1 455 ? -13.133 -5.598 -19.672 1 89.31 455 ILE B CA 1
ATOM 6821 C C . ILE B 1 455 ? -14.531 -5.379 -19.094 1 89.31 455 ILE B C 1
ATOM 6823 O O . ILE B 1 455 ? -15.062 -4.266 -19.156 1 89.31 455 ILE B O 1
#

Radius of gyration: 29.39 Å; Cα contacts (8 Å, |Δi|>4): 2018; chains: 2; bounding box: 74×97×67 Å

Organism: Batrachochytrium dendrobatidis (strain JAM81 / FGSC 10211) (NCBI:txid684364)

Secondary structure (DSSP, 8-state):
-HHHHHHHHHHHHHHHHTT--HHHHHHHHHHHHHHHHHTHHHHHHHHHHHHHHHHHHHHTTSS-HHHHHHH-SS-GGGHHHHHHHHHHHHHHHSPP-TT-EEEEEEEETTEEEEEEEEE--EEEEEESS-THHHHHHHHHHHHTT-EEEEE--GGGHHHHHHHHHHHHHHHHHS-TTS--GGGEEEE--HHHHHHHTT-BTTB-EEEEES-HHHHHHHHHH-SS-B-------EEEEE-SS--HHHHHHHHHHHHHS-TTSTTSEEEEEEEGGGHHHHHHHHHHHHHHTT-EEEE-HHHHHHHHHS---HHHHTTEEE--GGGGG----SSEEEEEEES-HHHHHHHHHHHS-SSEEEEE-S-HHHHHHHHHHS--SEEEEEE-GGG-SHHHHT-S--SEEE--SSS--EEE-GGGGEEEEEEEEEEEE-SHHHHTTSS----EE--HHHHHHH-/-HHHHHHHHHHHHHHHHTT--HHHHHHHHHHHHHHHHHTHHHHHHHHHHHHHHHHHHHHTTSS-HHHHHHH-SS-GGGHHHHHHHHHHHHHHHSPP-TT-EEEEEEEETTEEEEEEEEE--EEEEEESS-THHHHHHHHHHHHTT-EEEEE--GGGHHHHHHHHHHHHHHHHHS-TTS--GGGEEEE--HHHHHHHTT-BTTB-EEEEES-HHHHHHHHHH-SS-B-------EEEEE-SS--HHHHHHHHHHHHHS-TTSTTSEEEEEEEGGGHHHHHHHHHHHHHHTT-EEEE-HHHHHHHHHS---HHHHTTEEE--GGGGG----SSEEEEEEES-HHHHHHHHHHHS-SSEEEEE-S-HHHHHHHHHHS--SEEEEEE-GGG-SHHHHT-S--SEEE--SSS--EEE-GGGGEEEEEEEEEEEE-SHHHHTTSS----EE--HHHHHHH-